Protein AF-A0A3A6PII3-F1 (afdb_monomer)

Structure (mmCIF, N/CA/C/O backbone):
data_AF-A0A3A6PII3-F1
#
_entry.id   AF-A0A3A6PII3-F1
#
loop_
_atom_site.group_PDB
_atom_site.id
_atom_site.type_symbol
_atom_site.label_atom_id
_atom_site.label_alt_id
_atom_site.label_comp_id
_atom_site.label_asym_id
_atom_site.label_entity_id
_atom_site.label_seq_id
_atom_site.pdbx_PDB_ins_code
_atom_site.Cartn_x
_atom_site.Cartn_y
_atom_site.Cartn_z
_atom_site.occupancy
_atom_site.B_iso_or_equiv
_atom_site.auth_seq_id
_atom_site.auth_comp_id
_atom_site.auth_asym_id
_atom_site.auth_atom_id
_atom_site.pdbx_PDB_model_num
ATOM 1 N N . MET A 1 1 ? 25.963 8.467 37.629 1.00 28.92 1 MET A N 1
ATOM 2 C CA . MET A 1 1 ? 27.446 8.413 37.568 1.00 28.92 1 MET A CA 1
ATOM 3 C C . MET A 1 1 ? 27.864 7.108 36.902 1.00 28.92 1 MET A C 1
ATOM 5 O O . MET A 1 1 ? 27.038 6.208 36.831 1.00 28.92 1 MET A O 1
ATOM 9 N N . ALA A 1 2 ? 29.076 7.025 36.352 1.00 30.97 2 ALA A N 1
ATOM 10 C CA . ALA A 1 2 ? 29.488 5.929 35.470 1.00 30.97 2 ALA A CA 1
ATOM 11 C C . ALA A 1 2 ? 30.410 4.906 36.150 1.00 30.97 2 ALA A C 1
ATOM 13 O O . ALA A 1 2 ? 31.174 5.273 37.038 1.00 30.97 2 ALA A O 1
ATOM 14 N N . GLN A 1 3 ? 30.424 3.675 35.624 1.00 28.16 3 GLN A N 1
ATOM 15 C CA . GLN A 1 3 ? 31.637 2.860 35.482 1.00 28.16 3 GLN A CA 1
ATOM 16 C C . GLN A 1 3 ? 31.441 1.765 34.413 1.00 28.16 3 GLN A C 1
ATOM 18 O O . GLN A 1 3 ? 30.366 1.186 34.290 1.00 28.16 3 GLN A O 1
ATOM 23 N N . ARG A 1 4 ? 32.491 1.510 33.621 1.00 35.47 4 ARG A N 1
ATOM 24 C CA . ARG A 1 4 ? 32.648 0.353 32.715 1.00 35.47 4 ARG A CA 1
ATOM 25 C C . ARG A 1 4 ? 33.674 -0.609 33.327 1.00 35.47 4 ARG A C 1
ATOM 27 O O . ARG A 1 4 ? 34.553 -0.146 34.050 1.00 35.47 4 ARG A O 1
ATOM 34 N N . PRO A 1 5 ? 33.669 -1.886 32.917 1.00 41.81 5 PRO A N 1
ATOM 35 C CA . PRO A 1 5 ? 34.941 -2.533 32.575 1.00 41.81 5 PRO A CA 1
ATOM 36 C C . PRO A 1 5 ? 34.903 -3.317 31.246 1.00 41.81 5 PRO A C 1
ATOM 38 O O . PRO A 1 5 ? 33.849 -3.733 30.773 1.00 41.81 5 PRO A O 1
ATOM 41 N N . VAL A 1 6 ? 36.084 -3.498 30.643 1.00 29.59 6 VAL A N 1
ATOM 42 C CA . VAL A 1 6 ? 36.374 -4.180 29.360 1.00 29.59 6 VAL A CA 1
ATOM 43 C C . VAL A 1 6 ? 37.864 -4.593 29.394 1.00 29.59 6 VAL A C 1
ATOM 45 O O . VAL A 1 6 ? 38.637 -3.802 29.936 1.00 29.59 6 VAL A O 1
ATOM 48 N N . PRO A 1 7 ? 38.351 -5.681 28.751 1.00 47.66 7 PRO A N 1
ATOM 49 C CA . PRO A 1 7 ? 37.787 -7.013 28.468 1.00 47.66 7 PRO A CA 1
ATOM 50 C C . PRO A 1 7 ? 38.622 -8.149 29.140 1.00 47.66 7 PRO A C 1
ATOM 52 O O . PRO A 1 7 ? 39.564 -7.874 29.876 1.00 47.66 7 PRO A O 1
ATOM 55 N N . GLY A 1 8 ? 38.356 -9.435 28.842 1.00 25.73 8 GLY A N 1
ATOM 56 C CA . GLY A 1 8 ? 39.216 -10.552 29.289 1.00 25.73 8 GLY A CA 1
ATOM 57 C C . GLY A 1 8 ? 39.158 -11.831 28.430 1.00 25.73 8 GLY A C 1
ATOM 58 O O . GLY A 1 8 ? 38.086 -12.393 28.221 1.00 25.73 8 GLY A O 1
ATOM 59 N N . ARG A 1 9 ? 40.323 -12.282 27.936 1.00 27.92 9 ARG A N 1
ATOM 60 C CA . ARG A 1 9 ? 40.661 -13.555 27.237 1.00 27.92 9 ARG A CA 1
ATOM 61 C C . ARG A 1 9 ? 42.212 -13.645 27.159 1.00 27.92 9 ARG A C 1
ATOM 63 O O . ARG A 1 9 ? 42.821 -12.588 27.324 1.00 27.92 9 ARG A O 1
ATOM 70 N N . PRO A 1 10 ? 42.877 -14.793 26.857 1.00 42.94 10 PRO A N 1
ATOM 71 C CA . PRO A 1 10 ? 42.370 -16.070 26.317 1.00 42.94 10 PRO A CA 1
ATOM 72 C C . PRO A 1 10 ? 42.895 -17.339 27.068 1.00 42.94 10 PRO A C 1
ATOM 74 O O . PRO A 1 10 ? 43.343 -17.239 28.202 1.00 42.94 10 PRO A O 1
ATOM 77 N N . GLN A 1 11 ? 42.916 -18.494 26.369 1.00 25.97 11 GLN A N 1
ATOM 78 C CA . GLN A 1 11 ? 43.452 -19.836 26.724 1.00 25.97 11 GLN A CA 1
ATOM 79 C C . GLN A 1 11 ? 42.540 -20.765 27.562 1.00 25.97 11 GLN A C 1
ATOM 81 O O . GLN A 1 11 ? 41.732 -20.284 28.343 1.00 25.97 11 GLN A O 1
ATOM 86 N N . ALA A 1 12 ? 42.638 -22.107 27.496 1.00 28.61 12 ALA A N 1
ATOM 87 C CA . ALA A 1 12 ? 42.938 -23.041 26.383 1.00 28.61 12 ALA A CA 1
ATOM 88 C C . ALA A 1 12 ? 42.605 -24.496 26.828 1.00 28.61 12 ALA A C 1
ATOM 90 O O . ALA A 1 12 ? 43.015 -24.897 27.912 1.00 28.61 12 ALA A O 1
ATOM 91 N N . GLY A 1 13 ? 41.925 -25.318 26.009 1.00 24.61 13 GLY A N 1
ATOM 92 C CA . GLY A 1 13 ? 41.562 -26.708 26.369 1.00 24.61 13 GLY A CA 1
ATOM 93 C C . GLY A 1 13 ? 41.289 -27.606 25.151 1.00 24.61 13 GLY A C 1
ATOM 94 O O . GLY A 1 13 ? 40.592 -27.193 24.231 1.00 24.61 13 GLY A O 1
ATOM 95 N N . ARG A 1 14 ? 41.902 -28.800 25.102 1.00 27.70 14 ARG A N 1
ATOM 96 C CA . ARG A 1 14 ? 42.094 -29.627 23.884 1.00 27.70 14 ARG A CA 1
ATOM 97 C C . ARG A 1 14 ? 40.925 -30.572 23.524 1.00 27.70 14 ARG A C 1
ATOM 99 O O . ARG A 1 14 ? 40.189 -31.019 24.394 1.00 27.70 14 ARG A O 1
ATOM 106 N N . HIS A 1 15 ? 40.857 -30.951 22.239 1.00 30.84 15 HIS A N 1
ATOM 107 C CA . HIS A 1 15 ? 40.084 -32.091 21.697 1.00 30.84 15 HIS A CA 1
ATOM 108 C C . HIS A 1 15 ? 40.633 -33.468 22.147 1.00 30.84 15 HIS A C 1
ATOM 110 O O . HIS A 1 15 ? 41.746 -33.546 22.675 1.00 30.84 15 HIS A O 1
ATOM 116 N N . PRO A 1 16 ? 39.918 -34.571 21.831 1.00 43.94 16 PRO A N 1
ATOM 117 C CA . PRO A 1 16 ? 40.412 -35.437 20.741 1.00 43.94 16 PRO A CA 1
ATOM 118 C C . PRO A 1 16 ? 39.356 -35.880 19.691 1.00 43.94 16 PRO A C 1
ATOM 120 O O . PRO A 1 16 ? 38.174 -35.564 19.779 1.00 43.94 16 PRO A O 1
ATOM 123 N N . HIS A 1 17 ? 39.830 -36.576 18.648 1.00 31.41 17 HIS A N 1
ATOM 124 C CA . HIS A 1 17 ? 39.125 -36.921 17.396 1.00 31.41 17 HIS A CA 1
ATOM 125 C C . HIS A 1 17 ? 38.231 -38.183 17.459 1.00 31.41 17 HIS A C 1
ATOM 127 O O . HIS A 1 17 ? 38.550 -39.106 18.205 1.00 31.41 17 HIS A O 1
ATOM 133 N N . ARG A 1 18 ? 37.327 -38.361 16.470 1.00 25.92 18 ARG A N 1
ATOM 134 C CA . ARG A 1 18 ? 37.586 -39.269 15.315 1.00 25.92 18 ARG A CA 1
ATOM 135 C C . ARG A 1 18 ? 36.606 -39.120 14.136 1.00 25.92 18 ARG A C 1
ATOM 137 O O . ARG A 1 18 ? 35.568 -38.482 14.243 1.00 25.92 18 ARG A O 1
ATOM 144 N N . ILE A 1 19 ? 37.016 -39.682 12.996 1.00 30.00 19 ILE A N 1
ATOM 145 C CA . ILE A 1 19 ? 36.362 -39.681 11.673 1.00 30.00 19 ILE A CA 1
ATOM 146 C C . ILE A 1 19 ? 36.126 -41.143 11.264 1.00 30.00 19 ILE A C 1
ATOM 148 O O . ILE A 1 19 ? 36.939 -41.995 11.624 1.00 30.00 19 ILE A O 1
ATOM 152 N N . HIS A 1 20 ? 35.097 -41.427 10.456 1.00 28.14 20 HIS A N 1
ATOM 153 C CA . HIS A 1 20 ? 34.978 -42.704 9.744 1.00 28.14 20 HIS A CA 1
ATOM 154 C C . HIS A 1 20 ? 34.761 -42.534 8.232 1.00 28.14 20 HIS A C 1
ATOM 156 O O . HIS A 1 20 ? 33.861 -41.828 7.789 1.00 28.14 20 HIS A O 1
ATOM 162 N N . GLN A 1 21 ? 35.570 -43.263 7.460 1.00 30.14 21 GLN A N 1
ATOM 163 C CA . GLN A 1 21 ? 35.267 -43.754 6.111 1.00 30.14 21 GLN A CA 1
ATOM 164 C C . GLN A 1 21 ? 35.426 -45.285 6.114 1.00 30.14 21 GLN A C 1
ATOM 166 O O . GLN A 1 21 ? 36.133 -45.834 6.965 1.00 30.14 21 GLN A O 1
ATOM 171 N N . PRO A 1 22 ? 34.788 -45.967 5.157 1.00 42.06 22 PRO A N 1
ATOM 172 C CA . PRO A 1 22 ? 35.480 -46.900 4.256 1.00 42.06 22 PRO A CA 1
ATOM 173 C C . PRO A 1 22 ? 35.145 -46.574 2.779 1.00 42.06 22 PRO A C 1
ATOM 175 O O . PRO A 1 22 ? 34.240 -45.792 2.515 1.00 42.06 22 PRO A O 1
ATOM 178 N N . GLY A 1 23 ? 35.791 -47.118 1.743 1.00 26.92 23 GLY A N 1
ATOM 179 C CA . GLY A 1 23 ? 36.940 -48.029 1.636 1.00 26.92 23 GLY A CA 1
ATOM 180 C C . GLY A 1 23 ? 37.181 -48.365 0.144 1.00 26.92 23 GLY A C 1
ATOM 181 O O . GLY A 1 23 ? 36.237 -48.348 -0.640 1.00 26.92 23 GLY A O 1
ATOM 182 N N . ARG A 1 24 ? 38.426 -48.615 -0.296 1.00 30.52 24 ARG A N 1
ATOM 183 C CA . ARG A 1 24 ? 38.768 -48.824 -1.730 1.00 30.52 24 ARG A CA 1
ATOM 184 C C . ARG A 1 24 ? 38.687 -50.295 -2.173 1.00 30.52 24 ARG A C 1
ATOM 186 O O . ARG A 1 24 ? 39.052 -51.173 -1.398 1.00 30.52 24 ARG A O 1
ATOM 193 N N . GLY A 1 25 ? 38.414 -50.551 -3.463 1.00 25.67 25 GLY A N 1
ATOM 194 C CA . GLY A 1 25 ? 38.648 -51.878 -4.059 1.00 25.67 25 GLY A CA 1
ATOM 195 C C . GLY A 1 25 ? 38.504 -52.019 -5.588 1.00 25.67 25 GLY A C 1
ATOM 196 O O . GLY A 1 25 ? 37.411 -52.306 -6.049 1.00 25.67 25 GLY A O 1
ATOM 197 N N . ARG A 1 26 ? 39.643 -52.003 -6.315 1.00 28.86 26 ARG A N 1
ATOM 198 C CA . ARG A 1 26 ? 39.875 -52.549 -7.691 1.00 28.86 26 ARG A CA 1
ATOM 199 C C . ARG A 1 26 ? 39.095 -51.879 -8.865 1.00 28.86 26 ARG A C 1
ATOM 201 O O . ARG A 1 26 ? 38.070 -51.259 -8.653 1.00 28.86 26 ARG A O 1
ATOM 208 N N . GLY A 1 27 ? 39.542 -51.940 -10.133 1.00 26.50 27 GLY A N 1
ATOM 209 C CA . GLY A 1 27 ? 40.887 -52.304 -10.619 1.00 26.50 27 GLY A CA 1
ATOM 210 C C . GLY A 1 27 ? 41.034 -52.777 -12.086 1.00 26.50 27 GLY A C 1
ATOM 211 O O . GLY A 1 27 ? 41.362 -53.940 -12.287 1.00 26.50 27 GLY A O 1
ATOM 212 N N . SER A 1 28 ? 40.911 -51.896 -13.090 1.00 28.31 28 SER A N 1
ATOM 213 C CA . SER A 1 28 ? 41.402 -52.070 -14.488 1.00 28.31 28 SER A CA 1
ATOM 214 C C . SER A 1 28 ? 41.407 -50.686 -15.176 1.00 28.31 28 SER A C 1
ATOM 216 O O . SER A 1 28 ? 40.521 -49.884 -14.912 1.00 28.31 28 SER A O 1
ATOM 218 N N . ARG A 1 29 ? 42.460 -50.200 -15.855 1.00 30.52 29 ARG A N 1
ATOM 219 C CA . ARG A 1 29 ? 43.141 -50.644 -17.097 1.00 30.52 29 ARG A CA 1
ATOM 220 C C . ARG A 1 29 ? 42.238 -50.654 -18.341 1.00 30.52 29 ARG A C 1
ATOM 222 O O . ARG A 1 29 ? 41.565 -51.638 -18.609 1.00 30.52 29 ARG A O 1
ATOM 229 N N . GLY A 1 30 ? 42.343 -49.584 -19.132 1.00 26.69 30 GLY A N 1
ATOM 230 C CA . GLY A 1 30 ? 41.819 -49.448 -20.494 1.00 26.69 30 GLY A CA 1
ATOM 231 C C . GLY A 1 30 ? 42.265 -48.100 -21.067 1.00 26.69 30 GLY A C 1
ATOM 232 O O . GLY A 1 30 ? 41.844 -47.063 -20.567 1.00 26.69 30 GLY A O 1
ATOM 233 N N . ALA A 1 31 ? 43.172 -48.103 -22.045 1.00 29.39 31 ALA A N 1
ATOM 234 C CA . ALA A 1 31 ? 43.715 -46.887 -22.651 1.00 29.39 31 ALA A CA 1
ATOM 235 C C . ALA A 1 31 ? 43.306 -46.805 -24.124 1.00 29.39 31 ALA A C 1
ATOM 237 O O . ALA A 1 31 ? 43.414 -47.792 -24.846 1.00 29.39 31 ALA A O 1
ATOM 238 N N . GLY A 1 32 ? 42.887 -45.622 -24.570 1.00 26.80 32 GLY A N 1
ATOM 239 C CA . GLY A 1 32 ? 42.561 -45.347 -25.966 1.00 26.80 32 GLY A CA 1
ATOM 240 C C . GLY A 1 32 ? 42.710 -43.859 -26.252 1.00 26.80 32 GLY A C 1
ATOM 241 O O . GLY A 1 32 ? 41.996 -43.045 -25.675 1.00 26.80 32 GLY A O 1
ATOM 242 N N . ARG A 1 33 ? 43.665 -43.499 -27.116 1.00 31.14 33 ARG A N 1
ATOM 243 C CA . ARG A 1 33 ? 43.746 -42.156 -27.700 1.00 31.14 33 ARG A CA 1
ATOM 244 C C . ARG A 1 33 ? 42.947 -42.157 -29.001 1.00 31.14 33 ARG A C 1
ATOM 246 O O . ARG A 1 33 ? 43.161 -43.027 -29.836 1.00 31.14 33 ARG A O 1
ATOM 253 N N . GLY A 1 34 ? 42.095 -41.158 -29.179 1.00 26.64 34 GLY A N 1
ATOM 254 C CA . GLY A 1 34 ? 41.414 -40.827 -30.428 1.00 26.64 34 GLY A CA 1
ATOM 255 C C . GLY A 1 34 ? 41.193 -39.318 -30.445 1.00 26.64 34 GLY A C 1
ATOM 256 O O . GLY A 1 34 ? 40.969 -38.733 -29.387 1.00 26.64 34 GLY A O 1
ATOM 257 N N . ALA A 1 35 ? 41.350 -38.684 -31.601 1.00 28.89 35 ALA A N 1
ATOM 258 C CA . ALA A 1 35 ? 41.343 -37.230 -31.736 1.00 28.89 35 ALA A CA 1
ATOM 259 C C . ALA A 1 35 ? 40.278 -36.761 -32.741 1.00 28.89 35 ALA A C 1
ATOM 261 O O . ALA A 1 35 ? 39.662 -37.577 -33.419 1.00 28.89 35 ALA A O 1
ATOM 262 N N . GLU A 1 36 ? 40.197 -35.434 -32.867 1.00 28.84 36 GLU A N 1
ATOM 263 C CA . GLU A 1 36 ? 39.603 -34.648 -33.959 1.00 28.84 36 GLU A CA 1
ATOM 264 C C . GLU A 1 36 ? 38.157 -34.113 -33.838 1.00 28.84 36 GLU A C 1
ATOM 266 O O . GLU A 1 36 ? 37.193 -34.843 -33.638 1.00 28.84 36 GLU A O 1
ATOM 271 N N . ARG A 1 37 ? 38.085 -32.803 -34.148 1.00 28.84 37 ARG A N 1
ATOM 272 C CA . ARG A 1 37 ? 37.005 -32.006 -34.771 1.00 28.84 37 ARG A CA 1
ATOM 273 C C . ARG A 1 37 ? 35.779 -31.591 -33.945 1.00 28.84 37 ARG A C 1
ATOM 275 O O . ARG A 1 37 ? 34.885 -32.364 -33.626 1.00 28.84 37 ARG A O 1
ATOM 282 N N . GLU A 1 38 ? 35.707 -30.274 -33.758 1.00 31.27 38 GLU A N 1
ATOM 283 C CA . GLU A 1 38 ? 34.494 -29.498 -33.493 1.00 31.27 38 GLU A CA 1
ATOM 284 C C . GLU A 1 38 ? 33.593 -29.425 -34.748 1.00 31.27 38 GLU A C 1
ATOM 286 O O . GLU A 1 38 ? 34.112 -29.414 -35.870 1.00 31.27 38 GLU A O 1
ATOM 291 N N . PRO A 1 39 ? 32.263 -29.280 -34.595 1.00 32.41 39 PRO A N 1
ATOM 292 C CA . PRO A 1 39 ? 31.371 -28.810 -35.651 1.00 32.41 39 PRO A CA 1
ATOM 293 C C . PRO A 1 39 ? 31.159 -27.283 -35.573 1.00 32.41 39 PRO A C 1
ATOM 295 O O . PRO A 1 39 ? 30.729 -26.756 -34.548 1.00 32.41 39 PRO A O 1
ATOM 298 N N . GLY A 1 40 ? 31.431 -26.571 -36.671 1.00 29.55 40 GLY A N 1
ATOM 299 C CA . GLY A 1 40 ? 31.166 -25.130 -36.800 1.00 29.55 40 GLY A CA 1
ATOM 300 C C . GLY A 1 40 ? 29.696 -24.783 -37.119 1.00 29.55 40 GLY A C 1
ATOM 301 O O . GLY A 1 40 ? 28.895 -25.679 -37.393 1.00 29.55 40 GLY A O 1
ATOM 302 N N . PRO A 1 41 ? 29.322 -23.488 -37.102 1.00 32.84 41 PRO A N 1
ATOM 303 C CA . PRO A 1 41 ? 27.947 -23.038 -37.335 1.00 32.84 41 PRO A CA 1
ATOM 304 C C . PRO A 1 41 ? 27.552 -23.024 -38.830 1.00 32.84 41 PRO A C 1
ATOM 306 O O . PRO A 1 41 ? 28.405 -22.776 -39.686 1.00 32.84 41 PRO A O 1
ATOM 309 N N . PRO A 1 42 ? 26.261 -23.224 -39.166 1.00 31.41 42 PRO A N 1
ATOM 310 C CA . PRO A 1 42 ? 25.755 -23.120 -40.536 1.00 31.41 42 PRO A CA 1
ATOM 311 C C . PRO A 1 42 ? 25.538 -21.661 -40.979 1.00 31.41 42 PRO A C 1
ATOM 313 O O . PRO A 1 42 ? 25.239 -20.785 -40.167 1.00 31.41 42 PRO A O 1
ATOM 316 N N . ALA A 1 43 ? 25.635 -21.413 -42.288 1.00 26.78 43 ALA A N 1
ATOM 317 C CA . ALA A 1 43 ? 25.382 -20.120 -42.931 1.00 26.78 43 ALA A CA 1
ATOM 318 C C . ALA A 1 43 ? 24.880 -20.311 -44.380 1.00 26.78 43 ALA A C 1
ATOM 320 O O . ALA A 1 43 ? 24.919 -21.430 -44.887 1.00 26.78 43 ALA A O 1
ATOM 321 N N . PHE A 1 44 ? 24.505 -19.201 -45.041 1.00 27.11 44 PHE A N 1
ATOM 322 C CA . PHE A 1 44 ? 23.914 -19.100 -46.396 1.00 27.11 44 PHE A CA 1
ATOM 323 C C . PHE A 1 44 ? 22.418 -19.501 -46.466 1.00 27.11 44 PHE A C 1
ATOM 325 O O . PHE A 1 44 ? 21.926 -20.212 -45.599 1.00 27.11 44 PHE A O 1
ATOM 332 N N . GLU A 1 45 ? 21.600 -18.962 -47.383 1.00 25.42 45 GLU A N 1
ATOM 333 C CA . GLU A 1 45 ? 21.907 -18.377 -48.708 1.00 25.42 45 GLU A CA 1
ATOM 334 C C . GLU A 1 45 ? 21.420 -16.928 -48.965 1.00 25.42 45 GLU A C 1
ATOM 336 O O . GLU A 1 45 ? 20.669 -16.331 -48.195 1.00 25.42 45 GLU A O 1
ATOM 341 N N . ARG A 1 46 ? 21.858 -16.370 -50.107 1.00 30.20 46 ARG A N 1
ATOM 342 C CA . ARG A 1 46 ? 21.339 -15.162 -50.782 1.00 30.20 46 ARG A CA 1
ATOM 343 C C . ARG A 1 46 ? 21.141 -15.466 -52.279 1.00 30.20 46 ARG A C 1
ATOM 345 O O . ARG A 1 46 ? 22.057 -16.042 -52.863 1.00 30.20 46 ARG A O 1
ATOM 352 N N . PRO A 1 47 ? 20.087 -14.955 -52.941 1.00 31.53 47 PRO A N 1
ATOM 353 C CA . PRO A 1 47 ? 20.042 -14.831 -54.403 1.00 31.53 47 PRO A CA 1
ATOM 354 C C . PRO A 1 47 ? 20.582 -13.476 -54.909 1.00 31.53 47 PRO A C 1
ATOM 356 O O . PRO A 1 47 ? 20.486 -12.459 -54.219 1.00 31.53 47 PRO A O 1
ATOM 359 N N . GLY A 1 48 ? 21.124 -13.465 -56.134 1.00 25.20 48 GLY A N 1
ATOM 360 C CA . GLY A 1 48 ? 21.572 -12.273 -56.877 1.00 25.20 48 GLY A CA 1
ATOM 361 C C . GLY A 1 48 ? 20.610 -11.834 -58.007 1.00 25.20 48 GLY A C 1
ATOM 362 O O . GLY A 1 48 ? 19.535 -12.416 -58.137 1.00 25.20 48 GLY A O 1
ATOM 363 N N . PRO A 1 49 ? 20.952 -10.800 -58.812 1.00 53.22 49 PRO A N 1
ATOM 364 C CA . PRO A 1 49 ? 19.956 -10.016 -59.559 1.00 53.22 49 PRO A CA 1
ATOM 365 C C . PRO A 1 49 ? 19.949 -10.157 -61.100 1.00 53.22 49 PRO A C 1
ATOM 367 O O . PRO A 1 49 ? 20.994 -10.202 -61.743 1.00 53.22 49 PRO A O 1
ATOM 370 N N . ALA A 1 50 ? 18.748 -10.054 -61.686 1.00 29.12 50 ALA A N 1
ATOM 371 C CA . ALA A 1 50 ? 18.427 -9.613 -63.058 1.00 29.12 50 ALA A CA 1
ATOM 372 C C . ALA A 1 50 ? 16.916 -9.253 -63.105 1.00 29.12 50 ALA A C 1
ATOM 374 O O . ALA A 1 50 ? 16.167 -9.752 -62.271 1.00 29.12 50 ALA A O 1
ATOM 375 N N . GLY A 1 51 ? 16.362 -8.409 -63.986 1.00 25.81 51 GLY A N 1
ATOM 376 C CA . GLY A 1 51 ? 16.894 -7.531 -65.043 1.00 25.81 51 GLY A CA 1
ATOM 377 C C . GLY A 1 51 ? 15.821 -6.479 -65.431 1.00 25.81 51 GLY A C 1
ATOM 378 O O . GLY A 1 51 ? 14.743 -6.472 -64.839 1.00 25.81 51 GLY A O 1
ATOM 379 N N . ARG A 1 52 ? 16.082 -5.564 -66.383 1.00 27.66 52 ARG A N 1
ATOM 380 C CA . ARG A 1 52 ? 15.128 -4.500 -66.805 1.00 27.66 52 ARG A CA 1
ATOM 381 C C . ARG A 1 52 ? 14.601 -4.702 -68.233 1.00 27.66 52 ARG A C 1
ATOM 383 O O . ARG A 1 52 ? 15.385 -5.122 -69.072 1.00 27.66 52 ARG A O 1
ATOM 390 N N . LEU A 1 53 ? 13.349 -4.282 -68.479 1.00 25.75 53 LEU A N 1
ATOM 391 C CA . LEU A 1 53 ? 12.737 -3.606 -69.660 1.00 25.75 53 LEU A CA 1
ATOM 392 C C . LEU A 1 53 ? 11.208 -3.515 -69.356 1.00 25.75 53 LEU A C 1
ATOM 394 O O . LEU A 1 53 ? 10.675 -4.432 -68.741 1.00 25.75 53 LEU A O 1
ATOM 398 N N . ALA A 1 54 ? 10.533 -2.356 -69.415 1.00 26.20 54 ALA A N 1
ATOM 399 C CA . ALA A 1 54 ? 9.956 -1.663 -70.590 1.00 26.20 54 ALA A CA 1
ATOM 400 C C . ALA A 1 54 ? 8.822 -2.473 -71.287 1.00 26.20 54 ALA A C 1
ATOM 402 O O . ALA A 1 54 ? 9.009 -3.657 -71.533 1.00 26.20 54 ALA A O 1
ATOM 403 N N . GLU A 1 55 ? 7.639 -1.931 -71.634 1.00 27.30 55 GLU A N 1
ATOM 404 C CA . GLU A 1 55 ? 7.141 -0.538 -71.574 1.00 27.30 55 GLU A CA 1
ATOM 405 C C . GLU A 1 55 ? 5.584 -0.441 -71.652 1.00 27.30 55 GLU A C 1
ATOM 407 O O . GLU A 1 55 ? 4.939 -1.382 -72.102 1.00 27.30 55 GLU A O 1
ATOM 412 N N . ASN A 1 56 ? 5.013 0.733 -71.312 1.00 26.28 56 ASN A N 1
ATOM 413 C CA . ASN A 1 56 ? 3.661 1.254 -71.660 1.00 26.28 56 ASN A CA 1
ATOM 414 C C . ASN A 1 56 ? 2.367 0.527 -71.188 1.00 26.28 56 ASN A C 1
ATOM 416 O O . ASN A 1 56 ? 2.362 -0.648 -70.848 1.00 26.28 56 ASN A O 1
ATOM 420 N N . GLY A 1 57 ? 1.224 1.252 -71.198 1.00 24.66 57 GLY A N 1
ATOM 421 C CA . GLY A 1 57 ? -0.122 0.624 -71.218 1.00 24.66 57 GLY A CA 1
ATOM 422 C C . GLY A 1 57 ? -1.184 1.010 -70.163 1.00 24.66 57 GLY A C 1
ATOM 423 O O . GLY A 1 57 ? -1.846 0.121 -69.641 1.00 24.66 57 GLY A O 1
ATOM 424 N N . GLN A 1 58 ? -1.365 2.300 -69.846 1.00 24.08 58 GLN A N 1
ATOM 425 C CA . GLN A 1 58 ? -2.539 2.923 -69.174 1.00 24.08 58 GLN A CA 1
ATOM 426 C C . GLN A 1 58 ? -3.654 2.013 -68.571 1.00 24.08 58 GLN A C 1
ATOM 428 O O . GLN A 1 58 ? -4.492 1.471 -69.292 1.00 24.08 58 GLN A O 1
ATOM 433 N N . ARG A 1 59 ? -3.812 2.024 -67.235 1.00 24.83 59 ARG A N 1
ATOM 434 C CA . ARG A 1 59 ? -5.106 1.784 -66.548 1.00 24.83 59 ARG A CA 1
ATOM 435 C C . ARG A 1 59 ? -5.287 2.741 -65.354 1.00 24.83 59 ARG A C 1
ATOM 437 O O . ARG A 1 59 ? -4.285 3.151 -64.765 1.00 24.83 59 ARG A O 1
ATOM 444 N N . PRO A 1 60 ? -6.529 3.139 -65.005 1.00 27.77 60 PRO A N 1
ATOM 445 C CA . PRO A 1 60 ? -6.781 4.172 -64.000 1.00 27.77 60 PRO A CA 1
ATOM 446 C C . PRO A 1 60 ? -6.477 3.693 -62.575 1.00 27.77 60 PRO A C 1
ATOM 448 O O . PRO A 1 60 ? -6.805 2.568 -62.199 1.00 27.77 60 PRO A O 1
ATOM 451 N N . ARG A 1 61 ? -5.890 4.574 -61.756 1.00 25.75 61 ARG A N 1
ATOM 452 C CA . ARG A 1 61 ? -5.664 4.319 -60.327 1.00 25.75 61 ARG A CA 1
ATOM 453 C C . ARG A 1 61 ? -6.911 4.660 -59.512 1.00 25.75 61 ARG A C 1
ATOM 455 O O . ARG A 1 61 ? -7.184 5.832 -59.269 1.00 25.75 61 ARG A O 1
ATOM 462 N N . LEU A 1 62 ? -7.595 3.636 -59.010 1.00 28.19 62 LEU A N 1
ATOM 463 C CA . LEU A 1 62 ? -8.311 3.755 -57.738 1.00 28.19 62 LEU A CA 1
ATOM 464 C C . LEU A 1 62 ? -7.257 3.869 -56.623 1.00 28.19 62 LEU A C 1
ATOM 466 O O . LEU A 1 62 ? -6.271 3.130 -56.626 1.00 28.19 62 LEU A O 1
ATOM 470 N N . GLY A 1 63 ? -7.416 4.836 -55.719 1.00 25.44 63 GLY A N 1
ATOM 471 C CA . GLY A 1 63 ? -6.420 5.122 -54.684 1.00 25.44 63 GLY A CA 1
ATOM 472 C C . GLY A 1 63 ? -6.472 4.126 -53.514 1.00 25.44 63 GLY A C 1
ATOM 473 O O . GLY A 1 63 ? -7.571 3.801 -53.062 1.00 25.44 63 GLY A O 1
ATOM 474 N N . PRO A 1 64 ? -5.325 3.662 -52.981 1.00 27.39 64 PRO A N 1
ATOM 475 C CA . PRO A 1 64 ? -5.291 2.993 -51.684 1.00 27.39 64 PRO A CA 1
ATOM 476 C C . PRO A 1 64 ? -5.592 4.002 -50.563 1.00 27.39 64 PRO A C 1
ATOM 478 O O . PRO A 1 64 ? -5.253 5.181 -50.671 1.00 27.39 64 PRO A O 1
ATOM 481 N N . GLY A 1 65 ? -6.231 3.541 -49.487 1.00 33.66 65 GLY A N 1
ATOM 482 C CA . GLY A 1 65 ? -6.673 4.408 -48.393 1.00 33.66 65 GLY A CA 1
ATOM 483 C C . GLY A 1 65 ? -5.517 5.086 -47.651 1.00 33.66 65 GLY A C 1
ATOM 484 O O . GLY A 1 65 ? -4.606 4.415 -47.169 1.00 33.66 65 GLY A O 1
ATOM 485 N N . ALA A 1 66 ? -5.595 6.410 -47.519 1.00 23.98 66 ALA A N 1
ATOM 486 C CA . ALA A 1 66 ? -4.765 7.201 -46.614 1.00 23.98 66 ALA A CA 1
ATOM 487 C C . ALA A 1 66 ? -5.533 7.510 -45.319 1.00 23.98 66 ALA A C 1
ATOM 489 O O . ALA A 1 66 ? -6.764 7.558 -45.309 1.00 23.98 66 ALA A O 1
ATOM 490 N N . ALA A 1 67 ? -4.803 7.712 -44.222 1.00 27.95 67 ALA A N 1
ATOM 491 C CA . ALA A 1 67 ? -5.396 7.960 -42.916 1.00 27.95 67 ALA A CA 1
ATOM 492 C C . ALA A 1 67 ? -6.079 9.335 -42.826 1.00 27.95 67 ALA A C 1
ATOM 494 O O . ALA A 1 67 ? -5.492 10.356 -43.174 1.00 27.95 67 ALA A O 1
ATOM 495 N N . PHE A 1 68 ? -7.270 9.346 -42.232 1.00 24.11 68 PHE A N 1
ATOM 496 C CA . PHE A 1 68 ? -7.847 10.495 -41.538 1.00 24.11 68 PHE A CA 1
ATOM 497 C C . PHE A 1 68 ? -8.212 10.014 -40.124 1.00 24.11 68 PHE A C 1
ATOM 499 O O . PHE A 1 68 ? -8.601 8.863 -39.944 1.00 24.11 68 PHE A O 1
ATOM 506 N N . GLY A 1 69 ? -8.059 10.797 -39.062 1.00 23.92 69 GLY A N 1
ATOM 507 C CA . GLY A 1 69 ? -7.898 12.250 -39.019 1.00 23.92 69 GLY A CA 1
ATOM 508 C C . GLY A 1 69 ? -9.045 12.801 -38.183 1.00 23.92 69 GLY A C 1
ATOM 509 O O . GLY A 1 69 ? -10.174 12.871 -38.661 1.00 23.92 69 GLY A O 1
ATOM 510 N N . LEU A 1 70 ? -8.775 13.103 -36.911 1.00 27.55 70 LEU A N 1
ATOM 511 C CA . LEU A 1 70 ? -9.798 13.513 -35.947 1.00 27.55 70 LEU A CA 1
ATOM 512 C C . LEU A 1 70 ? -10.350 14.896 -36.315 1.00 27.55 70 LEU A C 1
ATOM 514 O O . LEU A 1 70 ? -9.727 15.914 -36.022 1.00 27.55 70 LEU A O 1
ATOM 518 N N . HIS A 1 71 ? -11.524 14.928 -36.944 1.00 25.62 71 HIS A N 1
ATOM 519 C CA . HIS A 1 71 ? -12.239 16.171 -37.213 1.00 25.62 71 HIS A CA 1
ATOM 520 C C . HIS A 1 71 ? -13.060 16.610 -35.987 1.00 25.62 71 HIS A C 1
ATOM 522 O O . HIS A 1 71 ? -13.853 15.815 -35.477 1.00 25.62 71 HIS A O 1
ATOM 528 N N . PRO A 1 72 ? -12.925 17.866 -35.522 1.00 34.31 72 PRO A N 1
ATOM 529 C CA . PRO A 1 72 ? -13.838 18.453 -34.549 1.00 34.31 72 PRO A CA 1
ATOM 530 C C . PRO A 1 72 ? -15.118 18.956 -35.239 1.00 34.31 72 PRO A C 1
ATOM 532 O O . PRO A 1 72 ? -15.078 19.374 -36.396 1.00 34.31 72 PRO A O 1
ATOM 535 N N . GLY A 1 73 ? -16.239 18.984 -34.510 1.00 25.59 73 GLY A N 1
ATOM 536 C CA . GLY A 1 73 ? -17.472 19.637 -34.971 1.00 25.59 73 GLY A CA 1
ATOM 537 C C . GLY A 1 73 ? -18.759 18.964 -34.494 1.00 25.59 73 GLY A C 1
ATOM 538 O O . GLY A 1 73 ? -19.272 18.066 -35.150 1.00 25.59 73 GLY A O 1
ATOM 539 N N . GLY A 1 74 ? -19.313 19.441 -33.378 1.00 24.11 74 GLY A N 1
ATOM 540 C CA . GLY A 1 74 ? -20.620 19.025 -32.857 1.00 24.11 74 GLY A CA 1
ATOM 541 C C . GLY A 1 74 ? -21.226 20.151 -32.026 1.00 24.11 74 GLY A C 1
ATOM 542 O O . GLY A 1 74 ? -21.026 20.205 -30.817 1.00 24.11 74 GLY A O 1
ATOM 543 N N . GLY A 1 75 ? -21.872 21.111 -32.690 1.00 25.53 75 GLY A N 1
ATOM 544 C CA . GLY A 1 75 ? -22.346 22.339 -32.052 1.00 25.53 75 GLY A CA 1
ATOM 545 C C . GLY A 1 75 ? -23.670 22.167 -31.306 1.00 25.53 75 GLY A C 1
ATOM 546 O O . GLY A 1 75 ? -24.652 21.704 -31.882 1.00 25.53 75 GLY A O 1
ATOM 547 N N . HIS A 1 76 ? -23.718 22.639 -30.061 1.00 30.59 76 HIS A N 1
ATOM 548 C CA . HIS A 1 76 ? -24.956 22.922 -29.336 1.00 30.59 76 HIS A CA 1
ATOM 549 C C . HIS A 1 76 ? -24.979 24.397 -28.910 1.00 30.59 76 HIS A C 1
ATOM 551 O O . HIS A 1 76 ? -23.934 24.990 -28.649 1.00 30.59 76 HIS A O 1
ATOM 557 N N . GLY A 1 77 ? -26.172 24.999 -28.918 1.00 25.78 77 GLY A N 1
ATOM 558 C CA . GLY A 1 77 ? -26.363 26.436 -28.701 1.00 25.78 77 GLY A CA 1
ATOM 559 C C . GLY A 1 77 ? -26.144 26.898 -27.251 1.00 25.78 77 GLY A C 1
ATOM 560 O O . GLY A 1 77 ? -26.019 26.071 -26.346 1.00 25.78 77 GLY A O 1
ATOM 561 N N . PRO A 1 78 ? -26.112 28.223 -27.017 1.00 29.06 78 PRO A N 1
ATOM 562 C CA . PRO A 1 78 ? -25.804 28.793 -25.710 1.00 29.06 78 PRO A CA 1
ATOM 563 C C . PRO A 1 78 ? -26.894 28.499 -24.671 1.00 29.06 78 PRO A C 1
ATOM 565 O O . PRO A 1 78 ? -28.073 28.787 -24.879 1.00 29.06 78 PRO A O 1
ATOM 568 N N . VAL A 1 79 ? -26.472 27.986 -23.515 1.00 31.59 79 VAL A N 1
ATOM 569 C CA . VAL A 1 79 ? -27.282 27.900 -22.291 1.00 31.59 79 VAL A CA 1
ATOM 570 C C . VAL A 1 79 ? -27.063 29.196 -21.490 1.00 31.59 79 VAL A C 1
ATOM 572 O O . VAL A 1 79 ? -25.913 29.625 -21.369 1.00 31.59 79 VAL A O 1
ATOM 575 N N . PRO A 1 80 ? -28.113 29.859 -20.967 1.00 29.16 80 PRO A N 1
ATOM 576 C CA . PRO A 1 80 ? -27.969 31.146 -20.285 1.00 29.16 80 PRO A CA 1
ATOM 577 C C . PRO A 1 80 ? -27.244 31.030 -18.928 1.00 29.16 80 PRO A C 1
ATOM 579 O O . PRO A 1 80 ? -27.315 29.985 -18.277 1.00 29.16 80 PRO A O 1
ATOM 582 N N . PRO A 1 81 ? -26.575 32.105 -18.464 1.00 32.28 81 PRO A N 1
ATOM 583 C CA . PRO A 1 81 ? -25.853 32.104 -17.196 1.00 32.28 81 PRO A CA 1
ATOM 584 C C . PRO A 1 81 ? -26.802 32.051 -15.989 1.00 32.28 81 PRO A C 1
ATOM 586 O O . PRO A 1 81 ? -27.779 32.795 -15.904 1.00 32.28 81 PRO A O 1
ATOM 589 N N . VAL A 1 82 ? -26.466 31.206 -15.013 1.00 29.92 82 VAL A N 1
ATOM 590 C CA . VAL A 1 82 ? -27.116 31.173 -13.694 1.00 29.92 82 VAL A CA 1
ATOM 591 C C . VAL A 1 82 ? -26.525 32.295 -12.821 1.00 29.92 82 VAL A C 1
ATOM 593 O O . VAL A 1 82 ? -25.299 32.419 -12.771 1.00 29.92 82 VAL A O 1
ATOM 596 N N . PRO A 1 83 ? -27.340 33.120 -12.132 1.00 29.89 83 PRO A N 1
ATOM 597 C CA . PRO A 1 83 ? -26.837 34.239 -11.335 1.00 29.89 83 PRO A CA 1
ATOM 598 C C . PRO A 1 83 ? -26.025 33.782 -10.111 1.00 29.89 83 PRO A C 1
ATOM 600 O O . PRO A 1 83 ? -26.327 32.769 -9.476 1.00 29.89 83 PRO A O 1
ATOM 603 N N . GLY A 1 84 ? -24.986 34.552 -9.777 1.00 28.41 84 GLY A N 1
ATOM 604 C CA . GLY A 1 84 ? -24.033 34.227 -8.713 1.00 28.41 84 GLY A CA 1
ATOM 605 C C . GLY A 1 84 ? -24.587 34.358 -7.289 1.00 28.41 84 GLY A C 1
ATOM 606 O O . GLY A 1 84 ? -25.522 35.114 -7.023 1.00 28.41 84 GLY A O 1
ATOM 607 N N . ARG A 1 85 ? -23.962 33.642 -6.345 1.00 28.92 85 ARG A N 1
ATOM 608 C CA . ARG A 1 85 ? -24.216 33.797 -4.902 1.00 28.92 85 ARG A CA 1
ATOM 609 C C . ARG A 1 85 ? -23.499 35.043 -4.353 1.00 28.92 85 ARG A C 1
ATOM 611 O O . ARG A 1 85 ? -22.324 35.223 -4.670 1.00 28.92 85 ARG A O 1
ATOM 618 N N . PRO A 1 86 ? -24.138 35.856 -3.492 1.00 29.48 86 PRO A N 1
ATOM 619 C CA . PRO A 1 86 ? -23.464 36.936 -2.775 1.00 29.48 86 PRO A CA 1
ATOM 620 C C . PRO A 1 86 ? -22.584 36.402 -1.629 1.00 29.48 86 PRO A C 1
ATOM 622 O O . PRO A 1 86 ? -22.826 35.321 -1.089 1.00 29.48 86 PRO A O 1
ATOM 625 N N . ALA A 1 87 ? -21.581 37.190 -1.237 1.00 27.75 87 ALA A N 1
ATOM 626 C CA . ALA A 1 87 ? -20.739 36.937 -0.067 1.00 27.75 87 ALA A CA 1
ATOM 627 C C . ALA A 1 87 ? -21.445 37.348 1.251 1.00 27.75 87 ALA A C 1
ATOM 629 O O . ALA A 1 87 ? -22.301 38.237 1.228 1.00 27.75 87 ALA A O 1
ATOM 630 N N . PRO A 1 88 ? -21.107 36.735 2.404 1.00 31.11 88 PRO A N 1
ATOM 631 C CA . PRO A 1 88 ? -21.782 37.012 3.672 1.00 31.11 88 PRO A CA 1
ATOM 632 C C . PRO A 1 88 ? -21.340 38.344 4.304 1.00 31.11 88 PRO A C 1
ATOM 634 O O . PRO A 1 88 ? -20.200 38.493 4.741 1.00 31.11 88 PRO A O 1
ATOM 637 N N . GLY A 1 89 ? -22.275 39.293 4.404 1.00 25.66 89 GLY A N 1
ATOM 638 C CA . GLY A 1 89 ? -22.188 40.453 5.299 1.00 25.66 89 GLY A CA 1
ATOM 639 C C . GLY A 1 89 ? -22.674 40.114 6.715 1.00 25.66 89 GLY A C 1
ATOM 640 O O . GLY A 1 89 ? -23.426 39.160 6.906 1.00 25.66 89 GLY A O 1
ATOM 641 N N . ALA A 1 90 ? -22.230 40.873 7.718 1.00 26.27 90 ALA A N 1
ATOM 642 C CA . ALA A 1 90 ? -22.402 40.526 9.130 1.00 26.27 90 ALA A CA 1
ATOM 643 C C . ALA A 1 90 ? -23.572 41.243 9.844 1.00 26.27 90 ALA A C 1
ATOM 645 O O . ALA A 1 90 ? -24.065 42.267 9.383 1.00 26.27 90 ALA A O 1
ATOM 646 N N . ALA A 1 91 ? -23.848 40.745 11.061 1.00 25.44 91 ALA A N 1
ATOM 647 C CA . ALA A 1 91 ? -24.400 41.445 12.234 1.00 25.44 91 ALA A CA 1
ATOM 648 C C . ALA A 1 91 ? -25.935 41.511 12.475 1.00 25.44 91 ALA A C 1
ATOM 650 O O . ALA A 1 91 ? -26.674 42.148 11.741 1.00 25.44 91 ALA A O 1
ATOM 651 N N . GLN A 1 92 ? -26.308 40.990 13.663 1.00 26.38 92 GLN A N 1
ATOM 652 C CA . GLN A 1 92 ? -27.372 41.437 14.598 1.00 26.38 92 GLN A CA 1
ATOM 653 C C . GLN A 1 92 ? -28.861 41.299 14.200 1.00 26.38 92 GLN A C 1
ATOM 655 O O . GLN A 1 92 ? -29.256 41.682 13.108 1.00 26.38 92 GLN A O 1
ATOM 660 N N . GLY A 1 93 ? -29.733 40.874 15.144 1.00 24.88 93 GLY A N 1
ATOM 661 C CA . GLY A 1 93 ? -31.170 41.158 14.950 1.00 24.88 93 GLY A CA 1
ATOM 662 C C . GLY A 1 93 ? -32.323 40.591 15.805 1.00 24.88 93 GLY A C 1
ATOM 663 O O . GLY A 1 93 ? -33.441 40.857 15.401 1.00 24.88 93 GLY A O 1
ATOM 664 N N . VAL A 1 94 ? -32.143 39.946 16.973 1.00 25.42 94 VAL A N 1
ATOM 665 C CA . VAL A 1 94 ? -33.167 39.917 18.073 1.00 25.42 94 VAL A CA 1
ATOM 666 C C . VAL A 1 94 ? -34.513 39.127 17.888 1.00 25.42 94 VAL A C 1
ATOM 668 O O . VAL A 1 94 ? -35.182 39.189 16.870 1.00 25.42 94 VAL A O 1
ATOM 671 N N . ARG A 1 95 ? -34.972 38.495 18.995 1.00 26.69 95 ARG A N 1
ATOM 672 C CA . ARG A 1 95 ? -36.343 37.990 19.340 1.00 26.69 95 ARG A CA 1
ATOM 673 C C . ARG A 1 95 ? -36.926 36.699 18.711 1.00 26.69 95 ARG A C 1
ATOM 675 O O . ARG A 1 95 ? -37.541 36.692 17.654 1.00 26.69 95 ARG A O 1
ATOM 682 N N . ALA A 1 96 ? -36.925 35.656 19.548 1.00 27.17 96 ALA A N 1
ATOM 683 C CA . ALA A 1 96 ? -38.049 34.724 19.774 1.00 27.17 96 ALA A CA 1
ATOM 684 C C . ALA A 1 96 ? -39.183 35.435 20.595 1.00 27.17 96 ALA A C 1
ATOM 686 O O . ALA A 1 96 ? -38.956 36.598 20.956 1.00 27.17 96 ALA A O 1
ATOM 687 N N . PRO A 1 97 ? -40.338 34.819 20.985 1.00 40.19 97 PRO A N 1
ATOM 688 C CA . PRO A 1 97 ? -40.694 33.384 20.949 1.00 40.19 97 PRO A CA 1
ATOM 689 C C . PRO A 1 97 ? -42.146 33.030 20.523 1.00 40.19 97 PRO A C 1
ATOM 691 O O . PRO A 1 97 ? -42.981 33.912 20.362 1.00 40.19 97 PRO A O 1
ATOM 694 N N . LEU A 1 98 ? -42.462 31.724 20.425 1.00 28.34 98 LEU A N 1
ATOM 695 C CA . LEU A 1 98 ? -43.546 31.032 21.174 1.00 28.34 98 LEU A CA 1
ATOM 696 C C . LEU A 1 98 ? -43.720 29.555 20.740 1.00 28.34 98 LEU A C 1
ATOM 698 O O . LEU A 1 98 ? -43.329 29.162 19.645 1.00 28.34 98 LEU A O 1
ATOM 702 N N . ALA A 1 99 ? -44.308 28.746 21.628 1.00 27.06 99 ALA A N 1
ATOM 703 C CA . ALA A 1 99 ? -44.693 27.331 21.477 1.00 27.06 99 ALA A CA 1
ATOM 704 C C . ALA A 1 99 ? -45.723 26.995 22.593 1.0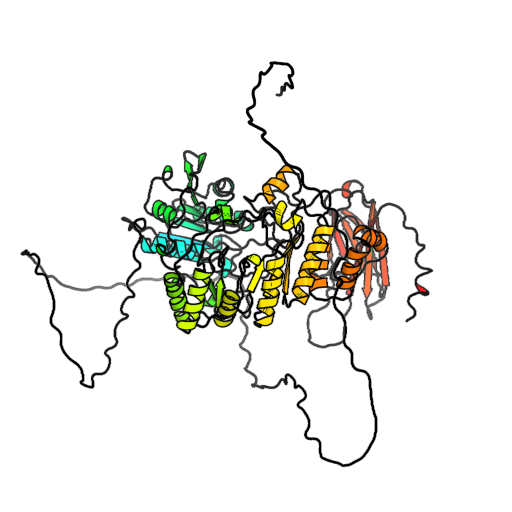0 27.06 99 ALA A C 1
ATOM 706 O O . ALA A 1 99 ? -45.996 27.884 23.404 1.00 27.06 99 ALA A O 1
ATOM 707 N N . PRO A 1 100 ? -46.191 25.743 22.790 1.00 45.72 100 PRO A N 1
ATOM 708 C CA . PRO A 1 100 ? -46.551 24.662 21.857 1.00 45.72 100 PRO A CA 1
ATOM 709 C C . PRO A 1 100 ? -48.064 24.302 21.963 1.00 45.72 100 PRO A C 1
ATOM 711 O O . PRO A 1 100 ? -48.755 24.805 22.844 1.00 45.72 100 PRO A O 1
ATOM 714 N N . VAL A 1 101 ? -48.584 23.361 21.155 1.00 30.80 101 VAL A N 1
ATOM 715 C CA . VAL A 1 101 ? -49.907 22.725 21.397 1.00 30.80 101 VAL A CA 1
ATOM 716 C C . VAL A 1 101 ? -49.856 21.212 21.133 1.00 30.80 101 VAL A C 1
ATOM 718 O O . VAL A 1 101 ? -49.219 20.769 20.180 1.00 30.80 101 VAL A O 1
ATOM 721 N N . GLY A 1 102 ? -50.523 20.432 21.996 1.00 26.44 102 GLY A N 1
ATOM 722 C CA . GLY A 1 102 ? -50.641 18.967 21.946 1.00 26.44 102 GLY A CA 1
ATOM 723 C C . GLY A 1 102 ? -52.099 18.452 21.871 1.00 26.44 102 GLY A C 1
ATOM 724 O O . GLY A 1 102 ? -53.008 19.244 21.634 1.00 26.44 102 GLY A O 1
ATOM 725 N N . PRO A 1 103 ? -52.326 17.129 22.032 1.00 53.66 103 PRO A N 1
ATOM 726 C CA . PRO A 1 103 ? -53.550 16.416 21.611 1.00 53.66 103 PRO A CA 1
ATOM 727 C C . PRO A 1 103 ? -54.594 16.261 22.750 1.00 53.66 103 PRO A C 1
ATOM 729 O O . PRO A 1 103 ? -54.367 16.811 23.830 1.00 53.66 103 PRO A O 1
ATOM 732 N N . PRO A 1 104 ? -55.725 15.521 22.572 1.00 47.09 104 PRO A N 1
ATOM 733 C CA . PRO A 1 104 ? -55.705 14.065 22.872 1.00 47.09 104 PRO A CA 1
ATOM 734 C C . PRO A 1 104 ? -56.760 13.144 22.175 1.00 47.09 104 PRO A C 1
ATOM 736 O O . PRO A 1 104 ? -57.800 13.594 21.705 1.00 47.09 104 PRO A O 1
ATOM 739 N N . GLY A 1 105 ? -56.560 11.816 22.293 1.00 27.52 105 GLY A N 1
ATOM 740 C CA . GLY A 1 105 ? -57.642 10.814 22.475 1.00 27.52 105 GLY A CA 1
ATOM 741 C C . GLY A 1 105 ? -57.965 9.833 21.322 1.00 27.52 105 GLY A C 1
ATOM 742 O O . GLY A 1 105 ? -57.665 10.118 20.171 1.00 27.52 105 GLY A O 1
ATOM 743 N N . ALA A 1 106 ? -58.598 8.663 21.552 1.00 30.67 106 ALA A N 1
ATOM 744 C CA . ALA A 1 106 ? -58.790 7.890 22.801 1.00 30.67 106 ALA A CA 1
ATOM 745 C C . ALA A 1 106 ? -59.337 6.446 22.557 1.00 30.67 106 ALA A C 1
ATOM 747 O O . ALA A 1 106 ? -60.201 6.253 21.709 1.00 30.67 106 ALA A O 1
ATOM 748 N N . GLY A 1 107 ? -58.946 5.472 23.404 1.00 26.22 107 GLY A N 1
ATOM 749 C CA . GLY A 1 107 ? -59.660 4.190 23.644 1.00 26.22 107 GLY A CA 1
ATOM 750 C C . GLY A 1 107 ? -59.352 2.987 22.715 1.00 26.22 107 GLY A C 1
ATOM 751 O O . GLY A 1 107 ? -58.813 3.161 21.634 1.00 26.22 107 GLY A O 1
ATOM 752 N N . ALA A 1 108 ? -59.669 1.728 23.077 1.00 29.36 108 ALA A N 1
ATOM 753 C CA . ALA A 1 108 ? -60.017 1.175 24.401 1.00 29.36 108 ALA A CA 1
ATOM 754 C C . ALA A 1 108 ? -59.962 -0.384 24.467 1.00 29.36 108 ALA A C 1
ATOM 756 O O . ALA A 1 108 ? -60.423 -1.060 23.561 1.00 29.36 108 ALA A O 1
ATOM 757 N N . ARG A 1 109 ? -59.475 -0.912 25.610 1.00 29.19 109 ARG A N 1
ATOM 758 C CA . ARG A 1 109 ? -59.768 -2.208 26.298 1.00 29.19 109 ARG A CA 1
ATOM 759 C C . ARG A 1 109 ? -59.946 -3.529 25.500 1.00 29.19 109 ARG A C 1
ATOM 761 O O . ARG A 1 109 ? -60.923 -3.713 24.789 1.00 29.19 109 ARG A O 1
ATOM 768 N N . GLY A 1 110 ? -59.162 -4.552 25.874 1.00 25.97 110 GLY A N 1
ATOM 769 C CA . GLY A 1 110 ? -59.445 -5.986 25.649 1.00 25.97 110 GLY A CA 1
ATOM 770 C C . GLY A 1 110 ? -58.654 -6.882 26.625 1.00 25.97 110 GLY A C 1
ATOM 771 O O . GLY A 1 110 ? -57.564 -6.497 27.041 1.00 25.97 110 GLY A O 1
ATOM 772 N N . ARG A 1 111 ? -59.193 -8.038 27.049 1.00 27.77 111 ARG A N 1
ATOM 773 C CA . ARG A 1 111 ? -58.583 -8.962 28.042 1.00 27.77 111 ARG A CA 1
ATOM 774 C C . ARG A 1 111 ? -58.575 -10.415 27.544 1.00 27.77 111 ARG A C 1
ATOM 776 O O . ARG A 1 111 ? -59.508 -10.808 26.855 1.00 27.77 111 ARG A O 1
ATOM 783 N N . SER A 1 112 ? -57.628 -11.209 28.073 1.00 27.70 112 SER A N 1
ATOM 784 C CA . SER A 1 112 ? -57.555 -12.695 28.060 1.00 27.70 112 SER A CA 1
ATOM 785 C C . SER A 1 112 ? -57.473 -13.397 26.685 1.00 27.70 112 SER A C 1
ATOM 787 O O . SER A 1 112 ? -57.921 -12.864 25.684 1.00 27.70 112 SER A O 1
ATOM 789 N N . GLY A 1 113 ? -56.907 -14.606 26.572 1.00 25.73 113 GLY A N 1
ATOM 790 C CA . GLY A 1 113 ? -56.142 -15.380 27.562 1.00 25.73 113 GLY A CA 1
ATOM 791 C C . GLY A 1 113 ? -56.018 -16.874 27.204 1.00 25.73 113 GLY A C 1
ATOM 792 O O . GLY A 1 113 ? -56.706 -17.348 26.313 1.00 25.73 113 GLY A O 1
ATOM 793 N N . ALA A 1 114 ? -55.191 -17.592 27.975 1.00 26.39 114 ALA A N 1
ATOM 794 C CA . ALA A 1 114 ? -55.126 -19.058 28.110 1.00 26.39 114 ALA A CA 1
ATOM 795 C C . ALA A 1 114 ? -54.602 -19.951 26.942 1.00 26.39 114 ALA A C 1
ATOM 797 O O . ALA A 1 114 ? -55.201 -20.077 25.886 1.00 26.39 114 ALA A O 1
ATOM 798 N N . GLN A 1 115 ? -53.563 -20.724 27.303 1.00 27.66 115 GLN A N 1
ATOM 799 C CA . GLN A 1 115 ? -53.358 -22.167 27.038 1.00 27.66 115 GLN A CA 1
ATOM 800 C C . GLN A 1 115 ? -52.803 -22.700 25.691 1.00 27.66 115 GLN A C 1
ATOM 802 O O . GLN A 1 115 ? -53.256 -22.403 24.593 1.00 27.66 115 GLN A O 1
ATOM 807 N N . ARG A 1 116 ? -51.812 -23.599 25.852 1.00 29.75 116 ARG A N 1
ATOM 808 C CA . ARG A 1 116 ? -51.347 -24.631 24.899 1.00 29.75 116 ARG A CA 1
ATOM 809 C C . ARG A 1 116 ? -52.252 -25.876 25.024 1.00 29.75 116 ARG A C 1
ATOM 811 O O . ARG A 1 116 ? -52.836 -26.057 26.092 1.00 29.75 116 ARG A O 1
ATOM 818 N N . PRO A 1 117 ? -52.307 -26.767 24.018 1.00 38.34 117 PRO A N 1
ATOM 819 C CA . PRO A 1 117 ? -51.410 -27.948 23.957 1.00 38.34 117 PRO A CA 1
ATOM 820 C C . PRO A 1 117 ? -50.646 -27.996 22.610 1.00 38.34 117 PRO A C 1
ATOM 822 O O . PRO A 1 117 ? -51.088 -27.375 21.652 1.00 38.34 117 PRO A O 1
ATOM 825 N N . SER A 1 118 ? -49.433 -28.534 22.419 1.00 26.89 118 SER A N 1
ATOM 826 C CA . SER A 1 118 ? -48.661 -29.692 22.931 1.00 26.89 118 SER A CA 1
ATOM 827 C C . SER A 1 118 ? -48.683 -30.926 22.000 1.00 26.89 118 SER A C 1
ATOM 829 O O . SER A 1 118 ? -49.739 -31.407 21.618 1.00 26.89 118 SER A O 1
ATOM 831 N N . HIS A 1 119 ? -47.475 -31.429 21.684 1.00 30.45 119 HIS A N 1
ATOM 832 C CA . HIS A 1 119 ? -47.141 -32.653 20.918 1.00 30.45 119 HIS A CA 1
ATOM 833 C C . HIS A 1 119 ? -47.644 -32.740 19.444 1.00 30.45 119 HIS A C 1
ATOM 835 O O . HIS A 1 119 ? -48.646 -32.154 19.070 1.00 30.45 119 HIS A O 1
ATOM 841 N N . GLY A 1 120 ? -46.958 -33.433 18.524 1.00 26.42 120 GLY A N 1
ATOM 842 C CA . GLY A 1 120 ? -45.617 -34.015 18.627 1.00 26.42 120 GLY A CA 1
ATOM 843 C C . GLY A 1 120 ? -45.094 -34.670 17.332 1.00 26.42 120 GLY A C 1
ATOM 844 O O . GLY A 1 120 ? -45.857 -35.177 16.526 1.00 26.42 120 GLY A O 1
ATOM 845 N N . ILE A 1 121 ? -43.762 -34.671 17.199 1.00 27.50 121 ILE A N 1
ATOM 846 C CA . ILE A 1 121 ? -42.906 -35.787 16.735 1.00 27.50 121 ILE A CA 1
ATOM 847 C C . ILE A 1 121 ? -43.192 -36.446 15.355 1.00 27.50 121 ILE A C 1
ATOM 849 O O . ILE A 1 121 ? -44.050 -37.300 15.207 1.00 27.50 121 ILE A O 1
ATOM 853 N N . CYS A 1 122 ? -42.274 -36.166 14.415 1.00 24.38 122 CYS A N 1
ATOM 854 C CA . CYS A 1 122 ? -41.653 -37.081 13.430 1.00 24.38 122 CYS A CA 1
ATOM 855 C C . CYS A 1 122 ? -42.526 -37.984 12.514 1.00 24.38 122 CYS A C 1
ATOM 857 O O . CYS A 1 122 ? -43.039 -39.015 12.933 1.00 24.38 122 CYS A O 1
ATOM 859 N N . GLY A 1 123 ? -42.491 -37.717 11.198 1.00 26.27 123 GLY A N 1
ATOM 860 C CA . GLY A 1 123 ? -42.978 -38.625 10.143 1.00 26.27 123 GLY A CA 1
ATOM 861 C C . GLY A 1 123 ? -42.176 -38.481 8.840 1.00 26.27 123 GLY A C 1
ATOM 862 O O . GLY A 1 123 ? -42.353 -37.525 8.091 1.00 26.27 123 GLY A O 1
ATOM 863 N N . ARG A 1 124 ? -41.229 -39.393 8.582 1.00 27.09 124 ARG A N 1
ATOM 864 C CA . ARG A 1 124 ? -40.268 -39.313 7.457 1.00 27.09 124 ARG A CA 1
ATOM 865 C C . ARG A 1 124 ? -40.846 -39.801 6.106 1.00 27.09 124 ARG A C 1
ATOM 867 O O . ARG A 1 124 ? -41.614 -40.749 6.081 1.00 27.09 124 ARG A O 1
ATOM 874 N N . ARG A 1 125 ? -40.241 -39.288 5.014 1.00 26.34 125 ARG A N 1
ATOM 875 C CA . ARG A 1 125 ? -40.082 -39.863 3.641 1.00 26.34 125 ARG A CA 1
ATOM 876 C C . ARG A 1 125 ? -41.169 -39.653 2.550 1.00 26.34 125 ARG A C 1
ATOM 878 O O . ARG A 1 125 ? -42.192 -40.316 2.494 1.00 26.34 125 ARG A O 1
ATOM 885 N N . ARG A 1 126 ? -40.769 -38.809 1.579 1.00 26.89 126 ARG A N 1
ATOM 886 C CA . ARG A 1 126 ? -40.882 -38.917 0.093 1.00 26.89 126 ARG A CA 1
ATOM 887 C C . ARG A 1 126 ? -40.680 -40.351 -0.481 1.00 26.89 126 ARG A C 1
ATOM 889 O O . ARG A 1 126 ? -40.117 -41.158 0.258 1.00 26.89 126 ARG A O 1
ATOM 896 N N . PRO A 1 127 ? -40.856 -40.620 -1.810 1.00 49.41 127 PRO A N 1
ATOM 897 C CA . PRO A 1 127 ? -41.428 -39.802 -2.913 1.00 49.41 127 PRO A CA 1
ATOM 898 C C . PRO A 1 127 ? -42.443 -40.542 -3.835 1.00 49.41 127 PRO A C 1
ATOM 900 O O . PRO A 1 127 ? -42.556 -41.760 -3.807 1.00 49.41 127 PRO A O 1
ATOM 903 N N . ALA A 1 128 ? -43.053 -39.814 -4.782 1.00 25.03 128 ALA A N 1
ATOM 904 C CA . ALA A 1 128 ? -43.475 -40.336 -6.096 1.00 25.03 128 ALA A CA 1
ATOM 905 C C . ALA A 1 128 ? -43.405 -39.212 -7.157 1.00 25.03 128 ALA A C 1
ATOM 907 O O . ALA A 1 128 ? -43.376 -38.037 -6.786 1.00 25.03 128 ALA A O 1
ATOM 908 N N . ALA A 1 129 ? -43.344 -39.543 -8.456 1.00 28.98 129 ALA A N 1
ATOM 909 C CA . ALA A 1 129 ? -43.097 -38.570 -9.530 1.00 28.98 129 ALA A CA 1
ATOM 910 C C . ALA A 1 129 ? -44.099 -38.645 -10.700 1.00 28.98 129 ALA A C 1
ATOM 912 O O . ALA A 1 129 ? -44.391 -39.714 -11.223 1.00 28.98 129 ALA A O 1
ATOM 913 N N . SER A 1 130 ? -44.555 -37.473 -11.147 1.00 29.09 130 SER A N 1
ATOM 914 C CA . SER A 1 130 ? -45.147 -37.144 -12.459 1.00 29.09 130 SER A CA 1
ATOM 915 C C . SER A 1 130 ? -45.162 -35.601 -12.567 1.00 29.09 130 SER A C 1
ATOM 917 O O . SER A 1 130 ? -44.889 -34.926 -11.576 1.00 29.09 130 SER A O 1
ATOM 919 N N . GLY A 1 131 ? -45.394 -34.923 -13.692 1.00 28.64 131 GLY A N 1
ATOM 920 C CA . GLY A 1 131 ? -45.612 -35.301 -15.092 1.00 28.64 131 GLY A CA 1
ATOM 921 C C . GLY A 1 131 ? -45.459 -34.027 -15.957 1.00 28.64 131 GLY A C 1
ATOM 922 O O . GLY A 1 131 ? -45.429 -32.916 -15.424 1.00 28.64 131 GLY A O 1
ATOM 923 N N . ARG A 1 132 ? -45.278 -34.133 -17.281 1.00 26.92 132 ARG A N 1
ATOM 924 C CA . ARG A 1 132 ? -44.888 -32.973 -18.118 1.00 26.92 132 ARG A CA 1
ATOM 925 C C . ARG A 1 132 ? -46.073 -32.161 -18.670 1.00 26.92 132 ARG A C 1
ATOM 927 O O . ARG A 1 132 ? -46.685 -32.619 -19.624 1.00 26.92 132 ARG A O 1
ATOM 934 N N . ARG A 1 133 ? -46.150 -30.877 -18.266 1.00 23.77 133 ARG A N 1
ATOM 935 C CA . ARG A 1 133 ? -46.660 -29.712 -19.048 1.00 23.77 133 ARG A CA 1
ATOM 936 C C . ARG A 1 133 ? -48.151 -29.752 -19.490 1.00 23.77 133 ARG A C 1
ATOM 938 O O . ARG A 1 133 ? -48.786 -30.792 -19.442 1.00 23.77 133 ARG A O 1
ATOM 945 N N . PRO A 1 134 ? -48.687 -28.646 -20.044 1.00 36.16 134 PRO A N 1
ATOM 946 C CA . PRO A 1 134 ? -48.574 -27.250 -19.602 1.00 36.16 134 PRO A CA 1
ATOM 947 C C . PRO A 1 134 ? -49.966 -26.619 -19.366 1.00 36.16 134 PRO A C 1
ATOM 949 O O . PRO A 1 134 ? -50.963 -27.100 -19.892 1.00 36.16 134 PRO A O 1
ATOM 952 N N . ASN A 1 135 ? -50.042 -25.463 -18.699 1.00 26.50 135 ASN A N 1
ATOM 953 C CA . ASN A 1 135 ? -51.189 -24.566 -18.889 1.00 26.50 135 ASN A CA 1
ATOM 954 C C . ASN A 1 135 ? -50.768 -23.085 -18.848 1.00 26.50 135 ASN A C 1
ATOM 956 O O . ASN A 1 135 ? -49.711 -22.753 -18.306 1.00 26.50 135 ASN A O 1
ATOM 960 N N . ARG A 1 136 ? -51.545 -22.210 -19.494 1.00 28.41 136 ARG A N 1
ATOM 961 C CA . ARG A 1 136 ? -51.227 -20.790 -19.723 1.00 28.41 136 ARG A CA 1
ATOM 962 C C . ARG A 1 136 ? -51.959 -19.872 -18.738 1.00 28.41 136 ARG A C 1
ATOM 964 O O . ARG A 1 136 ? -53.112 -20.110 -18.411 1.00 28.41 136 ARG A O 1
ATOM 971 N N . GLY A 1 137 ? -51.332 -18.735 -18.426 1.00 26.75 137 GLY A N 1
ATOM 972 C CA . GLY A 1 137 ? -52.063 -17.475 -18.240 1.00 26.75 137 GLY A CA 1
ATOM 973 C C . GLY A 1 137 ? -52.520 -17.102 -16.829 1.00 26.75 137 GLY A C 1
ATOM 974 O O . GLY A 1 137 ? -53.716 -17.023 -16.576 1.00 26.75 137 GLY A O 1
ATOM 975 N N . HIS A 1 138 ? -51.585 -16.694 -15.969 1.00 27.36 138 HIS A N 1
ATOM 976 C CA . HIS A 1 138 ? -51.835 -15.655 -14.958 1.00 27.36 138 HIS A CA 1
ATOM 977 C C . HIS A 1 138 ? -50.670 -14.649 -14.978 1.00 27.36 138 HIS A C 1
ATOM 979 O O . HIS A 1 138 ? -49.523 -15.070 -15.165 1.00 27.36 138 HIS A O 1
ATOM 985 N N . PRO A 1 139 ? -50.923 -13.335 -14.817 1.00 28.72 139 PRO A N 1
ATOM 986 C CA . PRO A 1 139 ? -49.860 -12.337 -14.764 1.00 28.72 139 PRO A CA 1
ATOM 987 C C . PRO A 1 139 ? -49.014 -12.523 -13.493 1.00 28.72 139 PRO A C 1
ATOM 989 O O . PRO A 1 139 ? -49.545 -12.936 -12.455 1.00 28.72 139 PRO A O 1
ATOM 992 N N . PRO A 1 140 ? -47.707 -12.212 -13.526 1.00 28.38 140 PRO A N 1
ATOM 993 C CA . PRO A 1 140 ? -46.872 -12.318 -12.342 1.00 28.38 140 PRO A CA 1
ATOM 994 C C . PRO A 1 140 ? -47.320 -11.288 -11.299 1.00 28.38 140 PRO A C 1
ATOM 996 O O . PRO A 1 140 ? -47.089 -10.088 -11.452 1.00 28.38 140 PRO A O 1
ATOM 999 N N . ARG A 1 141 ? -47.910 -11.762 -10.191 1.00 29.19 141 ARG A N 1
ATOM 1000 C CA . ARG A 1 141 ? -47.928 -10.986 -8.943 1.00 29.19 141 ARG A CA 1
ATOM 1001 C C . ARG A 1 141 ? -46.491 -10.552 -8.654 1.00 29.19 141 ARG A C 1
ATOM 1003 O O . ARG A 1 141 ? -45.580 -11.375 -8.779 1.00 29.19 141 ARG A O 1
ATOM 1010 N N . ARG A 1 142 ? -46.293 -9.286 -8.266 1.00 30.14 142 ARG A N 1
ATOM 1011 C CA . ARG A 1 142 ? -44.984 -8.792 -7.815 1.00 30.14 142 ARG A CA 1
ATOM 1012 C C . ARG A 1 142 ? -44.483 -9.733 -6.722 1.00 30.14 142 ARG A C 1
ATOM 1014 O O . ARG A 1 142 ? -45.095 -9.811 -5.662 1.00 30.14 142 ARG A O 1
ATOM 1021 N N . ARG A 1 143 ? -43.413 -10.478 -7.004 1.00 26.52 143 ARG A N 1
ATOM 1022 C CA . ARG A 1 143 ? -42.690 -11.193 -5.957 1.00 26.52 143 ARG A CA 1
ATOM 1023 C C . ARG A 1 143 ? -41.939 -10.144 -5.157 1.00 26.52 143 ARG A C 1
ATOM 1025 O O . ARG A 1 143 ? -41.203 -9.348 -5.738 1.00 26.52 143 ARG A O 1
ATOM 1032 N N . GLU A 1 144 ? -42.137 -10.159 -3.849 1.00 27.72 144 GLU A N 1
ATOM 1033 C CA . GLU A 1 144 ? -41.221 -9.509 -2.919 1.00 27.72 144 GLU A CA 1
ATOM 1034 C C . GLU A 1 144 ? -39.804 -10.072 -3.137 1.00 27.72 144 GLU A C 1
ATOM 1036 O O . GLU A 1 144 ? -39.669 -11.190 -3.662 1.00 27.72 144 GLU A O 1
ATOM 1041 N N . PRO A 1 145 ? -38.740 -9.326 -2.793 1.00 28.20 145 PRO A N 1
ATOM 1042 C CA . PRO A 1 145 ? -37.380 -9.817 -2.947 1.00 28.20 145 PRO A CA 1
ATOM 1043 C C . PRO A 1 145 ? -37.215 -11.138 -2.194 1.00 28.20 145 PRO A C 1
ATOM 1045 O O . PRO A 1 145 ? -37.270 -11.179 -0.967 1.00 28.20 145 PRO A O 1
ATOM 1048 N N . VAL A 1 146 ? -37.010 -12.232 -2.934 1.00 29.08 146 VAL A N 1
ATOM 1049 C CA . VAL A 1 146 ? -36.593 -13.498 -2.330 1.00 29.08 146 VAL A CA 1
ATOM 1050 C C . VAL A 1 146 ? -35.217 -13.237 -1.744 1.00 29.08 146 VAL A C 1
ATOM 1052 O O . VAL A 1 146 ? -34.258 -13.063 -2.499 1.00 29.08 146 VAL A O 1
ATOM 1055 N N . GLY A 1 147 ? -35.148 -13.155 -0.415 1.00 28.36 147 GLY A N 1
ATOM 1056 C CA . GLY A 1 147 ? -33.901 -12.934 0.300 1.00 28.36 147 GLY A CA 1
ATOM 1057 C C . GLY A 1 147 ? -32.857 -13.931 -0.182 1.00 28.36 147 GLY A C 1
ATOM 1058 O O . GLY A 1 147 ? -33.086 -15.143 -0.150 1.00 28.36 147 GLY A O 1
ATOM 1059 N N . LEU A 1 148 ? -31.727 -13.415 -0.667 1.00 36.59 148 LEU A N 1
ATOM 1060 C CA . LEU A 1 148 ? -30.548 -14.243 -0.877 1.00 36.59 148 LEU A CA 1
ATOM 1061 C C . LEU A 1 148 ? -30.219 -14.874 0.478 1.00 36.59 148 LEU A C 1
ATOM 1063 O O . LEU A 1 148 ? -30.222 -14.173 1.491 1.00 36.59 148 LEU A O 1
ATOM 1067 N N . GLY A 1 149 ? -30.023 -16.195 0.501 1.00 31.12 149 GLY A N 1
ATOM 1068 C CA . GLY A 1 149 ? -29.741 -16.909 1.743 1.00 31.12 149 GLY A CA 1
ATOM 1069 C C . GLY A 1 149 ? -28.562 -16.252 2.453 1.00 31.12 149 GLY A C 1
ATOM 1070 O O . GLY A 1 149 ? -27.544 -15.991 1.811 1.00 31.12 149 GLY A O 1
ATOM 1071 N N . GLY A 1 150 ? -28.734 -15.943 3.741 1.00 32.56 150 GLY A N 1
ATOM 1072 C CA . GLY A 1 150 ? -27.684 -15.310 4.536 1.00 32.56 150 GLY A CA 1
ATOM 1073 C C . GLY A 1 150 ? -26.390 -16.131 4.500 1.00 32.56 150 GLY A C 1
ATOM 1074 O O . GLY A 1 150 ? -26.454 -17.347 4.285 1.00 32.56 150 GLY A O 1
ATOM 1075 N N . PRO A 1 151 ? -25.223 -15.487 4.686 1.00 38.47 151 PRO A N 1
ATOM 1076 C CA . PRO A 1 151 ? -23.951 -16.196 4.718 1.00 38.47 151 PRO A CA 1
ATOM 1077 C C . PRO A 1 151 ? -23.983 -17.301 5.779 1.00 38.47 151 PRO A C 1
ATOM 1079 O O . PRO A 1 151 ? -24.686 -17.196 6.787 1.00 38.47 151 PRO A O 1
ATOM 1082 N N . VAL A 1 152 ? -23.203 -18.360 5.558 1.00 37.16 152 VAL A N 1
ATOM 1083 C CA . VAL A 1 152 ? -22.944 -19.353 6.604 1.00 37.16 152 VAL A CA 1
ATOM 1084 C C . VAL A 1 152 ? -22.119 -18.646 7.673 1.00 37.16 152 VAL A C 1
ATOM 1086 O O . VAL A 1 152 ? -20.927 -18.431 7.498 1.00 37.16 152 VAL A O 1
ATOM 1089 N N . VAL A 1 153 ? -22.785 -18.210 8.742 1.00 47.50 153 VAL A N 1
ATOM 1090 C CA . VAL A 1 153 ? -22.144 -17.480 9.838 1.00 47.50 153 VAL A CA 1
ATOM 1091 C C . VAL A 1 153 ? -21.148 -18.417 10.519 1.00 47.50 153 VAL A C 1
ATOM 1093 O O . VAL A 1 153 ? -21.523 -19.485 11.010 1.00 47.50 153 VAL A O 1
ATOM 1096 N N . SER A 1 154 ? -19.875 -18.029 10.495 1.00 54.56 154 SER A N 1
ATOM 1097 C CA . SER A 1 154 ? -18.766 -18.804 11.046 1.00 54.56 154 SER A CA 1
ATOM 1098 C C . SER A 1 154 ? -18.895 -18.981 12.563 1.00 54.56 154 SER A C 1
ATOM 1100 O O . SER A 1 154 ? -19.518 -18.181 13.262 1.00 54.56 154 SER A O 1
ATOM 1102 N N . GLY A 1 155 ? -18.251 -20.017 13.109 1.00 58.50 155 GLY A N 1
ATOM 1103 C CA . GLY A 1 155 ? -18.329 -20.344 14.541 1.00 58.50 155 GLY A CA 1
ATOM 1104 C C . GLY A 1 155 ? -17.735 -19.299 15.501 1.00 58.50 155 GLY A C 1
ATOM 1105 O O . GLY A 1 155 ? -17.850 -19.476 16.710 1.00 58.50 155 GLY A O 1
ATOM 1106 N N . TRP A 1 156 ? -17.102 -18.238 14.986 1.00 67.94 156 TRP A N 1
ATOM 1107 C CA . TRP A 1 156 ? -16.553 -17.123 15.769 1.00 67.94 156 TRP A CA 1
ATOM 1108 C C . TRP A 1 156 ? -17.436 -15.864 15.755 1.00 67.94 156 TRP A C 1
ATOM 1110 O O . TRP A 1 156 ? -17.282 -15.005 16.623 1.00 67.94 156 TRP A O 1
ATOM 1120 N N . LEU A 1 157 ? -18.390 -15.753 14.822 1.00 69.38 157 LEU A N 1
ATOM 1121 C CA . LEU A 1 157 ? -19.351 -14.647 14.749 1.00 69.38 157 LEU A CA 1
ATOM 1122 C C . LEU A 1 157 ? -20.504 -14.870 15.743 1.00 69.38 157 LEU A C 1
ATOM 1124 O O . LEU A 1 157 ? -21.639 -15.169 15.373 1.00 69.38 157 LEU A O 1
ATOM 1128 N N . VAL A 1 158 ? -20.190 -14.743 17.034 1.00 65.12 158 VAL A N 1
ATOM 1129 C CA . VAL A 1 158 ? -21.164 -14.841 18.131 1.00 65.12 158 VAL A CA 1
ATOM 1130 C C . VAL A 1 158 ? -22.097 -13.618 18.108 1.00 65.12 158 VAL A C 1
ATOM 1132 O O . VAL A 1 158 ? -21.602 -12.493 18.184 1.00 65.12 158 VAL A O 1
ATOM 1135 N N . PRO A 1 159 ? -23.433 -13.793 18.046 1.00 71.69 159 PRO A N 1
ATOM 1136 C CA . PRO A 1 159 ? -24.370 -12.677 18.149 1.00 71.69 159 PRO A CA 1
ATOM 1137 C C . PRO A 1 159 ? -24.280 -11.987 19.516 1.00 71.69 159 PRO A C 1
ATOM 1139 O O . PRO A 1 159 ? -24.355 -12.642 20.557 1.00 71.69 159 PRO A O 1
ATOM 1142 N N . ALA A 1 160 ? -24.151 -10.662 19.516 1.00 74.44 160 ALA A N 1
ATOM 1143 C CA . ALA A 1 160 ? -24.038 -9.861 20.724 1.00 74.44 160 ALA A CA 1
ATOM 1144 C C . ALA A 1 160 ? -25.310 -9.936 21.583 1.00 74.44 160 ALA A C 1
ATOM 1146 O O . ALA A 1 160 ? -26.412 -9.654 21.111 1.00 74.44 160 ALA A O 1
ATOM 1147 N N . ALA A 1 161 ? -25.143 -10.244 22.873 1.00 73.88 161 ALA A N 1
ATOM 1148 C CA . ALA A 1 161 ? -26.228 -10.168 23.854 1.00 73.88 161 ALA A CA 1
ATOM 1149 C C . ALA A 1 161 ? -26.720 -8.721 24.059 1.00 73.88 161 ALA A C 1
ATOM 1151 O O . ALA A 1 161 ? -27.911 -8.496 24.260 1.00 73.88 161 ALA A O 1
ATOM 1152 N N . GLU A 1 162 ? -25.811 -7.745 23.949 1.00 85.44 162 GLU A N 1
ATOM 1153 C CA . GLU A 1 162 ? -26.105 -6.312 24.002 1.00 85.44 162 GLU A CA 1
ATOM 1154 C C . GLU A 1 162 ? -25.509 -5.599 22.769 1.00 85.44 162 GLU A C 1
ATOM 1156 O O . GLU A 1 162 ? -24.290 -5.414 22.681 1.00 85.44 162 GLU A O 1
ATOM 1161 N N . PRO A 1 163 ? -26.341 -5.194 21.790 1.00 90.75 163 PRO A N 1
ATOM 1162 C CA . PRO A 1 163 ? -25.891 -4.439 20.624 1.00 90.75 163 PRO A CA 1
ATOM 1163 C C . PRO A 1 163 ? -25.228 -3.106 20.992 1.00 90.75 163 PRO A C 1
ATOM 1165 O O . PRO A 1 163 ? -25.853 -2.206 21.555 1.00 90.75 163 PRO A O 1
ATOM 1168 N N . ARG A 1 164 ? -23.960 -2.951 20.603 1.00 95.50 164 ARG A N 1
ATOM 1169 C CA . ARG A 1 164 ? -23.221 -1.676 20.709 1.00 95.50 164 ARG A CA 1
ATOM 1170 C C . ARG A 1 164 ? -23.415 -0.799 19.472 1.00 95.50 164 ARG A C 1
ATOM 1172 O O . ARG A 1 164 ? -23.558 -1.323 18.367 1.00 95.50 164 ARG A O 1
ATOM 1179 N N . ARG A 1 165 ? -23.335 0.525 19.647 1.00 98.06 165 ARG A N 1
ATOM 1180 C CA . ARG A 1 165 ? -23.203 1.502 18.550 1.00 98.06 165 ARG A CA 1
ATOM 1181 C C . ARG A 1 165 ? -21.732 1.784 18.253 1.00 98.06 165 ARG A C 1
ATOM 1183 O O . ARG A 1 165 ? -20.981 2.169 19.151 1.00 98.06 165 ARG A O 1
ATOM 1190 N N . VAL A 1 166 ? -21.343 1.607 16.995 1.00 98.62 166 VAL A N 1
ATOM 1191 C CA . VAL A 1 166 ? -19.963 1.664 16.505 1.00 98.62 166 VAL A CA 1
ATOM 1192 C C . VAL A 1 166 ? -19.862 2.672 15.363 1.00 98.62 166 VAL A C 1
ATOM 1194 O O . VAL A 1 166 ? -20.627 2.598 14.402 1.00 98.62 166 VAL A O 1
ATOM 1197 N N . LEU A 1 167 ? -18.890 3.580 15.437 1.00 98.81 167 LEU A N 1
ATOM 1198 C CA . LEU A 1 167 ? -18.533 4.476 14.337 1.00 98.81 167 LEU A CA 1
ATOM 1199 C C . LEU A 1 167 ? -17.134 4.119 13.829 1.00 98.81 167 LEU A C 1
ATOM 1201 O O . LEU A 1 167 ? -16.164 4.223 14.573 1.00 98.81 167 LEU A O 1
ATOM 1205 N N . LEU A 1 168 ? -17.015 3.705 12.569 1.00 98.75 168 LEU A N 1
ATOM 1206 C CA . LEU A 1 168 ? -15.715 3.504 11.926 1.00 98.75 168 LEU A CA 1
ATOM 1207 C C . LEU A 1 168 ? -15.299 4.777 11.183 1.00 98.75 168 LEU A C 1
ATOM 1209 O O . LEU A 1 168 ? -16.104 5.359 10.463 1.00 98.75 168 LEU A O 1
ATOM 1213 N N . VAL A 1 169 ? -14.053 5.214 11.357 1.00 98.44 169 VAL A N 1
ATOM 1214 C CA . VAL A 1 169 ? -13.556 6.504 10.862 1.00 98.44 169 VAL A CA 1
ATOM 1215 C C . VAL A 1 169 ? -12.378 6.295 9.919 1.00 98.44 169 VAL A C 1
ATOM 1217 O O . VAL A 1 169 ? -11.341 5.762 10.316 1.00 98.44 169 VAL A O 1
ATOM 1220 N N . GLN A 1 170 ? -12.523 6.768 8.682 1.00 96.38 170 GLN A N 1
ATOM 1221 C CA . GLN A 1 170 ? -11.416 6.977 7.751 1.00 96.38 170 GLN A CA 1
ATOM 1222 C C . GLN A 1 170 ? -10.914 8.425 7.936 1.00 96.38 170 GLN A C 1
ATOM 1224 O O . GLN A 1 170 ? -11.675 9.354 7.644 1.00 96.38 170 GLN A O 1
ATOM 1229 N N . PRO A 1 171 ? -9.687 8.654 8.450 1.00 95.12 171 PRO A N 1
ATOM 1230 C CA . PRO A 1 171 ? -9.168 10.002 8.701 1.00 95.12 171 PRO A CA 1
ATOM 1231 C C . PRO A 1 171 ? -8.928 10.814 7.431 1.00 95.12 171 PRO A C 1
ATOM 1233 O O . PRO A 1 171 ? -8.720 10.247 6.362 1.00 95.12 171 PRO A O 1
ATOM 1236 N N . TYR A 1 172 ? -8.872 12.140 7.572 1.00 91.19 172 TYR A N 1
ATOM 1237 C CA . TYR A 1 172 ? -8.374 13.034 6.527 1.00 91.19 172 TYR A CA 1
ATOM 1238 C C . TYR A 1 172 ? -6.848 12.926 6.360 1.00 91.19 172 TYR A C 1
ATOM 1240 O O . TYR A 1 172 ? -6.141 12.495 7.273 1.00 91.19 172 TYR A O 1
ATOM 1248 N N . LEU A 1 173 ? -6.331 13.338 5.196 1.00 85.06 173 LEU A N 1
ATOM 1249 C CA . LEU A 1 173 ? -4.892 13.554 5.014 1.00 85.06 173 LEU A CA 1
ATOM 1250 C C . LEU A 1 173 ? -4.472 14.849 5.734 1.00 85.06 173 LEU A C 1
ATOM 1252 O O . LEU A 1 173 ? -5.159 15.858 5.574 1.00 85.06 173 LEU A O 1
ATOM 1256 N N . PRO A 1 174 ? -3.352 14.866 6.478 1.00 79.44 174 PRO A N 1
ATOM 1257 C CA . PRO A 1 174 ? -2.812 16.102 7.033 1.00 79.44 174 PRO A CA 1
ATOM 1258 C C . PRO A 1 174 ? -2.284 17.015 5.919 1.00 79.44 174 PRO A C 1
ATOM 1260 O O . PRO A 1 174 ? -1.672 16.548 4.958 1.00 79.44 174 PRO A O 1
ATOM 1263 N N . ALA A 1 175 ? -2.433 18.328 6.087 1.00 71.19 175 ALA A N 1
ATOM 1264 C CA . ALA A 1 175 ? -1.752 19.301 5.241 1.00 71.19 175 ALA A CA 1
ATOM 1265 C C . ALA A 1 175 ? -0.243 19.298 5.557 1.00 71.19 175 ALA A C 1
ATOM 1267 O O . ALA A 1 175 ? 0.180 19.798 6.600 1.00 71.19 175 ALA A O 1
ATOM 1268 N N . HIS A 1 176 ? 0.577 18.723 4.672 1.00 61.22 176 HIS A N 1
ATOM 1269 C CA . HIS A 1 176 ? 2.029 18.641 4.853 1.00 61.22 176 HIS A CA 1
ATOM 1270 C C . HIS A 1 176 ? 2.781 18.838 3.520 1.00 61.22 176 HIS A C 1
ATOM 1272 O O . HIS A 1 176 ? 2.405 18.203 2.535 1.00 61.22 176 HIS A O 1
ATOM 1278 N N . PRO A 1 177 ? 3.863 19.648 3.454 1.00 55.84 177 PRO A N 1
ATOM 1279 C CA . PRO A 1 177 ? 4.521 19.994 2.187 1.00 55.84 177 PRO A CA 1
ATOM 1280 C C . PRO A 1 177 ? 4.983 18.801 1.340 1.00 55.84 177 PRO A C 1
ATOM 1282 O O . PRO A 1 177 ? 4.847 18.839 0.126 1.00 55.84 177 PRO A O 1
ATOM 1285 N N . LEU A 1 178 ? 5.459 17.710 1.958 1.00 53.78 178 LEU A N 1
ATOM 1286 C CA . LEU A 1 178 ? 5.924 16.512 1.230 1.00 53.78 178 LEU A CA 1
ATOM 1287 C C . LEU A 1 178 ? 4.807 15.696 0.539 1.00 53.78 178 LEU A C 1
ATOM 1289 O O . LEU A 1 178 ? 5.111 14.669 -0.064 1.00 53.78 178 LEU A O 1
ATOM 1293 N N . ILE A 1 179 ? 3.543 16.117 0.662 1.00 57.16 179 ILE A N 1
ATOM 1294 C CA . ILE A 1 179 ? 2.363 15.534 -0.005 1.00 57.16 179 ILE A CA 1
ATOM 1295 C C . ILE A 1 179 ? 1.390 16.615 -0.522 1.00 57.16 179 ILE A C 1
ATOM 1297 O O . ILE A 1 179 ? 0.243 16.308 -0.829 1.00 57.16 179 ILE A O 1
ATOM 1301 N N . ALA A 1 180 ? 1.807 17.887 -0.585 1.00 46.66 180 ALA A N 1
ATOM 1302 C CA . ALA A 1 180 ? 0.921 18.996 -0.958 1.00 46.66 180 ALA A CA 1
ATOM 1303 C C . ALA A 1 180 ? 0.607 19.044 -2.466 1.00 46.66 180 ALA A C 1
ATOM 1305 O O . ALA A 1 180 ? -0.477 19.480 -2.849 1.00 46.66 180 ALA A O 1
ATOM 1306 N N . ASP A 1 181 ? 1.538 18.569 -3.297 1.00 43.22 181 ASP A N 1
ATOM 1307 C CA . ASP A 1 181 ? 1.429 18.573 -4.762 1.00 43.22 181 ASP A CA 1
ATOM 1308 C C . ASP A 1 181 ? 0.767 17.300 -5.332 1.00 43.22 181 ASP A C 1
ATOM 1310 O O . ASP A 1 181 ? 0.418 17.259 -6.514 1.00 43.22 181 ASP A O 1
ATOM 1314 N N . ASP A 1 182 ? 0.579 16.260 -4.508 1.00 46.75 182 ASP A N 1
ATOM 1315 C CA . ASP A 1 182 ? -0.086 15.016 -4.907 1.00 46.75 182 ASP A CA 1
ATOM 1316 C C . ASP A 1 182 ? -1.620 15.212 -4.910 1.00 46.75 182 ASP A C 1
ATOM 1318 O O . ASP A 1 182 ? -2.219 15.434 -3.851 1.00 46.75 182 ASP A O 1
ATOM 1322 N N . PRO A 1 183 ? -2.314 15.100 -6.062 1.00 48.19 183 PRO A N 1
ATOM 1323 C CA . PRO A 1 183 ? -3.767 15.214 -6.097 1.00 48.19 183 PRO A CA 1
ATOM 1324 C C . PRO A 1 183 ? -4.404 14.021 -5.357 1.00 48.19 183 PRO A C 1
ATOM 1326 O O . PRO A 1 183 ? -4.077 12.872 -5.662 1.00 48.19 183 PRO A O 1
ATOM 1329 N N . PRO A 1 184 ? -5.344 14.240 -4.416 1.00 55.94 184 PRO A N 1
ATOM 1330 C CA . PRO A 1 184 ? -5.819 13.180 -3.531 1.00 55.94 184 PRO A CA 1
ATOM 1331 C C . PRO A 1 184 ? -6.557 12.055 -4.281 1.00 55.94 184 PRO A C 1
ATOM 1333 O O . PRO A 1 184 ? -7.702 12.190 -4.725 1.00 55.94 184 PRO A O 1
ATOM 1336 N N . GLU A 1 185 ? -5.916 10.887 -4.382 1.00 64.06 185 GLU A N 1
ATOM 1337 C CA . GLU A 1 185 ? -6.584 9.646 -4.770 1.00 64.06 185 GLU A CA 1
ATOM 1338 C C . GLU A 1 185 ? -7.469 9.148 -3.618 1.00 64.06 185 GLU A C 1
ATOM 1340 O O . GLU A 1 185 ? -7.003 8.479 -2.693 1.00 64.06 185 GLU A O 1
ATOM 1345 N N . PHE A 1 186 ? -8.765 9.468 -3.669 1.00 72.81 186 PHE A N 1
ATOM 1346 C CA . PHE A 1 186 ? -9.757 8.980 -2.704 1.00 72.81 186 PHE A CA 1
ATOM 1347 C C . PHE A 1 186 ? -9.949 7.460 -2.814 1.00 72.81 186 PHE A C 1
ATOM 1349 O O . PHE A 1 186 ? -10.742 6.973 -3.623 1.00 72.81 186 PHE A O 1
ATOM 1356 N N . SER A 1 187 ? -9.212 6.708 -1.997 1.00 76.62 187 SER A N 1
ATOM 1357 C CA . SER A 1 187 ? -9.342 5.261 -1.838 1.00 76.62 187 SER A CA 1
ATOM 1358 C C . SER A 1 187 ? -10.554 4.899 -0.975 1.00 76.62 187 SER A C 1
ATOM 1360 O O . SER A 1 187 ? -10.843 5.544 0.031 1.00 76.62 187 SER A O 1
ATOM 1362 N N . GLN A 1 188 ? -11.282 3.849 -1.364 1.00 88.19 188 GLN A N 1
ATOM 1363 C CA . GLN A 1 188 ? -12.396 3.324 -0.568 1.00 88.19 188 GLN A CA 1
ATOM 1364 C C . GLN A 1 188 ? -11.833 2.543 0.636 1.00 88.19 188 GLN A C 1
ATOM 1366 O O . GLN A 1 188 ? -10.970 1.684 0.432 1.00 88.19 188 GLN A O 1
ATOM 1371 N N . PRO A 1 189 ? -12.307 2.772 1.878 1.00 93.00 189 PRO A N 1
ATOM 1372 C CA . PRO A 1 189 ? -11.759 2.154 3.086 1.00 93.00 189 PRO A CA 1
ATOM 1373 C C . PRO A 1 189 ? -12.243 0.702 3.243 1.00 93.00 189 PRO A C 1
ATOM 1375 O O . PRO A 1 189 ? -13.001 0.354 4.150 1.00 93.00 189 PRO A O 1
ATOM 1378 N N . LEU A 1 190 ? -11.807 -0.176 2.336 1.00 93.75 190 LEU A N 1
ATOM 1379 C CA . LEU A 1 190 ? -12.293 -1.554 2.211 1.00 93.75 190 LEU A CA 1
ATOM 1380 C C . LEU A 1 190 ? -12.084 -2.384 3.492 1.00 93.75 190 LEU A C 1
ATOM 1382 O O . LEU A 1 190 ? -12.927 -3.212 3.827 1.00 93.75 190 LEU A O 1
ATOM 1386 N N . GLY A 1 191 ? -11.014 -2.118 4.251 1.00 95.06 191 GLY A N 1
ATOM 1387 C CA . GLY A 1 191 ? -10.788 -2.730 5.567 1.00 95.06 191 GLY A CA 1
ATOM 1388 C C . GLY A 1 191 ? -11.861 -2.359 6.599 1.00 95.06 191 GLY A C 1
ATOM 1389 O O . GLY A 1 191 ? -12.357 -3.235 7.305 1.00 95.06 191 GLY A O 1
ATOM 1390 N N . LEU A 1 192 ? -12.303 -1.094 6.631 1.00 97.56 192 LEU A N 1
ATOM 1391 C CA . LEU A 1 192 ? -13.438 -0.679 7.466 1.00 97.56 192 LEU A CA 1
ATOM 1392 C C . LEU A 1 192 ? -14.750 -1.311 6.979 1.00 97.56 192 LEU A C 1
ATOM 1394 O O . LEU A 1 192 ? -15.605 -1.638 7.794 1.00 97.56 192 LEU A O 1
ATOM 1398 N N . CYS A 1 193 ? -14.898 -1.546 5.673 1.00 97.50 193 CYS A N 1
ATOM 1399 C CA . CYS A 1 193 ? -16.078 -2.209 5.111 1.00 97.50 193 CYS A CA 1
ATOM 1400 C C . CYS A 1 193 ? -16.169 -3.695 5.515 1.00 97.50 193 CYS A C 1
ATOM 1402 O O . CYS A 1 193 ? -17.272 -4.179 5.771 1.00 97.50 193 CYS A O 1
ATOM 1404 N N . TYR A 1 194 ? -15.040 -4.410 5.618 1.00 97.25 194 TYR A N 1
ATOM 1405 C CA . TYR A 1 194 ? -14.993 -5.764 6.195 1.00 97.25 194 TYR A CA 1
ATOM 1406 C C . TYR A 1 194 ? -15.290 -5.749 7.706 1.00 97.25 194 TYR A C 1
ATOM 1408 O O . TYR A 1 194 ? -16.131 -6.520 8.166 1.00 97.25 194 TYR A O 1
ATOM 1416 N N . LEU A 1 195 ? -14.679 -4.835 8.474 1.00 97.69 195 LEU A N 1
ATOM 1417 C CA . LEU A 1 195 ? -14.946 -4.692 9.916 1.00 97.69 195 LEU A CA 1
ATOM 1418 C C . LEU A 1 195 ? -16.417 -4.355 10.206 1.00 97.69 195 LEU A C 1
ATOM 1420 O O . LEU A 1 195 ? -17.014 -4.933 11.112 1.00 97.69 195 LEU A O 1
ATOM 1424 N N . ALA A 1 196 ? -17.025 -3.469 9.413 1.00 98.25 196 ALA A N 1
ATOM 1425 C CA . ALA A 1 196 ? -18.442 -3.141 9.521 1.00 98.25 196 ALA A CA 1
ATOM 1426 C C . ALA A 1 196 ? -19.343 -4.332 9.178 1.00 98.25 196 ALA A C 1
ATOM 1428 O O . ALA A 1 196 ? -20.330 -4.558 9.874 1.00 98.25 196 ALA A O 1
ATOM 1429 N N . ALA A 1 197 ? -19.010 -5.112 8.145 1.00 97.12 197 ALA A N 1
ATOM 1430 C CA . ALA A 1 197 ? -19.757 -6.315 7.788 1.00 97.12 197 ALA A CA 1
ATOM 1431 C C . ALA A 1 197 ? -19.689 -7.384 8.895 1.00 97.12 197 ALA A C 1
ATOM 1433 O O . ALA A 1 197 ? -20.723 -7.942 9.268 1.00 97.12 197 ALA A O 1
ATOM 1434 N N . ALA A 1 198 ? -18.507 -7.621 9.475 1.00 96.56 198 ALA A N 1
ATOM 1435 C CA . ALA A 1 198 ? -18.326 -8.538 10.600 1.00 96.56 198 ALA A CA 1
ATOM 1436 C C . ALA A 1 198 ? -19.117 -8.081 11.841 1.00 96.56 198 ALA A C 1
ATOM 1438 O O . ALA A 1 198 ? -19.966 -8.822 12.335 1.00 96.56 198 ALA A O 1
ATOM 1439 N N . ALA A 1 199 ? -18.938 -6.830 12.279 1.00 96.38 199 ALA A N 1
ATOM 1440 C CA . ALA A 1 199 ? -19.623 -6.294 13.457 1.00 96.38 199 ALA A CA 1
ATOM 1441 C C . ALA A 1 199 ? -21.156 -6.217 13.284 1.00 96.38 199 ALA A C 1
ATOM 1443 O O . ALA A 1 199 ? -21.889 -6.519 14.226 1.00 96.38 199 ALA A O 1
ATOM 1444 N N . ARG A 1 200 ? -21.664 -5.902 12.082 1.00 95.88 200 ARG A N 1
ATOM 1445 C CA . ARG A 1 200 ? -23.102 -6.004 11.757 1.00 95.88 200 ARG A CA 1
ATOM 1446 C C . ARG A 1 200 ? -23.610 -7.445 11.809 1.00 95.88 200 ARG A C 1
ATOM 1448 O O . ARG A 1 200 ? -24.709 -7.675 12.301 1.00 95.88 200 ARG A O 1
ATOM 1455 N N . THR A 1 201 ? -22.823 -8.415 11.336 1.00 94.44 201 THR A N 1
ATOM 1456 C CA . THR A 1 201 ? -23.191 -9.844 11.379 1.00 94.44 201 THR A CA 1
ATOM 1457 C C . THR A 1 201 ? -23.225 -10.370 12.818 1.00 94.44 201 THR A C 1
ATOM 1459 O O . THR A 1 201 ? -24.113 -11.143 13.164 1.00 94.44 201 THR A O 1
ATOM 1462 N N . ALA A 1 202 ? -22.341 -9.867 13.686 1.00 93.50 202 ALA A N 1
ATOM 1463 C CA . ALA A 1 202 ? -22.392 -10.069 15.135 1.00 93.50 202 ALA A CA 1
ATOM 1464 C C . ALA A 1 202 ? -23.500 -9.249 15.849 1.00 93.50 202 ALA A C 1
ATOM 1466 O O . ALA A 1 202 ? -23.645 -9.342 17.064 1.00 93.50 202 ALA A O 1
ATOM 1467 N N . GLY A 1 203 ? -24.320 -8.472 15.129 1.00 94.44 203 GLY A N 1
ATOM 1468 C CA . GLY A 1 203 ? -25.493 -7.776 15.676 1.00 94.44 203 GLY A CA 1
ATOM 1469 C C . GLY A 1 203 ? -25.248 -6.367 16.230 1.00 94.44 203 GLY A C 1
ATOM 1470 O O . GLY A 1 203 ? -26.149 -5.798 16.845 1.00 94.44 203 GLY A O 1
ATOM 1471 N N . HIS A 1 204 ? -24.071 -5.772 16.016 1.00 96.31 204 HIS A N 1
ATOM 1472 C CA . HIS A 1 204 ? -23.790 -4.385 16.403 1.00 96.31 204 HIS A CA 1
ATOM 1473 C C . HIS A 1 204 ? -24.338 -3.382 15.373 1.00 96.31 204 HIS A C 1
ATOM 1475 O O . HIS A 1 204 ? -24.369 -3.642 14.168 1.00 96.31 204 HIS A O 1
ATOM 1481 N N . ALA A 1 205 ? -24.729 -2.194 15.837 1.00 96.94 205 ALA A N 1
ATOM 1482 C CA . ALA A 1 205 ? -25.123 -1.089 14.968 1.00 96.94 205 ALA A CA 1
ATOM 1483 C C . ALA A 1 205 ? -23.866 -0.331 14.513 1.00 96.94 205 ALA A C 1
ATOM 1485 O O . ALA A 1 205 ? -23.147 0.214 15.349 1.00 96.94 205 ALA A O 1
ATOM 1486 N N . VAL A 1 206 ? -23.593 -0.300 13.203 1.00 98.25 206 VAL A N 1
ATOM 1487 C CA . VAL A 1 206 ? -22.348 0.262 12.646 1.00 98.25 206 VAL A CA 1
ATOM 1488 C C . VAL A 1 206 ? -22.625 1.337 11.598 1.00 98.25 206 VAL A C 1
ATOM 1490 O O . VAL A 1 206 ? -23.346 1.081 10.630 1.00 98.25 206 VAL A O 1
ATOM 1493 N N . ALA A 1 207 ? -21.980 2.491 11.767 1.00 98.25 207 ALA A N 1
ATOM 1494 C CA . ALA A 1 207 ? -21.895 3.585 10.801 1.00 98.25 207 ALA A CA 1
ATOM 1495 C C . ALA A 1 207 ? -20.433 3.838 10.377 1.00 98.25 207 ALA A C 1
ATOM 1497 O O . ALA A 1 207 ? -19.496 3.401 11.051 1.00 98.25 207 ALA A O 1
ATOM 1498 N N . LEU A 1 208 ? -20.234 4.564 9.271 1.00 98.00 208 LEU A N 1
ATOM 1499 C CA . LEU A 1 208 ? -18.913 4.933 8.751 1.00 98.00 208 LEU A CA 1
ATOM 1500 C C . LEU A 1 208 ? -18.838 6.447 8.493 1.00 98.00 208 LEU A C 1
ATOM 1502 O O . LEU A 1 208 ? -19.699 7.012 7.820 1.00 98.00 208 LEU A O 1
ATOM 1506 N N . ALA A 1 209 ? -17.798 7.094 9.018 1.00 97.31 209 ALA A N 1
ATOM 1507 C CA . ALA A 1 209 ? -17.436 8.478 8.729 1.00 97.31 209 ALA A CA 1
ATOM 1508 C C . ALA A 1 209 ? -16.173 8.503 7.860 1.00 97.31 209 ALA A C 1
ATOM 1510 O O . ALA A 1 209 ? -15.093 8.121 8.314 1.00 97.31 209 ALA A O 1
ATOM 1511 N N . ASP A 1 210 ? -16.297 8.959 6.613 1.00 95.06 210 ASP A N 1
ATOM 1512 C CA . ASP A 1 210 ? -15.141 9.194 5.745 1.00 95.06 210 ASP A CA 1
ATOM 1513 C C . ASP A 1 210 ? -14.796 10.686 5.714 1.00 95.06 210 ASP A C 1
ATOM 1515 O O . ASP A 1 210 ? -15.434 11.481 5.019 1.00 95.06 210 ASP A O 1
ATOM 1519 N N . LEU A 1 211 ? -13.782 11.063 6.496 1.00 94.19 211 LEU A N 1
ATOM 1520 C CA . LEU A 1 211 ? -13.265 12.428 6.557 1.00 94.19 211 LEU A CA 1
ATOM 1521 C C . LEU A 1 211 ? -12.329 12.741 5.377 1.00 94.19 211 LEU A C 1
ATOM 1523 O O . LEU A 1 211 ? -12.192 13.909 5.008 1.00 94.19 211 LEU A O 1
ATOM 1527 N N . TYR A 1 212 ? -11.743 11.718 4.743 1.00 89.50 212 TYR A N 1
ATOM 1528 C CA . TYR A 1 212 ? -10.911 11.867 3.549 1.00 89.50 212 TYR A CA 1
ATOM 1529 C C . TYR A 1 212 ? -11.761 12.270 2.343 1.00 89.50 212 TYR A C 1
ATOM 1531 O O . TYR A 1 212 ? -11.526 13.320 1.751 1.00 89.50 212 TYR A O 1
ATOM 1539 N N . LEU A 1 213 ? -12.819 11.514 2.036 1.00 88.31 213 LEU A N 1
ATOM 1540 C CA . LEU A 1 213 ? -13.758 11.809 0.946 1.00 88.31 213 LEU A CA 1
ATOM 1541 C C . LEU A 1 213 ? -14.489 13.151 1.130 1.00 88.31 213 LEU A C 1
ATOM 1543 O O . LEU A 1 213 ? -14.955 13.754 0.156 1.00 88.31 213 LEU A O 1
ATOM 1547 N N . ARG A 1 214 ? -14.599 13.619 2.379 1.00 88.06 214 ARG A N 1
ATOM 1548 C CA . ARG A 1 214 ? -15.132 14.937 2.763 1.00 88.06 214 ARG A CA 1
ATOM 1549 C C . ARG A 1 214 ? -14.103 16.068 2.680 1.00 88.06 214 ARG A C 1
ATOM 1551 O O . ARG A 1 214 ? -14.508 17.219 2.793 1.00 88.06 214 ARG A O 1
ATOM 1558 N N . GLN A 1 215 ? -12.824 15.752 2.464 1.00 86.19 215 GLN A N 1
ATOM 1559 C CA . GLN A 1 215 ? -11.697 16.693 2.405 1.00 86.19 215 GLN A CA 1
ATOM 1560 C C . GLN A 1 215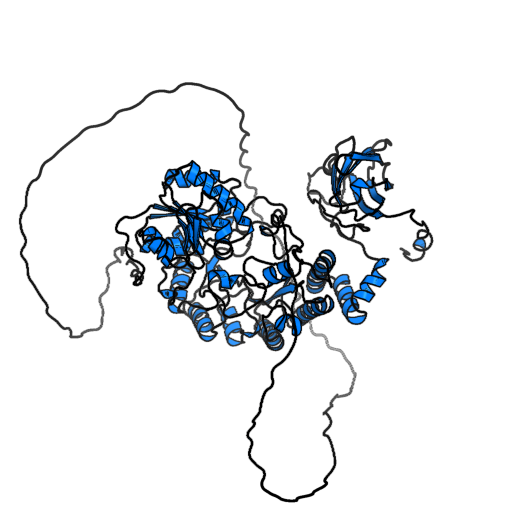 ? -11.553 17.549 3.679 1.00 86.19 215 GLN A C 1
ATOM 1562 O O . GLN A 1 215 ? -11.148 18.711 3.618 1.00 86.19 215 GLN A O 1
ATOM 1567 N N . ALA A 1 216 ? -11.888 16.973 4.840 1.00 90.38 216 ALA A N 1
ATOM 1568 C CA . ALA A 1 216 ? -11.743 17.644 6.130 1.00 90.38 216 ALA A CA 1
ATOM 1569 C C . ALA A 1 216 ? -10.280 18.044 6.400 1.00 90.38 216 ALA A C 1
ATOM 1571 O O . ALA A 1 216 ? -9.358 17.409 5.898 1.00 90.38 216 ALA A O 1
ATOM 1572 N N . GLN A 1 217 ? -10.085 19.098 7.194 1.00 87.94 217 GLN A N 1
ATOM 1573 C CA . GLN A 1 217 ? -8.764 19.648 7.544 1.00 87.94 217 GLN A CA 1
ATOM 1574 C C . GLN A 1 217 ? -8.543 19.726 9.069 1.00 87.94 217 GLN A C 1
ATOM 1576 O O . GLN A 1 217 ? -7.511 20.207 9.523 1.00 87.94 217 GLN A O 1
ATOM 1581 N N . GLU A 1 218 ? -9.526 19.295 9.865 1.00 92.94 218 GLU A N 1
ATOM 1582 C CA . GLU A 1 218 ? -9.535 19.386 11.329 1.00 92.94 218 GLU A CA 1
ATOM 1583 C C . GLU A 1 218 ? -10.357 18.232 11.941 1.00 92.94 218 GLU A C 1
ATOM 1585 O O . GLU A 1 218 ? -11.303 17.751 11.301 1.00 92.94 218 GLU A O 1
ATOM 1590 N N . PRO A 1 219 ? -10.075 17.794 13.186 1.00 94.62 219 PRO A N 1
ATOM 1591 C CA . PRO A 1 219 ? -10.757 16.642 13.783 1.00 94.62 219 PRO A CA 1
ATOM 1592 C C . PRO A 1 219 ? -12.226 16.936 14.117 1.00 94.62 219 PRO A C 1
ATOM 1594 O O . PRO A 1 219 ? -13.059 16.029 14.116 1.00 94.62 219 PRO A O 1
ATOM 1597 N N . ARG A 1 220 ? -12.572 18.216 14.304 1.00 95.75 220 ARG A N 1
ATOM 1598 C CA . ARG A 1 220 ? -13.935 18.716 14.554 1.00 95.75 220 ARG A CA 1
ATOM 1599 C C . ARG A 1 220 ? -14.929 18.381 13.451 1.00 95.75 220 ARG A C 1
ATOM 1601 O O . ARG A 1 220 ? -16.123 18.293 13.725 1.00 95.75 220 ARG A O 1
ATOM 1608 N N . ALA A 1 221 ? -14.451 18.098 12.239 1.00 96.62 221 ALA A N 1
ATOM 1609 C CA . ALA A 1 221 ? -15.287 17.578 11.165 1.00 96.62 221 ALA A CA 1
ATOM 1610 C C . ALA A 1 221 ? -15.996 16.258 11.534 1.00 96.62 221 ALA A C 1
ATOM 1612 O O . ALA A 1 221 ? -17.024 15.950 10.941 1.00 96.62 221 ALA A O 1
ATOM 1613 N N . LEU A 1 222 ? -15.500 15.495 12.519 1.00 97.62 222 LEU A N 1
ATOM 1614 C CA . LEU A 1 222 ? -16.135 14.265 13.002 1.00 97.62 222 LEU A CA 1
ATOM 1615 C C . LEU A 1 222 ? -17.401 14.512 13.851 1.00 97.62 222 LEU A C 1
ATOM 1617 O O . LEU A 1 222 ? -18.252 13.625 13.932 1.00 97.62 222 LEU A O 1
ATOM 1621 N N . LEU A 1 223 ? -17.555 15.697 14.461 1.00 97.44 223 LEU A N 1
ATOM 1622 C CA . LEU A 1 223 ? -18.610 15.985 15.449 1.00 97.44 223 LEU A CA 1
ATOM 1623 C C . LEU A 1 223 ? -20.043 15.640 14.986 1.00 97.44 223 LEU A C 1
ATOM 1625 O O . LEU A 1 223 ? -20.741 14.999 15.772 1.00 97.44 223 LEU A O 1
ATOM 1629 N N . PRO A 1 224 ? -20.491 15.939 13.746 1.00 97.44 224 PRO A N 1
ATOM 1630 C CA . PRO A 1 224 ? -21.848 15.597 13.306 1.00 97.44 224 PRO A CA 1
ATOM 1631 C C . PRO A 1 224 ? -22.146 14.092 13.365 1.00 97.44 224 PRO A C 1
ATOM 1633 O O . PRO A 1 224 ? -23.236 13.695 13.770 1.00 97.44 224 PRO A O 1
ATOM 1636 N N . TRP A 1 225 ? -21.166 13.241 13.034 1.00 97.81 225 TRP A N 1
ATOM 1637 C CA . TRP A 1 225 ? -21.311 11.785 13.144 1.00 97.81 225 TRP A CA 1
ATOM 1638 C C . TRP A 1 225 ? -21.361 11.318 14.602 1.00 97.81 225 TRP A C 1
ATOM 1640 O O . TRP A 1 225 ? -22.087 10.376 14.913 1.00 97.81 225 TRP A O 1
ATOM 1650 N N . LEU A 1 226 ? -20.625 11.966 15.510 1.00 98.38 226 LEU A N 1
ATOM 1651 C CA . LEU A 1 226 ? -20.685 11.651 16.940 1.00 98.38 226 LEU A CA 1
ATOM 1652 C C . LEU A 1 226 ? -22.047 12.044 17.534 1.00 98.38 226 LEU A C 1
ATOM 1654 O O . LEU A 1 226 ? -22.661 11.259 18.258 1.00 98.38 226 LEU A O 1
ATOM 1658 N N . GLU A 1 227 ? -22.558 13.227 17.189 1.00 97.88 227 GLU A N 1
ATOM 1659 C CA . GLU A 1 227 ? -23.852 13.731 17.656 1.00 97.88 227 GLU A CA 1
ATOM 1660 C C . GLU A 1 227 ? -25.052 12.937 17.125 1.00 97.88 227 GLU A C 1
ATOM 1662 O O . GLU A 1 227 ? -25.996 12.704 17.887 1.00 97.88 227 GLU A O 1
ATOM 1667 N N . GLU A 1 228 ? -25.010 12.505 15.861 1.00 97.62 228 GLU A N 1
ATOM 1668 C CA . GLU A 1 228 ? -26.053 11.697 15.219 1.00 97.62 228 GLU A CA 1
ATOM 1669 C C . GLU A 1 228 ? -26.015 10.233 15.688 1.00 97.62 228 GLU A C 1
ATOM 1671 O O . GLU A 1 228 ? -27.017 9.700 16.164 1.00 97.62 228 GLU A O 1
ATOM 1676 N N . GLN A 1 229 ? -24.855 9.574 15.586 1.00 97.62 229 GLN A N 1
ATOM 1677 C CA . GLN A 1 229 ? -24.737 8.123 15.788 1.00 97.62 229 GLN A CA 1
ATOM 1678 C C . GLN A 1 229 ? -24.571 7.735 17.268 1.00 97.62 229 GLN A C 1
ATOM 1680 O O . GLN A 1 229 ? -24.766 6.573 17.637 1.00 97.62 229 GLN A O 1
ATOM 1685 N N . ARG A 1 230 ? -24.198 8.696 18.131 1.00 97.75 230 ARG A N 1
ATOM 1686 C CA . ARG A 1 230 ? -23.936 8.517 19.573 1.00 97.75 230 ARG A CA 1
ATOM 1687 C C . ARG A 1 230 ? -23.122 7.245 19.880 1.00 97.75 230 ARG A C 1
ATOM 1689 O O . ARG A 1 230 ? -23.598 6.409 20.660 1.00 97.75 230 ARG A O 1
ATOM 1696 N N . PRO A 1 231 ? -21.957 7.034 19.237 1.00 98.38 231 PRO A N 1
ATOM 1697 C CA . PRO A 1 231 ? -21.225 5.774 19.320 1.00 98.38 231 PRO A CA 1
ATOM 1698 C C . PRO A 1 231 ? -20.691 5.506 20.730 1.00 98.38 231 PRO A C 1
ATOM 1700 O O . PRO A 1 231 ? -20.292 6.420 21.443 1.00 98.38 231 PRO A O 1
ATOM 1703 N N . GLN A 1 232 ? -20.651 4.229 21.108 1.00 98.38 232 GLN A N 1
ATOM 1704 C CA . GLN A 1 232 ? -19.959 3.747 22.310 1.00 98.38 232 GLN A CA 1
ATOM 1705 C C . GLN A 1 232 ? -18.512 3.347 21.994 1.00 98.38 232 GLN A C 1
ATOM 1707 O O . GLN A 1 232 ? -17.661 3.360 22.880 1.00 98.38 232 GLN A O 1
ATOM 1712 N N . VAL A 1 233 ? -18.239 2.983 20.735 1.00 98.69 233 VAL A N 1
ATOM 1713 C CA . VAL A 1 233 ? -16.907 2.631 20.231 1.00 98.69 233 VAL A CA 1
ATOM 1714 C C . VAL A 1 233 ? -16.651 3.378 18.922 1.00 98.69 233 VAL A C 1
ATOM 1716 O O . VAL A 1 233 ? -17.474 3.323 18.006 1.00 98.69 233 VAL A O 1
ATOM 1719 N N . VAL A 1 234 ? -15.511 4.057 18.823 1.00 98.88 234 VAL A N 1
ATOM 1720 C CA . VAL A 1 234 ? -15.037 4.749 17.621 1.00 98.88 234 VAL A CA 1
ATOM 1721 C C . VAL A 1 234 ? -13.751 4.078 17.140 1.00 98.88 234 VAL A C 1
ATOM 1723 O O . VAL A 1 234 ? -12.735 4.100 17.830 1.00 98.88 234 VAL A O 1
ATOM 1726 N N . GLY A 1 235 ? -13.806 3.445 15.967 1.00 98.62 235 GLY A N 1
ATOM 1727 C CA . GLY A 1 235 ? -12.685 2.725 15.361 1.00 98.62 235 GLY A CA 1
ATOM 1728 C C . GLY A 1 235 ? -12.000 3.554 14.278 1.00 98.62 235 GLY A C 1
ATOM 1729 O O . GLY A 1 235 ? -12.557 3.710 13.194 1.00 98.62 235 GLY A O 1
ATOM 1730 N N . VAL A 1 236 ? -10.802 4.071 14.545 1.00 98.50 236 VAL A N 1
ATOM 1731 C CA . VAL A 1 236 ? -10.061 4.960 13.634 1.00 98.50 236 VAL A CA 1
ATOM 1732 C C . VAL A 1 236 ? -9.059 4.166 12.787 1.00 98.50 236 VAL A C 1
ATOM 1734 O O . VAL A 1 236 ? -8.283 3.361 13.305 1.00 98.50 236 VAL A O 1
ATOM 1737 N N . SER A 1 237 ? -9.055 4.386 11.470 1.00 97.12 237 SER A N 1
ATOM 1738 C CA . SER A 1 237 ? -8.131 3.708 10.553 1.00 97.12 237 SER A CA 1
ATOM 1739 C C . SER A 1 237 ? -6.768 4.403 10.475 1.00 97.12 237 SER A C 1
ATOM 1741 O O . SER A 1 237 ? -6.683 5.582 10.152 1.00 97.12 237 SER A O 1
ATOM 1743 N N . ALA A 1 238 ? -5.687 3.654 10.686 1.00 94.62 238 ALA A N 1
ATOM 1744 C CA . ALA A 1 238 ? -4.298 4.082 10.529 1.00 94.62 238 ALA A CA 1
ATOM 1745 C C . ALA A 1 238 ? -3.572 3.239 9.450 1.00 94.62 238 ALA A C 1
ATOM 1747 O O . ALA A 1 238 ? -2.673 2.450 9.771 1.00 94.62 238 ALA A O 1
ATOM 1748 N N . PRO A 1 239 ? -3.952 3.345 8.158 1.00 89.50 239 PRO A N 1
ATOM 1749 C CA . PRO A 1 239 ? -3.316 2.589 7.077 1.00 89.50 239 PRO A CA 1
ATOM 1750 C C . PRO A 1 239 ? -1.900 3.074 6.727 1.00 89.50 239 PRO A C 1
ATOM 1752 O O . PRO A 1 239 ? -1.102 2.275 6.251 1.00 89.50 239 PRO A O 1
ATOM 1755 N N . PHE A 1 240 ? -1.560 4.342 6.984 1.00 88.38 240 PHE A N 1
ATOM 1756 C CA . PHE A 1 240 ? -0.281 4.949 6.589 1.00 88.38 240 PHE A CA 1
ATOM 1757 C C . PHE A 1 240 ? 0.344 5.746 7.739 1.00 88.38 240 PHE A C 1
ATOM 1759 O O . PHE A 1 240 ? -0.373 6.373 8.515 1.00 88.38 240 PHE A O 1
ATOM 1766 N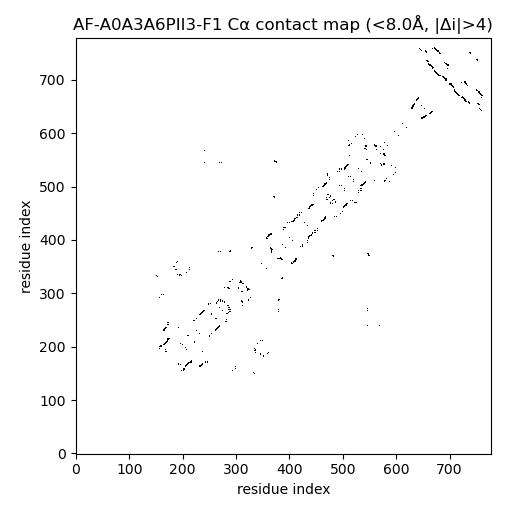 N . THR A 1 241 ? 1.678 5.756 7.833 1.00 88.25 241 THR A N 1
ATOM 1767 C CA . THR A 1 241 ? 2.427 6.400 8.932 1.00 88.25 241 THR A CA 1
ATOM 1768 C C . THR A 1 241 ? 2.156 7.904 9.036 1.00 88.25 241 THR A C 1
ATOM 1770 O O . THR A 1 241 ? 2.023 8.422 10.140 1.00 88.25 241 THR A O 1
ATOM 1773 N N . LEU A 1 242 ? 1.970 8.588 7.901 1.00 85.69 242 LEU A N 1
ATOM 1774 C CA . LEU A 1 242 ? 1.627 10.016 7.836 1.00 85.69 242 LEU A CA 1
ATOM 1775 C C . LEU A 1 242 ? 0.312 10.373 8.552 1.00 85.69 242 LEU A C 1
ATOM 1777 O O . LEU A 1 242 ? 0.115 11.525 8.920 1.00 85.69 242 LEU A O 1
ATOM 1781 N N . LEU A 1 243 ? -0.587 9.404 8.771 1.00 89.69 243 LEU A N 1
ATOM 1782 C CA . LEU A 1 243 ? -1.861 9.621 9.463 1.00 89.69 243 LEU A CA 1
ATOM 1783 C C . LEU A 1 243 ? -1.733 9.579 10.994 1.00 89.69 243 LEU A C 1
ATOM 1785 O O . LEU A 1 243 ? -2.691 9.925 11.679 1.00 89.69 243 LEU A O 1
ATOM 1789 N N . ALA A 1 244 ? -0.583 9.181 11.552 1.00 90.31 244 ALA A N 1
ATOM 1790 C CA . ALA A 1 244 ? -0.402 9.044 13.000 1.00 90.31 244 ALA A CA 1
ATOM 1791 C C . ALA A 1 244 ? -0.756 10.313 13.816 1.00 90.31 244 ALA A C 1
ATOM 1793 O O . ALA A 1 244 ? -1.434 10.168 14.837 1.00 90.31 244 ALA A O 1
ATOM 1794 N N . PRO A 1 245 ? -0.404 11.548 13.386 1.00 90.25 245 PRO A N 1
ATOM 1795 C CA . PRO A 1 245 ? -0.821 12.765 14.087 1.00 90.25 245 PRO A CA 1
ATOM 1796 C C . PRO A 1 245 ? -2.344 12.957 14.056 1.00 90.25 245 PRO A C 1
ATOM 1798 O O . PRO A 1 245 ? -2.957 13.193 15.094 1.00 90.25 245 PRO A O 1
ATOM 1801 N N . VAL A 1 246 ? -2.962 12.754 12.886 1.00 93.44 246 VAL A N 1
ATOM 1802 C CA . VAL A 1 246 ? -4.413 12.898 12.676 1.00 93.44 246 VAL A CA 1
ATOM 1803 C C . VAL A 1 246 ? -5.206 11.881 13.501 1.00 93.44 246 VAL A C 1
ATOM 1805 O O . VAL A 1 246 ? -6.247 12.203 14.068 1.00 93.44 246 VAL A O 1
ATOM 1808 N N . VAL A 1 247 ? -4.708 10.649 13.624 1.00 96.25 247 VAL A N 1
ATOM 1809 C CA . VAL A 1 247 ? -5.310 9.612 14.476 1.00 96.25 247 VAL A CA 1
ATOM 1810 C C . VAL A 1 247 ? -5.328 10.054 15.944 1.00 96.25 247 VAL A C 1
ATOM 1812 O O . VAL A 1 247 ? -6.345 9.878 16.616 1.00 96.25 247 VAL A O 1
ATOM 1815 N N . ALA A 1 248 ? -4.251 10.677 16.433 1.00 96.25 248 ALA A N 1
ATOM 1816 C CA . ALA A 1 248 ? -4.193 11.209 17.793 1.00 96.25 248 ALA A CA 1
ATOM 1817 C C . ALA A 1 248 ? -5.091 12.449 17.987 1.00 96.25 248 ALA A C 1
ATOM 1819 O O . ALA A 1 248 ? -5.737 12.585 19.024 1.00 96.25 248 ALA A O 1
ATOM 1820 N N . GLU A 1 249 ? -5.188 13.334 16.990 1.00 97.00 249 GLU A N 1
ATOM 1821 C CA . GLU A 1 249 ? -6.128 14.467 16.984 1.00 97.00 249 GLU A CA 1
ATOM 1822 C C . GLU A 1 249 ? -7.589 14.002 17.069 1.00 97.00 249 GLU A C 1
ATOM 1824 O O . GLU A 1 249 ? -8.338 14.464 17.932 1.00 97.00 249 GLU A O 1
ATOM 1829 N N . LEU A 1 250 ? -7.980 13.037 16.230 1.00 98.38 250 LEU A N 1
ATOM 1830 C CA . LEU A 1 250 ? -9.322 12.449 16.228 1.00 98.38 250 LEU A CA 1
ATOM 1831 C C . LEU A 1 250 ? -9.636 11.730 17.546 1.00 98.38 250 LEU A C 1
ATOM 1833 O O . LEU A 1 250 ? -10.737 11.887 18.072 1.00 98.38 250 LEU A O 1
ATOM 1837 N N . ALA A 1 251 ? -8.677 10.993 18.116 1.00 98.50 251 ALA A N 1
ATOM 1838 C CA . ALA A 1 251 ? -8.846 10.345 19.416 1.00 98.50 251 ALA A CA 1
ATOM 1839 C C . ALA A 1 251 ? -9.159 11.366 20.524 1.00 98.50 251 ALA A C 1
ATOM 1841 O O . ALA A 1 251 ? -10.102 11.182 21.297 1.00 98.50 251 ALA A O 1
ATOM 1842 N N . ARG A 1 252 ? -8.412 12.479 20.571 1.00 98.56 252 ARG A N 1
ATOM 1843 C CA . ARG A 1 252 ? -8.627 13.553 21.553 1.00 98.56 252 ARG A CA 1
ATOM 1844 C C . ARG A 1 252 ? -9.968 14.263 21.360 1.00 98.56 252 ARG A C 1
ATOM 1846 O O . ARG A 1 252 ? -10.627 14.535 22.358 1.00 98.56 252 ARG A O 1
ATOM 1853 N N . GLU A 1 253 ? -10.399 14.527 20.125 1.00 98.50 253 GLU A N 1
ATOM 1854 C CA . GLU A 1 253 ? -11.708 15.151 19.858 1.00 98.50 253 GLU A CA 1
ATOM 1855 C C . GLU A 1 253 ? -12.867 14.221 20.271 1.00 98.50 253 GLU A C 1
ATOM 1857 O O . GLU A 1 253 ? -13.808 14.676 20.921 1.00 98.50 253 GLU A O 1
ATOM 1862 N N . VAL A 1 254 ? -12.769 12.904 20.028 1.00 98.69 254 VAL A N 1
ATOM 1863 C CA . VAL A 1 254 ? -13.756 11.925 20.532 1.00 98.69 254 VAL A CA 1
ATOM 1864 C C . VAL A 1 254 ? -13.810 11.929 22.063 1.00 98.69 254 VAL A C 1
ATOM 1866 O O . VAL A 1 254 ? -14.899 12.023 22.623 1.00 98.69 254 VAL A O 1
ATOM 1869 N N . LYS A 1 255 ? -12.660 11.895 22.753 1.00 98.25 255 LYS A N 1
ATOM 1870 C CA . LYS A 1 255 ? -12.601 11.949 24.229 1.00 98.25 255 LYS A CA 1
ATOM 1871 C C . LYS A 1 255 ? -13.010 13.309 24.817 1.00 98.25 255 LYS A C 1
ATOM 1873 O O . LYS A 1 255 ? -13.357 13.378 25.997 1.00 98.25 255 LYS A O 1
ATOM 1878 N N . ALA A 1 256 ? -12.959 14.386 24.031 1.00 98.19 256 ALA A N 1
ATOM 1879 C CA . ALA A 1 256 ? -13.476 15.702 24.407 1.00 98.19 256 ALA A CA 1
ATOM 1880 C C . ALA A 1 256 ? -15.006 15.783 24.263 1.00 98.19 256 ALA A C 1
ATOM 1882 O O . ALA A 1 256 ? -15.654 16.440 25.078 1.00 98.19 256 ALA A O 1
ATOM 1883 N N . TRP A 1 257 ? -15.570 15.092 23.268 1.00 98.38 257 TRP A N 1
ATOM 1884 C CA . TRP A 1 257 ? -17.011 14.941 23.057 1.00 98.38 257 TRP A CA 1
ATOM 1885 C C . TRP A 1 257 ? -17.664 14.002 24.090 1.00 98.38 257 TRP A C 1
ATOM 1887 O O . TRP A 1 257 ? -18.651 14.381 24.719 1.00 98.38 257 TRP A O 1
ATOM 1897 N N . ASP A 1 258 ? -17.090 12.816 24.321 1.00 98.06 258 ASP A N 1
ATOM 1898 C CA . ASP A 1 258 ? -17.469 11.906 25.408 1.00 98.06 258 ASP A CA 1
ATOM 1899 C C . ASP A 1 258 ? -16.247 11.128 25.923 1.00 98.06 258 ASP A C 1
ATOM 1901 O O . ASP A 1 258 ? -15.626 10.338 25.211 1.00 98.06 258 ASP A O 1
ATOM 1905 N N . ARG A 1 259 ? -15.926 11.302 27.210 1.00 96.69 259 ARG A N 1
ATOM 1906 C CA . ARG A 1 259 ? -14.838 10.572 27.881 1.00 96.69 259 ARG A CA 1
ATOM 1907 C C . ARG A 1 259 ? -15.127 9.074 28.031 1.00 96.69 259 ARG A C 1
ATOM 1909 O O . ARG A 1 259 ? -14.181 8.302 28.179 1.00 96.69 259 ARG A O 1
ATOM 1916 N N . GLY A 1 260 ? -16.401 8.677 28.019 1.00 96.81 260 GLY A N 1
ATOM 1917 C CA . GLY A 1 260 ? -16.853 7.288 28.104 1.00 96.81 260 GLY A CA 1
ATOM 1918 C C . GLY A 1 260 ? -16.812 6.528 26.775 1.00 96.81 260 GLY A C 1
ATOM 1919 O O . GLY A 1 260 ? -16.844 5.297 26.789 1.00 96.81 260 GLY A O 1
ATOM 1920 N N . ALA A 1 261 ? -16.699 7.221 25.637 1.00 97.94 261 ALA A N 1
ATOM 1921 C CA . ALA A 1 261 ? -16.563 6.577 24.335 1.00 97.94 261 ALA A CA 1
ATOM 1922 C C . ALA A 1 261 ? -15.200 5.875 24.217 1.00 97.94 261 ALA A C 1
ATOM 1924 O O . ALA A 1 261 ? -14.153 6.459 24.513 1.00 97.94 261 ALA A O 1
ATOM 1925 N N . GLN A 1 262 ? -15.201 4.615 23.776 1.00 98.25 262 GLN A N 1
ATOM 1926 C CA . GLN A 1 262 ? -13.974 3.849 23.560 1.00 98.25 262 GLN A CA 1
ATOM 1927 C C . GLN A 1 262 ? -13.375 4.201 22.194 1.00 98.25 262 GLN A C 1
ATOM 1929 O O . GLN A 1 262 ? -14.033 4.016 21.173 1.00 98.25 262 GLN A O 1
ATOM 1934 N N . VAL A 1 263 ? -12.136 4.679 22.152 1.00 98.75 263 VAL A N 1
ATOM 1935 C CA . VAL A 1 263 ? -11.383 4.927 20.920 1.00 98.75 263 VAL A CA 1
ATOM 1936 C C . VAL A 1 263 ? -10.429 3.767 20.692 1.00 98.75 263 VAL A C 1
ATOM 1938 O O . VAL A 1 263 ? -9.561 3.482 21.520 1.00 98.75 263 VAL A O 1
ATOM 1941 N N . VAL A 1 264 ? -10.562 3.121 19.539 1.00 98.75 264 VAL A N 1
ATOM 1942 C CA . VAL A 1 264 ? -9.679 2.033 19.116 1.00 98.75 264 VAL A CA 1
ATOM 1943 C C . VAL A 1 264 ? -9.088 2.317 17.742 1.00 98.75 264 VAL A C 1
ATOM 1945 O O . VAL A 1 264 ? -9.728 2.951 16.906 1.00 98.75 264 VAL A O 1
ATOM 1948 N N . VAL A 1 265 ? -7.865 1.853 17.493 1.00 98.69 265 VAL A N 1
ATOM 1949 C CA . VAL A 1 265 ? -7.144 2.102 16.231 1.00 98.69 265 VAL A CA 1
ATOM 1950 C C . VAL A 1 265 ? -6.751 0.781 15.570 1.00 98.69 265 VAL A C 1
ATOM 1952 O O . VAL A 1 265 ? -6.429 -0.182 16.257 1.00 98.69 265 VAL A O 1
ATOM 1955 N N . GLY A 1 266 ? -6.745 0.714 14.238 1.00 97.69 266 GLY A N 1
ATOM 1956 C CA . GLY A 1 266 ? -6.241 -0.444 13.486 1.00 97.69 266 GLY A CA 1
ATOM 1957 C C . GLY A 1 266 ? -5.683 -0.058 12.115 1.00 97.69 266 GLY A C 1
ATOM 1958 O O . GLY A 1 266 ? -5.808 1.089 11.698 1.00 97.69 266 GLY A O 1
ATOM 1959 N N . GLY A 1 267 ? -5.067 -0.999 11.397 1.00 94.88 267 GLY A N 1
ATOM 1960 C CA . GLY A 1 267 ? -4.431 -0.755 10.090 1.00 94.88 267 GLY A CA 1
ATOM 1961 C C . GLY A 1 267 ? -2.909 -0.926 10.115 1.00 94.88 267 GLY A C 1
ATOM 1962 O O . GLY A 1 267 ? -2.337 -1.323 11.130 1.00 94.88 267 GLY A O 1
ATOM 1963 N N . ALA A 1 268 ? -2.231 -0.675 8.990 1.00 93.62 268 ALA A N 1
ATOM 1964 C CA . ALA A 1 268 ? -0.825 -1.058 8.830 1.00 93.62 268 ALA A CA 1
ATOM 1965 C C . ALA A 1 268 ? 0.150 -0.262 9.715 1.00 93.62 268 ALA A C 1
ATOM 1967 O O . ALA A 1 268 ? 1.047 -0.863 10.301 1.00 93.62 268 ALA A O 1
ATOM 1968 N N . HIS A 1 269 ? -0.047 1.049 9.900 1.00 93.81 269 HIS A N 1
ATOM 1969 C CA . HIS A 1 269 ? 0.786 1.824 10.828 1.00 93.81 269 HIS A CA 1
ATOM 1970 C C . HIS A 1 269 ? 0.582 1.355 12.278 1.00 93.81 269 HIS A C 1
ATOM 1972 O O . HIS A 1 269 ? 1.554 1.077 12.978 1.00 93.81 269 HIS A O 1
ATOM 1978 N N . ALA A 1 270 ? -0.676 1.175 12.687 1.00 94.94 270 ALA A N 1
ATOM 1979 C CA . ALA A 1 270 ? -1.045 0.625 13.991 1.00 94.94 270 ALA A CA 1
ATOM 1980 C C . ALA A 1 270 ? -0.490 -0.791 14.237 1.00 94.94 270 ALA A C 1
ATOM 1982 O O . ALA A 1 270 ? -0.094 -1.105 15.355 1.00 94.94 270 ALA A O 1
ATOM 1983 N N . SER A 1 271 ? -0.399 -1.621 13.194 1.00 95.69 271 SER A N 1
ATOM 1984 C CA . SER A 1 271 ? 0.189 -2.966 13.266 1.00 95.69 271 SER A CA 1
ATOM 1985 C C . SER A 1 271 ? 1.715 -2.933 13.394 1.00 95.69 271 SER A C 1
ATOM 1987 O O . SER A 1 271 ? 2.282 -3.730 14.136 1.00 95.69 271 SER A O 1
ATOM 1989 N N . SER A 1 272 ? 2.384 -2.013 12.687 1.00 94.00 272 SER A N 1
ATOM 1990 C CA . SER A 1 272 ? 3.846 -1.881 12.708 1.00 94.00 272 SER A CA 1
ATOM 1991 C C . SER A 1 272 ? 4.386 -1.147 13.942 1.00 94.00 272 SER A C 1
ATOM 1993 O O . SER A 1 272 ? 5.490 -1.458 14.382 1.00 94.00 272 SER A O 1
ATOM 1995 N N . LEU A 1 273 ? 3.656 -0.165 14.488 1.00 93.62 273 LEU A N 1
ATOM 1996 C CA . LEU A 1 273 ? 4.097 0.694 15.602 1.00 93.62 273 LEU A CA 1
ATOM 1997 C C . LEU A 1 273 ? 3.022 0.844 16.709 1.00 93.62 273 LEU A C 1
ATOM 1999 O O . LEU A 1 273 ? 2.715 1.964 17.127 1.00 93.62 273 LEU A O 1
ATOM 2003 N N . PRO A 1 274 ? 2.455 -0.256 17.247 1.00 94.94 274 PRO A N 1
ATOM 2004 C CA . PRO A 1 274 ? 1.334 -0.187 18.191 1.00 94.94 274 PRO A CA 1
ATOM 2005 C C . PRO A 1 274 ? 1.666 0.558 19.484 1.00 94.94 274 PRO A C 1
ATOM 2007 O O . PRO A 1 274 ? 0.818 1.270 20.010 1.00 94.94 274 PRO A O 1
ATOM 2010 N N . ALA A 1 275 ? 2.905 0.453 19.975 1.00 92.75 275 ALA A N 1
ATOM 2011 C CA . ALA A 1 275 ? 3.352 1.184 21.159 1.00 92.75 275 ALA A CA 1
ATOM 2012 C C . ALA A 1 275 ? 3.409 2.709 20.938 1.00 92.75 275 ALA A C 1
ATOM 2014 O O . ALA A 1 275 ? 3.218 3.457 21.892 1.00 92.75 275 ALA A O 1
ATOM 2015 N N . GLN A 1 276 ? 3.631 3.174 19.699 1.00 91.88 276 GLN A N 1
ATOM 2016 C CA . GLN A 1 276 ? 3.586 4.599 19.355 1.00 91.88 276 GLN A CA 1
ATOM 2017 C C . GLN A 1 276 ? 2.139 5.097 19.280 1.00 91.88 276 GLN A C 1
ATOM 2019 O O . GLN A 1 276 ? 1.827 6.143 19.836 1.00 91.88 276 GLN A O 1
ATOM 2024 N N . VAL A 1 277 ? 1.242 4.334 18.647 1.00 95.44 277 VAL A N 1
ATOM 2025 C CA . VAL A 1 277 ? -0.186 4.687 18.564 1.00 95.44 277 VAL A CA 1
ATOM 2026 C C . VAL A 1 277 ? -0.834 4.689 19.952 1.00 95.44 277 VAL A C 1
ATOM 2028 O O . VAL A 1 277 ? -1.522 5.640 20.311 1.00 95.44 277 VAL A O 1
ATOM 2031 N N . LEU A 1 278 ? -0.557 3.669 20.768 1.00 95.94 278 LEU A N 1
ATOM 2032 C CA . LEU A 1 278 ? -1.050 3.565 22.144 1.00 95.94 278 LEU A CA 1
ATOM 2033 C C . LEU A 1 278 ? -0.409 4.604 23.085 1.00 95.94 278 LEU A C 1
ATOM 2035 O O . LEU A 1 278 ? -0.916 4.813 24.188 1.00 95.94 278 LEU A O 1
ATOM 2039 N N . ALA A 1 279 ? 0.689 5.267 22.691 1.00 94.06 279 ALA A N 1
ATOM 2040 C CA . ALA A 1 279 ? 1.316 6.320 23.494 1.00 94.06 279 ALA A CA 1
ATOM 2041 C C . ALA A 1 279 ? 0.379 7.520 23.713 1.00 94.06 279 ALA A C 1
ATOM 2043 O O . ALA A 1 279 ? 0.457 8.143 24.770 1.00 94.06 279 ALA A O 1
ATOM 2044 N N . GLU A 1 280 ? -0.537 7.788 22.775 1.00 96.00 280 GLU A N 1
ATOM 2045 C CA . GLU A 1 280 ? -1.621 8.760 22.932 1.00 96.00 280 GLU A CA 1
ATOM 2046 C C . GLU A 1 280 ? -2.613 8.304 24.025 1.00 96.00 280 GLU A C 1
ATOM 2048 O O . GLU A 1 280 ? -3.280 7.283 23.845 1.00 96.00 280 GLU A O 1
ATOM 2053 N N . PRO A 1 281 ? -2.771 9.040 25.145 1.00 95.19 281 PRO A N 1
ATOM 2054 C CA . PRO A 1 281 ? -3.677 8.639 26.225 1.00 95.19 281 PRO A CA 1
ATOM 2055 C C . PRO A 1 281 ? -5.162 8.616 25.840 1.00 95.19 281 PRO A C 1
ATOM 2057 O O . PRO A 1 281 ? -5.954 8.003 26.550 1.00 95.19 281 PRO A O 1
ATOM 2060 N N . ALA A 1 282 ? -5.556 9.275 24.745 1.00 97.31 282 ALA A N 1
ATOM 2061 C CA . ALA A 1 282 ? -6.917 9.214 24.222 1.00 97.31 282 ALA A CA 1
ATOM 2062 C C . ALA A 1 282 ? -7.258 7.905 23.476 1.00 97.31 282 ALA A C 1
ATOM 2064 O O . ALA A 1 282 ? -8.431 7.696 23.169 1.00 97.31 282 ALA A O 1
ATOM 2065 N N . VAL A 1 283 ? -6.280 7.031 23.189 1.00 98.25 283 VAL A N 1
ATOM 2066 C CA . VAL A 1 283 ? -6.487 5.714 22.558 1.00 98.25 283 VAL A CA 1
ATOM 2067 C C . VAL A 1 283 ? -6.550 4.620 23.628 1.00 98.25 283 VAL A C 1
ATOM 2069 O O . VAL A 1 283 ? -5.582 4.397 24.354 1.00 98.25 283 VAL A O 1
ATOM 2072 N N . ASP A 1 284 ? -7.669 3.893 23.703 1.00 97.81 284 ASP A N 1
ATOM 2073 C CA . ASP A 1 284 ? -7.859 2.825 24.695 1.00 97.81 284 ASP A CA 1
ATOM 2074 C C . ASP A 1 284 ? -7.225 1.492 24.250 1.00 97.81 284 ASP A C 1
ATOM 2076 O O . ASP A 1 284 ? -6.707 0.741 25.082 1.00 97.81 284 ASP A O 1
ATOM 2080 N N . ALA A 1 285 ? -7.261 1.186 22.943 1.00 98.31 285 ALA A N 1
ATOM 2081 C CA . ALA A 1 285 ? -6.673 -0.032 22.379 1.00 98.31 285 ALA A CA 1
ATOM 2082 C C . ALA A 1 285 ? -6.269 0.084 20.894 1.00 98.31 285 ALA A C 1
ATOM 2084 O O . ALA A 1 285 ? -6.783 0.913 20.142 1.00 98.31 285 ALA A O 1
ATOM 2085 N N . VAL A 1 286 ? -5.364 -0.795 20.459 1.00 98.56 286 VAL A N 1
ATOM 2086 C CA . VAL A 1 286 ? -4.843 -0.887 19.088 1.00 98.56 286 VAL A CA 1
ATOM 2087 C C . VAL A 1 286 ? -4.899 -2.334 18.592 1.00 98.56 286 VAL A C 1
ATOM 2089 O O . VAL A 1 286 ? -4.369 -3.236 19.237 1.00 98.56 286 VAL A O 1
ATOM 2092 N N . PHE A 1 287 ? -5.515 -2.557 17.434 1.00 98.31 287 PHE A N 1
ATOM 2093 C CA . PHE A 1 287 ? -5.612 -3.860 16.776 1.00 98.31 287 PHE A CA 1
ATOM 2094 C C . PHE A 1 287 ? -4.450 -4.090 15.803 1.00 98.31 287 PHE A C 1
ATOM 2096 O O . PHE A 1 287 ? -4.136 -3.234 14.972 1.00 98.31 287 PHE A O 1
ATOM 2103 N N . LEU A 1 288 ? -3.842 -5.274 15.891 1.00 96.62 288 LEU A N 1
ATOM 2104 C CA . LEU A 1 288 ? -2.717 -5.711 15.069 1.00 96.62 288 LEU A CA 1
ATOM 2105 C C . LEU A 1 288 ? -3.189 -6.621 13.932 1.00 96.62 288 LEU A C 1
ATOM 2107 O O . LEU A 1 288 ? -3.863 -7.628 14.157 1.00 96.62 288 LEU A O 1
ATOM 2111 N N . GLY A 1 289 ? -2.740 -6.329 12.718 1.00 95.06 289 GLY A N 1
ATOM 2112 C CA . GLY A 1 289 ? -3.039 -7.127 11.540 1.00 95.06 289 GLY A CA 1
ATOM 2113 C C . GLY A 1 289 ? -4.497 -7.048 11.113 1.00 95.06 289 GLY A C 1
ATOM 2114 O O . GLY A 1 289 ? -5.122 -5.990 11.160 1.00 95.06 289 GLY A O 1
ATOM 2115 N N . GLU A 1 290 ? -5.031 -8.177 10.655 1.00 94.06 290 GLU A N 1
ATOM 2116 C CA . GLU A 1 290 ? -6.466 -8.306 10.407 1.00 94.06 290 GLU A CA 1
ATOM 2117 C C . GLU A 1 290 ? -7.222 -8.528 11.721 1.00 94.06 290 GLU A C 1
ATOM 2119 O O . GLU A 1 290 ? -6.758 -9.254 12.610 1.00 94.06 290 GLU A O 1
ATOM 2124 N N . ALA A 1 291 ? -8.373 -7.879 11.845 1.00 95.81 291 ALA A N 1
ATOM 2125 C CA . ALA A 1 291 ? -8.998 -7.607 13.132 1.00 95.81 291 ALA A CA 1
ATOM 2126 C C . ALA A 1 291 ? -10.478 -8.001 13.190 1.00 95.81 291 ALA A C 1
ATOM 2128 O O . ALA A 1 291 ? -11.131 -7.716 14.180 1.00 95.81 291 ALA A O 1
ATOM 2129 N N . GLU A 1 292 ? -11.037 -8.650 12.169 1.00 96.50 292 GLU A N 1
ATOM 2130 C CA . GLU A 1 292 ? -12.466 -8.978 12.126 1.00 96.50 292 GLU A CA 1
ATOM 2131 C C . GLU A 1 292 ? -12.891 -9.897 13.286 1.00 96.50 292 GLU A C 1
ATOM 2133 O O . GLU A 1 292 ? -13.882 -9.607 13.955 1.00 96.50 292 GLU A O 1
ATOM 2138 N N . GLU A 1 293 ? -12.097 -10.930 13.592 1.00 94.75 293 GLU A N 1
ATOM 2139 C CA . GLU A 1 293 ? -12.289 -11.800 14.765 1.00 94.75 293 GLU A CA 1
ATOM 2140 C C . GLU A 1 293 ? -12.106 -11.030 16.089 1.00 94.75 293 GLU A C 1
ATOM 2142 O O . GLU A 1 293 ? -12.991 -11.022 16.947 1.00 94.75 293 GLU A O 1
ATOM 2147 N N . SER A 1 294 ? -10.968 -10.346 16.262 1.00 95.81 294 SER A N 1
ATOM 2148 C CA . SER A 1 294 ? -10.600 -9.698 17.529 1.00 95.81 294 SER A CA 1
ATOM 2149 C C . SER A 1 294 ? -11.432 -8.452 17.846 1.00 95.81 294 SER A C 1
ATOM 2151 O O . SER A 1 294 ? -11.716 -8.189 19.015 1.00 95.81 294 SER A O 1
ATOM 2153 N N . PHE A 1 295 ? -11.888 -7.712 16.835 1.00 97.19 295 PHE A N 1
ATOM 2154 C CA . PHE A 1 295 ? -12.811 -6.587 16.986 1.00 97.19 295 PHE A CA 1
ATOM 2155 C C . PHE A 1 295 ? -14.205 -7.065 17.398 1.00 97.19 295 PHE A C 1
ATOM 2157 O O . PHE A 1 295 ? -14.795 -6.479 18.302 1.00 97.19 295 PHE A O 1
ATOM 2164 N N . CYS A 1 296 ? -14.709 -8.169 16.830 1.00 95.50 296 CYS A N 1
ATOM 2165 C CA . CYS A 1 296 ? -15.966 -8.763 17.294 1.00 95.50 296 CYS A CA 1
ATOM 2166 C C . CYS A 1 296 ? -15.849 -9.262 18.746 1.00 95.50 296 CYS A C 1
ATOM 2168 O O . CYS A 1 296 ? -16.731 -8.976 19.552 1.00 95.50 296 CYS A O 1
ATOM 2170 N N . ALA A 1 297 ? -14.734 -9.901 19.123 1.00 94.81 297 ALA A N 1
ATOM 2171 C CA . ALA A 1 297 ? -14.478 -10.299 20.513 1.00 94.81 297 ALA A CA 1
ATOM 2172 C C . ALA A 1 297 ? -14.431 -9.094 21.481 1.00 94.81 297 ALA A C 1
ATOM 2174 O O . ALA A 1 297 ? -15.022 -9.139 22.561 1.00 94.81 297 ALA A O 1
ATOM 2175 N N . TYR A 1 298 ? -13.792 -7.989 21.081 1.00 96.50 298 TYR A N 1
ATOM 2176 C CA . TYR A 1 298 ? -13.758 -6.739 21.849 1.00 96.50 298 TYR A CA 1
ATOM 2177 C C . TYR A 1 298 ? -15.155 -6.119 22.016 1.00 96.50 298 TYR A C 1
ATOM 2179 O O . TYR A 1 298 ? -15.545 -5.738 23.121 1.00 96.50 298 TYR A O 1
ATOM 2187 N N . LEU A 1 299 ? -15.945 -6.052 20.937 1.00 95.94 299 LEU A N 1
ATOM 2188 C CA . LEU A 1 299 ? -17.315 -5.533 20.971 1.00 95.94 299 LEU A CA 1
ATOM 2189 C C . LEU A 1 299 ? -18.266 -6.426 21.790 1.00 95.94 299 LEU A C 1
ATOM 2191 O O . LEU A 1 299 ? -19.165 -5.906 22.453 1.00 95.94 299 LEU A O 1
ATOM 2195 N N . ALA A 1 300 ? -18.033 -7.740 21.813 1.00 92.81 300 ALA A N 1
ATOM 2196 C CA . ALA A 1 300 ? -18.725 -8.690 22.684 1.00 92.81 300 ALA A CA 1
ATOM 2197 C C . ALA A 1 300 ? -18.297 -8.600 24.166 1.00 92.81 300 ALA A C 1
ATOM 2199 O O . ALA A 1 300 ? -18.960 -9.176 25.024 1.00 92.81 300 ALA A O 1
ATOM 2200 N N . GLY A 1 301 ? -17.231 -7.855 24.489 1.00 92.62 301 GLY A N 1
ATOM 2201 C CA . GLY A 1 301 ? -16.753 -7.664 25.862 1.00 92.62 301 GLY A CA 1
ATOM 2202 C C . GLY A 1 301 ? -15.841 -8.773 26.395 1.00 92.62 301 GLY A C 1
ATOM 2203 O O . GLY A 1 301 ? -15.783 -8.963 27.608 1.00 92.62 301 GLY A O 1
ATOM 2204 N N . ALA A 1 302 ? -15.132 -9.498 25.522 1.00 93.62 302 ALA A N 1
ATOM 2205 C CA . ALA A 1 302 ? -14.107 -10.458 25.939 1.00 93.62 302 ALA A CA 1
ATOM 2206 C C . ALA A 1 302 ? -12.989 -9.787 26.766 1.00 93.62 302 ALA A C 1
ATOM 2208 O O . ALA A 1 302 ? -12.702 -8.596 26.604 1.00 93.62 302 ALA A O 1
ATOM 2209 N N . ALA A 1 303 ? -12.333 -10.551 27.646 1.00 95.38 303 ALA A N 1
ATOM 2210 C CA . ALA A 1 303 ? -11.259 -10.027 28.484 1.00 95.38 303 ALA A CA 1
ATOM 2211 C C . ALA A 1 303 ? -10.070 -9.571 27.623 1.00 95.38 303 ALA A C 1
ATOM 2213 O O . ALA A 1 303 ? -9.570 -10.324 26.790 1.00 95.38 303 ALA A O 1
ATOM 2214 N N . LEU A 1 304 ? -9.585 -8.341 27.837 1.00 96.88 304 LEU A N 1
ATOM 2215 C CA . LEU A 1 304 ? -8.602 -7.712 26.940 1.00 96.88 304 LEU A CA 1
ATOM 2216 C C . LEU A 1 304 ? -7.310 -8.527 26.775 1.00 96.88 304 LEU A C 1
ATOM 2218 O O . LEU A 1 304 ? -6.744 -8.527 25.689 1.00 96.88 304 LEU A O 1
ATOM 2222 N N . ALA A 1 305 ? -6.880 -9.264 27.803 1.00 96.75 305 ALA A N 1
ATOM 2223 C CA . ALA A 1 305 ? -5.700 -10.135 27.773 1.00 96.75 305 ALA A CA 1
ATOM 2224 C C . ALA A 1 305 ? -5.862 -11.409 26.908 1.00 96.75 305 ALA A C 1
ATOM 2226 O O . ALA A 1 305 ? -4.872 -12.063 26.589 1.00 96.75 305 ALA A O 1
ATOM 2227 N N . GLU A 1 306 ? -7.091 -11.771 26.525 1.00 95.56 306 GLU A N 1
ATOM 2228 C CA . GLU A 1 306 ? -7.403 -12.970 25.728 1.00 95.56 306 GLU A CA 1
ATOM 2229 C C . GLU A 1 306 ? -7.551 -12.664 24.225 1.00 95.56 306 GLU A C 1
ATOM 2231 O O . GLU A 1 306 ? -7.579 -13.576 23.397 1.00 95.56 306 GLU A O 1
ATOM 2236 N N . ILE A 1 307 ? -7.631 -11.383 23.846 1.00 97.06 307 ILE A N 1
ATOM 2237 C CA . ILE A 1 307 ? -7.889 -10.949 22.467 1.00 97.06 307 ILE A CA 1
ATOM 2238 C C . ILE A 1 307 ? -6.587 -10.980 21.646 1.00 97.06 307 ILE A C 1
ATOM 2240 O O . ILE A 1 307 ? -5.670 -10.186 21.871 1.00 97.06 307 ILE A O 1
ATOM 2244 N N . ASP A 1 308 ? -6.503 -11.891 20.671 1.00 96.62 308 ASP A N 1
ATOM 2245 C CA . ASP A 1 308 ? -5.313 -12.085 19.827 1.00 96.62 308 ASP A CA 1
ATOM 2246 C C . ASP A 1 308 ? -4.991 -10.841 18.980 1.00 96.62 308 ASP A C 1
ATOM 2248 O O . ASP A 1 308 ? -5.826 -10.347 18.215 1.00 96.62 308 ASP A O 1
ATOM 2252 N N . GLY A 1 309 ? -3.758 -10.341 19.102 1.00 96.94 309 GLY A N 1
ATOM 2253 C CA . GLY A 1 309 ? -3.327 -9.132 18.404 1.00 96.94 309 GLY A CA 1
ATOM 2254 C C . GLY A 1 309 ? -3.990 -7.843 18.893 1.00 96.94 309 GLY A C 1
ATOM 2255 O O . GLY A 1 309 ? -4.344 -7.002 18.069 1.00 96.94 309 GLY A O 1
ATOM 2256 N N . LEU A 1 310 ? -4.163 -7.680 20.206 1.00 98.38 310 LEU A N 1
ATOM 2257 C CA . LEU A 1 310 ? -4.601 -6.431 20.833 1.00 98.38 310 LEU A CA 1
ATOM 2258 C C . LEU A 1 310 ? -3.474 -5.811 21.671 1.00 98.38 310 LEU A C 1
ATOM 2260 O O . LEU A 1 310 ? -2.941 -6.455 22.572 1.00 98.38 310 LEU A O 1
ATOM 2264 N N . ALA A 1 311 ? -3.155 -4.541 21.433 1.00 98.12 311 ALA A N 1
ATOM 2265 C CA . ALA A 1 311 ? -2.443 -3.708 22.399 1.00 98.12 311 ALA A CA 1
ATOM 2266 C C . ALA A 1 311 ? -3.453 -2.846 23.167 1.00 98.12 311 ALA A C 1
ATOM 2268 O O . ALA A 1 311 ? -4.392 -2.323 22.573 1.00 98.12 311 ALA A O 1
ATOM 2269 N N . TYR A 1 312 ? -3.288 -2.694 24.476 1.00 97.62 312 TYR A N 1
ATOM 2270 C CA . TYR A 1 312 ? -4.223 -1.961 25.339 1.00 97.62 312 TYR A CA 1
ATOM 2271 C C . TYR A 1 312 ? -3.501 -1.444 26.588 1.00 97.62 312 TYR A C 1
ATOM 2273 O O . TYR A 1 312 ? -2.353 -1.814 26.835 1.00 97.62 312 TYR A O 1
ATOM 2281 N N . ARG A 1 313 ? -4.136 -0.583 27.390 1.00 93.69 313 ARG A N 1
ATOM 2282 C CA . ARG A 1 313 ? -3.551 -0.120 28.662 1.00 93.69 313 ARG A CA 1
ATOM 2283 C C . ARG A 1 313 ? -4.116 -0.870 29.865 1.00 93.69 313 ARG A C 1
ATOM 2285 O O . ARG A 1 313 ? -5.326 -1.022 29.991 1.00 93.69 313 ARG A O 1
ATOM 2292 N N . GLN A 1 314 ? -3.232 -1.277 30.774 1.00 92.50 314 GLN A N 1
ATOM 2293 C CA . GLN A 1 314 ? -3.572 -1.859 32.072 1.00 92.50 314 GLN A CA 1
ATOM 2294 C C . GLN A 1 314 ? -2.739 -1.167 33.150 1.00 92.50 314 GLN A C 1
ATOM 2296 O O . GLN A 1 314 ? -1.522 -1.076 33.019 1.00 92.50 314 GLN A O 1
ATOM 2301 N N . ASP A 1 315 ? -3.394 -0.610 34.171 1.00 89.44 315 ASP A N 1
ATOM 2302 C CA . ASP A 1 315 ? -2.743 0.132 35.266 1.00 89.44 315 ASP A CA 1
ATOM 2303 C C . ASP A 1 315 ? -1.768 1.225 34.763 1.00 89.44 315 ASP A C 1
ATOM 2305 O O . ASP A 1 315 ? -0.682 1.460 35.293 1.00 89.44 315 ASP A O 1
ATOM 2309 N N . GLY A 1 316 ? -2.159 1.875 33.658 1.00 85.69 316 GLY A N 1
ATOM 2310 C CA . GLY A 1 316 ? -1.377 2.872 32.920 1.00 85.69 316 GLY A CA 1
ATOM 2311 C C . GLY A 1 316 ? -0.321 2.299 31.964 1.00 85.69 316 GLY A C 1
ATOM 2312 O O . GLY A 1 316 ? 0.055 2.985 31.011 1.00 85.69 316 GLY A O 1
ATOM 2313 N N . GLN A 1 317 ? 0.123 1.056 32.154 1.00 90.50 317 GLN A N 1
ATOM 2314 C CA . GLN A 1 317 ? 1.168 0.415 31.350 1.00 90.50 317 GLN A CA 1
ATOM 2315 C C . GLN A 1 317 ? 0.641 -0.101 29.999 1.00 90.50 317 GLN A C 1
ATOM 2317 O O . GLN A 1 317 ? -0.507 -0.546 29.920 1.00 90.50 317 GLN A O 1
ATOM 2322 N N . PRO A 1 318 ? 1.455 -0.063 28.926 1.00 93.38 318 PRO A N 1
ATOM 2323 C CA . PRO A 1 318 ? 1.098 -0.644 27.637 1.00 93.38 318 PRO A CA 1
ATOM 2324 C C . PRO A 1 318 ? 1.252 -2.172 27.664 1.00 93.38 318 PRO A C 1
ATOM 2326 O O . PRO A 1 318 ? 2.358 -2.702 27.772 1.00 93.38 318 PRO A O 1
ATOM 2329 N N . MET A 1 319 ? 0.136 -2.877 27.513 1.00 96.31 319 MET A N 1
ATOM 2330 C CA . MET A 1 319 ? 0.069 -4.322 27.312 1.00 96.31 319 MET A CA 1
ATOM 2331 C C . MET A 1 319 ? -0.003 -4.633 25.814 1.00 96.31 319 MET A C 1
ATOM 2333 O O . MET A 1 319 ? -0.619 -3.890 25.048 1.00 96.31 319 MET A O 1
ATOM 2337 N N . LEU A 1 320 ? 0.625 -5.731 25.387 1.00 96.31 320 LEU A N 1
ATOM 2338 C CA . LEU A 1 320 ? 0.710 -6.131 23.981 1.00 96.31 320 LEU A CA 1
ATOM 2339 C C . LEU A 1 320 ? 0.472 -7.637 23.836 1.00 96.31 320 LEU A C 1
ATOM 2341 O O . LEU A 1 320 ? 1.392 -8.440 24.010 1.00 96.31 320 LEU A O 1
ATOM 2345 N N . ASN A 1 321 ? -0.746 -8.021 23.460 1.00 97.06 321 ASN A N 1
ATOM 2346 C CA . ASN A 1 321 ? -1.038 -9.392 23.066 1.00 97.06 321 ASN A CA 1
ATOM 2347 C C . ASN A 1 321 ? -0.461 -9.612 21.658 1.00 97.06 321 ASN A C 1
ATOM 2349 O O . ASN A 1 321 ? -0.862 -8.920 20.717 1.00 97.06 321 ASN A O 1
ATOM 2353 N N . PRO A 1 322 ? 0.469 -10.561 21.461 1.00 93.56 322 PRO A N 1
ATOM 2354 C CA . PRO A 1 322 ? 1.030 -10.815 20.140 1.00 93.56 322 PRO A CA 1
ATOM 2355 C C . PRO A 1 322 ? -0.048 -11.348 19.189 1.00 93.56 322 PRO A C 1
ATOM 2357 O O . PRO A 1 322 ? -0.851 -12.196 19.572 1.00 93.56 322 PRO A O 1
ATOM 2360 N N . LYS A 1 323 ? -0.021 -10.902 17.928 1.00 95.06 323 LYS A N 1
ATOM 2361 C CA . LYS A 1 323 ? -0.820 -11.490 16.845 1.00 95.06 323 LYS A CA 1
ATOM 2362 C C . LYS A 1 323 ? -0.281 -12.893 16.546 1.00 95.06 323 LYS A C 1
ATOM 2364 O O . LYS A 1 323 ? 0.851 -13.029 16.077 1.00 95.06 323 LYS A O 1
ATOM 2369 N N . ARG A 1 324 ? -1.051 -13.939 16.853 1.00 92.94 324 ARG A N 1
ATOM 2370 C CA . ARG A 1 324 ? -0.697 -15.347 16.573 1.00 92.94 324 ARG A CA 1
ATOM 2371 C C . ARG A 1 324 ? -1.669 -15.996 15.593 1.00 92.94 324 ARG A C 1
ATOM 2373 O O . ARG A 1 324 ? -1.291 -16.959 14.920 1.00 92.94 324 ARG A O 1
ATOM 2380 N N . HIS A 1 325 ? -2.891 -15.477 15.506 1.00 92.31 325 HIS A N 1
ATOM 2381 C CA . HIS A 1 325 ? -3.980 -16.064 14.743 1.00 92.31 325 HIS A CA 1
ATOM 2382 C C . HIS A 1 325 ? -4.411 -15.147 13.593 1.00 92.31 325 HIS A C 1
ATOM 2384 O O . HIS A 1 325 ? -4.680 -13.955 13.759 1.00 92.31 325 HIS A O 1
ATOM 2390 N N . TRP A 1 326 ? -4.461 -15.749 12.407 1.00 93.94 326 TRP A N 1
ATOM 2391 C CA . TRP A 1 326 ? -4.980 -15.166 11.177 1.00 93.94 326 TRP A CA 1
ATOM 2392 C C . TRP A 1 326 ? -6.110 -16.062 10.670 1.00 93.94 326 TRP A C 1
ATOM 2394 O O . TRP A 1 326 ? -6.004 -17.293 10.739 1.00 93.94 326 TRP A O 1
ATOM 2404 N N . ILE A 1 327 ? -7.151 -15.422 10.150 1.00 92.94 327 ILE A N 1
ATOM 2405 C CA . ILE A 1 327 ? -8.404 -16.002 9.665 1.00 92.94 327 ILE A CA 1
ATOM 2406 C C . ILE A 1 327 ? -8.061 -17.059 8.610 1.00 92.94 327 ILE A C 1
ATOM 2408 O O . ILE A 1 327 ? -7.429 -16.744 7.597 1.00 92.94 327 ILE A O 1
ATOM 2412 N N . LYS A 1 328 ? -8.373 -18.333 8.871 1.00 88.31 328 LYS A N 1
ATOM 2413 C CA . LYS A 1 328 ? -7.835 -19.452 8.070 1.00 88.31 328 LYS A CA 1
ATOM 2414 C C . LYS A 1 328 ? -8.492 -19.555 6.701 1.00 88.31 328 LYS A C 1
ATOM 2416 O O . LYS A 1 328 ? -7.779 -19.663 5.706 1.00 88.31 328 LYS A O 1
ATOM 2421 N N . ASP A 1 329 ? -9.819 -19.527 6.685 1.00 93.56 329 ASP A N 1
ATOM 2422 C CA . ASP A 1 329 ? -10.626 -19.474 5.475 1.00 93.56 329 ASP A CA 1
ATOM 2423 C C . ASP A 1 329 ? -11.155 -18.048 5.311 1.00 93.56 329 ASP A C 1
ATOM 2425 O O . ASP A 1 329 ? -11.720 -17.483 6.244 1.00 93.56 329 ASP A O 1
ATOM 2429 N N . LEU A 1 330 ? -10.931 -17.440 4.149 1.00 95.69 330 LEU A N 1
ATOM 2430 C CA . LEU A 1 330 ? -11.408 -16.084 3.881 1.00 95.69 330 LEU A CA 1
ATOM 2431 C C . LEU A 1 330 ? -12.856 -16.060 3.372 1.00 95.69 330 LEU A C 1
ATOM 2433 O O . LEU A 1 330 ? -13.421 -14.975 3.252 1.00 95.69 330 LEU A O 1
ATOM 2437 N N . ASP A 1 331 ? -13.458 -17.219 3.095 1.00 95.38 331 ASP A N 1
ATOM 2438 C CA . ASP A 1 331 ? -14.867 -17.324 2.716 1.00 95.38 331 ASP A CA 1
ATOM 2439 C C . ASP A 1 331 ? -15.820 -17.246 3.924 1.00 95.38 331 ASP A C 1
ATOM 2441 O O . ASP A 1 331 ? -16.991 -16.918 3.738 1.00 95.38 331 ASP A O 1
ATOM 2445 N N . ASP A 1 332 ? -15.310 -17.463 5.147 1.00 92.06 332 ASP A N 1
ATOM 2446 C CA . ASP A 1 332 ? -16.011 -17.222 6.424 1.00 92.06 332 ASP A CA 1
ATOM 2447 C C . ASP A 1 332 ? -16.342 -15.730 6.649 1.00 92.06 332 ASP A C 1
ATOM 2449 O O . ASP A 1 332 ? -17.163 -15.391 7.505 1.00 92.06 332 ASP A O 1
ATOM 2453 N N . LEU A 1 333 ? -15.684 -14.818 5.921 1.00 93.69 333 LEU A N 1
ATOM 2454 C CA . LEU A 1 333 ? -15.913 -13.381 6.047 1.00 93.69 333 LEU A CA 1
ATOM 2455 C C . LEU A 1 333 ? -17.171 -12.941 5.276 1.00 93.69 333 LEU A C 1
ATOM 2457 O O . LEU A 1 333 ? -17.310 -13.255 4.089 1.00 93.69 333 LEU A O 1
ATOM 2461 N N . PRO A 1 334 ? -18.058 -12.133 5.890 1.00 93.62 334 PRO A N 1
ATOM 2462 C CA . PRO A 1 334 ? -19.149 -11.500 5.162 1.00 93.62 334 PRO A CA 1
ATOM 2463 C C . PRO A 1 334 ? -18.604 -10.518 4.114 1.00 93.62 334 PRO A C 1
ATOM 2465 O O . PRO A 1 334 ? -17.541 -9.913 4.291 1.00 93.62 334 PRO A O 1
ATOM 2468 N N . LEU A 1 335 ? -19.349 -10.339 3.018 1.00 94.06 335 LEU A N 1
ATOM 2469 C CA . LEU A 1 335 ? -18.964 -9.409 1.955 1.00 94.06 335 LEU A CA 1
ATOM 2470 C C . LEU A 1 335 ? -18.877 -7.961 2.487 1.00 94.06 335 LEU A C 1
ATOM 2472 O O . LEU A 1 335 ? -19.661 -7.594 3.367 1.00 94.06 335 LEU A O 1
ATOM 2476 N N . PRO A 1 336 ? -17.951 -7.124 1.975 1.00 95.56 336 PRO A N 1
ATOM 2477 C CA . PRO A 1 336 ? -17.708 -5.795 2.535 1.00 95.56 336 PRO A CA 1
ATOM 2478 C C . PRO A 1 336 ? -18.948 -4.900 2.470 1.00 95.56 336 PRO A C 1
ATOM 2480 O O . PRO A 1 336 ? -19.558 -4.773 1.407 1.00 95.56 336 PRO A O 1
ATOM 2483 N N . ALA A 1 337 ? -19.258 -4.214 3.574 1.00 95.94 337 ALA A N 1
ATOM 2484 C CA . ALA A 1 337 ? -20.422 -3.338 3.745 1.00 95.94 337 ALA A CA 1
ATOM 2485 C C . ALA A 1 337 ? -20.324 -2.027 2.930 1.00 95.94 337 ALA A C 1
ATOM 2487 O O . ALA A 1 337 ? -20.250 -0.928 3.480 1.00 95.94 337 ALA A O 1
ATOM 2488 N N . ARG A 1 338 ? -20.295 -2.136 1.595 1.00 94.06 338 ARG A N 1
ATOM 2489 C CA . ARG A 1 338 ? -20.214 -0.998 0.661 1.00 94.06 338 ARG A CA 1
ATOM 2490 C C . ARG A 1 338 ? -21.485 -0.146 0.628 1.00 94.06 338 ARG A C 1
ATOM 2492 O O . ARG A 1 338 ? -21.449 0.947 0.079 1.00 94.06 338 ARG A O 1
ATOM 2499 N N . ASP A 1 339 ? -22.578 -0.600 1.237 1.00 94.06 339 ASP A N 1
ATOM 2500 C CA . ASP A 1 339 ? -23.782 0.205 1.472 1.00 94.06 339 ASP A CA 1
ATOM 2501 C C . ASP A 1 339 ? -23.539 1.383 2.438 1.00 94.06 339 ASP A C 1
ATOM 2503 O O . ASP A 1 339 ? -24.288 2.355 2.413 1.00 94.06 339 ASP A O 1
ATOM 2507 N N . LEU A 1 340 ? -22.469 1.330 3.244 1.00 95.38 340 LEU A N 1
ATOM 2508 C CA . LEU A 1 340 ? -22.000 2.447 4.074 1.00 95.38 340 LEU A CA 1
ATOM 2509 C C . LEU A 1 340 ? -21.178 3.494 3.299 1.00 95.38 340 LEU A C 1
ATOM 2511 O O . LEU A 1 340 ? -20.750 4.483 3.893 1.00 95.38 340 LEU A O 1
ATOM 2515 N N . LEU A 1 341 ? -20.916 3.288 2.003 1.00 93.00 341 LEU A N 1
ATOM 2516 C CA . LEU A 1 341 ? -20.083 4.173 1.188 1.00 93.00 341 LEU A CA 1
ATOM 2517 C C . LEU A 1 341 ? -20.916 5.041 0.239 1.00 93.00 341 LEU A C 1
ATOM 2519 O O . LEU A 1 341 ? -21.732 4.542 -0.535 1.00 93.00 341 LEU A O 1
ATOM 2523 N N . ASP A 1 342 ? -20.603 6.338 0.192 1.00 90.94 342 ASP A N 1
ATOM 2524 C CA . ASP A 1 342 ? -21.042 7.244 -0.878 1.00 90.94 342 ASP A CA 1
ATOM 2525 C C . ASP A 1 342 ? -20.231 6.968 -2.162 1.00 90.94 342 ASP A C 1
ATOM 2527 O O . ASP A 1 342 ? -19.350 7.733 -2.563 1.00 90.94 342 ASP A O 1
ATOM 2531 N N . LEU A 1 343 ? -20.492 5.809 -2.783 1.00 89.06 343 LEU A N 1
ATOM 2532 C CA . LEU A 1 343 ? -19.856 5.380 -4.034 1.00 89.06 343 LEU A CA 1
ATOM 2533 C C . LEU A 1 343 ? -19.932 6.461 -5.139 1.00 89.06 343 LEU A C 1
ATOM 2535 O O . LEU A 1 343 ? -18.895 6.713 -5.761 1.00 89.06 343 LEU A O 1
ATOM 2539 N N . PRO A 1 344 ? -21.067 7.169 -5.349 1.00 88.31 344 PRO A N 1
ATOM 2540 C CA . PRO A 1 344 ? -21.134 8.303 -6.267 1.00 88.31 344 PRO A CA 1
ATOM 2541 C C . PRO A 1 344 ? -20.114 9.407 -5.974 1.00 88.31 344 PRO A C 1
ATOM 2543 O O . PRO A 1 344 ? -19.472 9.888 -6.909 1.00 88.31 344 PRO A O 1
ATOM 2546 N N . ALA A 1 345 ? -19.915 9.792 -4.710 1.00 87.56 345 ALA A N 1
ATOM 2547 C CA . ALA A 1 345 ? -18.932 10.815 -4.364 1.00 87.56 345 ALA A CA 1
ATOM 2548 C C . ALA A 1 345 ? -17.480 10.370 -4.618 1.00 87.56 345 ALA A C 1
ATOM 2550 O O . ALA A 1 345 ? -16.685 11.203 -5.061 1.00 87.56 345 ALA A O 1
ATOM 2551 N N . TYR A 1 346 ? -17.119 9.090 -4.427 1.00 85.38 346 TYR A N 1
ATOM 2552 C CA . TYR A 1 346 ? -15.788 8.603 -4.838 1.00 85.38 346 TYR A CA 1
ATOM 2553 C C . TYR A 1 346 ? -15.587 8.760 -6.349 1.00 85.38 346 TYR A C 1
ATOM 2555 O O . TYR A 1 346 ? -14.558 9.282 -6.770 1.00 85.38 346 TYR A O 1
ATOM 2563 N N . TRP A 1 347 ? -16.566 8.364 -7.170 1.00 83.56 347 TRP A N 1
ATOM 2564 C CA . TRP A 1 347 ? -16.459 8.470 -8.632 1.00 83.56 347 TRP A CA 1
ATOM 2565 C C . TRP A 1 347 ? -16.410 9.925 -9.126 1.00 83.56 347 TRP A C 1
ATOM 2567 O O . TRP A 1 347 ? -15.803 10.195 -10.159 1.00 83.56 347 TRP A O 1
ATOM 2577 N N . GLN A 1 348 ? -17.028 10.861 -8.397 1.00 78.25 348 GLN A N 1
ATOM 2578 C CA . GLN A 1 348 ? -16.972 12.299 -8.691 1.00 78.25 348 GLN A CA 1
ATOM 2579 C C . GLN A 1 348 ? -15.651 12.958 -8.271 1.00 78.25 348 GLN A C 1
ATOM 2581 O O . GLN A 1 348 ? -15.259 13.948 -8.885 1.00 78.25 348 GLN A O 1
ATOM 2586 N N . ARG A 1 349 ? -14.985 12.461 -7.216 1.00 69.88 349 ARG A N 1
ATOM 2587 C CA . ARG A 1 349 ? -13.802 13.112 -6.620 1.00 69.88 349 ARG A CA 1
ATOM 2588 C C . ARG A 1 349 ? -12.468 12.437 -6.928 1.00 69.88 349 ARG A C 1
ATOM 2590 O O . ARG A 1 349 ? -11.442 13.096 -6.809 1.00 69.88 349 ARG A O 1
ATOM 2597 N N . SER A 1 350 ? -12.436 11.147 -7.266 1.00 60.97 350 SER A N 1
ATOM 2598 C CA . SER A 1 350 ? -11.176 10.401 -7.376 1.00 60.97 350 SER A CA 1
ATOM 2599 C C . SER A 1 350 ? -10.270 10.930 -8.493 1.00 60.97 350 SER A C 1
ATOM 2601 O O . SER A 1 350 ? -10.668 10.895 -9.658 1.00 60.97 350 SER A O 1
ATOM 2603 N N . GLY A 1 351 ? -9.015 11.266 -8.158 1.00 52.03 351 GLY A N 1
ATOM 2604 C CA . GLY A 1 351 ? -7.944 11.578 -9.124 1.00 52.03 351 GLY A CA 1
ATOM 2605 C C . GLY A 1 351 ? -7.684 10.481 -10.172 1.00 52.03 351 GLY A C 1
ATOM 2606 O O . GLY A 1 351 ? -7.100 10.748 -11.218 1.00 52.03 351 GLY A O 1
ATOM 2607 N N . A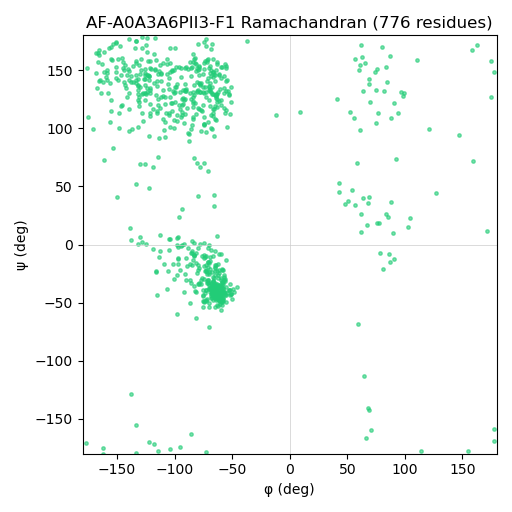RG A 1 352 ? -8.234 9.277 -9.956 1.00 54.59 352 ARG A N 1
ATOM 2608 C CA . ARG A 1 352 ? -8.404 8.170 -10.917 1.00 54.59 352 ARG A CA 1
ATOM 2609 C C . ARG A 1 352 ? -9.388 8.494 -12.062 1.00 54.59 352 ARG A C 1
ATOM 2611 O O . ARG A 1 352 ? -10.229 7.671 -12.439 1.00 54.59 352 ARG A O 1
ATOM 2618 N N . ALA A 1 353 ? -9.301 9.702 -12.612 1.00 39.88 353 ALA A N 1
ATOM 2619 C CA . ALA A 1 353 ? -10.115 10.169 -13.724 1.00 39.88 353 ALA A CA 1
ATOM 2620 C C . ALA A 1 353 ? -9.981 9.216 -14.926 1.00 39.88 353 ALA A C 1
ATOM 2622 O O . ALA A 1 353 ? -8.887 8.798 -15.297 1.00 39.88 353 ALA A O 1
ATOM 2623 N N . GLY A 1 354 ? -11.114 8.834 -15.517 1.00 52.31 354 GLY A N 1
ATOM 2624 C CA . GLY A 1 354 ? -11.171 7.835 -16.591 1.00 52.31 354 GLY A CA 1
ATOM 2625 C C . GLY A 1 354 ? -11.366 6.380 -16.137 1.00 52.31 354 GLY A C 1
ATOM 2626 O O . GLY A 1 354 ? -11.740 5.555 -16.969 1.00 52.31 354 GLY A O 1
ATOM 2627 N N . LEU A 1 355 ? -11.233 6.043 -14.842 1.00 59.69 355 LEU A N 1
ATOM 2628 C CA . LEU A 1 355 ? -11.578 4.693 -14.358 1.00 59.69 355 LEU A CA 1
ATOM 2629 C C . LEU A 1 355 ? -13.090 4.422 -14.268 1.00 59.69 355 LEU A C 1
ATOM 2631 O O . LEU A 1 355 ? -13.471 3.271 -14.073 1.00 59.69 355 LEU A O 1
ATOM 2635 N N . GLY A 1 356 ? -13.967 5.412 -14.434 1.00 72.56 356 GLY A N 1
ATOM 2636 C CA . GLY A 1 356 ? -15.420 5.200 -14.401 1.00 72.56 356 GLY A CA 1
ATOM 2637 C C . GLY A 1 356 ? -15.941 4.805 -13.013 1.00 72.56 356 GLY A C 1
ATOM 2638 O O . GLY A 1 356 ? -15.489 5.342 -12.003 1.00 72.56 356 GLY A O 1
ATOM 2639 N N . ARG A 1 357 ? -16.906 3.879 -12.947 1.00 88.44 357 ARG A N 1
ATOM 2640 C CA . ARG A 1 357 ? -17.537 3.461 -11.684 1.00 88.44 357 ARG A CA 1
ATOM 2641 C C . ARG A 1 357 ? -16.720 2.339 -11.064 1.00 88.44 357 ARG A C 1
ATOM 2643 O O . ARG A 1 357 ? -16.931 1.162 -11.358 1.00 88.44 357 ARG A O 1
ATOM 2650 N N . TRP A 1 358 ? -15.746 2.719 -10.245 1.00 88.12 358 TRP A N 1
ATOM 2651 C CA . TRP A 1 358 ? -14.728 1.812 -9.727 1.00 88.12 358 TRP A CA 1
ATOM 2652 C C . TRP A 1 358 ? -14.916 1.451 -8.243 1.00 88.12 358 TRP A C 1
ATOM 2654 O O . TRP A 1 358 ? -15.533 2.189 -7.466 1.00 88.12 358 TRP A O 1
ATOM 2664 N N . THR A 1 359 ? -14.379 0.293 -7.851 1.00 91.31 359 THR A N 1
ATOM 2665 C CA . THR A 1 359 ? -14.214 -0.130 -6.450 1.00 91.31 359 THR A CA 1
ATOM 2666 C C . THR A 1 359 ? -12.933 -0.945 -6.282 1.00 91.31 359 THR A C 1
ATOM 2668 O O . THR A 1 359 ? -12.405 -1.485 -7.258 1.00 91.31 359 THR A O 1
ATOM 2671 N N . SER A 1 360 ? -12.450 -1.058 -5.047 1.00 91.81 360 SER A N 1
ATOM 2672 C CA . SER A 1 360 ? -11.370 -1.977 -4.678 1.00 91.81 360 SER A CA 1
ATOM 2673 C C . SER A 1 360 ? -11.904 -3.378 -4.354 1.00 91.81 360 SER A C 1
ATOM 2675 O O . SER A 1 360 ? -12.986 -3.528 -3.776 1.00 91.81 360 SER A O 1
ATOM 2677 N N . LEU A 1 361 ? -11.134 -4.409 -4.705 1.00 95.50 361 LEU A N 1
ATOM 2678 C CA . LEU A 1 361 ? -11.417 -5.823 -4.455 1.00 95.50 361 LEU A CA 1
ATOM 2679 C C . LEU A 1 361 ? -10.186 -6.511 -3.854 1.00 95.50 361 LEU A C 1
ATOM 2681 O O . LEU A 1 361 ? -9.076 -6.340 -4.351 1.00 95.50 361 LEU A O 1
ATOM 2685 N N . VAL A 1 362 ? -10.414 -7.334 -2.827 1.00 96.25 362 VAL A N 1
ATOM 2686 C CA . VAL A 1 362 ? -9.408 -8.218 -2.215 1.00 96.25 362 VAL A CA 1
ATOM 2687 C C . VAL A 1 362 ? -9.909 -9.655 -2.307 1.00 96.25 362 VAL A C 1
ATOM 2689 O O . VAL A 1 362 ? -10.901 -10.016 -1.672 1.00 96.25 362 VAL A O 1
ATOM 2692 N N . THR A 1 363 ? -9.223 -10.475 -3.097 1.00 97.69 363 THR A N 1
ATOM 2693 C CA . THR A 1 363 ? -9.466 -11.914 -3.261 1.00 97.69 363 THR A CA 1
ATOM 2694 C C . THR A 1 363 ? -8.518 -12.760 -2.406 1.00 97.69 363 THR A C 1
ATOM 2696 O O . THR A 1 363 ? -8.867 -13.882 -2.043 1.00 97.69 363 THR A O 1
ATOM 2699 N N . SER A 1 364 ? -7.335 -12.239 -2.072 1.00 97.19 364 SER A N 1
ATOM 2700 C CA . SER A 1 364 ? -6.325 -12.900 -1.240 1.00 97.19 364 SER A CA 1
ATOM 2701 C C . SER A 1 364 ? -5.565 -11.902 -0.360 1.00 97.19 364 SER A C 1
ATOM 2703 O O . SER A 1 364 ? -5.463 -10.725 -0.697 1.00 97.19 364 SER A O 1
ATOM 2705 N N . ARG A 1 365 ? -5.069 -12.369 0.792 1.00 96.38 365 ARG A N 1
ATOM 2706 C CA . ARG A 1 365 ? -4.379 -11.569 1.817 1.00 96.38 365 ARG A CA 1
ATOM 2707 C C . ARG A 1 365 ? -2.972 -12.103 2.068 1.00 96.38 365 ARG A C 1
ATOM 2709 O O . ARG A 1 365 ? -2.807 -13.307 2.288 1.00 96.38 365 ARG A O 1
ATOM 2716 N N . GLY A 1 366 ? -1.992 -11.205 2.142 1.00 94.44 366 GLY A N 1
ATOM 2717 C CA . GLY A 1 366 ? -0.622 -11.510 2.544 1.00 94.44 366 GLY A CA 1
ATOM 2718 C C . GLY A 1 366 ? 0.238 -12.119 1.444 1.00 94.44 366 GLY A C 1
ATOM 2719 O O . GLY A 1 366 ? -0.228 -12.501 0.375 1.00 94.44 366 GLY A O 1
ATOM 2720 N N . CYS A 1 367 ? 1.540 -12.219 1.710 1.00 94.88 367 CYS A N 1
ATOM 2721 C CA . CYS A 1 367 ? 2.528 -12.644 0.723 1.00 94.88 367 CYS A CA 1
ATOM 2722 C C . CYS A 1 367 ? 3.618 -13.514 1.380 1.00 94.88 367 CYS A C 1
ATOM 2724 O O . CYS A 1 367 ? 4.084 -13.175 2.469 1.00 94.88 367 CYS A O 1
ATOM 2726 N N . PRO A 1 368 ? 4.057 -14.629 0.756 1.00 94.38 368 PRO A N 1
ATOM 2727 C CA . PRO A 1 368 ? 5.079 -15.509 1.329 1.00 94.38 368 PRO A CA 1
ATOM 2728 C C . PRO A 1 368 ? 6.515 -15.040 1.033 1.00 94.38 368 PRO A C 1
ATOM 2730 O O . PRO A 1 368 ? 7.474 -15.652 1.502 1.00 94.38 368 PRO A O 1
ATOM 2733 N N . PHE A 1 369 ? 6.689 -13.993 0.218 1.00 93.81 369 PHE A N 1
ATOM 2734 C CA . PHE A 1 369 ? 8.002 -13.462 -0.150 1.00 93.81 369 PHE A CA 1
ATOM 2735 C C . PHE A 1 369 ? 8.559 -12.506 0.919 1.00 93.81 369 PHE A C 1
ATOM 2737 O O . PHE A 1 369 ? 7.835 -11.987 1.766 1.00 93.81 369 PHE A O 1
ATOM 2744 N N . HIS A 1 370 ? 9.876 -12.286 0.884 1.00 93.94 370 HIS A N 1
ATOM 2745 C CA . HIS A 1 370 ? 10.625 -11.566 1.921 1.00 93.94 370 HIS A CA 1
ATOM 2746 C C . HIS A 1 370 ? 11.373 -10.354 1.341 1.00 93.94 370 HIS A C 1
ATOM 2748 O O . HIS A 1 370 ? 12.575 -10.194 1.548 1.00 93.94 370 HIS A O 1
ATOM 2754 N N . CYS A 1 371 ? 10.674 -9.533 0.552 1.00 96.19 371 CYS A N 1
ATOM 2755 C CA . CYS A 1 371 ? 11.252 -8.327 -0.043 1.00 96.19 371 CYS A CA 1
ATOM 2756 C C . CYS A 1 371 ? 11.625 -7.317 1.057 1.00 96.19 371 CYS A C 1
ATOM 2758 O O . CYS A 1 371 ? 10.780 -6.990 1.890 1.00 96.19 371 CYS A O 1
ATOM 2760 N N . VAL A 1 372 ? 12.860 -6.808 1.039 1.00 96.50 372 VAL A N 1
ATOM 2761 C CA . VAL A 1 372 ? 13.487 -6.050 2.148 1.00 96.50 372 VAL A CA 1
ATOM 2762 C C . VAL A 1 372 ? 12.697 -4.800 2.585 1.00 96.50 372 VAL A C 1
ATOM 2764 O O . VAL A 1 372 ? 12.695 -4.432 3.755 1.00 96.50 372 VAL A O 1
ATOM 2767 N N . PHE A 1 373 ? 11.976 -4.177 1.650 1.00 95.00 373 PHE A N 1
ATOM 2768 C CA . PHE A 1 373 ? 11.210 -2.937 1.831 1.00 95.00 373 PHE A CA 1
ATOM 2769 C C . PHE A 1 373 ? 9.709 -3.155 2.104 1.00 95.00 373 PHE A C 1
ATOM 2771 O O . PHE A 1 373 ? 8.957 -2.192 2.231 1.00 95.00 373 PHE A O 1
ATOM 2778 N N . CYS A 1 374 ? 9.227 -4.403 2.117 1.00 94.19 374 CYS A N 1
ATOM 2779 C CA . CYS A 1 374 ? 7.795 -4.682 1.999 1.00 94.19 374 CYS A CA 1
ATOM 2780 C C . CYS A 1 374 ? 7.121 -4.921 3.361 1.00 94.19 374 CYS A C 1
ATOM 2782 O O . CYS A 1 374 ? 7.251 -5.985 3.976 1.00 94.19 374 CYS A O 1
ATOM 2784 N N . SER A 1 375 ? 6.347 -3.932 3.813 1.00 92.56 375 SER A N 1
ATOM 2785 C CA . SER A 1 375 ? 5.649 -3.928 5.105 1.00 92.56 375 SER A CA 1
ATOM 2786 C C . SER A 1 375 ? 4.415 -4.838 5.180 1.00 92.56 375 SER A C 1
ATOM 2788 O O . SER A 1 375 ? 3.964 -5.110 6.282 1.00 92.56 375 SER A O 1
ATOM 2790 N N . THR A 1 376 ? 3.897 -5.381 4.066 1.00 92.69 376 THR A N 1
ATOM 2791 C CA . THR A 1 376 ? 2.669 -6.225 4.027 1.00 92.69 376 THR A CA 1
ATOM 2792 C C . THR A 1 376 ? 2.603 -7.308 5.119 1.00 92.69 376 THR A C 1
ATOM 2794 O O . THR A 1 376 ? 1.561 -7.584 5.721 1.00 92.69 376 THR A O 1
ATOM 2797 N N . HIS A 1 377 ? 3.761 -7.886 5.440 1.00 91.62 377 HIS A N 1
ATOM 2798 C CA . HIS A 1 377 ? 3.895 -8.964 6.406 1.00 91.62 377 HIS A CA 1
ATOM 2799 C C . HIS A 1 377 ? 3.659 -8.548 7.869 1.00 91.62 377 HIS A C 1
ATOM 2801 O O . HIS A 1 377 ? 3.446 -9.432 8.699 1.00 91.62 377 HIS A O 1
ATOM 2807 N N . THR A 1 378 ? 3.674 -7.249 8.196 1.00 90.31 378 THR A N 1
ATOM 2808 C CA . THR A 1 378 ? 3.315 -6.742 9.533 1.00 90.31 378 THR A CA 1
ATOM 2809 C C . THR A 1 378 ? 1.811 -6.825 9.788 1.00 90.31 378 THR A C 1
ATOM 2811 O O . THR A 1 378 ? 1.393 -6.905 10.940 1.00 90.31 378 THR A O 1
ATOM 2814 N N . VAL A 1 379 ? 0.999 -6.874 8.722 1.00 92.38 379 VAL A N 1
ATOM 2815 C CA . VAL A 1 379 ? -0.464 -6.976 8.805 1.00 92.38 379 VAL A CA 1
ATOM 2816 C C . VAL A 1 379 ? -0.926 -8.426 8.638 1.00 92.38 379 VAL A C 1
ATOM 2818 O O . VAL A 1 379 ? -1.546 -9.016 9.526 1.00 92.38 379 VAL A O 1
ATOM 2821 N N . TRP A 1 380 ? -0.603 -9.039 7.498 1.00 93.25 380 TRP A N 1
ATOM 2822 C CA . TRP A 1 380 ? -1.145 -10.350 7.117 1.00 93.25 380 TRP A CA 1
ATOM 2823 C C . TRP A 1 380 ? -0.261 -11.539 7.530 1.00 93.25 380 TRP A C 1
ATOM 2825 O O . TRP A 1 380 ? -0.592 -12.689 7.228 1.00 93.25 380 TRP A O 1
ATOM 2835 N N . GLY A 1 381 ? 0.883 -11.279 8.172 1.00 91.81 381 GLY A N 1
ATOM 2836 C CA . GLY A 1 381 ? 1.932 -12.275 8.381 1.00 91.81 381 GLY A CA 1
ATOM 2837 C C . GLY A 1 381 ? 2.595 -12.712 7.065 1.00 91.81 381 GLY A C 1
ATOM 2838 O O . GLY A 1 381 ? 2.420 -12.102 6.012 1.00 91.81 381 GLY A O 1
ATOM 2839 N N . ARG A 1 382 ? 3.363 -13.810 7.104 1.00 90.50 382 ARG A N 1
ATOM 2840 C CA . ARG A 1 382 ? 4.028 -14.398 5.916 1.00 90.50 382 ARG A CA 1
ATOM 2841 C C . ARG A 1 382 ? 3.243 -15.557 5.274 1.00 90.50 382 ARG A C 1
ATOM 2843 O O . ARG A 1 382 ? 3.833 -16.422 4.630 1.00 90.50 382 ARG A O 1
ATOM 2850 N N . ARG A 1 383 ? 1.921 -15.624 5.481 1.00 92.81 383 ARG A N 1
ATOM 2851 C CA . ARG A 1 383 ? 1.038 -16.661 4.912 1.00 92.81 383 ARG A CA 1
ATOM 2852 C C . ARG A 1 383 ? 0.042 -16.030 3.945 1.00 92.81 383 ARG A C 1
ATOM 2854 O O . ARG A 1 383 ? -0.827 -15.279 4.375 1.00 92.81 383 ARG A O 1
ATOM 2861 N N . TRP A 1 384 ? 0.148 -16.384 2.665 1.00 96.06 384 TRP A N 1
ATOM 2862 C CA . TRP A 1 384 ? -0.896 -16.094 1.680 1.00 96.06 384 TRP A CA 1
ATOM 2863 C C . TRP A 1 384 ? -2.122 -16.961 1.961 1.00 96.06 384 TRP A C 1
ATOM 2865 O O . TRP A 1 384 ? -1.993 -18.164 2.204 1.00 96.06 384 TRP A O 1
ATOM 2875 N N . ARG A 1 385 ? -3.295 -16.333 1.955 1.00 96.62 385 ARG A N 1
ATOM 2876 C CA . ARG A 1 385 ? -4.608 -16.947 2.193 1.00 96.62 385 ARG A CA 1
ATOM 2877 C C . ARG A 1 385 ? -5.583 -16.353 1.192 1.00 96.62 385 ARG A C 1
ATOM 2879 O O . ARG A 1 385 ? -5.451 -15.178 0.851 1.00 96.62 385 ARG A O 1
ATOM 2886 N N . ALA A 1 386 ? -6.540 -17.131 0.704 1.00 97.38 386 ALA A N 1
ATOM 2887 C CA . ALA A 1 386 ? -7.335 -16.722 -0.445 1.00 97.38 386 ALA A CA 1
ATOM 2888 C C . ALA A 1 386 ? -8.775 -17.226 -0.382 1.00 97.38 386 ALA A C 1
ATOM 2890 O O . ALA A 1 386 ? -9.029 -18.327 0.093 1.00 97.38 386 ALA A O 1
ATOM 2891 N N . ARG A 1 387 ? -9.690 -16.407 -0.904 1.00 98.00 387 ARG A N 1
ATOM 2892 C CA . ARG A 1 387 ? -11.113 -16.721 -1.081 1.00 98.00 387 ARG A CA 1
ATOM 2893 C C . ARG A 1 387 ? -11.318 -17.680 -2.250 1.00 98.00 387 ARG A C 1
ATOM 2895 O O . ARG A 1 387 ? -10.543 -17.612 -3.216 1.00 98.00 387 ARG A O 1
ATOM 2902 N N . SER A 1 388 ? -12.353 -18.515 -2.219 1.00 98.31 388 SER A N 1
ATOM 2903 C CA . SER A 1 388 ? -12.685 -19.393 -3.351 1.00 98.31 388 SER A CA 1
ATOM 2904 C C . SER A 1 388 ? -13.059 -18.589 -4.608 1.00 98.31 388 SER A C 1
ATOM 2906 O O . SER A 1 388 ? -13.520 -17.443 -4.505 1.00 98.31 388 SER A O 1
ATOM 2908 N N . PRO A 1 389 ? -12.898 -19.160 -5.819 1.00 98.56 389 PRO A N 1
ATOM 2909 C CA . PRO A 1 389 ? -13.447 -18.564 -7.032 1.00 98.56 389 PRO A CA 1
ATOM 2910 C C . PRO A 1 389 ? -14.944 -18.258 -6.907 1.00 98.56 389 PRO A C 1
ATOM 2912 O O . PRO A 1 389 ? -15.391 -17.194 -7.325 1.00 98.56 389 PRO A O 1
ATOM 2915 N N . GLU A 1 390 ? -15.712 -19.142 -6.272 1.00 97.88 390 GLU A N 1
ATOM 2916 C CA . GLU A 1 390 ? -17.156 -19.036 -6.073 1.00 97.88 390 GLU A CA 1
ATOM 2917 C C . GLU A 1 390 ? -17.542 -17.831 -5.200 1.00 97.88 390 GLU A C 1
ATOM 2919 O O . GLU A 1 390 ? -18.473 -17.096 -5.547 1.00 97.88 390 GLU A O 1
ATOM 2924 N N . ASN A 1 391 ? -16.813 -17.594 -4.104 1.00 98.00 391 ASN A N 1
ATOM 2925 C CA . ASN A 1 391 ? -17.018 -16.462 -3.198 1.00 98.00 391 ASN A CA 1
ATOM 2926 C C . ASN A 1 391 ? -16.640 -15.128 -3.871 1.00 98.00 391 ASN A C 1
ATOM 2928 O O . ASN A 1 391 ? -17.409 -14.164 -3.832 1.00 98.00 391 ASN A O 1
ATOM 2932 N N . VAL A 1 392 ? -15.521 -15.091 -4.601 1.00 98.56 392 VAL A N 1
ATOM 2933 C CA . VAL A 1 392 ? -15.107 -13.920 -5.398 1.00 98.56 392 VAL A CA 1
ATOM 2934 C C . VAL A 1 392 ? -16.126 -13.615 -6.509 1.00 98.56 392 VAL A C 1
ATOM 2936 O O . VAL A 1 392 ? -16.500 -12.461 -6.721 1.00 98.56 392 VAL A O 1
ATOM 2939 N N . LEU A 1 393 ? -16.650 -14.643 -7.183 1.00 98.50 393 LEU A N 1
ATOM 2940 C CA . LEU A 1 393 ? -17.698 -14.515 -8.202 1.00 98.50 393 LEU A CA 1
ATOM 2941 C C . LEU A 1 393 ? -19.083 -14.190 -7.611 1.00 98.50 393 LEU A C 1
ATOM 2943 O O . LEU A 1 393 ? -19.966 -13.736 -8.340 1.00 98.50 393 LEU A O 1
ATOM 2947 N N . ALA A 1 394 ? -19.320 -14.402 -6.313 1.00 96.75 394 ALA A N 1
ATOM 2948 C CA . ALA A 1 394 ? -20.506 -13.891 -5.625 1.00 96.75 394 ALA A CA 1
ATOM 2949 C C . ALA A 1 394 ? -20.439 -12.369 -5.472 1.00 96.75 394 ALA A C 1
ATOM 2951 O O . ALA A 1 394 ? -21.360 -11.683 -5.918 1.00 96.75 394 ALA A O 1
ATOM 2952 N N . GLU A 1 395 ? -19.322 -11.847 -4.965 1.00 97.69 395 GLU A N 1
ATOM 2953 C CA . GLU A 1 395 ? -19.103 -10.404 -4.839 1.00 97.69 395 GLU A CA 1
ATOM 2954 C C . GLU A 1 395 ? -19.121 -9.708 -6.205 1.00 97.69 395 GLU A C 1
ATOM 2956 O O . GLU A 1 395 ? -19.857 -8.747 -6.391 1.00 97.69 395 GLU A O 1
ATOM 2961 N N . LEU A 1 396 ? -18.411 -10.225 -7.214 1.00 98.12 396 LEU A N 1
ATOM 2962 C CA . LEU A 1 396 ? -18.393 -9.622 -8.556 1.00 98.12 396 LEU A CA 1
ATOM 2963 C C . LEU A 1 396 ? -19.794 -9.523 -9.195 1.00 98.12 396 LEU A C 1
ATOM 2965 O O . LEU A 1 396 ? -20.078 -8.560 -9.906 1.00 98.12 396 LEU A O 1
ATOM 2969 N N . ARG A 1 397 ? -20.711 -10.458 -8.906 1.00 97.00 397 ARG A N 1
ATOM 2970 C CA . ARG A 1 397 ? -22.123 -10.347 -9.327 1.00 97.00 397 ARG A CA 1
ATOM 2971 C C . ARG A 1 397 ? -22.892 -9.266 -8.568 1.00 97.00 397 ARG A C 1
ATOM 2973 O O . ARG A 1 397 ? -23.834 -8.705 -9.123 1.00 97.00 397 ARG A O 1
ATOM 2980 N N . GLU A 1 398 ? -22.538 -8.983 -7.321 1.00 95.00 398 GLU A N 1
ATOM 2981 C CA . GLU A 1 398 ? -23.102 -7.873 -6.550 1.00 95.00 398 GLU A CA 1
ATOM 2982 C C . GLU A 1 398 ? -22.581 -6.526 -7.058 1.00 95.00 398 GLU A C 1
ATOM 2984 O O . GLU A 1 398 ? -23.381 -5.649 -7.378 1.00 95.00 398 GLU A O 1
ATOM 2989 N N . LEU A 1 399 ? -21.268 -6.394 -7.260 1.00 94.94 399 LEU A N 1
ATOM 2990 C CA . LEU A 1 399 ? -20.653 -5.175 -7.794 1.00 94.94 399 LEU A CA 1
ATOM 2991 C C . LEU A 1 399 ? -21.232 -4.811 -9.175 1.00 94.94 399 LEU A C 1
ATOM 2993 O O . LEU A 1 399 ? -21.576 -3.654 -9.416 1.00 94.94 399 LEU A O 1
ATOM 2997 N N . ALA A 1 400 ? -21.458 -5.805 -10.042 1.00 95.00 400 ALA A N 1
ATOM 2998 C CA . ALA A 1 400 ? -22.139 -5.608 -11.324 1.00 95.00 400 ALA A CA 1
ATOM 2999 C C . ALA A 1 400 ? -23.601 -5.125 -11.176 1.00 95.00 400 ALA A C 1
ATOM 3001 O O . ALA A 1 400 ? -24.064 -4.324 -11.987 1.00 95.00 400 ALA A O 1
ATOM 3002 N N . ARG A 1 401 ? -24.337 -5.562 -10.139 1.00 93.00 401 ARG A N 1
ATOM 3003 C CA . ARG A 1 401 ? -25.706 -5.078 -9.843 1.00 93.00 401 ARG A CA 1
ATOM 3004 C C . ARG A 1 401 ? -25.721 -3.652 -9.299 1.00 93.00 401 ARG A C 1
ATOM 3006 O O . ARG A 1 401 ? -26.646 -2.910 -9.610 1.00 93.00 401 ARG A O 1
ATOM 3013 N N . LEU A 1 402 ? -24.695 -3.264 -8.540 1.00 90.00 402 LEU A N 1
ATOM 3014 C CA . LEU A 1 402 ? -24.459 -1.877 -8.116 1.00 90.00 402 LEU A CA 1
ATOM 3015 C C . LEU A 1 402 ? -24.013 -0.971 -9.283 1.00 90.00 402 LEU A C 1
ATOM 3017 O O . LEU A 1 402 ? -23.848 0.234 -9.106 1.00 90.00 402 LEU A O 1
ATOM 3021 N N . GLY A 1 403 ? -23.828 -1.532 -10.483 1.00 90.62 403 GLY A N 1
ATOM 3022 C CA . GLY A 1 403 ? -23.425 -0.796 -11.677 1.00 90.62 403 GLY A CA 1
ATOM 3023 C C . GLY A 1 403 ? -21.946 -0.415 -11.699 1.00 90.62 403 GLY A C 1
ATOM 3024 O O . GLY A 1 403 ? -21.578 0.479 -12.454 1.00 90.62 403 GLY A O 1
ATOM 3025 N N . LEU A 1 404 ? -21.097 -1.057 -10.895 1.00 91.25 404 LEU A N 1
ATOM 3026 C CA . LEU A 1 404 ? -19.649 -0.878 -10.984 1.00 91.25 404 LEU A CA 1
ATOM 3027 C C . LEU A 1 404 ? -19.126 -1.500 -12.287 1.00 91.25 404 LEU A C 1
ATOM 3029 O O . LEU A 1 404 ? -19.554 -2.582 -12.682 1.00 91.25 404 LEU A O 1
ATOM 3033 N N . ASP A 1 405 ? -18.200 -0.807 -12.948 1.00 90.31 405 ASP A N 1
ATOM 3034 C CA . ASP A 1 405 ? -17.619 -1.190 -14.242 1.00 90.31 405 ASP A CA 1
ATOM 3035 C C . ASP A 1 405 ? -16.076 -1.207 -14.258 1.00 90.31 405 ASP A C 1
ATOM 3037 O O . ASP A 1 405 ? -15.475 -1.566 -15.274 1.00 90.31 405 ASP A O 1
ATOM 3041 N N . THR A 1 406 ? -15.425 -0.925 -13.122 1.00 91.94 406 THR A N 1
ATOM 3042 C CA . THR A 1 406 ? -13.975 -1.108 -12.929 1.00 91.94 406 THR A CA 1
ATOM 3043 C C . THR A 1 406 ? -13.647 -1.739 -11.574 1.00 91.94 406 THR A C 1
ATOM 3045 O O . THR A 1 406 ? -14.210 -1.358 -10.548 1.00 91.94 406 THR A O 1
ATOM 3048 N N . ILE A 1 407 ? -12.676 -2.653 -11.563 1.00 93.44 407 ILE A N 1
ATOM 3049 C CA . ILE A 1 407 ? -12.107 -3.278 -10.367 1.00 93.44 407 ILE A CA 1
ATOM 3050 C C . ILE A 1 407 ? -10.640 -2.863 -10.202 1.00 93.44 407 ILE A C 1
ATOM 3052 O O . ILE A 1 407 ? -9.816 -3.063 -11.097 1.00 93.44 407 ILE A O 1
ATOM 3056 N N . SER A 1 408 ? -10.318 -2.320 -9.031 1.00 92.06 408 SER A N 1
ATOM 3057 C CA . SER A 1 408 ? -8.955 -2.130 -8.532 1.00 92.06 408 SER A CA 1
ATOM 3058 C C . SER A 1 408 ? -8.597 -3.350 -7.676 1.00 92.06 408 SER A C 1
ATOM 3060 O O . SER A 1 408 ? -9.236 -3.599 -6.656 1.00 92.06 408 SER A O 1
ATOM 3062 N N . LEU A 1 409 ? -7.665 -4.182 -8.143 1.00 94.44 409 LEU A N 1
ATOM 3063 C CA . LEU A 1 409 ? -7.325 -5.460 -7.511 1.00 94.44 409 LEU A CA 1
ATOM 3064 C C . LEU A 1 409 ? -6.172 -5.270 -6.517 1.00 94.44 409 LEU A C 1
ATOM 3066 O O . LEU A 1 409 ? -5.020 -5.130 -6.926 1.00 94.44 409 LEU A O 1
ATOM 3070 N N . GLU A 1 410 ? -6.494 -5.268 -5.224 1.00 93.69 410 GLU A N 1
ATOM 3071 C CA . GLU A 1 410 ? -5.571 -4.866 -4.152 1.00 93.69 410 GLU A CA 1
ATOM 3072 C C . GLU A 1 410 ? -4.756 -6.033 -3.555 1.00 93.69 410 GLU A C 1
ATOM 3074 O O . GLU A 1 410 ? -3.969 -5.822 -2.635 1.00 93.69 410 GLU A O 1
ATOM 3079 N N . ASP A 1 411 ? -4.930 -7.263 -4.048 1.00 95.50 411 ASP A N 1
ATOM 3080 C CA . ASP A 1 411 ? -4.195 -8.452 -3.593 1.00 95.50 411 ASP A CA 1
ATOM 3081 C C . ASP A 1 411 ? -2.669 -8.241 -3.611 1.00 95.50 411 ASP A C 1
ATOM 3083 O O . ASP A 1 411 ? -2.095 -7.949 -4.662 1.00 95.50 411 ASP A O 1
ATOM 3087 N N . ASP A 1 412 ? -1.987 -8.534 -2.496 1.00 92.81 412 ASP A N 1
ATOM 3088 C CA . ASP A 1 412 ? -0.513 -8.533 -2.419 1.00 92.81 412 ASP A CA 1
ATOM 3089 C C . ASP A 1 412 ? 0.139 -9.487 -3.439 1.00 92.81 412 ASP A C 1
ATOM 3091 O O . ASP A 1 412 ? 1.298 -9.315 -3.826 1.00 92.81 412 ASP A O 1
ATOM 3095 N N . ASN A 1 413 ? -0.578 -10.554 -3.820 1.00 93.38 413 ASN A N 1
ATOM 3096 C CA . ASN A 1 413 ? -0.132 -11.536 -4.802 1.00 93.38 413 ASN A CA 1
ATOM 3097 C C . ASN A 1 413 ? -1.300 -12.371 -5.368 1.00 93.38 413 ASN A C 1
ATOM 3099 O O . ASN A 1 413 ? -1.433 -13.559 -5.066 1.00 93.38 413 ASN A O 1
ATOM 3103 N N . PHE A 1 414 ? -2.142 -11.764 -6.212 1.00 95.94 414 PHE A N 1
ATOM 3104 C CA . PHE A 1 414 ? -3.247 -12.462 -6.898 1.00 95.94 414 PHE A CA 1
ATOM 3105 C C . PHE A 1 414 ? -2.782 -13.720 -7.656 1.00 95.94 414 PHE A C 1
ATOM 3107 O O . PHE A 1 414 ? -3.452 -14.751 -7.641 1.00 95.94 414 PHE A O 1
ATOM 3114 N N . SER A 1 415 ? -1.613 -13.640 -8.299 1.00 94.12 415 SER A N 1
ATOM 3115 C CA . SER A 1 415 ? -1.040 -14.676 -9.163 1.00 94.12 415 SER A CA 1
ATOM 3116 C C . SER A 1 415 ? -0.077 -15.631 -8.438 1.00 94.12 415 SER A C 1
ATOM 3118 O O . SER A 1 415 ? 0.879 -16.107 -9.051 1.00 94.12 415 SER A O 1
ATOM 3120 N N . LEU A 1 416 ? -0.275 -15.902 -7.140 1.00 94.69 416 LEU A N 1
ATOM 3121 C CA . LEU A 1 416 ? 0.467 -16.976 -6.461 1.00 94.69 416 LEU A CA 1
ATOM 3122 C C . LEU A 1 416 ? -0.041 -18.364 -6.884 1.00 94.69 416 LEU A C 1
ATOM 3124 O O . LEU A 1 416 ? 0.763 -19.263 -7.123 1.00 94.69 416 LEU A O 1
ATOM 3128 N N . ASP A 1 417 ? -1.363 -18.506 -6.993 1.00 96.69 417 ASP A N 1
ATOM 3129 C CA . ASP A 1 417 ? -2.057 -19.688 -7.504 1.00 96.69 417 ASP A CA 1
ATOM 3130 C C . ASP A 1 417 ? -2.675 -19.351 -8.867 1.00 96.69 417 ASP A C 1
ATOM 3132 O O . ASP A 1 417 ? -3.640 -18.586 -8.969 1.00 96.69 417 ASP A O 1
ATOM 3136 N N . LEU A 1 418 ? -2.082 -19.907 -9.924 1.00 96.50 418 LEU A N 1
ATOM 3137 C CA . LEU A 1 418 ? -2.464 -19.624 -11.306 1.00 96.50 418 LEU A CA 1
ATOM 3138 C C . LEU A 1 418 ? -3.758 -20.329 -11.717 1.00 96.50 418 LEU A C 1
ATOM 3140 O O . LEU A 1 418 ? -4.488 -19.786 -12.542 1.00 96.50 418 LEU A O 1
ATOM 3144 N N . GLU A 1 419 ? -4.080 -21.488 -11.135 1.00 98.06 419 GLU A N 1
ATOM 3145 C CA . GLU A 1 419 ? -5.320 -22.208 -11.444 1.00 98.06 419 GLU A CA 1
ATOM 3146 C C . GLU A 1 419 ? -6.515 -21.523 -10.787 1.00 98.06 419 GLU A C 1
ATOM 3148 O O . GLU A 1 419 ? -7.524 -21.279 -11.449 1.00 98.06 419 GLU A O 1
ATOM 3153 N N . ARG A 1 420 ? -6.379 -21.099 -9.525 1.00 98.25 420 ARG A N 1
ATOM 3154 C CA . ARG A 1 420 ? -7.384 -20.271 -8.848 1.00 98.25 420 ARG A CA 1
ATOM 3155 C C . ARG A 1 420 ? -7.589 -18.935 -9.566 1.00 98.25 420 ARG A C 1
ATOM 3157 O O . ARG A 1 420 ? -8.731 -18.540 -9.809 1.00 98.25 420 ARG A O 1
ATOM 3164 N N . ALA A 1 421 ? -6.506 -18.240 -9.922 1.00 98.12 421 ALA A N 1
ATOM 3165 C CA . ALA A 1 421 ? -6.587 -16.988 -10.673 1.00 98.12 421 ALA A CA 1
ATOM 3166 C C . ALA A 1 421 ? -7.267 -17.200 -12.039 1.00 98.12 421 ALA A C 1
ATOM 3168 O O . ALA A 1 421 ? -8.159 -16.437 -12.415 1.00 98.12 421 ALA A O 1
ATOM 3169 N N . ALA A 1 422 ? -6.918 -18.276 -12.752 1.00 98.56 422 ALA A N 1
ATOM 3170 C CA . ALA A 1 422 ? -7.555 -18.641 -14.010 1.00 98.56 422 ALA A CA 1
ATOM 3171 C C . ALA A 1 422 ? -9.046 -18.981 -13.844 1.00 98.56 422 ALA A C 1
ATOM 3173 O O . ALA A 1 422 ? -9.844 -18.554 -14.676 1.00 98.56 422 ALA A O 1
ATOM 3174 N N . ALA A 1 423 ? -9.438 -19.688 -12.780 1.00 98.75 423 ALA A N 1
ATOM 3175 C CA . ALA A 1 423 ? -10.830 -20.031 -12.487 1.00 98.75 423 ALA A CA 1
ATOM 3176 C C . ALA A 1 423 ? -11.693 -18.785 -12.224 1.00 98.75 423 ALA A C 1
ATOM 3178 O O . ALA A 1 423 ? -12.785 -18.671 -12.782 1.00 98.75 423 ALA A O 1
ATOM 3179 N N . ILE A 1 424 ? -11.182 -17.809 -11.460 1.00 98.75 424 ILE A N 1
ATOM 3180 C CA . ILE A 1 424 ? -11.851 -16.514 -11.244 1.00 98.75 424 ILE A CA 1
ATOM 3181 C C . ILE A 1 424 ? -12.070 -15.794 -12.582 1.00 98.75 424 ILE A C 1
ATOM 3183 O O . ILE A 1 424 ? -13.193 -15.403 -12.900 1.00 98.75 424 ILE A O 1
ATOM 3187 N N . LEU A 1 425 ? -11.018 -15.642 -13.393 1.00 98.62 425 LEU A N 1
ATOM 3188 C CA . LEU A 1 425 ? -11.103 -14.895 -14.653 1.00 98.62 425 LEU A CA 1
ATOM 3189 C C . LEU A 1 425 ? -11.954 -15.609 -15.712 1.00 98.62 425 LEU A C 1
ATOM 3191 O O . LEU A 1 425 ? -12.712 -14.959 -16.429 1.00 98.62 425 LEU A O 1
ATOM 3195 N N . GLN A 1 426 ? -11.883 -16.937 -15.792 1.00 98.69 426 GLN A N 1
ATOM 3196 C CA . GLN A 1 426 ? -12.724 -17.730 -16.687 1.00 98.69 426 GLN A CA 1
ATOM 3197 C C . GLN A 1 426 ? -14.198 -17.667 -16.245 1.00 98.69 426 GLN A C 1
ATOM 3199 O O . GLN A 1 426 ? -15.062 -17.404 -17.076 1.00 98.69 426 GLN A O 1
ATOM 3204 N N . GLY A 1 427 ? -14.486 -17.735 -14.939 1.00 98.69 427 GLY A N 1
ATOM 3205 C CA . GLY A 1 427 ? -15.834 -17.534 -14.395 1.00 98.69 427 GLY A CA 1
ATOM 3206 C C . GLY A 1 427 ? -16.412 -16.131 -14.636 1.00 98.69 427 GLY A C 1
ATOM 3207 O O . GLY A 1 427 ? -17.612 -16.006 -14.882 1.00 98.69 427 GLY A O 1
ATOM 3208 N N . VAL A 1 428 ? -15.577 -15.082 -14.637 1.00 98.62 428 VAL A N 1
ATOM 3209 C CA . VAL A 1 428 ? -15.959 -13.714 -15.049 1.00 98.62 428 VAL A CA 1
ATOM 3210 C C . VAL A 1 428 ? -16.386 -13.684 -16.519 1.00 98.62 428 VAL A C 1
ATOM 3212 O O . VAL A 1 428 ? -17.414 -13.091 -16.853 1.00 98.62 428 VAL A O 1
ATOM 3215 N N . ILE A 1 429 ? -15.625 -14.351 -17.390 1.00 98.62 429 ILE A N 1
ATOM 3216 C CA . ILE A 1 429 ? -15.899 -14.422 -18.831 1.00 98.62 429 ILE A CA 1
ATOM 3217 C C . ILE A 1 429 ? -17.188 -15.210 -19.108 1.00 98.62 429 ILE A C 1
ATOM 3219 O O . ILE A 1 429 ? -18.043 -14.717 -19.848 1.00 98.62 429 ILE A O 1
ATOM 3223 N N . ASP A 1 430 ? -17.353 -16.383 -18.490 1.00 98.56 430 ASP A N 1
ATOM 3224 C CA . ASP A 1 430 ? -18.482 -17.298 -18.723 1.00 98.56 430 ASP A CA 1
ATOM 3225 C C . ASP A 1 430 ? -19.810 -16.770 -18.170 1.00 98.56 430 ASP A C 1
ATOM 3227 O O . ASP A 1 430 ? -20.863 -16.975 -18.773 1.00 98.56 430 ASP A O 1
ATOM 3231 N N . GLN A 1 431 ? -19.776 -16.023 -17.063 1.00 98.06 431 GLN A N 1
ATOM 3232 C CA . GLN A 1 431 ? -20.951 -15.312 -16.543 1.00 98.06 431 GLN A CA 1
ATOM 3233 C C . GLN A 1 431 ? -21.256 -14.016 -17.314 1.00 98.06 431 GLN A C 1
ATOM 3235 O O . GLN A 1 431 ? -22.204 -13.307 -16.976 1.00 98.06 431 GLN A O 1
ATOM 3240 N N . GLY A 1 432 ? -20.465 -13.683 -18.341 1.00 97.31 432 GLY A N 1
ATOM 3241 C CA . GLY A 1 432 ? -20.654 -12.486 -19.156 1.00 97.31 432 GLY A CA 1
ATOM 3242 C C . GLY A 1 432 ? -20.401 -11.175 -18.409 1.00 97.31 432 GLY A C 1
ATOM 3243 O O . GLY A 1 432 ? -20.817 -10.125 -18.896 1.00 97.31 432 GLY A O 1
ATOM 3244 N N . LEU A 1 433 ? -19.728 -11.214 -17.254 1.00 97.50 433 LEU A N 1
ATOM 3245 C CA . LEU A 1 433 ? -19.423 -10.026 -16.458 1.00 97.50 433 LEU A CA 1
ATOM 3246 C C . LEU A 1 433 ? -18.470 -9.104 -17.241 1.00 97.50 433 LEU A C 1
ATOM 3248 O O . LEU A 1 433 ? -17.647 -9.557 -18.046 1.00 97.50 433 LEU A O 1
ATOM 3252 N N . ARG A 1 434 ? -18.626 -7.789 -17.055 1.00 94.81 434 ARG A N 1
ATOM 3253 C CA . ARG A 1 434 ? -17.910 -6.754 -17.814 1.00 94.81 434 ARG A CA 1
ATOM 3254 C C . ARG A 1 434 ? -17.325 -5.723 -16.858 1.00 94.81 434 ARG A C 1
ATOM 3256 O O . ARG A 1 434 ? -18.028 -4.833 -16.397 1.00 94.81 434 ARG A O 1
ATOM 3263 N N . PHE A 1 435 ? -16.031 -5.858 -16.602 1.00 94.75 435 PHE A N 1
ATOM 3264 C CA . PHE A 1 435 ? -15.242 -4.939 -15.790 1.00 94.75 435 PHE A CA 1
ATOM 3265 C C . PHE A 1 435 ? -13.973 -4.555 -16.546 1.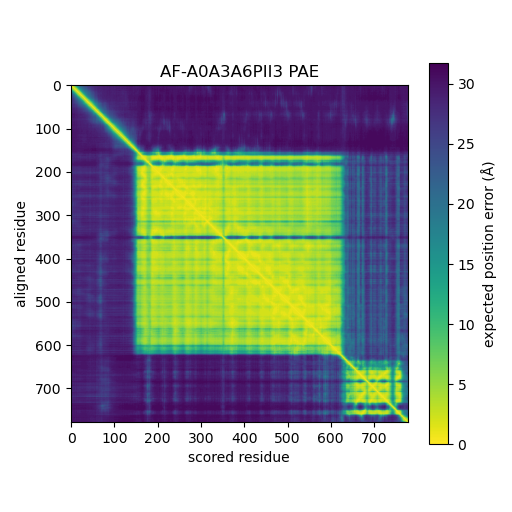00 94.75 435 PHE A C 1
ATOM 3267 O O . PHE A 1 435 ? -13.396 -5.391 -17.241 1.00 94.75 435 PHE A O 1
ATOM 3274 N N . ARG A 1 436 ? -13.498 -3.323 -16.366 1.00 94.00 436 ARG A N 1
ATOM 3275 C CA . ARG A 1 436 ? -12.076 -3.012 -16.550 1.00 94.00 436 ARG A CA 1
ATOM 3276 C C . ARG A 1 436 ? -11.323 -3.426 -15.289 1.00 94.00 436 ARG A C 1
ATOM 3278 O O . ARG A 1 436 ? -11.820 -3.190 -14.193 1.00 94.00 436 ARG A O 1
ATOM 3285 N N . TRP A 1 437 ? -10.132 -3.994 -15.420 1.00 94.00 437 TRP A N 1
ATOM 3286 C CA . TRP A 1 437 ? -9.308 -4.365 -14.263 1.00 94.00 437 TRP A CA 1
ATOM 3287 C C . TRP A 1 437 ? -7.984 -3.609 -14.253 1.00 94.00 437 TRP A C 1
ATOM 3289 O O . TRP A 1 437 ? -7.334 -3.483 -15.292 1.00 94.00 437 TRP A O 1
ATOM 3299 N N . ALA A 1 438 ? -7.585 -3.165 -13.061 1.00 90.12 438 ALA A N 1
ATOM 3300 C CA . ALA A 1 438 ? -6.288 -2.567 -12.772 1.00 90.12 438 ALA A CA 1
ATOM 3301 C C . ALA A 1 438 ? -5.601 -3.302 -11.610 1.00 90.12 438 ALA A C 1
ATOM 3303 O O . ALA A 1 438 ? -6.260 -3.739 -10.666 1.00 90.12 438 ALA A O 1
ATOM 3304 N N . THR A 1 439 ? -4.272 -3.405 -11.663 1.00 91.50 439 THR A N 1
ATOM 3305 C CA . THR A 1 439 ? -3.431 -4.034 -10.629 1.00 91.50 439 THR A CA 1
ATOM 3306 C C . THR A 1 439 ? -2.535 -2.974 -9.967 1.00 91.50 439 THR A C 1
ATOM 3308 O O . THR A 1 439 ? -1.350 -2.900 -10.310 1.00 91.50 439 THR A O 1
ATOM 3311 N N . PRO A 1 440 ? -3.063 -2.103 -9.084 1.00 87.19 440 PRO A N 1
ATOM 3312 C CA . PRO A 1 440 ? -2.308 -0.980 -8.512 1.00 87.19 440 PRO A CA 1
ATOM 3313 C C . PRO A 1 440 ? -1.042 -1.419 -7.771 1.00 87.19 440 PRO A C 1
ATOM 3315 O O . PRO A 1 440 ? -0.014 -0.773 -7.920 1.00 87.19 440 PRO A O 1
ATOM 3318 N N . ASN A 1 441 ? -1.082 -2.549 -7.061 1.00 87.38 441 ASN A N 1
ATOM 3319 C CA . ASN A 1 441 ? 0.054 -3.057 -6.281 1.00 87.38 441 ASN A CA 1
ATOM 3320 C C . ASN A 1 441 ? 1.093 -3.816 -7.135 1.00 87.38 441 ASN A C 1
ATOM 3322 O O . ASN A 1 441 ? 2.181 -4.137 -6.661 1.00 87.38 441 ASN A O 1
ATOM 3326 N N . GLY A 1 442 ? 0.781 -4.061 -8.414 1.00 92.38 442 GLY A N 1
ATOM 3327 C CA . GLY A 1 442 ? 1.610 -4.824 -9.344 1.00 92.38 442 GLY A CA 1
ATOM 3328 C C . GLY A 1 442 ? 1.596 -6.336 -9.086 1.00 92.38 442 GLY A C 1
ATOM 3329 O O . GLY A 1 442 ? 1.472 -6.815 -7.964 1.00 92.38 442 GLY A O 1
ATOM 3330 N N . LEU A 1 443 ? 1.736 -7.119 -10.153 1.00 95.06 443 LEU A N 1
ATOM 3331 C CA . LEU A 1 443 ? 1.865 -8.573 -10.087 1.00 95.06 443 LEU A CA 1
ATOM 3332 C C . LEU A 1 443 ? 3.336 -8.990 -10.118 1.00 95.06 443 LEU A C 1
ATOM 3334 O O . LEU A 1 443 ? 4.192 -8.318 -10.701 1.00 95.06 443 LEU A O 1
ATOM 3338 N N . ARG A 1 444 ? 3.648 -10.141 -9.520 1.00 93.88 444 ARG A N 1
ATOM 3339 C CA . ARG A 1 444 ? 4.997 -10.708 -9.574 1.00 93.88 444 ARG A CA 1
ATOM 3340 C C . ARG A 1 444 ? 5.250 -11.297 -10.968 1.00 93.88 444 ARG A C 1
ATOM 3342 O O . ARG A 1 444 ? 4.769 -12.385 -11.272 1.00 93.88 444 ARG A O 1
ATOM 3349 N N . GLY A 1 445 ? 6.014 -10.575 -11.793 1.00 89.81 445 GLY A N 1
ATOM 3350 C CA . GLY A 1 445 ? 6.187 -10.865 -13.224 1.00 89.81 445 GLY A CA 1
ATOM 3351 C C . GLY A 1 445 ? 6.575 -12.310 -13.550 1.00 89.81 445 GLY A C 1
ATOM 3352 O O . GLY A 1 445 ? 5.968 -12.908 -14.431 1.00 89.81 445 GLY A O 1
ATOM 3353 N N . ASP A 1 446 ? 7.497 -12.912 -12.793 1.00 91.62 446 ASP A N 1
ATOM 3354 C CA . ASP A 1 446 ? 7.960 -14.292 -13.020 1.00 91.62 446 ASP A CA 1
ATOM 3355 C C . ASP A 1 446 ? 6.928 -15.404 -12.746 1.00 91.62 446 ASP A C 1
ATOM 3357 O O . ASP A 1 446 ? 7.209 -16.573 -13.009 1.00 91.62 446 ASP A O 1
ATOM 3361 N N . ARG A 1 447 ? 5.738 -15.064 -12.232 1.00 91.12 447 ARG A N 1
ATOM 3362 C CA . ARG A 1 447 ? 4.632 -16.011 -12.026 1.00 91.12 447 ARG A CA 1
ATOM 3363 C C . ARG A 1 447 ? 3.602 -16.011 -13.143 1.00 91.12 447 ARG A C 1
ATOM 3365 O O . ARG A 1 447 ? 2.776 -16.913 -13.171 1.00 91.12 447 ARG A O 1
ATOM 3372 N N . LEU A 1 448 ? 3.622 -15.039 -14.049 1.00 95.25 448 LEU A N 1
ATOM 3373 C CA . LEU A 1 448 ? 2.625 -14.968 -15.114 1.00 95.25 448 LEU A CA 1
ATOM 3374 C C . LEU A 1 448 ? 2.962 -15.937 -16.260 1.00 95.25 448 LEU A C 1
ATOM 3376 O O . LEU A 1 448 ? 4.127 -16.222 -16.549 1.00 95.25 448 LEU A O 1
ATOM 3380 N N . ASP A 1 449 ? 1.925 -16.426 -16.938 1.00 94.94 449 ASP A N 1
ATOM 3381 C CA . ASP A 1 449 ? 2.043 -17.258 -18.134 1.00 94.94 449 ASP A CA 1
ATOM 3382 C C . ASP A 1 449 ? 1.078 -16.803 -19.243 1.00 94.94 449 ASP A C 1
ATOM 3384 O O . ASP A 1 449 ? 0.174 -15.987 -19.032 1.00 94.94 449 ASP A O 1
ATOM 3388 N N . ARG A 1 450 ? 1.256 -17.352 -20.450 1.00 97.12 450 ARG A N 1
ATOM 3389 C CA . ARG A 1 450 ? 0.450 -17.011 -21.631 1.00 97.12 450 ARG A CA 1
ATOM 3390 C C . ARG A 1 450 ? -1.050 -17.297 -21.458 1.00 97.12 450 ARG A C 1
ATOM 3392 O O . ARG A 1 450 ? -1.866 -16.609 -22.074 1.00 97.12 450 ARG A O 1
ATOM 3399 N N . ARG A 1 451 ? -1.437 -18.281 -20.635 1.00 97.81 451 ARG A N 1
ATOM 3400 C CA . ARG A 1 451 ? -2.842 -18.631 -20.364 1.00 97.81 451 ARG A CA 1
ATOM 3401 C C . ARG A 1 451 ? -3.478 -17.589 -19.451 1.00 97.81 451 ARG A C 1
ATOM 3403 O O . ARG A 1 451 ? -4.550 -17.084 -19.782 1.00 97.81 451 ARG A O 1
ATOM 3410 N N . LEU A 1 452 ? -2.820 -17.227 -18.352 1.00 97.88 452 LEU A N 1
ATOM 3411 C CA . LEU A 1 452 ? -3.317 -16.218 -17.422 1.00 97.88 452 LEU A CA 1
ATOM 3412 C C . LEU A 1 452 ? -3.338 -14.825 -18.066 1.00 97.88 452 LEU A C 1
ATOM 3414 O O . LEU A 1 452 ? -4.334 -14.123 -17.927 1.00 97.88 452 LEU A O 1
ATOM 3418 N N . LEU A 1 453 ? -2.323 -14.459 -18.859 1.00 98.25 453 LEU A N 1
ATOM 3419 C CA . LEU A 1 453 ? -2.321 -13.217 -19.649 1.00 98.25 453 LEU A CA 1
ATOM 3420 C C . LEU A 1 453 ? -3.481 -13.181 -20.665 1.00 98.25 453 LEU A C 1
ATOM 3422 O O . LEU A 1 453 ? -4.173 -12.169 -20.792 1.00 98.25 453 LEU A O 1
ATOM 3426 N N . SER A 1 454 ? -3.757 -14.295 -21.355 1.00 98.38 454 SER A N 1
ATOM 3427 C CA . SER A 1 454 ? -4.904 -14.398 -22.271 1.00 98.38 454 SER A CA 1
ATOM 3428 C C . SER A 1 454 ? -6.244 -14.251 -21.535 1.00 98.38 454 SER A C 1
ATOM 3430 O O . SER A 1 454 ? -7.139 -13.541 -22.002 1.00 98.38 454 SER A O 1
ATOM 3432 N N . LEU A 1 455 ? -6.375 -14.860 -20.351 1.00 98.50 455 LEU A N 1
ATOM 3433 C CA . LEU A 1 455 ? -7.549 -14.722 -19.487 1.00 98.50 455 LEU A CA 1
ATOM 3434 C C . LEU A 1 455 ? -7.719 -13.294 -18.958 1.00 98.50 455 LEU A C 1
ATOM 3436 O O . LEU A 1 455 ? -8.828 -12.775 -19.014 1.00 98.50 455 LEU A O 1
ATOM 3440 N N . MET A 1 456 ? -6.643 -12.628 -18.532 1.00 98.00 456 MET A N 1
ATOM 3441 C CA . MET A 1 456 ? -6.657 -11.223 -18.110 1.00 98.00 456 MET A CA 1
ATOM 3442 C C . MET A 1 456 ? -7.172 -10.313 -19.229 1.00 98.00 456 MET A C 1
ATOM 3444 O O . MET A 1 456 ? -8.114 -9.549 -19.013 1.00 98.00 456 MET A O 1
ATOM 3448 N N . LYS A 1 457 ? -6.653 -10.452 -20.456 1.00 97.69 457 LYS A N 1
ATOM 3449 C CA . LYS A 1 457 ? -7.168 -9.686 -21.601 1.00 97.69 457 LYS A CA 1
ATOM 3450 C C . LYS A 1 457 ? -8.649 -9.974 -21.878 1.00 97.69 457 LYS A C 1
ATOM 3452 O O . LYS A 1 457 ? -9.419 -9.039 -22.080 1.00 97.69 457 LYS A O 1
ATOM 3457 N N . ARG A 1 458 ? -9.071 -11.246 -21.860 1.00 98.19 458 ARG A N 1
ATOM 3458 C CA . ARG A 1 458 ? -10.476 -11.646 -22.092 1.00 98.19 458 ARG A CA 1
ATOM 3459 C C . ARG A 1 458 ? -11.431 -11.180 -20.980 1.00 98.19 458 ARG A C 1
ATOM 3461 O O . ARG A 1 458 ? -12.590 -10.904 -21.273 1.00 98.19 458 ARG A O 1
ATOM 3468 N N . ALA A 1 459 ? -10.956 -11.079 -19.738 1.00 97.62 459 ALA A N 1
ATOM 3469 C CA . ALA A 1 459 ? -11.720 -10.618 -18.577 1.00 97.62 459 ALA A CA 1
ATOM 3470 C C . ALA A 1 459 ? -11.778 -9.082 -18.436 1.00 97.62 459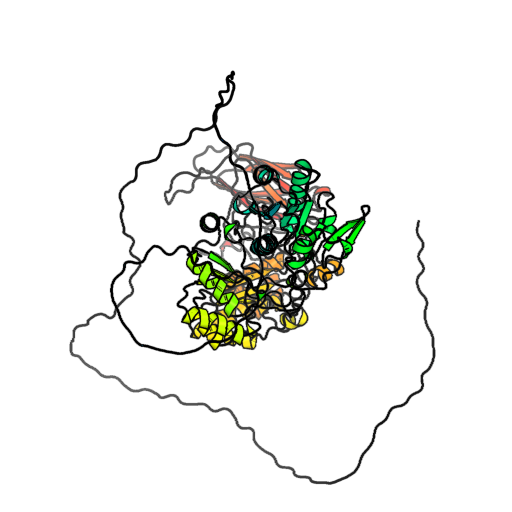 ALA A C 1
ATOM 3472 O O . ALA A 1 459 ? -12.558 -8.587 -17.623 1.00 97.62 459 ALA A O 1
ATOM 3473 N N . GLY A 1 460 ? -10.990 -8.340 -19.229 1.00 96.06 460 GLY A N 1
ATOM 3474 C CA . GLY A 1 460 ? -11.035 -6.876 -19.317 1.00 96.06 460 GLY A CA 1
ATOM 3475 C C . GLY A 1 460 ? -9.904 -6.123 -18.606 1.00 96.06 460 GLY A C 1
ATOM 3476 O O . GLY A 1 460 ? -10.071 -4.952 -18.274 1.00 96.06 460 GLY A O 1
ATOM 3477 N N . PHE A 1 461 ? -8.749 -6.744 -18.354 1.00 95.69 461 PHE A N 1
ATOM 3478 C CA . PHE A 1 461 ? -7.575 -6.017 -17.850 1.00 95.69 461 PHE A CA 1
ATOM 3479 C C . PHE A 1 461 ? -7.121 -4.984 -18.889 1.00 95.69 461 PHE A C 1
ATOM 3481 O O . PHE A 1 461 ? -6.768 -5.343 -20.012 1.00 95.69 461 PHE A O 1
ATOM 3488 N N . SER A 1 462 ? -7.151 -3.699 -18.519 1.00 88.62 462 SER A N 1
ATOM 3489 C CA . SER A 1 462 ? -6.741 -2.596 -19.401 1.00 88.62 462 SER A CA 1
ATOM 3490 C C . SER A 1 462 ? -5.222 -2.440 -19.441 1.00 88.62 462 SER A C 1
ATOM 3492 O O . SER A 1 462 ? -4.664 -2.113 -20.485 1.00 88.62 462 SER A O 1
ATOM 3494 N N . GLN A 1 463 ? -4.558 -2.720 -18.318 1.00 91.75 463 GLN A N 1
ATOM 3495 C CA . GLN A 1 463 ? -3.112 -2.853 -18.203 1.00 91.75 463 GLN A CA 1
ATOM 3496 C C . GLN A 1 463 ? -2.781 -3.830 -17.065 1.00 91.75 463 GLN A C 1
ATOM 3498 O O . GLN A 1 463 ? -3.447 -3.825 -16.029 1.00 91.75 463 GLN A O 1
ATOM 3503 N N . VAL A 1 464 ? -1.734 -4.639 -17.231 1.00 94.00 464 VAL A N 1
ATOM 3504 C CA . VAL A 1 464 ? -1.120 -5.407 -16.133 1.00 94.00 464 VAL A CA 1
ATOM 3505 C C . VAL A 1 464 ? 0.173 -4.717 -15.710 1.00 94.00 464 VAL A C 1
ATOM 3507 O O . VAL A 1 464 ? 1.086 -4.560 -16.521 1.00 94.00 464 VAL A O 1
ATOM 3510 N N . LYS A 1 465 ? 0.281 -4.319 -14.439 1.00 94.62 465 LYS A N 1
ATOM 3511 C CA . LYS A 1 465 ? 1.551 -3.832 -13.884 1.00 94.62 465 LYS A CA 1
ATOM 3512 C C . LYS A 1 465 ? 2.382 -5.013 -13.377 1.00 94.62 465 LYS A C 1
ATOM 3514 O O . LYS A 1 465 ? 1.862 -5.836 -12.628 1.00 94.62 465 LYS A O 1
ATOM 3519 N N . VAL A 1 466 ? 3.656 -5.107 -13.761 1.00 96.62 466 VAL A N 1
ATOM 3520 C CA . VAL A 1 466 ? 4.614 -6.113 -13.272 1.00 96.62 466 VAL A CA 1
ATOM 3521 C C . VAL A 1 466 ? 5.643 -5.467 -12.346 1.00 96.62 466 VAL A C 1
ATOM 3523 O O . VAL A 1 466 ? 6.367 -4.551 -12.724 1.00 96.62 466 VAL A O 1
ATOM 3526 N N . ALA A 1 467 ? 5.719 -5.936 -11.106 1.00 95.75 467 ALA A N 1
ATOM 3527 C CA . ALA A 1 467 ? 6.619 -5.371 -10.110 1.00 95.75 467 ALA A CA 1
ATOM 3528 C C . ALA A 1 467 ? 8.024 -5.988 -10.244 1.00 95.75 467 ALA A C 1
ATOM 3530 O O . ALA A 1 467 ? 8.244 -7.130 -9.822 1.00 95.75 467 ALA A O 1
ATOM 3531 N N . VAL A 1 468 ? 8.964 -5.249 -10.842 1.00 97.50 468 VAL A N 1
ATOM 3532 C CA . VAL A 1 468 ? 10.344 -5.693 -11.122 1.00 97.50 468 VAL A CA 1
ATOM 3533 C C . VAL A 1 468 ? 11.296 -5.325 -9.982 1.00 97.50 468 VAL A C 1
ATOM 3535 O O . VAL A 1 468 ? 12.141 -6.132 -9.588 1.00 97.50 468 VAL A O 1
ATOM 3538 N N . GLU A 1 469 ? 11.119 -4.125 -9.436 1.00 96.88 469 GLU A N 1
ATOM 3539 C CA . GLU A 1 469 ? 11.999 -3.375 -8.531 1.00 96.88 469 GLU A CA 1
ATOM 3540 C C . GLU A 1 469 ? 13.380 -3.087 -9.132 1.00 96.88 469 GLU A C 1
ATOM 3542 O O . GLU A 1 469 ? 13.677 -1.946 -9.467 1.00 96.88 469 GLU A O 1
ATOM 3547 N N . SER A 1 470 ? 14.212 -4.111 -9.328 1.00 97.62 470 SER A N 1
ATOM 3548 C CA . SER A 1 470 ? 15.579 -3.964 -9.835 1.00 97.62 470 SER A CA 1
ATOM 3549 C C . SER A 1 470 ? 15.847 -4.946 -10.969 1.00 97.62 470 SER A C 1
ATOM 3551 O O . SER A 1 470 ? 15.540 -6.137 -10.866 1.00 97.62 470 SER A O 1
ATOM 3553 N N . GLY A 1 471 ? 16.436 -4.442 -12.053 1.00 97.19 471 GLY A N 1
ATOM 3554 C CA . GLY A 1 471 ? 16.867 -5.239 -13.201 1.00 97.19 471 GLY A CA 1
ATOM 3555 C C . GLY A 1 471 ? 18.263 -5.839 -13.039 1.00 97.19 471 GLY A C 1
ATOM 3556 O O . GLY A 1 471 ? 18.670 -6.644 -13.875 1.00 97.19 471 GLY A O 1
ATOM 3557 N N . HIS A 1 472 ? 19.002 -5.482 -11.981 1.00 98.06 472 HIS A N 1
ATOM 3558 C CA . HIS A 1 472 ? 20.303 -6.083 -11.711 1.00 98.06 472 HIS A CA 1
ATOM 3559 C C . HIS A 1 472 ? 20.159 -7.399 -10.911 1.00 98.06 472 HIS A C 1
ATOM 3561 O O . HIS A 1 472 ? 19.576 -7.381 -9.821 1.00 98.06 472 HIS A O 1
ATOM 3567 N N . PRO A 1 473 ? 20.704 -8.546 -11.381 1.00 97.50 473 PRO A N 1
ATOM 3568 C CA . PRO A 1 473 ? 20.485 -9.845 -10.738 1.00 97.50 473 PRO A CA 1
ATOM 3569 C C . PRO A 1 473 ? 20.907 -9.913 -9.265 1.00 97.50 473 PRO A C 1
ATOM 3571 O O . PRO A 1 473 ? 20.168 -10.471 -8.453 1.00 97.50 473 PRO A O 1
ATOM 3574 N N . ARG A 1 474 ? 22.054 -9.317 -8.898 1.00 97.75 474 ARG A N 1
ATOM 3575 C CA . ARG A 1 474 ? 22.529 -9.278 -7.502 1.00 97.75 474 ARG A CA 1
ATOM 3576 C C . ARG A 1 474 ? 21.555 -8.501 -6.619 1.00 97.75 474 ARG A C 1
ATOM 3578 O O . ARG A 1 474 ? 21.082 -9.017 -5.610 1.00 97.75 474 ARG A O 1
ATOM 3585 N N . VAL A 1 475 ? 21.201 -7.284 -7.033 1.00 98.06 475 VAL A N 1
ATOM 3586 C CA . VAL A 1 475 ? 20.316 -6.395 -6.268 1.00 98.06 475 VAL A CA 1
ATOM 3587 C C . VAL A 1 475 ? 18.943 -7.038 -6.087 1.00 98.06 475 VAL A C 1
ATOM 3589 O O . VAL A 1 475 ? 18.467 -7.133 -4.960 1.00 98.06 475 VAL A O 1
ATOM 3592 N N . ASN A 1 476 ? 18.346 -7.602 -7.140 1.00 97.00 476 ASN A N 1
ATOM 3593 C CA . ASN A 1 476 ? 17.049 -8.278 -7.041 1.00 97.00 476 ASN A CA 1
ATOM 3594 C C . ASN A 1 476 ? 17.070 -9.497 -6.084 1.00 97.00 476 ASN A C 1
ATOM 3596 O O . ASN A 1 476 ? 16.124 -9.729 -5.322 1.00 97.00 476 ASN A O 1
ATOM 3600 N N . ARG A 1 477 ? 18.158 -10.279 -6.101 1.00 97.06 477 ARG A N 1
ATOM 3601 C CA . ARG A 1 477 ? 18.295 -11.539 -5.352 1.00 97.06 477 ARG A CA 1
ATOM 3602 C C . ARG A 1 477 ? 18.699 -11.358 -3.887 1.00 97.06 477 ARG A C 1
ATOM 3604 O O . ARG A 1 477 ? 18.201 -12.101 -3.038 1.00 97.06 477 ARG A O 1
ATOM 3611 N N . GLU A 1 478 ? 19.601 -10.421 -3.608 1.00 97.25 478 GLU A N 1
ATOM 3612 C CA . GLU A 1 478 ? 20.355 -10.333 -2.346 1.00 97.25 478 GLU A CA 1
ATOM 3613 C C . GLU A 1 478 ? 20.022 -9.061 -1.554 1.00 97.25 478 GLU A C 1
ATOM 3615 O O . GLU A 1 478 ? 19.746 -9.158 -0.358 1.00 97.25 478 GLU A O 1
ATOM 3620 N N . VAL A 1 479 ? 19.934 -7.906 -2.226 1.00 97.19 479 VAL A N 1
ATOM 3621 C CA . VAL A 1 479 ? 19.604 -6.610 -1.601 1.00 97.19 479 VAL A CA 1
ATOM 3622 C C . VAL A 1 479 ? 18.093 -6.471 -1.405 1.00 97.19 479 VAL A C 1
ATOM 3624 O O . VAL A 1 479 ? 17.596 -6.465 -0.285 1.00 97.19 479 VAL A O 1
ATOM 3627 N N . VAL A 1 480 ? 17.332 -6.459 -2.503 1.00 97.31 480 VAL A N 1
ATOM 3628 C CA . VAL A 1 480 ? 15.861 -6.372 -2.509 1.00 97.31 480 VAL A CA 1
ATOM 3629 C C . VAL A 1 480 ? 15.227 -7.662 -1.986 1.00 97.31 480 VAL A C 1
ATOM 3631 O O . VAL A 1 480 ? 14.105 -7.643 -1.482 1.00 97.31 480 VAL A O 1
ATOM 3634 N N . ARG A 1 481 ? 15.939 -8.794 -2.101 1.00 96.88 481 ARG A N 1
ATOM 3635 C CA . ARG A 1 481 ? 15.527 -10.148 -1.669 1.00 96.88 481 ARG A CA 1
ATOM 3636 C C . ARG A 1 481 ? 14.270 -10.692 -2.368 1.00 96.88 481 ARG A C 1
ATOM 3638 O O . ARG A 1 481 ? 13.768 -11.753 -1.985 1.00 96.88 481 ARG A O 1
ATOM 3645 N N . LYS A 1 482 ? 13.797 -10.032 -3.435 1.00 95.50 482 LYS A N 1
ATOM 3646 C CA . LYS A 1 482 ? 12.629 -10.450 -4.230 1.00 95.50 482 LYS A CA 1
ATOM 3647 C C . LYS A 1 482 ? 12.893 -11.730 -5.021 1.00 95.50 482 LYS A C 1
ATOM 3649 O O . LYS A 1 482 ? 11.977 -12.546 -5.154 1.00 95.50 482 LYS A O 1
ATOM 3654 N N . LYS A 1 483 ? 14.135 -11.939 -5.481 1.00 95.12 483 LYS A N 1
ATOM 3655 C CA . LYS A 1 483 ? 14.575 -13.149 -6.204 1.00 95.12 483 LYS A CA 1
ATOM 3656 C C . LYS A 1 483 ? 13.671 -13.427 -7.411 1.00 95.12 483 LYS A C 1
ATOM 3658 O O . LYS A 1 483 ? 13.134 -14.524 -7.541 1.00 95.12 483 LYS A O 1
ATOM 3663 N N . LEU A 1 484 ? 13.404 -12.389 -8.199 1.00 95.88 484 LEU A N 1
ATOM 3664 C CA . LEU A 1 484 ? 12.585 -12.429 -9.406 1.00 95.88 484 LEU A CA 1
ATOM 3665 C C . LEU A 1 484 ? 13.368 -13.092 -10.543 1.00 95.88 484 LEU A C 1
ATOM 3667 O O . LEU A 1 484 ? 14.530 -12.750 -10.765 1.00 95.88 484 LEU A O 1
ATOM 3671 N N . ASP A 1 485 ? 12.737 -13.990 -11.295 1.00 96.94 485 ASP A N 1
ATOM 3672 C CA . ASP A 1 485 ? 13.312 -14.450 -12.558 1.00 96.94 485 ASP A CA 1
ATOM 3673 C C . ASP A 1 485 ? 13.176 -13.354 -13.634 1.00 96.94 485 ASP A C 1
ATOM 3675 O O . ASP A 1 485 ? 12.106 -13.086 -14.194 1.00 96.94 485 ASP A O 1
ATOM 3679 N N . LEU A 1 486 ? 14.300 -12.689 -13.905 1.00 97.62 486 LEU A N 1
ATOM 3680 C CA . LEU A 1 486 ? 14.423 -11.624 -14.898 1.00 97.62 486 LEU A CA 1
ATOM 3681 C C . LEU A 1 486 ? 14.387 -12.150 -16.343 1.00 97.62 486 LEU A C 1
ATOM 3683 O O . LEU A 1 486 ? 14.077 -11.376 -17.248 1.00 97.62 486 LEU A O 1
ATOM 3687 N N . ALA A 1 487 ? 14.691 -13.427 -16.593 1.00 97.81 487 ALA A N 1
ATOM 3688 C CA . ALA A 1 487 ? 14.508 -14.036 -17.910 1.00 97.81 487 ALA A CA 1
ATOM 3689 C C . ALA A 1 487 ? 13.017 -14.309 -18.146 1.00 97.81 487 ALA A C 1
ATOM 3691 O O . ALA A 1 487 ? 12.453 -13.833 -19.132 1.00 97.81 487 ALA A O 1
ATOM 3692 N N . LYS A 1 488 ? 12.335 -14.928 -17.175 1.00 97.44 488 LYS A N 1
ATOM 3693 C CA . LYS A 1 488 ? 10.888 -15.16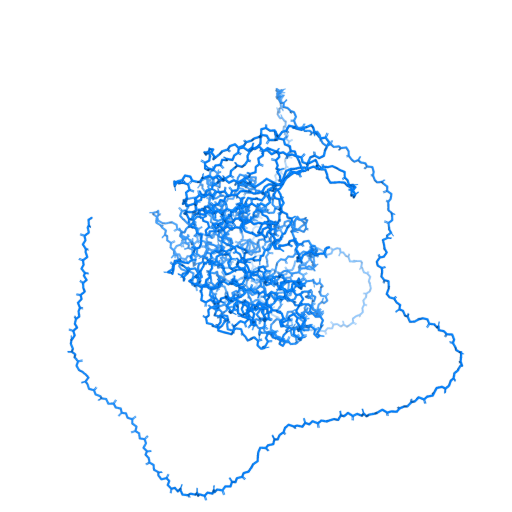4 -17.251 1.00 97.44 488 LYS A CA 1
ATOM 3694 C C . LYS A 1 488 ? 10.084 -13.865 -17.350 1.00 97.44 488 LYS A C 1
ATOM 3696 O O . LYS A 1 488 ? 9.094 -13.799 -18.073 1.00 97.44 488 LYS A O 1
ATOM 3701 N N . THR A 1 489 ? 10.540 -12.804 -16.686 1.00 97.56 489 THR A N 1
ATOM 3702 C CA . THR A 1 489 ? 9.916 -11.474 -16.776 1.00 97.56 489 THR A CA 1
ATOM 3703 C C . THR A 1 489 ? 9.975 -10.895 -18.202 1.00 97.56 489 THR A C 1
ATOM 3705 O O . THR A 1 489 ? 9.003 -10.278 -18.637 1.00 97.56 489 THR A O 1
ATOM 3708 N N . ARG A 1 490 ? 11.052 -11.144 -18.971 1.00 97.81 490 ARG A N 1
ATOM 3709 C CA . ARG A 1 490 ? 11.141 -10.767 -20.401 1.00 97.81 490 ARG A CA 1
ATOM 3710 C C . ARG A 1 490 ? 10.111 -11.519 -21.240 1.00 97.81 490 ARG A C 1
ATOM 3712 O O . ARG A 1 490 ? 9.385 -10.893 -22.008 1.00 97.81 490 ARG A O 1
ATOM 3719 N N . GLU A 1 491 ? 10.017 -12.840 -21.059 1.00 97.94 491 GLU A N 1
ATOM 3720 C CA . GLU A 1 491 ? 9.017 -13.669 -21.749 1.00 97.94 491 GLU A CA 1
ATOM 3721 C C . GLU A 1 491 ? 7.594 -13.166 -21.496 1.00 97.94 491 GLU A C 1
ATOM 3723 O O . GLU A 1 491 ? 6.792 -13.101 -22.419 1.00 97.94 491 GLU A O 1
ATOM 3728 N N . VAL A 1 492 ? 7.278 -12.806 -20.251 1.00 97.62 492 VAL A N 1
ATOM 3729 C CA . VAL A 1 492 ? 5.945 -12.349 -19.837 1.00 97.62 492 VAL A CA 1
ATOM 3730 C C . VAL A 1 492 ? 5.570 -11.015 -20.480 1.00 97.62 492 VAL A C 1
ATOM 3732 O O . VAL A 1 492 ? 4.442 -10.872 -20.951 1.00 97.62 492 VAL A O 1
ATOM 3735 N N . VAL A 1 493 ? 6.504 -10.061 -20.564 1.00 98.12 493 VAL A N 1
ATOM 3736 C CA . VAL A 1 493 ? 6.280 -8.786 -21.269 1.00 98.12 493 VAL A CA 1
ATOM 3737 C C . VAL A 1 493 ? 6.083 -9.021 -22.770 1.00 98.12 493 VAL A C 1
ATOM 3739 O O . VAL A 1 493 ? 5.103 -8.532 -23.334 1.00 98.12 493 VAL A O 1
ATOM 3742 N N . ALA A 1 494 ? 6.935 -9.837 -23.400 1.00 98.19 494 ALA A N 1
ATOM 3743 C CA . ALA A 1 494 ? 6.809 -10.180 -24.817 1.00 98.19 494 ALA A CA 1
ATOM 3744 C C . ALA A 1 494 ? 5.486 -10.912 -25.125 1.00 98.19 494 ALA A C 1
ATOM 3746 O O . ALA A 1 494 ? 4.762 -10.524 -26.039 1.00 98.19 494 ALA A O 1
ATOM 3747 N N . GLN A 1 495 ? 5.102 -11.906 -24.318 1.00 98.19 495 GLN A N 1
ATOM 3748 C CA . GLN A 1 495 ? 3.847 -12.651 -24.480 1.00 98.19 495 GLN A CA 1
ATOM 3749 C C . GLN A 1 495 ? 2.612 -11.770 -24.254 1.00 98.19 495 GLN A C 1
ATOM 3751 O O . GLN A 1 495 ? 1.603 -11.952 -24.936 1.00 98.19 495 GLN A O 1
ATOM 3756 N N . ALA A 1 496 ? 2.668 -10.802 -23.335 1.00 97.88 496 ALA A N 1
ATOM 3757 C CA . ALA A 1 496 ? 1.597 -9.825 -23.165 1.00 97.88 496 ALA A CA 1
ATOM 3758 C C . ALA A 1 496 ? 1.488 -8.891 -24.385 1.00 97.88 496 ALA A C 1
ATOM 3760 O O . ALA A 1 496 ? 0.381 -8.658 -24.870 1.00 97.88 496 ALA A O 1
ATOM 3761 N N . SER A 1 497 ? 2.623 -8.437 -24.927 1.00 97.81 497 SER A N 1
ATOM 3762 C CA . SER A 1 497 ? 2.700 -7.647 -26.163 1.00 97.81 497 SER A CA 1
ATOM 3763 C C . SER A 1 497 ? 2.130 -8.407 -27.372 1.00 97.81 497 SER A C 1
ATOM 3765 O O . SER A 1 497 ? 1.230 -7.900 -28.040 1.00 97.81 497 SER A O 1
ATOM 3767 N N . GLU A 1 498 ? 2.529 -9.670 -27.586 1.00 97.94 498 GLU A N 1
ATOM 3768 C CA . GLU A 1 498 ? 1.963 -10.565 -28.614 1.00 97.94 498 GLU A CA 1
ATOM 3769 C C . GLU A 1 498 ? 0.442 -10.741 -28.481 1.00 97.94 498 GLU A C 1
ATOM 3771 O O . GLU A 1 498 ? -0.287 -10.763 -29.473 1.00 97.94 498 GLU A O 1
ATOM 3776 N N . LEU A 1 499 ? -0.058 -10.876 -27.248 1.00 98.00 499 LEU A N 1
ATOM 3777 C CA . LEU A 1 499 ? -1.492 -10.963 -26.965 1.00 98.00 499 LEU A CA 1
ATOM 3778 C C . LEU A 1 499 ? -2.207 -9.610 -27.125 1.00 98.00 499 LEU A C 1
ATOM 3780 O O . LEU A 1 499 ? -3.440 -9.566 -27.102 1.00 98.00 499 LEU A O 1
ATOM 3784 N N . GLY A 1 500 ? -1.476 -8.502 -27.278 1.00 97.25 500 GLY A N 1
ATOM 3785 C CA . GLY A 1 500 ? -1.995 -7.137 -27.287 1.00 97.25 500 GLY A CA 1
ATOM 3786 C C . GLY A 1 500 ? -2.630 -6.740 -25.951 1.00 97.25 500 GLY A C 1
ATOM 3787 O O . GLY A 1 500 ? -3.718 -6.161 -25.947 1.00 97.25 500 GLY A O 1
ATOM 3788 N N . LEU A 1 501 ? -2.020 -7.142 -24.836 1.00 97.00 501 LEU A N 1
ATOM 3789 C CA . LEU A 1 501 ? -2.370 -6.760 -23.469 1.00 97.00 501 LEU A CA 1
ATOM 3790 C C . LEU A 1 501 ? -1.323 -5.748 -22.972 1.00 97.00 501 LEU A C 1
ATOM 3792 O O . LEU A 1 501 ? -0.169 -6.138 -22.780 1.00 97.00 501 LEU A O 1
ATOM 3796 N N . PRO A 1 502 ? -1.681 -4.467 -22.759 1.00 96.06 502 PRO A N 1
ATOM 3797 C CA . PRO A 1 502 ? -0.733 -3.475 -22.267 1.00 96.06 502 PRO A CA 1
ATOM 3798 C C . PRO A 1 502 ? -0.110 -3.895 -20.934 1.00 96.06 502 PRO A C 1
ATOM 3800 O O . PRO A 1 502 ? -0.806 -4.314 -20.006 1.00 96.06 502 PRO A O 1
ATOM 3803 N N . THR A 1 503 ? 1.207 -3.751 -20.822 1.00 96.19 503 THR A N 1
ATOM 3804 C CA . THR A 1 503 ? 1.947 -3.980 -19.575 1.00 96.19 503 THR A CA 1
ATOM 3805 C C . THR A 1 503 ? 2.718 -2.737 -19.168 1.00 96.19 503 THR A C 1
ATOM 3807 O O . THR A 1 503 ? 3.210 -2.006 -20.024 1.00 96.19 503 THR A O 1
ATOM 3810 N N . ALA A 1 504 ? 2.835 -2.487 -17.869 1.00 96.50 504 ALA A N 1
ATOM 3811 C CA . ALA A 1 504 ? 3.764 -1.498 -17.322 1.00 96.50 504 ALA A CA 1
ATOM 3812 C C . ALA A 1 504 ? 4.594 -2.125 -16.200 1.00 96.50 504 ALA A C 1
ATOM 3814 O O . ALA A 1 504 ? 4.201 -3.157 -15.665 1.00 96.50 504 ALA A O 1
ATOM 3815 N N . ALA A 1 505 ? 5.741 -1.544 -15.854 1.00 97.19 505 ALA A N 1
ATOM 3816 C CA . ALA A 1 505 ? 6.615 -2.075 -14.810 1.00 97.19 505 ALA A CA 1
ATOM 3817 C C . ALA A 1 505 ? 6.773 -1.119 -13.624 1.00 97.19 505 ALA A C 1
ATOM 3819 O O . ALA A 1 505 ? 6.762 0.096 -13.801 1.00 97.19 505 ALA A O 1
ATOM 3820 N N . PHE A 1 506 ? 6.989 -1.677 -12.433 1.00 97.50 506 PHE A N 1
ATOM 3821 C CA . PHE A 1 506 ? 7.504 -0.929 -11.285 1.00 97.50 506 PHE A CA 1
ATOM 3822 C C . PHE A 1 506 ? 8.991 -1.197 -11.093 1.00 97.50 506 PHE A C 1
ATOM 3824 O O . PHE A 1 506 ? 9.417 -2.356 -11.070 1.00 97.50 506 PHE A O 1
ATOM 3831 N N . PHE A 1 507 ? 9.749 -0.119 -10.917 1.00 98.12 507 PHE A N 1
ATOM 3832 C CA . PHE A 1 507 ? 11.157 -0.121 -10.545 1.00 98.12 507 PHE A CA 1
ATOM 3833 C C . PHE A 1 507 ? 11.358 0.702 -9.271 1.00 98.12 507 PHE A C 1
ATOM 3835 O O . PHE A 1 507 ? 10.688 1.711 -9.068 1.00 98.12 507 PHE A O 1
ATOM 3842 N N . VAL A 1 508 ? 12.305 0.290 -8.435 1.00 98.06 508 VAL A N 1
ATOM 3843 C CA . VAL A 1 508 ? 12.676 0.950 -7.181 1.00 98.06 508 VAL A CA 1
ATOM 3844 C C . VAL A 1 508 ? 14.194 1.084 -7.181 1.00 98.06 508 VAL A C 1
ATOM 3846 O O . VAL A 1 508 ? 14.895 0.077 -7.255 1.00 98.06 508 VAL A O 1
ATOM 3849 N N . LEU A 1 509 ? 14.690 2.319 -7.131 1.00 97.19 509 LEU A N 1
ATOM 3850 C CA . LEU A 1 509 ? 16.119 2.641 -7.120 1.00 97.19 509 LEU A CA 1
ATOM 3851 C C . LEU A 1 509 ? 16.537 3.181 -5.746 1.00 97.19 509 LEU A C 1
ATOM 3853 O O . LEU A 1 509 ? 15.716 3.744 -5.018 1.00 97.19 509 LEU A O 1
ATOM 3857 N N . GLY A 1 510 ? 17.820 3.063 -5.405 1.00 95.31 510 GLY A N 1
ATOM 3858 C CA . GLY A 1 510 ? 18.361 3.670 -4.183 1.00 95.31 510 GLY A CA 1
ATOM 3859 C C . GLY A 1 510 ? 18.255 2.776 -2.952 1.00 95.31 510 GLY A C 1
ATOM 3860 O O . GLY A 1 510 ? 18.015 3.259 -1.849 1.00 95.31 510 GLY A O 1
ATOM 3861 N N . PHE A 1 511 ? 18.430 1.463 -3.111 1.00 97.69 511 PHE A N 1
ATOM 3862 C CA . PHE A 1 511 ? 18.669 0.603 -1.949 1.00 97.69 511 PHE A CA 1
ATOM 3863 C C . PHE A 1 511 ? 20.081 0.855 -1.381 1.00 97.69 511 PHE A C 1
ATOM 3865 O O . PHE A 1 511 ? 21.011 1.035 -2.169 1.00 97.69 511 PHE A O 1
ATOM 3872 N N . PRO A 1 512 ? 20.296 0.821 -0.049 1.00 94.50 512 PRO A N 1
ATOM 3873 C CA . PRO A 1 512 ? 21.597 1.090 0.582 1.00 94.50 512 PRO A CA 1
ATOM 3874 C C . PRO A 1 512 ? 22.794 0.337 -0.017 1.00 94.50 512 PRO A C 1
ATOM 3876 O O . PRO A 1 512 ? 23.886 0.885 -0.151 1.00 94.50 512 PRO A O 1
ATOM 3879 N N . GLU A 1 513 ? 22.580 -0.920 -0.408 1.00 95.44 513 GLU A N 1
ATOM 3880 C CA . GLU A 1 513 ? 23.602 -1.786 -1.006 1.00 95.44 513 GLU A CA 1
ATOM 3881 C C . GLU A 1 513 ? 23.600 -1.778 -2.546 1.00 95.44 513 GLU A C 1
ATOM 3883 O O . GLU A 1 513 ? 24.410 -2.481 -3.145 1.00 95.44 513 GLU A O 1
ATOM 3888 N N . GLU A 1 514 ? 22.705 -1.042 -3.212 1.00 97.06 514 GLU A N 1
ATOM 3889 C CA . GLU A 1 514 ? 22.691 -0.881 -4.673 1.00 97.06 514 GLU A CA 1
ATOM 3890 C C . GLU A 1 514 ? 23.665 0.230 -5.086 1.00 97.06 514 GLU A C 1
ATOM 3892 O O . GLU A 1 514 ? 23.565 1.368 -4.627 1.00 97.06 514 GLU A O 1
ATOM 3897 N N . SER A 1 515 ? 24.620 -0.092 -5.960 1.00 94.00 515 SER A N 1
ATOM 3898 C CA . SER A 1 515 ? 25.550 0.897 -6.511 1.00 94.00 515 SER A CA 1
ATOM 3899 C C . SER A 1 515 ? 24.932 1.674 -7.689 1.00 94.00 515 SER A C 1
ATOM 3901 O O . SER A 1 515 ? 24.069 1.147 -8.400 1.00 94.00 515 SER A O 1
ATOM 3903 N N . PRO A 1 516 ? 25.407 2.897 -7.995 1.00 87.00 516 PRO A N 1
ATOM 3904 C CA . PRO A 1 516 ? 24.917 3.677 -9.138 1.00 87.00 516 PRO A CA 1
ATOM 3905 C C . PRO A 1 516 ? 25.023 2.962 -10.502 1.00 87.00 516 PRO A C 1
ATOM 3907 O O . PRO A 1 516 ? 24.192 3.180 -11.382 1.00 87.00 516 PRO A O 1
ATOM 3910 N N . ALA A 1 517 ? 26.006 2.072 -10.687 1.00 88.25 517 ALA A N 1
ATOM 3911 C CA . ALA A 1 517 ? 26.137 1.254 -11.899 1.00 88.25 517 ALA A CA 1
ATOM 3912 C C . ALA A 1 517 ? 25.045 0.170 -12.009 1.00 88.25 517 ALA A C 1
ATOM 3914 O O . ALA A 1 517 ? 24.600 -0.179 -13.106 1.00 88.25 517 ALA A O 1
ATOM 3915 N N . GLU A 1 518 ? 24.562 -0.339 -10.876 1.00 95.69 518 GLU A N 1
ATOM 3916 C CA . GLU A 1 518 ? 23.461 -1.302 -10.828 1.00 95.69 518 GLU A CA 1
ATOM 3917 C C . GLU A 1 518 ? 22.111 -0.605 -11.038 1.00 95.69 518 GLU A C 1
ATOM 3919 O O . GLU A 1 518 ? 21.268 -1.147 -11.752 1.00 95.69 518 GLU A O 1
ATOM 3924 N N . MET A 1 519 ? 21.952 0.640 -10.567 1.00 94.69 519 MET A N 1
ATOM 3925 C CA . MET A 1 519 ? 20.807 1.493 -10.929 1.00 94.69 519 MET A CA 1
ATOM 3926 C C . MET A 1 519 ? 20.736 1.703 -12.448 1.00 94.69 519 MET A C 1
ATOM 3928 O O . MET A 1 519 ? 19.700 1.446 -13.059 1.00 94.69 519 MET A O 1
ATOM 3932 N N . LEU A 1 520 ? 21.853 2.069 -13.094 1.00 90.06 520 LEU A N 1
ATOM 3933 C CA . LEU A 1 520 ? 21.939 2.173 -14.562 1.00 90.06 520 LEU A CA 1
ATOM 3934 C C . LEU A 1 520 ? 21.630 0.843 -15.270 1.00 90.06 520 LEU A C 1
ATOM 3936 O O . LEU A 1 520 ? 21.077 0.848 -16.371 1.00 90.06 520 LEU A O 1
ATOM 3940 N N . THR A 1 521 ? 21.933 -0.295 -14.641 1.00 94.75 521 THR A N 1
ATOM 3941 C CA . THR A 1 521 ? 21.580 -1.623 -15.165 1.00 94.75 521 THR A CA 1
ATOM 3942 C C . THR A 1 521 ? 20.078 -1.900 -15.044 1.00 94.75 521 THR A C 1
ATOM 3944 O O . THR A 1 521 ? 19.474 -2.398 -15.993 1.00 94.75 521 THR A O 1
ATOM 3947 N N . SER A 1 522 ? 19.439 -1.497 -13.942 1.00 97.62 522 SER A N 1
ATOM 3948 C CA . SER A 1 522 ? 17.978 -1.528 -13.783 1.00 97.62 522 SER A CA 1
ATOM 3949 C C . SER A 1 522 ? 17.263 -0.644 -14.810 1.00 97.62 522 SER A C 1
ATOM 3951 O O . SER A 1 522 ? 16.289 -1.083 -15.420 1.00 97.62 522 SER A O 1
ATOM 3953 N N . ILE A 1 523 ? 17.782 0.559 -15.077 1.00 94.94 523 ILE A N 1
ATOM 3954 C CA . ILE A 1 523 ? 17.264 1.459 -16.123 1.00 94.94 523 ILE A CA 1
ATOM 3955 C C . ILE A 1 523 ? 17.461 0.838 -17.516 1.00 94.94 523 ILE A C 1
ATOM 3957 O O . ILE A 1 523 ? 16.545 0.845 -18.339 1.00 94.94 523 ILE A O 1
ATOM 3961 N N . GLY A 1 524 ? 18.627 0.237 -17.776 1.00 94.25 524 GLY A N 1
ATOM 3962 C CA . GLY A 1 524 ? 18.894 -0.509 -19.006 1.00 94.25 524 GLY A CA 1
ATOM 3963 C C . GLY A 1 524 ? 17.909 -1.662 -19.230 1.00 94.25 524 GLY A C 1
ATOM 3964 O O . GLY A 1 524 ? 17.416 -1.828 -20.343 1.00 94.25 524 GLY A O 1
ATOM 3965 N N . PHE A 1 525 ? 17.559 -2.402 -18.173 1.00 97.31 525 PHE A N 1
ATOM 3966 C CA . PHE A 1 525 ? 16.549 -3.461 -18.232 1.00 97.31 525 PHE A CA 1
ATOM 3967 C C . PHE A 1 525 ? 15.135 -2.915 -18.485 1.00 97.31 525 PHE A C 1
ATOM 3969 O O . PHE A 1 525 ? 14.381 -3.512 -19.248 1.00 97.31 525 PHE A O 1
ATOM 3976 N N . ALA A 1 526 ? 14.775 -1.754 -17.928 1.00 97.62 526 ALA A N 1
ATOM 3977 C CA . ALA A 1 526 ? 13.499 -1.106 -18.239 1.00 97.62 526 ALA A CA 1
ATOM 3978 C C . ALA A 1 526 ? 13.370 -0.766 -19.737 1.00 97.62 526 ALA A C 1
ATOM 3980 O O . ALA A 1 526 ? 12.316 -0.989 -20.333 1.00 97.62 526 ALA A O 1
ATOM 3981 N N . LEU A 1 527 ? 14.449 -0.289 -20.369 1.00 95.69 527 LEU A N 1
ATOM 3982 C CA . LEU A 1 527 ? 14.481 -0.042 -21.817 1.00 95.69 527 LEU A CA 1
ATOM 3983 C C . LEU A 1 527 ? 14.488 -1.332 -22.649 1.00 95.69 527 LEU A C 1
ATOM 3985 O O . LEU A 1 527 ? 13.884 -1.363 -23.719 1.00 95.69 527 LEU A O 1
ATOM 3989 N N . GLU A 1 528 ? 15.107 -2.406 -22.157 1.00 96.81 528 GLU A N 1
ATOM 3990 C CA . GLU A 1 528 ? 15.011 -3.732 -22.776 1.00 96.81 528 GLU A CA 1
ATOM 3991 C C . GLU A 1 528 ? 13.558 -4.236 -22.773 1.00 96.81 528 GLU A C 1
ATOM 3993 O O . GLU A 1 528 ? 13.037 -4.633 -23.814 1.00 96.81 528 GLU A O 1
ATOM 3998 N N . LEU A 1 529 ? 12.852 -4.128 -21.641 1.00 98.12 529 LEU A N 1
ATOM 3999 C CA . LEU A 1 529 ? 11.425 -4.450 -21.569 1.00 98.12 529 LEU A CA 1
ATOM 4000 C C . LEU A 1 529 ? 10.582 -3.533 -22.475 1.00 98.12 529 LEU A C 1
ATOM 4002 O O . LEU A 1 529 ? 9.645 -4.016 -23.109 1.00 98.12 529 LEU A O 1
ATOM 4006 N N . LYS A 1 530 ? 10.927 -2.242 -22.611 1.00 97.12 530 LYS A N 1
ATOM 4007 C CA . LYS A 1 530 ? 10.278 -1.331 -23.577 1.00 97.12 530 LYS A CA 1
ATOM 4008 C C . LYS A 1 530 ? 10.418 -1.835 -25.016 1.00 97.12 530 LYS A C 1
ATOM 4010 O O . LYS A 1 530 ? 9.434 -1.838 -25.751 1.00 97.12 530 LYS A O 1
ATOM 4015 N N . ALA A 1 531 ? 11.598 -2.322 -25.405 1.00 97.06 531 ALA A N 1
ATOM 4016 C CA . ALA A 1 531 ? 11.820 -2.926 -26.722 1.00 97.06 531 ALA A CA 1
ATOM 4017 C C . ALA A 1 531 ? 11.024 -4.234 -26.932 1.00 97.06 531 ALA A C 1
ATOM 4019 O O . ALA A 1 531 ? 10.659 -4.548 -28.061 1.00 97.06 531 ALA A O 1
ATOM 4020 N N . LEU A 1 532 ? 10.692 -4.954 -25.853 1.00 97.75 532 LEU A N 1
ATOM 4021 C CA . LEU A 1 532 ? 9.799 -6.124 -25.862 1.00 97.75 532 LEU A CA 1
ATOM 4022 C C . LEU A 1 532 ? 8.294 -5.768 -25.808 1.00 97.75 532 LEU A C 1
ATOM 4024 O O . LEU A 1 532 ? 7.454 -6.668 -25.802 1.00 97.75 532 LEU A O 1
ATOM 4028 N N . GLY A 1 533 ? 7.934 -4.479 -25.794 1.00 96.69 533 GLY A N 1
ATOM 4029 C CA . GLY A 1 533 ? 6.544 -4.003 -25.826 1.00 96.69 533 GLY A CA 1
ATOM 4030 C C . GLY A 1 533 ? 5.964 -3.529 -24.489 1.00 96.69 533 GLY A C 1
ATOM 4031 O O . GLY A 1 533 ? 4.749 -3.355 -24.387 1.00 96.69 533 GLY A O 1
ATOM 4032 N N . LEU A 1 534 ? 6.794 -3.290 -23.467 1.00 97.31 534 LEU A N 1
ATOM 4033 C CA . LEU A 1 534 ? 6.351 -2.645 -22.227 1.00 97.31 534 LEU A CA 1
ATOM 4034 C C . LEU A 1 534 ? 5.859 -1.211 -22.508 1.00 97.31 534 LEU A C 1
ATOM 4036 O O . LEU A 1 534 ? 6.604 -0.372 -23.013 1.00 97.31 534 LEU A O 1
ATOM 4040 N N . SER A 1 535 ? 4.609 -0.922 -22.144 1.00 94.62 535 SER A N 1
ATOM 4041 C CA . SER A 1 535 ? 3.916 0.345 -22.440 1.00 94.62 535 SER A CA 1
ATOM 4042 C C . SER A 1 535 ? 4.186 1.487 -21.450 1.00 94.62 535 SER A C 1
ATOM 4044 O O . SER A 1 535 ? 3.869 2.633 -21.753 1.00 94.62 535 SER A O 1
ATOM 4046 N N . GLY A 1 536 ? 4.770 1.202 -20.282 1.00 95.06 536 GLY A N 1
ATOM 4047 C CA . GLY A 1 536 ? 5.047 2.193 -19.234 1.00 95.06 536 GLY A CA 1
ATOM 4048 C C . GLY A 1 536 ? 6.005 1.663 -18.165 1.00 95.06 536 GLY A C 1
ATOM 4049 O O . GLY A 1 536 ? 6.103 0.452 -17.971 1.00 95.06 536 GLY A O 1
ATOM 4050 N N . ALA A 1 537 ? 6.695 2.550 -17.452 1.00 95.94 537 ALA A N 1
ATOM 4051 C CA . ALA A 1 537 ? 7.510 2.184 -16.296 1.00 95.94 537 ALA A CA 1
ATOM 4052 C C . ALA A 1 537 ? 7.484 3.295 -15.241 1.00 95.94 537 ALA A C 1
ATOM 4054 O O . ALA A 1 537 ? 7.909 4.419 -15.509 1.00 95.94 537 ALA A O 1
ATOM 4055 N N . ASP A 1 538 ? 7.016 2.964 -14.039 1.00 93.62 538 ASP A N 1
ATOM 4056 C CA . ASP A 1 538 ? 7.046 3.867 -12.893 1.00 93.62 538 ASP A CA 1
ATOM 4057 C C . ASP A 1 538 ? 8.334 3.609 -12.098 1.00 93.62 538 ASP A C 1
ATOM 4059 O O . ASP A 1 538 ? 8.594 2.487 -11.652 1.00 93.62 538 ASP A O 1
ATOM 4063 N N . PHE A 1 539 ? 9.157 4.649 -11.947 1.00 93.31 539 PHE A N 1
ATOM 4064 C CA . PHE A 1 539 ? 10.414 4.598 -11.195 1.00 93.31 539 PHE A CA 1
ATOM 4065 C C . PHE A 1 539 ? 10.248 5.293 -9.846 1.00 93.31 539 PHE A C 1
ATOM 4067 O O . PHE A 1 539 ? 10.072 6.517 -9.792 1.00 93.31 539 PHE A O 1
ATOM 4074 N N . PHE A 1 540 ? 10.333 4.505 -8.782 1.00 94.06 540 PHE A N 1
ATOM 4075 C CA . PHE A 1 540 ? 10.244 4.908 -7.385 1.00 94.06 540 PHE A CA 1
ATOM 4076 C C . PHE A 1 540 ? 11.621 4.922 -6.711 1.00 94.06 540 PHE A C 1
ATOM 4078 O O . PHE A 1 540 ? 12.607 4.399 -7.237 1.00 94.06 540 PHE A O 1
ATOM 4085 N N . MET A 1 541 ? 11.666 5.494 -5.513 1.00 91.69 541 MET A N 1
ATOM 4086 C CA . MET A 1 541 ? 12.809 5.451 -4.601 1.00 91.69 541 MET A CA 1
ATOM 4087 C C . MET A 1 541 ? 12.564 4.429 -3.485 1.00 91.69 541 MET A C 1
ATOM 4089 O O . MET A 1 541 ? 11.417 4.193 -3.105 1.00 91.69 541 MET A O 1
ATOM 4093 N N . ALA A 1 542 ? 13.619 3.812 -2.953 1.00 96.50 542 ALA A N 1
ATOM 4094 C CA . ALA A 1 542 ? 13.492 2.882 -1.833 1.00 96.50 542 ALA A CA 1
ATOM 4095 C C . ALA A 1 542 ? 13.099 3.625 -0.539 1.00 96.50 542 ALA A C 1
ATOM 4097 O O . ALA A 1 542 ? 13.838 4.484 -0.059 1.00 96.50 542 ALA A O 1
ATOM 4098 N N . THR A 1 543 ? 11.944 3.276 0.038 1.00 92.75 543 THR A N 1
ATOM 4099 C CA . THR A 1 543 ? 11.387 3.941 1.230 1.00 92.75 543 THR A CA 1
ATOM 4100 C C . THR A 1 543 ? 11.478 3.036 2.472 1.00 92.75 543 THR A C 1
ATOM 4102 O O . THR A 1 543 ? 10.989 1.902 2.436 1.00 92.75 543 THR A O 1
ATOM 4105 N N . PRO A 1 544 ? 12.056 3.500 3.597 1.00 93.12 544 PRO A N 1
ATOM 4106 C CA . PRO A 1 544 ? 12.243 2.702 4.809 1.00 93.12 544 PRO A CA 1
ATOM 4107 C C . PRO A 1 544 ? 10.971 2.689 5.679 1.00 93.12 544 PRO A C 1
ATOM 4109 O O . PRO A 1 544 ? 10.891 3.344 6.717 1.00 93.12 544 PRO A O 1
ATOM 4112 N N . TYR A 1 545 ? 9.944 1.948 5.256 1.00 92.25 545 TYR A N 1
ATOM 4113 C CA . TYR A 1 545 ? 8.671 1.889 5.986 1.00 92.25 545 TYR A CA 1
ATOM 4114 C C . TYR A 1 545 ? 8.776 1.172 7.352 1.00 92.25 545 TYR A C 1
ATOM 4116 O O . TYR A 1 545 ? 9.557 0.224 7.497 1.00 92.25 545 TYR A O 1
ATOM 4124 N N . PRO A 1 546 ? 7.948 1.544 8.352 1.00 91.50 546 PRO A N 1
ATOM 4125 C CA . PRO A 1 546 ? 7.895 0.869 9.648 1.00 91.50 546 PRO A CA 1
ATOM 4126 C C . PRO A 1 546 ? 7.678 -0.648 9.582 1.00 91.50 546 PRO A C 1
ATOM 4128 O O . PRO A 1 546 ? 6.757 -1.134 8.920 1.00 91.50 546 PRO A O 1
ATOM 4131 N N . GLY A 1 547 ? 8.502 -1.386 10.331 1.00 89.88 547 GLY A N 1
ATOM 4132 C CA . GLY A 1 547 ? 8.472 -2.852 10.390 1.00 89.88 547 GLY A CA 1
ATOM 4133 C C . GLY A 1 547 ? 9.121 -3.559 9.192 1.00 89.88 547 GLY A C 1
ATOM 4134 O O . GLY A 1 547 ? 8.847 -4.733 8.963 1.00 89.88 547 GLY A O 1
ATOM 4135 N N . THR A 1 548 ? 9.961 -2.868 8.413 1.00 95.19 548 THR A N 1
ATOM 4136 C CA . THR A 1 548 ? 10.724 -3.461 7.299 1.00 95.19 548 THR A CA 1
ATOM 4137 C C . THR A 1 548 ? 12.187 -3.714 7.666 1.00 95.19 548 THR A C 1
ATOM 4139 O O . THR A 1 548 ? 12.778 -2.948 8.432 1.00 95.19 548 THR A O 1
ATOM 4142 N N . ASP A 1 549 ? 12.795 -4.747 7.064 1.00 96.19 549 ASP A N 1
ATOM 4143 C CA . ASP A 1 549 ? 14.249 -4.981 7.113 1.00 96.19 549 ASP A CA 1
ATOM 4144 C C . ASP A 1 549 ? 15.019 -3.712 6.685 1.00 96.19 549 ASP A C 1
ATOM 4146 O O . ASP A 1 549 ? 16.042 -3.378 7.276 1.00 96.19 549 ASP A O 1
ATOM 4150 N N . LEU A 1 550 ? 14.510 -2.994 5.671 1.00 96.94 550 LEU A N 1
ATOM 4151 C CA . LEU A 1 550 ? 15.125 -1.788 5.112 1.00 96.94 550 LEU A CA 1
ATOM 4152 C C . LEU A 1 550 ? 15.200 -0.631 6.121 1.00 96.94 550 LEU A C 1
ATOM 4154 O O . LEU A 1 550 ? 16.223 0.048 6.180 1.00 96.94 550 LEU A O 1
ATOM 4158 N N . LEU A 1 551 ? 14.157 -0.412 6.931 1.00 95.31 551 LEU A N 1
ATOM 4159 C CA . LEU A 1 551 ? 14.209 0.592 7.998 1.00 95.31 551 LEU A CA 1
ATOM 4160 C C . LEU A 1 551 ? 15.213 0.196 9.086 1.00 95.31 551 LEU A C 1
ATOM 4162 O O . LEU A 1 551 ? 16.013 1.033 9.494 1.00 95.31 551 LEU A O 1
ATOM 4166 N N . ALA A 1 552 ? 15.212 -1.070 9.513 1.00 95.38 552 ALA A N 1
ATOM 4167 C CA . ALA A 1 552 ? 16.157 -1.554 10.519 1.00 95.38 552 ALA A CA 1
ATOM 4168 C C . ALA A 1 552 ? 17.616 -1.395 10.048 1.00 95.38 552 ALA A C 1
ATOM 4170 O O . ALA A 1 552 ? 18.445 -0.864 10.784 1.00 95.38 552 ALA A O 1
ATOM 4171 N N . GLN A 1 553 ? 17.902 -1.754 8.791 1.00 96.00 553 GLN A N 1
ATOM 4172 C CA . GLN A 1 553 ? 19.198 -1.535 8.143 1.00 96.00 553 GLN A CA 1
ATOM 4173 C C . GLN A 1 553 ? 19.579 -0.049 8.102 1.00 96.00 553 GLN A C 1
ATOM 4175 O O . GLN A 1 553 ? 20.702 0.311 8.454 1.00 96.00 553 GLN A O 1
ATOM 4180 N N . ALA A 1 554 ? 18.657 0.825 7.691 1.00 94.88 554 ALA A N 1
ATOM 4181 C CA . ALA A 1 554 ? 18.917 2.258 7.591 1.00 94.88 554 ALA A CA 1
ATOM 4182 C C . ALA A 1 554 ? 19.167 2.918 8.957 1.00 94.88 554 ALA A C 1
ATOM 4184 O O . ALA A 1 554 ? 19.984 3.833 9.052 1.00 94.88 554 ALA A O 1
ATOM 4185 N N . GLN A 1 555 ? 18.504 2.440 10.014 1.00 93.56 555 GLN A N 1
ATOM 4186 C CA . GLN A 1 555 ? 18.728 2.885 11.390 1.00 93.56 555 GLN A CA 1
ATOM 4187 C C . GLN A 1 555 ? 20.067 2.380 11.946 1.00 93.56 555 GLN A C 1
ATOM 4189 O O . GLN A 1 555 ? 20.832 3.177 12.484 1.00 93.56 555 GLN A O 1
ATOM 4194 N N . GLU A 1 556 ? 20.386 1.092 11.777 1.00 95.44 556 GLU A N 1
ATOM 4195 C CA . GLU A 1 556 ? 21.656 0.496 12.227 1.00 95.44 556 GLU A CA 1
ATOM 4196 C C . GLU A 1 556 ? 22.877 1.152 11.558 1.00 95.44 556 GLU A C 1
ATOM 4198 O O . GLU A 1 556 ? 23.906 1.359 12.200 1.00 95.44 556 GLU A O 1
ATOM 4203 N N . GLN A 1 557 ? 22.757 1.499 10.274 1.00 91.88 557 GLN A N 1
ATOM 4204 C CA . GLN A 1 557 ? 23.861 2.008 9.454 1.00 91.88 557 GLN A CA 1
ATOM 4205 C C . GLN A 1 557 ? 23.895 3.546 9.344 1.00 91.88 557 GLN A C 1
ATOM 4207 O O . GLN A 1 557 ? 24.796 4.085 8.705 1.00 91.88 557 GLN A O 1
ATOM 4212 N N . GLY A 1 558 ? 22.949 4.261 9.970 1.00 91.62 558 GLY A N 1
ATOM 4213 C CA . GLY A 1 558 ? 22.906 5.731 9.977 1.00 91.62 558 GLY A CA 1
ATOM 4214 C C . GLY A 1 558 ? 22.590 6.365 8.616 1.00 91.62 558 GLY A C 1
ATOM 4215 O O . GLY A 1 558 ? 23.143 7.409 8.285 1.00 91.62 558 GLY A O 1
ATOM 4216 N N . LEU A 1 559 ? 21.731 5.722 7.819 1.00 87.81 559 LEU A N 1
ATOM 4217 C CA . LEU A 1 559 ? 21.472 6.049 6.407 1.00 87.81 559 LEU A CA 1
ATOM 4218 C C . LEU A 1 559 ? 20.148 6.788 6.150 1.00 87.81 559 LEU A C 1
ATOM 4220 O O . LEU A 1 559 ? 19.779 7.001 4.996 1.00 87.81 559 LEU A O 1
ATOM 4224 N N . LEU A 1 560 ? 19.404 7.148 7.200 1.00 83.19 560 LEU A N 1
ATOM 4225 C CA . LEU A 1 560 ? 18.175 7.937 7.080 1.00 83.19 560 LEU A CA 1
ATOM 4226 C C . LEU A 1 560 ? 18.502 9.406 6.774 1.00 83.19 560 LEU A C 1
ATOM 4228 O O . LEU A 1 560 ? 19.287 10.030 7.483 1.00 83.19 560 LEU A O 1
ATOM 4232 N N . LEU A 1 561 ? 17.848 9.971 5.755 1.00 73.94 561 LEU A N 1
ATOM 4233 C CA . LEU A 1 561 ? 17.917 11.410 5.447 1.00 73.94 561 LEU A CA 1
ATOM 4234 C C . LEU A 1 561 ? 16.896 12.252 6.226 1.00 73.94 561 LEU A C 1
ATOM 4236 O O . LEU A 1 561 ? 17.020 13.473 6.271 1.00 73.94 561 LEU A O 1
ATOM 4240 N N . LEU A 1 562 ? 15.877 11.607 6.797 1.00 74.56 562 LEU A N 1
ATOM 4241 C CA . LEU A 1 562 ? 14.749 12.240 7.478 1.00 74.56 562 LEU A CA 1
ATOM 4242 C C . LEU A 1 562 ? 14.882 12.075 8.994 1.00 74.56 562 LEU A C 1
ATOM 4244 O O . LEU A 1 562 ? 15.197 10.982 9.471 1.00 74.56 562 LEU A O 1
ATOM 4248 N N . GLY A 1 563 ? 14.593 13.133 9.755 1.00 72.06 563 GLY A N 1
ATOM 4249 C CA . GLY A 1 563 ? 14.487 13.054 11.211 1.00 72.06 563 GLY A CA 1
ATOM 4250 C C . GLY A 1 563 ? 13.269 12.243 11.671 1.00 72.06 563 GLY A C 1
ATOM 4251 O O . GLY A 1 563 ? 12.353 11.967 10.897 1.00 72.06 563 GLY A O 1
ATOM 4252 N N . GLU A 1 564 ? 13.208 11.898 12.961 1.00 75.12 564 GLU A N 1
ATOM 4253 C CA . GLU A 1 564 ? 12.113 11.085 13.533 1.00 75.12 564 GLU A CA 1
ATOM 4254 C C . GLU A 1 564 ? 10.712 11.684 13.301 1.00 75.12 564 GLU A C 1
ATOM 4256 O O . GLU A 1 564 ? 9.745 10.946 13.130 1.00 75.12 564 GLU A O 1
ATOM 4261 N N . ALA A 1 565 ? 10.606 13.017 13.250 1.00 71.00 565 ALA A N 1
ATOM 4262 C CA . ALA A 1 565 ? 9.363 13.737 12.963 1.00 71.00 565 ALA A CA 1
ATOM 4263 C C . ALA A 1 565 ? 8.993 13.775 11.465 1.00 71.00 565 ALA A C 1
ATOM 4265 O O . ALA A 1 565 ? 7.836 14.008 11.125 1.00 71.00 565 ALA A O 1
ATOM 4266 N N . GLU A 1 566 ? 9.958 13.548 10.572 1.00 69.06 566 GLU A N 1
ATOM 4267 C CA . GLU A 1 566 ? 9.806 13.639 9.112 1.00 69.06 566 GLU A CA 1
ATOM 4268 C C . GLU A 1 566 ? 9.628 12.252 8.472 1.00 69.06 566 GLU A C 1
ATOM 4270 O O . GLU A 1 566 ? 8.910 12.105 7.483 1.00 69.06 566 GLU A O 1
ATOM 4275 N N . LEU A 1 567 ? 10.213 11.212 9.079 1.00 74.50 567 LEU A N 1
ATOM 4276 C CA . LEU A 1 567 ? 10.097 9.807 8.674 1.00 74.50 567 LEU A CA 1
ATOM 4277 C C . LEU A 1 567 ? 8.642 9.304 8.482 1.00 74.50 567 LEU A C 1
ATOM 4279 O O . LEU A 1 567 ? 8.429 8.508 7.566 1.00 74.50 567 LEU A O 1
ATOM 4283 N N . PRO A 1 568 ? 7.614 9.759 9.237 1.00 78.06 568 PRO A N 1
ATOM 4284 C CA . PRO A 1 568 ? 6.212 9.432 8.954 1.00 78.06 568 PRO A CA 1
ATOM 4285 C C . PRO A 1 568 ? 5.724 9.827 7.555 1.00 78.06 568 PRO A C 1
ATOM 4287 O O . PRO A 1 568 ? 4.814 9.186 7.031 1.00 78.06 568 PRO A O 1
ATOM 4290 N N . PHE A 1 569 ? 6.338 10.846 6.951 1.00 74.69 569 PHE A N 1
ATOM 4291 C CA . PHE A 1 569 ? 6.012 11.374 5.624 1.00 74.69 569 PHE A CA 1
ATOM 4292 C C . PHE A 1 569 ? 6.927 10.819 4.517 1.00 74.69 569 PHE A C 1
ATOM 4294 O O . PHE A 1 569 ? 6.838 11.260 3.371 1.00 74.69 569 PHE A O 1
ATOM 4301 N N . ALA A 1 570 ? 7.793 9.848 4.832 1.00 76.75 570 ALA A N 1
ATOM 4302 C CA . ALA A 1 570 ? 8.619 9.161 3.846 1.00 76.75 570 ALA A CA 1
ATOM 4303 C C . ALA A 1 570 ? 7.739 8.452 2.799 1.00 76.75 570 ALA A C 1
ATOM 4305 O O . ALA A 1 570 ? 6.892 7.619 3.131 1.00 76.75 570 ALA A O 1
ATOM 4306 N N . ASN A 1 571 ? 7.956 8.775 1.524 1.00 79.69 571 ASN A N 1
ATOM 4307 C CA . ASN A 1 571 ? 7.172 8.271 0.399 1.00 79.69 571 ASN A CA 1
ATOM 4308 C C . ASN A 1 571 ? 8.084 7.683 -0.700 1.00 79.69 571 ASN A C 1
ATOM 4310 O O . ASN A 1 571 ? 9.309 7.663 -0.570 1.00 79.69 571 ASN A O 1
ATOM 4314 N N . ALA A 1 572 ? 7.477 7.171 -1.771 1.00 84.50 572 ALA A N 1
ATOM 4315 C CA . ALA A 1 572 ? 8.170 6.501 -2.876 1.00 84.50 572 ALA A CA 1
ATOM 4316 C C . ALA A 1 572 ? 8.719 7.466 -3.955 1.00 84.50 572 ALA A C 1
ATOM 4318 O O . ALA A 1 572 ? 9.255 7.021 -4.974 1.00 84.50 572 ALA A O 1
ATOM 4319 N N . PHE A 1 573 ? 8.570 8.780 -3.754 1.00 77.44 573 PHE A N 1
ATOM 4320 C CA . PHE A 1 573 ? 8.899 9.833 -4.720 1.00 77.44 573 PHE A CA 1
ATOM 4321 C C . PHE A 1 573 ? 10.027 10.765 -4.254 1.00 77.44 573 PHE A C 1
ATOM 4323 O O . PHE A 1 573 ? 10.691 11.363 -5.099 1.00 77.44 573 PHE A O 1
ATOM 4330 N N . CYS A 1 574 ? 10.263 10.857 -2.942 1.00 71.44 574 CYS A N 1
ATOM 4331 C CA . CYS A 1 574 ? 11.283 11.695 -2.315 1.00 71.44 574 CYS A CA 1
ATOM 4332 C C . CYS A 1 574 ? 12.408 10.846 -1.683 1.00 71.44 574 CYS A C 1
ATOM 4334 O O . CYS A 1 574 ? 12.112 9.834 -1.038 1.00 71.44 574 CYS A O 1
ATOM 4336 N N . PRO A 1 575 ? 13.692 11.257 -1.778 1.00 73.31 575 PRO A N 1
ATOM 4337 C CA . PRO A 1 575 ? 14.784 10.557 -1.111 1.00 73.31 575 PRO A CA 1
ATOM 4338 C C . PRO A 1 575 ? 14.599 10.554 0.409 1.00 73.31 575 PRO A C 1
ATOM 4340 O O . PRO A 1 575 ? 14.506 11.604 1.039 1.00 73.31 575 PRO A O 1
ATOM 4343 N N . SER A 1 576 ? 14.577 9.361 0.998 1.00 80.88 576 SER A N 1
ATOM 4344 C CA . SER A 1 576 ? 14.528 9.144 2.454 1.00 80.88 576 SER A CA 1
ATOM 4345 C C . SER A 1 576 ? 15.751 8.379 2.983 1.00 80.88 576 SER A C 1
ATOM 4347 O O . SER A 1 576 ? 15.913 8.232 4.195 1.00 80.88 576 SER A O 1
ATOM 4349 N N . LEU A 1 577 ? 16.634 7.949 2.075 1.00 84.81 577 LEU A N 1
ATOM 4350 C CA . LEU A 1 577 ? 17.841 7.162 2.323 1.00 84.81 577 LEU A CA 1
ATOM 4351 C C . LEU A 1 577 ? 19.051 7.740 1.580 1.00 84.81 577 LEU A C 1
ATOM 4353 O O . LEU A 1 577 ? 18.890 8.406 0.558 1.00 84.81 577 LEU A O 1
ATOM 4357 N N . CYS A 1 578 ? 20.249 7.415 2.059 1.00 83.81 578 CYS A N 1
ATOM 4358 C CA . CYS A 1 578 ? 21.524 7.577 1.357 1.00 83.81 578 CYS A CA 1
ATOM 4359 C C . CYS A 1 578 ? 22.385 6.303 1.468 1.00 83.81 578 CYS A C 1
ATOM 4361 O O . CYS A 1 578 ? 21.990 5.316 2.092 1.00 83.81 578 CYS A O 1
ATOM 4363 N N . SER A 1 579 ? 23.581 6.309 0.877 1.00 86.62 579 SER A N 1
ATOM 4364 C CA . SER A 1 579 ? 24.613 5.301 1.134 1.00 86.62 579 SER A CA 1
ATOM 4365 C C . SER A 1 579 ? 26.025 5.899 1.017 1.00 86.62 579 SER A C 1
ATOM 4367 O O . SER A 1 579 ? 26.190 6.997 0.485 1.00 86.62 579 SER A O 1
ATOM 4369 N N . PRO A 1 580 ? 27.088 5.166 1.401 1.00 83.56 580 PRO A N 1
ATOM 4370 C CA . PRO A 1 580 ? 28.469 5.557 1.098 1.00 83.56 580 PRO A CA 1
ATOM 4371 C C . PRO A 1 580 ? 28.807 5.648 -0.405 1.00 83.56 580 PRO A C 1
ATOM 4373 O O . PRO A 1 580 ? 29.908 6.070 -0.749 1.00 83.56 580 PRO A O 1
ATOM 4376 N N . GLN A 1 581 ? 27.904 5.219 -1.299 1.00 80.81 581 GLN A N 1
ATOM 4377 C CA . GLN A 1 581 ? 28.086 5.212 -2.757 1.00 80.81 581 GLN A CA 1
ATOM 4378 C C . GLN A 1 581 ? 27.226 6.254 -3.493 1.00 80.81 581 GLN A C 1
ATOM 4380 O O . GLN A 1 581 ? 27.468 6.501 -4.675 1.00 80.81 581 GLN A O 1
ATOM 4385 N N . TRP A 1 582 ? 26.193 6.810 -2.850 1.00 79.25 582 TRP A N 1
ATOM 4386 C CA . TRP A 1 582 ? 25.241 7.733 -3.476 1.00 79.25 582 TRP A CA 1
ATOM 4387 C C . TRP A 1 582 ? 24.454 8.547 -2.441 1.00 79.25 582 TRP A C 1
ATOM 4389 O O . TRP A 1 582 ? 24.149 8.077 -1.346 1.00 79.25 582 TRP A O 1
ATOM 4399 N N . ASP A 1 583 ? 24.090 9.768 -2.821 1.00 74.00 583 ASP A N 1
ATOM 4400 C CA . ASP A 1 583 ? 23.325 10.721 -2.019 1.00 74.00 583 ASP A CA 1
ATOM 4401 C C . ASP A 1 583 ? 21.933 10.999 -2.628 1.00 74.00 583 ASP A C 1
ATOM 4403 O O . ASP A 1 583 ? 21.534 10.410 -3.639 1.00 74.00 583 ASP A O 1
ATOM 4407 N N . ALA A 1 584 ? 21.177 11.894 -1.987 1.00 70.69 584 ALA A N 1
ATOM 4408 C CA . ALA A 1 584 ? 19.842 12.301 -2.424 1.00 70.69 584 ALA A CA 1
ATOM 4409 C C . ALA A 1 584 ? 19.825 12.881 -3.849 1.00 70.69 584 ALA A C 1
ATOM 4411 O O . ALA A 1 584 ? 18.891 12.620 -4.610 1.00 70.69 584 ALA A O 1
ATOM 4412 N N . ASP A 1 585 ? 20.856 13.648 -4.213 1.00 63.81 585 ASP A N 1
ATOM 4413 C CA . ASP A 1 585 ? 20.940 14.366 -5.484 1.00 63.81 585 ASP A CA 1
ATOM 4414 C C . ASP A 1 585 ? 21.254 13.382 -6.625 1.00 63.81 585 ASP A C 1
ATOM 4416 O O . ASP A 1 585 ? 20.643 13.447 -7.696 1.00 63.81 585 ASP A O 1
ATOM 4420 N N . LEU A 1 586 ? 22.130 12.398 -6.381 1.00 69.81 586 LEU A N 1
ATOM 4421 C CA . LEU A 1 586 ? 22.408 11.318 -7.326 1.00 69.81 586 LEU A CA 1
ATOM 4422 C C . LEU A 1 586 ? 21.211 10.367 -7.494 1.00 69.81 586 LEU A C 1
ATOM 4424 O O . LEU A 1 586 ? 20.934 9.940 -8.617 1.00 69.81 586 LEU A O 1
ATOM 4428 N N . LEU A 1 587 ? 20.460 10.069 -6.427 1.00 76.88 587 LEU A N 1
ATOM 4429 C CA . LEU A 1 587 ? 19.222 9.286 -6.532 1.00 76.88 587 LEU A CA 1
ATOM 4430 C C . LEU A 1 587 ? 18.140 10.042 -7.326 1.00 76.88 587 LEU A C 1
ATOM 4432 O O . LEU A 1 587 ? 17.503 9.462 -8.211 1.00 76.88 587 LEU A O 1
ATOM 4436 N N . TRP A 1 588 ? 17.987 11.351 -7.095 1.00 75.50 588 TRP A N 1
ATOM 4437 C CA . TRP A 1 588 ? 17.135 12.220 -7.913 1.00 75.50 588 TRP A CA 1
ATOM 4438 C C . TRP A 1 588 ? 17.542 12.211 -9.386 1.00 75.50 588 TRP A C 1
ATOM 4440 O O . TRP A 1 588 ? 16.683 12.051 -10.259 1.00 75.50 588 TRP A O 1
ATOM 4450 N N . PHE A 1 589 ? 18.840 12.351 -9.673 1.00 71.44 589 PHE A N 1
ATOM 4451 C CA . PHE A 1 589 ? 19.376 12.266 -11.029 1.00 71.44 589 PHE A CA 1
ATOM 4452 C C . PHE A 1 589 ? 19.049 10.916 -11.677 1.00 71.44 589 PHE A C 1
ATOM 4454 O O . PHE A 1 589 ? 18.553 10.898 -12.801 1.00 71.44 589 PHE A O 1
ATOM 4461 N N . MET A 1 590 ? 19.244 9.798 -10.971 1.00 77.56 590 MET A N 1
ATOM 4462 C CA . MET A 1 590 ? 18.946 8.460 -11.492 1.00 77.56 590 MET A CA 1
ATOM 4463 C C . MET A 1 590 ? 17.464 8.271 -11.816 1.00 77.56 590 MET A C 1
ATOM 4465 O O . MET A 1 590 ? 17.142 7.786 -12.898 1.00 77.56 590 MET A O 1
ATOM 4469 N N . VAL A 1 591 ? 16.549 8.704 -10.945 1.00 78.81 591 VAL A N 1
ATOM 4470 C CA . VAL A 1 591 ? 15.098 8.603 -11.194 1.00 78.81 591 VAL A CA 1
ATOM 4471 C C . VAL A 1 591 ? 14.656 9.527 -12.340 1.00 78.81 591 VAL A C 1
ATOM 4473 O O . VAL A 1 591 ? 13.839 9.123 -13.172 1.00 78.81 591 VAL A O 1
ATOM 4476 N N . ARG A 1 592 ? 15.224 10.739 -12.454 1.00 75.31 592 ARG A N 1
ATOM 4477 C CA . ARG A 1 592 ? 14.972 11.654 -13.587 1.00 75.31 592 ARG A CA 1
ATOM 4478 C C . ARG A 1 592 ? 15.519 11.099 -14.909 1.00 75.31 592 ARG A C 1
ATOM 4480 O O . ARG A 1 592 ? 14.810 11.139 -15.915 1.00 75.31 592 ARG A O 1
ATOM 4487 N N . LEU A 1 593 ? 16.731 10.540 -14.904 1.00 76.25 593 LEU A N 1
ATOM 4488 C CA . LEU A 1 593 ? 17.353 9.866 -16.048 1.00 76.25 593 LEU A CA 1
ATOM 4489 C C . LEU A 1 593 ? 16.523 8.654 -16.485 1.00 76.25 593 LEU A C 1
ATOM 4491 O O . LEU A 1 593 ? 16.254 8.499 -17.672 1.00 76.25 593 LEU A O 1
ATOM 4495 N N . ALA A 1 594 ? 16.067 7.840 -15.530 1.00 83.81 594 ALA A N 1
ATOM 4496 C CA . ALA A 1 594 ? 15.249 6.658 -15.770 1.00 83.81 594 ALA A CA 1
ATOM 4497 C C . ALA A 1 594 ? 13.930 6.995 -16.475 1.00 83.81 594 ALA A C 1
ATOM 4499 O O . ALA A 1 594 ? 13.667 6.494 -17.569 1.00 83.81 594 ALA A O 1
ATOM 4500 N N . ARG A 1 595 ? 13.140 7.900 -15.879 1.00 83.50 595 ARG A N 1
ATOM 4501 C CA . ARG A 1 595 ? 11.869 8.375 -16.445 1.00 83.50 595 ARG A CA 1
ATOM 4502 C C . ARG A 1 595 ? 12.096 9.018 -17.815 1.00 83.50 595 ARG A C 1
ATOM 4504 O O . ARG A 1 595 ? 11.470 8.623 -18.787 1.00 83.50 595 ARG A O 1
ATOM 4511 N N . GLY A 1 596 ? 13.054 9.940 -17.930 1.00 74.12 596 GLY A N 1
ATOM 4512 C CA . GLY A 1 596 ? 13.317 10.656 -19.179 1.00 74.12 596 GLY A CA 1
ATOM 4513 C C . GLY A 1 596 ? 13.837 9.781 -20.325 1.00 74.12 596 GLY A C 1
ATOM 4514 O O . GLY A 1 596 ? 13.434 9.979 -21.471 1.00 74.12 596 GLY A O 1
ATOM 4515 N N . ALA A 1 597 ? 14.686 8.790 -20.042 1.00 77.25 597 ALA A N 1
ATOM 4516 C CA . ALA A 1 597 ? 15.121 7.817 -21.042 1.00 77.25 597 ALA A CA 1
ATOM 4517 C C . ALA A 1 597 ? 13.979 6.860 -21.431 1.00 77.25 597 ALA A C 1
ATOM 4519 O O . ALA A 1 597 ? 13.819 6.557 -22.615 1.00 77.25 597 ALA A O 1
ATOM 4520 N N . PHE A 1 598 ? 13.140 6.436 -20.475 1.00 86.75 598 PHE A N 1
ATOM 4521 C CA . PHE A 1 598 ? 11.963 5.611 -20.764 1.00 86.75 598 PHE A CA 1
ATOM 4522 C C . PHE A 1 598 ? 10.912 6.366 -21.589 1.00 86.75 598 PHE A C 1
ATOM 4524 O O . PHE A 1 598 ? 10.386 5.806 -22.549 1.00 86.75 598 PHE A O 1
ATOM 4531 N N . ASP A 1 599 ? 10.678 7.650 -21.316 1.00 84.00 599 ASP A N 1
ATOM 4532 C CA . ASP A 1 599 ? 9.849 8.545 -22.139 1.00 84.00 599 ASP A CA 1
ATOM 4533 C C . ASP A 1 599 ? 10.403 8.717 -23.569 1.00 84.00 599 ASP A C 1
ATOM 4535 O O . ASP A 1 599 ? 9.665 9.065 -24.487 1.00 84.00 599 ASP A O 1
ATOM 4539 N N . GLY A 1 600 ? 11.700 8.465 -23.781 1.00 76.31 600 GLY A N 1
ATOM 4540 C CA . GLY A 1 600 ? 12.384 8.672 -25.060 1.00 76.31 600 GLY A CA 1
ATOM 4541 C C . GLY A 1 600 ? 12.895 10.101 -25.280 1.00 76.31 600 GLY A C 1
ATOM 4542 O O . GLY A 1 600 ? 13.081 10.507 -26.425 1.00 76.31 600 GLY A O 1
ATOM 4543 N N . ARG A 1 601 ? 13.135 10.876 -24.211 1.00 70.12 601 ARG A N 1
ATOM 4544 C CA . ARG A 1 601 ? 13.701 12.236 -24.291 1.00 70.12 601 ARG A CA 1
ATOM 4545 C C . ARG A 1 601 ? 15.156 12.143 -24.799 1.00 70.12 601 ARG A C 1
ATOM 4547 O O . ARG A 1 601 ? 15.994 11.619 -24.060 1.00 70.12 601 ARG A O 1
ATOM 4554 N N . PRO A 1 602 ? 15.500 12.636 -26.011 1.00 58.12 602 PRO A N 1
ATOM 4555 C CA . PRO A 1 602 ? 16.729 12.227 -26.705 1.00 58.12 602 PRO A CA 1
ATOM 4556 C C . PRO A 1 602 ? 18.023 12.416 -25.906 1.00 58.12 602 PRO A C 1
ATOM 4558 O O . PRO A 1 602 ? 18.776 11.462 -25.739 1.00 58.12 602 PRO A O 1
ATOM 4561 N N . GLY A 1 603 ? 18.240 13.601 -25.324 1.00 57.44 603 GLY A N 1
ATOM 4562 C CA . GLY A 1 603 ? 19.457 13.890 -24.555 1.00 57.44 603 GLY A CA 1
ATOM 4563 C C . GLY A 1 603 ? 19.618 13.060 -23.273 1.00 57.44 603 GLY A C 1
ATOM 4564 O O . GLY A 1 603 ? 20.739 12.870 -22.817 1.00 57.44 603 GLY A O 1
ATOM 4565 N N . LEU A 1 604 ? 18.532 12.520 -22.703 1.00 60.41 604 LEU A N 1
ATOM 4566 C CA . LEU A 1 604 ? 18.603 11.624 -21.540 1.00 60.41 604 LEU A CA 1
ATOM 4567 C C . LEU A 1 604 ? 18.824 10.162 -21.952 1.00 60.41 604 LEU A C 1
ATOM 4569 O O . LEU A 1 604 ? 19.504 9.430 -21.237 1.00 60.41 604 LEU A O 1
ATOM 4573 N N . ALA A 1 605 ? 18.335 9.749 -23.124 1.00 63.19 605 ALA A N 1
ATOM 4574 C CA . ALA A 1 605 ? 18.699 8.463 -23.716 1.00 63.19 605 ALA A CA 1
ATOM 4575 C C . ALA A 1 605 ? 20.184 8.432 -24.137 1.00 63.19 605 ALA A C 1
ATOM 4577 O O . ALA A 1 605 ? 20.881 7.460 -23.851 1.00 63.19 605 ALA A O 1
ATOM 4578 N N . GLU A 1 606 ? 20.690 9.518 -24.734 1.00 65.75 606 GLU A N 1
ATOM 4579 C CA . GLU A 1 606 ? 22.114 9.698 -25.052 1.00 65.75 606 GLU A CA 1
ATOM 4580 C C . GLU A 1 606 ? 22.974 9.709 -23.778 1.00 65.75 606 GLU A C 1
ATOM 4582 O O . GLU A 1 606 ? 23.947 8.963 -23.680 1.00 65.75 606 GLU A O 1
ATOM 4587 N N . LEU A 1 607 ? 22.583 10.484 -22.758 1.00 62.22 607 LEU A N 1
ATOM 4588 C CA . LEU A 1 607 ? 23.289 10.527 -21.475 1.00 62.22 607 LEU A CA 1
ATOM 4589 C C . LEU A 1 607 ? 23.340 9.151 -20.793 1.00 62.22 607 LEU A C 1
ATOM 4591 O O . LEU A 1 607 ? 24.372 8.787 -20.235 1.00 62.22 607 LEU A O 1
ATOM 4595 N N . LEU A 1 608 ? 22.266 8.359 -20.873 1.00 71.06 608 LEU A N 1
ATOM 4596 C CA . LEU A 1 608 ? 22.242 6.986 -20.367 1.00 71.06 608 LEU A CA 1
ATOM 4597 C C . LEU A 1 608 ? 23.191 6.058 -21.142 1.00 71.06 608 LEU A C 1
ATOM 4599 O O . LEU A 1 608 ? 23.872 5.248 -20.513 1.00 71.06 608 LEU A O 1
ATOM 4603 N N . ALA A 1 609 ? 23.255 6.164 -22.474 1.00 73.12 609 ALA A N 1
ATOM 4604 C CA . ALA A 1 609 ? 24.201 5.395 -23.286 1.00 73.12 609 ALA A CA 1
ATOM 4605 C C . ALA A 1 609 ? 25.648 5.724 -22.884 1.00 73.12 609 ALA A C 1
ATOM 4607 O O . ALA A 1 609 ? 26.394 4.834 -22.476 1.00 73.12 609 ALA A O 1
ATOM 4608 N N . ARG A 1 610 ? 25.991 7.016 -22.827 1.00 69.44 610 ARG A N 1
ATOM 4609 C CA . ARG A 1 610 ? 27.304 7.495 -22.366 1.00 69.44 610 ARG A CA 1
ATOM 4610 C C . ARG A 1 610 ? 27.644 7.030 -20.946 1.00 69.44 610 ARG A C 1
ATOM 4612 O O . ARG A 1 610 ? 28.749 6.556 -20.705 1.00 69.44 610 ARG A O 1
ATOM 4619 N N . CYS A 1 611 ? 26.695 7.077 -20.008 1.00 69.75 611 CYS A N 1
ATOM 4620 C CA . CYS A 1 611 ? 26.887 6.572 -18.640 1.00 69.75 611 CYS A CA 1
ATOM 4621 C C . CYS A 1 611 ? 27.155 5.057 -18.568 1.00 69.75 611 CYS A C 1
ATOM 4623 O O . CYS A 1 611 ? 27.736 4.599 -17.582 1.00 69.75 611 CYS A O 1
ATOM 4625 N N . ARG A 1 612 ? 26.744 4.283 -19.582 1.00 73.44 612 ARG A N 1
ATOM 4626 C CA . ARG A 1 612 ? 27.013 2.839 -19.703 1.00 73.44 612 ARG A CA 1
ATOM 4627 C C . ARG A 1 612 ? 28.309 2.527 -20.459 1.00 73.44 612 ARG A C 1
ATOM 4629 O O . ARG A 1 612 ? 28.923 1.510 -20.163 1.00 73.44 612 ARG A O 1
ATOM 4636 N N . GLU A 1 613 ? 28.708 3.374 -21.405 1.00 79.12 613 GLU A N 1
ATOM 4637 C CA . GLU A 1 613 ? 29.910 3.199 -22.237 1.00 79.12 613 GLU A CA 1
ATOM 4638 C C . GLU A 1 613 ? 31.173 3.775 -21.579 1.00 79.12 613 GLU A C 1
ATOM 4640 O O . GLU A 1 613 ? 32.186 3.092 -21.461 1.00 79.12 613 GLU A O 1
ATOM 4645 N N . GLU A 1 614 ? 31.109 5.024 -21.113 1.00 76.38 614 GLU A N 1
ATOM 4646 C CA . GLU A 1 614 ? 32.227 5.737 -20.475 1.00 76.38 614 GLU A CA 1
ATOM 4647 C C . GLU A 1 614 ? 32.278 5.503 -18.956 1.00 76.38 614 GLU A C 1
ATOM 4649 O O . GLU A 1 614 ? 33.300 5.741 -18.310 1.00 76.38 614 GLU A O 1
ATOM 4654 N N . GLY A 1 615 ? 31.161 5.051 -18.379 1.00 67.88 615 GLY A N 1
ATOM 4655 C CA . GLY A 1 615 ? 30.954 4.920 -16.942 1.00 67.88 615 GLY A CA 1
ATOM 4656 C C . GLY A 1 615 ? 30.492 6.226 -16.285 1.00 67.88 615 GLY A C 1
ATOM 4657 O O . GLY A 1 615 ? 30.980 7.319 -16.580 1.00 67.88 615 GLY A O 1
ATOM 4658 N N . LEU A 1 616 ? 29.556 6.105 -15.339 1.00 67.06 616 LEU A N 1
ATOM 4659 C CA . LEU A 1 616 ? 28.921 7.234 -14.648 1.00 67.06 616 LEU A CA 1
ATOM 4660 C C . LEU A 1 616 ? 29.921 8.257 -14.091 1.00 67.06 616 LEU A C 1
ATOM 4662 O O . LEU A 1 616 ? 29.742 9.454 -14.292 1.00 67.06 616 LEU A O 1
ATOM 4666 N N . GLU A 1 617 ? 30.984 7.812 -13.411 1.00 60.84 617 GLU A N 1
ATOM 4667 C CA . GLU A 1 617 ? 31.979 8.735 -12.853 1.00 60.84 617 GLU A CA 1
ATOM 4668 C C . GLU A 1 617 ? 32.699 9.552 -13.929 1.00 60.84 617 GLU A C 1
ATOM 4670 O O . GLU A 1 617 ? 33.009 10.717 -13.690 1.00 60.84 617 GLU A O 1
ATOM 4675 N N . ALA A 1 618 ? 32.979 8.973 -15.101 1.00 60.50 618 ALA A N 1
ATOM 4676 C CA . ALA A 1 618 ? 33.623 9.693 -16.194 1.00 60.50 618 ALA A CA 1
ATOM 4677 C C . ALA A 1 618 ? 32.675 10.753 -16.763 1.00 60.50 618 ALA A C 1
ATOM 4679 O O . ALA A 1 618 ? 33.068 11.914 -16.885 1.00 60.50 618 ALA A O 1
ATOM 4680 N N . VAL A 1 619 ? 31.413 10.389 -17.010 1.00 55.34 619 VAL A N 1
ATOM 4681 C CA . VAL A 1 619 ? 30.384 11.317 -17.500 1.00 55.34 619 VAL A CA 1
ATOM 4682 C C . VAL A 1 619 ? 30.128 12.444 -16.496 1.00 55.34 619 VAL A C 1
ATOM 4684 O O . VAL A 1 619 ? 30.145 13.612 -16.880 1.00 55.34 619 VAL A O 1
ATOM 4687 N N . LEU A 1 620 ? 29.989 12.139 -15.200 1.00 52.44 620 LEU A N 1
ATOM 4688 C CA . LEU A 1 620 ? 29.828 13.153 -14.152 1.00 52.44 620 LEU A CA 1
ATOM 4689 C C . LEU A 1 620 ? 31.080 14.030 -13.991 1.00 52.44 620 LEU A C 1
ATOM 4691 O O . LEU A 1 620 ? 30.945 15.231 -13.769 1.00 52.44 620 LEU A O 1
ATOM 4695 N N . ARG A 1 621 ? 32.300 13.486 -14.137 1.00 46.53 621 ARG A N 1
ATOM 4696 C CA . ARG A 1 621 ? 33.554 14.270 -14.104 1.00 46.53 621 ARG A CA 1
ATOM 4697 C C . ARG A 1 621 ? 33.686 15.199 -15.311 1.00 46.53 621 ARG A C 1
ATOM 4699 O O . ARG A 1 621 ? 34.048 16.357 -15.120 1.00 46.53 621 ARG A O 1
ATOM 4706 N N . GLN A 1 622 ? 33.350 14.743 -16.517 1.00 39.25 622 GLN A N 1
ATOM 4707 C CA . GLN A 1 622 ? 33.283 15.592 -17.715 1.00 39.25 622 GLN A CA 1
ATOM 4708 C C . GLN A 1 622 ? 32.166 16.644 -17.613 1.00 39.25 622 GLN A C 1
ATOM 4710 O O . GLN A 1 622 ? 32.337 17.785 -18.044 1.00 39.25 622 GLN A O 1
ATOM 4715 N N . GLY A 1 623 ? 31.041 16.283 -16.988 1.00 35.06 623 GLY A N 1
ATOM 4716 C CA . GLY A 1 623 ? 29.901 17.159 -16.722 1.00 35.06 623 GLY A CA 1
ATOM 4717 C C . GLY A 1 623 ? 30.215 18.352 -15.813 1.00 35.06 623 GLY A C 1
ATOM 4718 O O . GLY A 1 623 ? 29.491 19.343 -15.860 1.00 35.06 623 GLY A O 1
ATOM 4719 N N . ARG A 1 624 ? 31.342 18.345 -15.076 1.00 33.22 624 ARG A N 1
ATOM 4720 C CA . ARG A 1 624 ? 31.792 19.448 -14.191 1.00 33.22 624 ARG A CA 1
ATOM 4721 C C . ARG A 1 624 ? 32.108 20.777 -14.906 1.00 33.22 624 ARG A C 1
ATOM 4723 O O . ARG A 1 624 ? 32.588 21.709 -14.266 1.00 33.22 624 ARG A O 1
ATOM 4730 N N . GLY A 1 625 ? 31.827 20.888 -16.206 1.00 30.25 625 GLY A N 1
ATOM 4731 C CA . GLY A 1 625 ? 31.793 22.152 -16.948 1.00 30.25 625 GLY A CA 1
ATOM 4732 C C . GLY A 1 625 ? 30.558 22.379 -17.838 1.00 30.25 625 GLY A C 1
ATOM 4733 O O . GLY A 1 625 ? 30.524 23.407 -18.515 1.00 30.25 625 GLY A O 1
ATOM 4734 N N . ARG A 1 626 ? 29.578 21.456 -17.900 1.00 27.05 626 ARG A N 1
ATOM 4735 C CA . ARG A 1 626 ? 28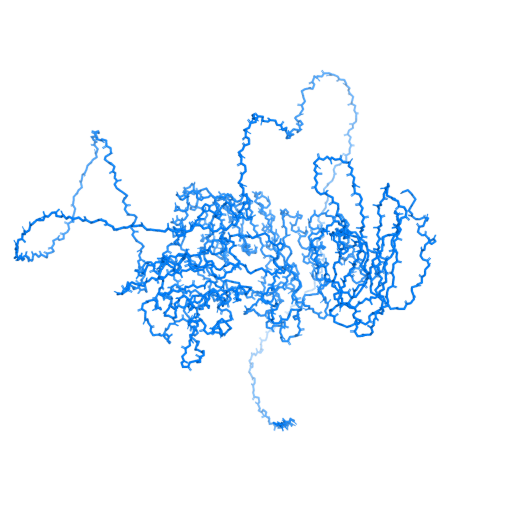.405 21.531 -18.804 1.00 27.05 626 ARG A CA 1
ATOM 4736 C C . ARG A 1 626 ? 27.180 20.729 -18.311 1.00 27.05 626 ARG A C 1
ATOM 4738 O O . ARG A 1 626 ? 27.136 19.520 -18.520 1.00 27.05 626 ARG A O 1
ATOM 4745 N N . ALA A 1 627 ? 26.156 21.420 -17.799 1.00 24.34 627 ALA A N 1
ATOM 4746 C CA . ALA A 1 627 ? 24.747 20.982 -17.738 1.00 24.34 627 ALA A CA 1
ATOM 4747 C C . ALA A 1 627 ? 23.823 22.207 -17.502 1.00 24.34 627 ALA A C 1
ATOM 4749 O O . ALA A 1 627 ? 24.205 23.072 -16.719 1.00 24.34 627 ALA A O 1
ATOM 4750 N N . SER A 1 628 ? 22.653 22.290 -18.166 1.00 23.12 628 SER A N 1
ATOM 4751 C CA . SER A 1 628 ? 21.624 23.353 -17.998 1.00 23.12 628 SER A CA 1
ATOM 4752 C C . SER A 1 628 ? 20.181 22.885 -18.348 1.00 23.12 628 SER A C 1
ATOM 4754 O O . SER A 1 628 ? 20.055 21.799 -18.907 1.00 23.12 628 SER A O 1
ATOM 4756 N N . TYR A 1 629 ? 19.148 23.727 -18.075 1.00 24.03 629 TYR A N 1
ATOM 4757 C CA . TYR A 1 629 ? 17.722 23.757 -18.567 1.00 24.03 629 TYR A CA 1
ATOM 4758 C C . TYR A 1 629 ? 16.530 23.182 -17.724 1.00 24.03 629 TYR A C 1
ATOM 4760 O O . TYR A 1 629 ? 16.560 21.993 -17.422 1.00 24.03 629 TYR A O 1
ATOM 4768 N N . ALA A 1 630 ? 15.423 23.967 -17.555 1.00 27.25 630 ALA A N 1
ATOM 4769 C CA . ALA A 1 630 ? 13.965 23.596 -17.468 1.00 27.25 630 ALA A CA 1
ATOM 4770 C C . ALA A 1 630 ? 12.979 24.843 -17.351 1.00 27.25 630 ALA A C 1
ATOM 4772 O O . ALA A 1 630 ? 13.453 25.953 -17.631 1.00 27.25 630 ALA A O 1
ATOM 4773 N N . VAL A 1 631 ? 11.626 24.728 -17.078 1.00 24.59 631 VAL A N 1
ATOM 4774 C CA . VAL A 1 631 ? 10.596 25.853 -17.135 1.00 24.59 631 VAL A CA 1
ATOM 4775 C C . VAL A 1 631 ? 9.252 25.944 -16.228 1.00 24.59 631 VAL A C 1
ATOM 4777 O O . VAL A 1 631 ? 8.246 26.461 -16.729 1.00 24.59 631 VAL A O 1
ATOM 4780 N N . GLY A 1 632 ? 9.123 25.632 -14.910 1.00 24.02 632 GLY A N 1
ATOM 4781 C CA . GLY A 1 632 ? 7.950 25.847 -13.948 1.00 24.02 632 GLY A CA 1
ATOM 4782 C C . GLY A 1 632 ? 8.255 26.045 -12.403 1.00 24.02 632 GLY A C 1
ATOM 4783 O O . GLY A 1 632 ? 9.269 25.539 -11.949 1.00 24.02 632 GLY A O 1
ATOM 4784 N N . GLY A 1 633 ? 7.548 26.788 -11.513 1.00 24.22 633 GLY A N 1
ATOM 4785 C CA . GLY A 1 633 ? 6.393 27.724 -11.510 1.00 24.22 633 GLY A CA 1
ATOM 4786 C C . GLY A 1 633 ? 6.608 28.982 -10.583 1.00 24.22 633 GLY A C 1
ATOM 4787 O O . GLY A 1 633 ? 7.570 29.715 -10.854 1.00 24.22 633 GLY A O 1
ATOM 4788 N N . PRO A 1 634 ? 5.680 29.356 -9.643 1.00 27.58 634 PRO A N 1
ATOM 4789 C CA . PRO A 1 634 ? 5.869 30.421 -8.620 1.00 27.58 634 PRO A CA 1
ATOM 4790 C C . PRO A 1 634 ? 5.373 30.144 -7.162 1.00 27.58 634 PRO A C 1
ATOM 4792 O O . PRO A 1 634 ? 5.410 31.064 -6.341 1.00 27.58 634 PRO A O 1
ATOM 4795 N N . GLU A 1 635 ? 4.868 28.948 -6.830 1.00 32.25 635 GLU A N 1
ATOM 4796 C CA . GLU A 1 635 ? 4.482 28.553 -5.445 1.00 32.25 635 GLU A CA 1
ATOM 4797 C C . GLU A 1 635 ? 5.514 27.586 -4.817 1.00 32.25 635 GLU A C 1
ATOM 4799 O O . GLU A 1 635 ? 5.367 27.112 -3.694 1.00 32.25 635 GLU A O 1
ATOM 4804 N N . ASP A 1 636 ? 6.605 27.346 -5.546 1.00 37.75 636 ASP A N 1
ATOM 4805 C CA . ASP A 1 636 ? 7.587 26.294 -5.315 1.00 37.75 636 ASP A CA 1
ATOM 4806 C C . ASP A 1 636 ? 8.656 26.707 -4.275 1.00 37.75 636 ASP A C 1
ATOM 4808 O O . ASP A 1 636 ? 9.527 27.540 -4.546 1.00 37.75 636 ASP A O 1
ATOM 4812 N N . SER A 1 637 ? 8.646 26.113 -3.076 1.00 34.97 637 SER A N 1
ATOM 4813 C CA . SER A 1 637 ? 9.671 26.384 -2.053 1.00 34.97 637 SER A CA 1
ATOM 4814 C C . SER A 1 637 ? 10.899 25.475 -2.211 1.00 34.97 637 SER A C 1
ATOM 4816 O O . SER A 1 637 ? 10.934 24.356 -1.696 1.00 34.97 637 SER A O 1
ATOM 4818 N N . PHE A 1 638 ? 11.935 25.953 -2.902 1.00 42.06 638 PHE A N 1
ATOM 4819 C CA . PHE A 1 638 ? 13.137 25.157 -3.183 1.00 42.06 638 PHE A CA 1
ATOM 4820 C C . PHE A 1 638 ? 14.101 25.042 -1.988 1.00 42.06 638 PHE A C 1
ATOM 4822 O O . PHE A 1 638 ? 14.510 26.053 -1.411 1.00 42.06 638 PHE A O 1
ATOM 4829 N N . ILE A 1 639 ? 14.534 23.811 -1.687 1.00 36.38 639 ILE A N 1
ATOM 4830 C CA . ILE A 1 639 ? 15.666 23.503 -0.796 1.00 36.38 639 ILE A CA 1
ATOM 4831 C C . ILE A 1 639 ? 16.876 23.134 -1.668 1.00 36.38 639 ILE A C 1
ATOM 4833 O O . ILE A 1 639 ? 16.794 22.206 -2.467 1.00 36.38 639 ILE A O 1
ATOM 4837 N N . LEU A 1 640 ? 17.988 23.862 -1.535 1.00 39.25 640 LEU A N 1
ATOM 4838 C CA . LEU A 1 640 ? 19.176 23.746 -2.391 1.00 39.25 640 LEU A CA 1
ATOM 4839 C C . LEU A 1 640 ? 20.441 23.464 -1.569 1.00 39.25 640 LEU A C 1
ATOM 4841 O O . LEU A 1 640 ? 20.741 24.183 -0.615 1.00 39.25 640 LEU A O 1
ATOM 4845 N N . GLN A 1 641 ? 21.224 22.461 -1.970 1.00 35.97 641 GLN A N 1
ATOM 4846 C CA . GLN A 1 641 ? 22.535 22.169 -1.372 1.00 35.97 641 GLN A CA 1
ATOM 4847 C C . GLN A 1 641 ? 23.615 23.186 -1.802 1.00 35.97 641 GLN A C 1
ATOM 4849 O O . GLN A 1 641 ? 23.378 24.050 -2.655 1.00 35.97 641 GLN A O 1
ATOM 4854 N N . ALA A 1 642 ? 24.823 23.097 -1.237 1.00 32.31 642 ALA A N 1
ATOM 4855 C CA . ALA A 1 642 ? 25.951 23.928 -1.657 1.00 32.31 642 ALA A CA 1
ATOM 4856 C C . ALA A 1 642 ? 26.394 23.573 -3.085 1.00 32.31 642 ALA A C 1
ATOM 4858 O O . ALA A 1 642 ? 26.848 22.464 -3.351 1.00 32.31 642 ALA A O 1
ATOM 4859 N N . GLY A 1 643 ? 26.276 24.521 -4.016 1.00 34.69 643 GLY A N 1
ATOM 4860 C CA . GLY A 1 643 ? 26.578 24.267 -5.421 1.00 34.69 643 GLY A CA 1
ATOM 4861 C C . GLY A 1 643 ? 26.315 25.458 -6.335 1.00 34.69 643 GLY A C 1
ATOM 4862 O O . GLY A 1 643 ? 26.097 26.583 -5.879 1.00 34.69 643 GLY A O 1
ATOM 4863 N N . TRP A 1 644 ? 26.358 25.194 -7.641 1.00 31.02 644 TRP A N 1
ATOM 4864 C CA . TRP A 1 644 ? 26.047 26.149 -8.705 1.00 31.02 644 TRP A CA 1
ATOM 4865 C C . TRP A 1 644 ? 24.712 25.758 -9.340 1.00 31.02 644 TRP A C 1
ATOM 4867 O O . TRP A 1 644 ? 24.649 24.795 -10.098 1.00 31.02 644 TRP A O 1
ATOM 4877 N N . HIS A 1 645 ? 23.656 26.513 -9.039 1.00 41.09 645 HIS A N 1
ATOM 4878 C CA . HIS A 1 645 ? 22.294 26.253 -9.506 1.00 41.09 645 HIS A CA 1
ATOM 4879 C C . HIS A 1 645 ? 21.901 27.300 -10.548 1.00 41.09 645 HIS A C 1
ATOM 4881 O O . HIS A 1 645 ? 21.464 28.400 -10.208 1.00 41.09 645 HIS A O 1
ATOM 4887 N N . GLY A 1 646 ? 22.118 27.005 -11.829 1.00 34.84 646 GLY A N 1
ATOM 4888 C CA . GLY A 1 646 ? 21.461 27.714 -12.927 1.00 34.84 646 GLY A CA 1
ATOM 4889 C C . GLY A 1 646 ? 20.080 27.120 -13.254 1.00 34.84 646 GLY A C 1
ATOM 4890 O O . GLY A 1 646 ? 19.529 26.358 -12.453 1.00 34.84 646 GLY A O 1
ATOM 4891 N N . PRO A 1 647 ? 19.524 27.433 -14.441 1.00 33.22 647 PRO A N 1
ATOM 4892 C CA . PRO A 1 647 ? 18.208 26.963 -14.887 1.00 33.22 647 PRO A CA 1
ATOM 4893 C C . PRO A 1 647 ? 18.035 25.437 -14.988 1.00 33.22 647 PRO A C 1
ATOM 4895 O O . PRO A 1 647 ? 16.941 24.985 -15.266 1.00 33.22 647 PRO A O 1
ATOM 4898 N N . GLU A 1 648 ? 19.101 24.653 -14.831 1.00 33.69 648 GLU A N 1
ATOM 4899 C CA . GLU A 1 648 ? 19.139 23.182 -14.768 1.00 33.69 648 GLU A CA 1
ATOM 4900 C C . GLU A 1 648 ? 18.291 22.523 -13.665 1.00 33.69 648 GLU A C 1
ATOM 4902 O O . GLU A 1 648 ? 17.833 21.396 -13.856 1.00 33.69 648 GLU A O 1
ATOM 4907 N N . HIS A 1 649 ? 18.154 23.151 -12.492 1.00 36.94 649 HIS A N 1
ATOM 4908 C CA . HIS A 1 649 ? 17.656 22.455 -11.292 1.00 36.94 649 HIS A CA 1
ATOM 4909 C C . HIS A 1 649 ? 16.232 22.825 -10.893 1.00 36.94 649 HIS A C 1
ATOM 4911 O O . HIS A 1 649 ? 15.462 21.954 -10.476 1.00 36.94 649 HIS A O 1
ATOM 4917 N N . TRP A 1 650 ? 15.874 24.098 -11.033 1.00 40.25 650 TRP A N 1
ATOM 4918 C CA . TRP A 1 650 ? 14.470 24.484 -11.040 1.00 40.25 650 TRP A CA 1
ATOM 4919 C C . TRP A 1 650 ? 13.872 24.071 -12.350 1.00 40.25 650 TRP A C 1
ATOM 4921 O O . TRP A 1 650 ? 14.577 23.993 -13.351 1.00 40.25 650 TRP A O 1
ATOM 4931 N N . ASP A 1 651 ? 12.557 23.934 -12.359 1.00 31.94 651 ASP A N 1
ATOM 4932 C CA . ASP A 1 651 ? 11.893 24.077 -13.626 1.00 31.94 651 ASP A CA 1
ATOM 4933 C C . ASP A 1 651 ? 12.000 25.594 -14.014 1.00 31.94 651 ASP A C 1
ATOM 4935 O O . ASP A 1 651 ? 12.828 25.944 -14.840 1.00 31.94 651 ASP A O 1
ATOM 4939 N N . ARG A 1 652 ? 11.332 26.587 -13.402 1.00 37.94 652 ARG A N 1
ATOM 4940 C CA . ARG A 1 652 ? 11.324 27.966 -13.971 1.00 37.94 652 ARG A CA 1
ATOM 4941 C C . ARG A 1 652 ? 12.529 28.807 -13.545 1.00 37.94 652 ARG A C 1
ATOM 4943 O O . ARG A 1 652 ? 12.952 28.735 -12.394 1.00 37.94 652 ARG A O 1
ATOM 4950 N N . PRO A 1 653 ? 12.943 29.781 -14.384 1.00 40.72 653 PRO A N 1
ATOM 4951 C CA . PRO A 1 653 ? 13.430 31.057 -13.875 1.00 40.72 653 PRO A CA 1
ATOM 4952 C C . PRO A 1 653 ? 12.357 31.643 -12.947 1.00 40.72 653 PRO A C 1
ATOM 4954 O O . PRO A 1 653 ? 11.323 32.117 -13.428 1.00 40.72 653 PRO A O 1
ATOM 4957 N N . MET A 1 654 ? 12.555 31.518 -11.633 1.00 49.72 654 MET A N 1
ATOM 4958 C CA . MET A 1 654 ? 11.507 31.716 -10.632 1.00 49.72 654 MET A CA 1
ATOM 4959 C C . MET A 1 654 ? 10.913 33.120 -10.773 1.00 49.72 654 MET A C 1
ATOM 4961 O O . MET A 1 654 ? 11.616 34.132 -10.658 1.00 49.72 654 MET A O 1
ATOM 4965 N N . ARG A 1 655 ? 9.615 33.167 -11.094 1.00 47.97 655 ARG A N 1
ATOM 4966 C CA . ARG A 1 655 ? 8.882 34.411 -11.343 1.00 47.97 655 ARG A CA 1
ATOM 4967 C C . ARG A 1 655 ? 8.291 34.908 -10.037 1.00 47.97 655 ARG A C 1
ATOM 4969 O O . ARG A 1 655 ? 7.674 34.147 -9.302 1.00 47.97 655 ARG A O 1
ATOM 4976 N N . TRP A 1 656 ? 8.490 36.190 -9.771 1.00 54.44 656 TRP A N 1
ATOM 4977 C CA . TRP A 1 656 ? 8.134 36.801 -8.500 1.00 54.44 656 TRP A CA 1
ATOM 4978 C C . TRP A 1 656 ? 6.619 36.846 -8.301 1.00 54.44 656 TRP A C 1
ATOM 4980 O O . TRP A 1 656 ? 5.883 37.268 -9.196 1.00 54.44 656 TRP A O 1
ATOM 4990 N N . SER A 1 657 ? 6.165 36.485 -7.100 1.00 43.31 657 SER A N 1
ATOM 4991 C CA . SER A 1 657 ? 4.826 36.817 -6.632 1.00 43.31 657 SER A CA 1
ATOM 4992 C C . SER A 1 657 ? 4.901 38.108 -5.805 1.00 43.31 657 SER A C 1
ATOM 4994 O O . SER A 1 657 ? 5.433 38.157 -4.696 1.00 43.31 657 SER A O 1
ATOM 4996 N N . LYS A 1 658 ? 4.361 39.202 -6.355 1.00 55.28 658 LYS A N 1
ATOM 4997 C CA . LYS A 1 658 ? 4.314 40.524 -5.704 1.00 55.28 658 LYS A CA 1
ATOM 4998 C C . LYS A 1 658 ? 5.727 41.102 -5.481 1.00 55.28 658 LYS A C 1
ATOM 5000 O O . LYS A 1 658 ? 6.384 41.492 -6.438 1.00 55.28 658 LYS A O 1
ATOM 5005 N N . SER A 1 659 ? 6.180 41.245 -4.238 1.00 62.22 659 SER A N 1
ATOM 5006 C CA . SER A 1 659 ? 7.435 41.926 -3.865 1.00 62.22 659 SER A CA 1
ATOM 5007 C C . SER A 1 659 ? 8.505 40.990 -3.297 1.00 62.22 659 SER A C 1
ATOM 5009 O O . SER A 1 659 ? 9.506 41.478 -2.771 1.00 62.22 659 SER A O 1
ATOM 5011 N N . ARG A 1 660 ? 8.311 39.664 -3.333 1.00 64.44 660 ARG A N 1
ATOM 5012 C CA . ARG A 1 660 ? 9.152 38.725 -2.577 1.00 64.44 660 ARG A CA 1
ATOM 5013 C C . ARG A 1 660 ? 9.400 37.409 -3.317 1.00 64.44 660 ARG A C 1
ATOM 5015 O O . ARG A 1 660 ? 8.556 36.956 -4.085 1.00 64.44 660 ARG A O 1
ATOM 5022 N N . ALA A 1 661 ? 10.552 36.800 -3.051 1.00 66.25 661 ALA A N 1
ATOM 5023 C CA . ALA A 1 661 ? 10.902 35.448 -3.470 1.00 66.25 661 ALA A CA 1
ATOM 5024 C C . ALA A 1 661 ? 11.689 34.736 -2.355 1.00 66.25 661 ALA A C 1
ATOM 5026 O O . ALA A 1 661 ? 12.698 35.266 -1.883 1.00 66.25 661 ALA A O 1
ATOM 5027 N N . GLU A 1 662 ? 11.238 33.544 -1.958 1.00 62.03 662 GLU A N 1
ATOM 5028 C CA . GLU A 1 662 ? 11.841 32.744 -0.885 1.00 62.03 662 GLU A CA 1
ATOM 5029 C C . GLU A 1 662 ? 12.650 31.565 -1.431 1.00 62.03 662 GLU A C 1
ATOM 5031 O O . GLU A 1 662 ? 12.320 30.978 -2.459 1.00 62.03 662 GLU A O 1
ATOM 5036 N N . LEU A 1 663 ? 13.702 31.200 -0.706 1.00 63.91 663 LEU A N 1
ATOM 5037 C CA . LEU A 1 663 ? 14.596 30.081 -0.982 1.00 63.91 663 LEU A CA 1
ATOM 5038 C C . LEU A 1 663 ? 15.040 29.456 0.344 1.00 63.91 663 LEU A C 1
ATOM 5040 O O . LEU A 1 663 ? 15.096 30.130 1.374 1.00 63.91 663 LEU A O 1
ATOM 5044 N N . VAL A 1 664 ? 15.455 28.194 0.324 1.00 51.06 664 VAL A N 1
ATOM 5045 C CA . VAL A 1 664 ? 16.160 27.557 1.440 1.00 51.06 664 VAL A CA 1
ATOM 5046 C C . VAL A 1 664 ? 17.459 26.971 0.909 1.00 51.06 664 VAL A C 1
ATOM 5048 O O . VAL A 1 664 ? 17.453 26.184 -0.029 1.00 51.06 664 VAL A O 1
ATOM 5051 N N . LEU A 1 665 ? 18.586 27.354 1.498 1.00 57.44 665 LEU A N 1
ATOM 5052 C CA . LEU A 1 665 ? 19.919 26.933 1.076 1.00 57.44 665 LEU A CA 1
ATOM 5053 C C . LEU A 1 665 ? 20.607 26.111 2.175 1.00 57.44 665 LEU A C 1
ATOM 5055 O O . LEU A 1 665 ? 20.281 26.254 3.352 1.00 57.44 665 LEU A O 1
ATOM 5059 N N . TRP A 1 666 ? 21.607 25.309 1.814 1.00 58.81 666 TRP A N 1
ATOM 5060 C CA . TRP A 1 666 ? 22.502 24.625 2.753 1.00 58.81 666 TRP A CA 1
ATOM 5061 C C . TRP A 1 666 ? 23.956 25.022 2.463 1.00 58.81 666 TRP A C 1
ATOM 5063 O O . TRP A 1 666 ? 24.583 24.429 1.587 1.00 58.81 666 TRP A O 1
ATOM 5073 N N . PRO A 1 667 ? 24.518 26.047 3.134 1.00 57.84 667 PRO A N 1
ATOM 5074 C CA . PRO A 1 667 ? 25.774 26.650 2.679 1.00 57.84 667 PRO A CA 1
ATOM 5075 C C . PRO A 1 667 ? 27.043 25.808 2.849 1.00 57.84 667 PRO A C 1
ATOM 5077 O O . PRO A 1 667 ? 28.019 26.106 2.174 1.00 57.84 667 PRO A O 1
ATOM 5080 N N . GLN A 1 668 ? 27.059 24.782 3.710 1.00 61.41 668 GLN A N 1
ATOM 5081 C CA . GLN A 1 668 ? 28.172 23.819 3.872 1.00 61.41 668 GLN A CA 1
ATOM 5082 C C . GLN A 1 668 ? 29.589 24.458 3.876 1.00 61.41 668 GLN A C 1
ATOM 5084 O O . GLN A 1 668 ? 30.513 23.991 3.214 1.00 61.41 668 GLN A O 1
ATOM 5089 N N . GLY A 1 669 ? 29.765 25.563 4.607 1.00 61.22 669 GLY A N 1
ATOM 5090 C CA . GLY A 1 669 ? 31.033 26.294 4.732 1.00 61.22 669 GLY A CA 1
ATOM 5091 C C . GLY A 1 669 ? 31.316 27.344 3.647 1.00 61.22 669 GLY A C 1
ATOM 5092 O O . GLY A 1 669 ? 32.264 28.114 3.806 1.00 61.22 669 GLY A O 1
ATOM 5093 N N . GLN A 1 670 ? 30.507 27.427 2.584 1.00 67.44 670 GLN A N 1
ATOM 5094 C CA . GLN A 1 670 ? 30.672 28.409 1.506 1.00 67.44 670 GLN A CA 1
ATOM 5095 C C . GLN A 1 670 ? 30.545 29.853 2.014 1.00 67.44 670 GLN A C 1
ATOM 5097 O O . GLN A 1 670 ? 29.793 30.158 2.939 1.00 67.44 670 GLN A O 1
ATOM 5102 N N . GLU A 1 671 ? 31.301 30.763 1.400 1.00 80.44 671 GLU A N 1
ATOM 5103 C CA . GLU A 1 671 ? 31.520 32.114 1.926 1.00 80.44 671 GLU A CA 1
ATOM 5104 C C . GLU A 1 671 ? 30.616 33.186 1.323 1.00 80.44 671 GLU A C 1
ATOM 5106 O O . GLU A 1 671 ? 30.549 34.302 1.846 1.00 80.44 671 GLU A O 1
ATOM 5111 N N . ARG A 1 672 ? 29.987 32.897 0.182 1.00 76.31 672 ARG A N 1
ATOM 5112 C CA . ARG A 1 672 ? 29.241 33.873 -0.611 1.00 76.31 672 ARG A CA 1
ATOM 5113 C C . ARG A 1 672 ? 27.977 33.267 -1.195 1.00 76.31 672 ARG A C 1
ATOM 5115 O O . ARG A 1 672 ? 27.970 32.107 -1.597 1.00 76.31 672 ARG A O 1
ATOM 5122 N N . LEU A 1 673 ? 26.947 34.101 -1.288 1.00 82.38 673 LEU A N 1
ATOM 5123 C CA . LEU A 1 673 ? 25.731 33.857 -2.052 1.00 82.38 673 LEU A CA 1
ATOM 5124 C C . LEU A 1 673 ? 25.812 34.660 -3.351 1.00 82.38 673 LEU A C 1
ATOM 5126 O O . LEU A 1 673 ? 25.811 35.890 -3.326 1.00 82.38 673 LEU A O 1
ATOM 5130 N N . GLU A 1 674 ? 25.877 33.978 -4.485 1.00 77.25 674 GLU A N 1
ATOM 5131 C CA . GLU A 1 674 ? 25.786 34.582 -5.811 1.00 77.25 674 GLU A CA 1
ATOM 5132 C C . GLU A 1 674 ? 24.374 34.400 -6.369 1.00 77.25 674 GLU A C 1
ATOM 5134 O O . GLU A 1 674 ? 23.836 33.296 -6.374 1.00 77.25 674 GLU A O 1
ATOM 5139 N N . LEU A 1 675 ? 23.776 35.482 -6.863 1.00 75.31 675 LEU A N 1
ATOM 5140 C CA . LEU A 1 675 ? 22.477 35.465 -7.532 1.00 75.31 675 LEU A CA 1
ATOM 5141 C C . LEU A 1 675 ? 22.653 35.908 -8.984 1.00 75.31 675 LEU A C 1
ATOM 5143 O O . LEU A 1 675 ? 23.528 36.717 -9.304 1.00 75.31 675 LEU A O 1
ATOM 5147 N N . THR A 1 676 ? 21.803 35.422 -9.883 1.00 65.19 676 THR A N 1
ATOM 5148 C CA . THR A 1 676 ? 21.627 36.072 -11.186 1.00 65.19 676 THR A CA 1
ATOM 5149 C C . THR A 1 676 ? 20.153 36.269 -11.475 1.00 65.19 676 THR A C 1
ATOM 5151 O O . THR A 1 676 ? 19.386 35.309 -11.479 1.00 65.19 676 THR A O 1
ATOM 5154 N N . LEU A 1 677 ? 19.769 37.521 -11.704 1.00 68.12 677 LEU A N 1
ATOM 5155 C CA . LEU A 1 677 ? 18.410 37.948 -12.023 1.00 68.12 677 LEU A CA 1
ATOM 5156 C C . LEU A 1 677 ? 18.357 38.468 -13.466 1.00 68.12 677 LEU A C 1
ATOM 5158 O O . LEU A 1 677 ? 19.356 38.957 -13.993 1.00 68.12 677 LEU A O 1
ATOM 5162 N N . LEU A 1 678 ? 17.181 38.403 -14.081 1.00 61.97 678 LEU A N 1
ATOM 5163 C CA . LEU A 1 678 ? 16.864 39.059 -15.349 1.00 61.97 678 LEU A CA 1
ATOM 5164 C C . LEU A 1 678 ? 15.678 40.002 -15.135 1.00 61.97 678 LEU A C 1
ATOM 5166 O O . LEU A 1 678 ? 14.670 39.597 -14.549 1.00 61.97 678 LEU A O 1
ATOM 5170 N N . THR A 1 679 ? 15.775 41.232 -15.636 1.00 64.94 679 THR A N 1
ATOM 5171 C CA . THR A 1 679 ? 14.636 42.153 -15.752 1.00 64.94 679 THR A CA 1
ATOM 5172 C C . THR A 1 679 ? 14.174 42.254 -17.201 1.00 64.94 679 THR A C 1
ATOM 5174 O O . THR A 1 679 ? 14.986 42.272 -18.121 1.00 64.94 679 THR A O 1
ATOM 5177 N N . GLN A 1 680 ? 12.865 42.360 -17.427 1.00 59.75 680 GLN A N 1
ATOM 5178 C CA . GLN A 1 680 ? 12.288 42.738 -18.719 1.00 59.75 680 GLN A CA 1
ATOM 5179 C C . GLN A 1 680 ? 11.106 43.690 -18.483 1.00 59.75 680 GLN A C 1
ATOM 5181 O O . GLN A 1 680 ? 9.994 43.258 -18.176 1.00 59.75 680 GLN A O 1
ATOM 5186 N N . ARG A 1 681 ? 11.360 45.004 -18.602 1.00 59.66 681 ARG A N 1
ATOM 5187 C CA . ARG A 1 681 ? 10.355 46.076 -18.453 1.00 59.66 681 ARG A CA 1
ATOM 5188 C C . ARG A 1 681 ? 10.373 47.084 -19.625 1.00 59.66 681 ARG A C 1
ATOM 5190 O O . ARG A 1 681 ? 10.801 48.220 -19.441 1.00 59.66 681 ARG A O 1
ATOM 5197 N N . PRO A 1 682 ? 9.962 46.718 -20.854 1.00 51.56 682 PRO A N 1
ATOM 5198 C CA . PRO A 1 682 ? 9.658 47.717 -21.884 1.00 51.56 682 PRO A CA 1
ATOM 5199 C C . PRO A 1 682 ? 8.606 48.740 -21.407 1.00 51.56 682 PRO A C 1
ATOM 5201 O O . PRO A 1 682 ? 7.641 48.382 -20.738 1.00 51.56 682 PRO A O 1
ATOM 5204 N N . GLY A 1 683 ? 8.793 50.011 -21.778 1.00 51.50 683 GLY A N 1
ATOM 5205 C CA . GLY A 1 683 ? 7.784 51.077 -21.664 1.00 51.50 683 GLY A CA 1
ATOM 5206 C C . GLY A 1 683 ? 7.707 51.853 -20.340 1.00 51.50 683 GLY A C 1
ATOM 5207 O O . GLY A 1 683 ? 7.109 52.925 -20.323 1.00 51.50 683 GLY A O 1
ATOM 5208 N N . LEU A 1 684 ? 8.317 51.380 -19.248 1.00 48.69 684 LEU A N 1
ATOM 5209 C CA . LEU A 1 684 ? 8.342 52.100 -17.964 1.00 48.69 684 LEU A CA 1
ATOM 5210 C C . LEU A 1 684 ? 9.606 52.962 -17.803 1.00 48.69 684 LEU A C 1
ATOM 5212 O O . LEU A 1 684 ? 10.652 52.684 -18.385 1.00 48.69 684 LEU A O 1
ATOM 5216 N N . ALA A 1 685 ? 9.494 54.047 -17.028 1.00 48.12 685 ALA A N 1
ATOM 5217 C CA . ALA A 1 685 ? 10.561 55.037 -16.872 1.00 48.12 685 ALA A CA 1
ATOM 5218 C C . ALA A 1 685 ? 11.801 54.473 -16.147 1.00 48.12 685 ALA A C 1
ATOM 5220 O O . ALA A 1 685 ? 11.671 53.650 -15.244 1.00 48.12 685 ALA A O 1
ATOM 5221 N N . GLN A 1 686 ? 12.980 55.001 -16.506 1.00 53.44 686 GLN A N 1
ATOM 5222 C CA . GLN A 1 686 ? 14.345 54.505 -16.221 1.00 53.44 686 GLN A CA 1
ATOM 5223 C C . GLN A 1 686 ? 14.793 54.495 -14.734 1.00 53.44 686 GLN A C 1
ATOM 5225 O O . GLN A 1 686 ? 15.960 54.744 -14.431 1.00 53.44 686 GLN A O 1
ATOM 5230 N N . ARG A 1 687 ? 13.897 54.259 -13.770 1.00 59.59 687 ARG A N 1
ATOM 5231 C CA . ARG A 1 687 ? 14.249 54.143 -12.348 1.00 59.59 687 ARG A CA 1
ATOM 5232 C C . ARG A 1 687 ? 14.527 52.677 -11.982 1.00 59.59 687 ARG A C 1
ATOM 5234 O O . ARG A 1 687 ? 13.636 51.840 -12.183 1.00 59.59 687 ARG A O 1
ATOM 5241 N N . PRO A 1 688 ? 15.713 52.362 -11.417 1.00 66.25 688 PRO A N 1
ATOM 5242 C CA . PRO A 1 688 ? 16.027 51.016 -10.954 1.00 66.25 688 PRO A CA 1
ATOM 5243 C C . PRO A 1 688 ? 15.016 50.497 -9.928 1.00 66.25 688 PRO A C 1
ATOM 5245 O O . PRO A 1 688 ? 14.519 51.248 -9.089 1.00 66.25 688 PRO A O 1
ATOM 5248 N N . LEU A 1 689 ? 14.748 49.195 -9.974 1.00 73.00 689 LEU A N 1
ATOM 5249 C CA . LEU A 1 689 ? 14.003 48.484 -8.940 1.00 73.00 689 LEU A CA 1
ATOM 5250 C C . LEU A 1 689 ? 14.892 48.289 -7.709 1.00 73.00 689 LEU A C 1
ATOM 5252 O O . LEU A 1 689 ? 15.851 47.517 -7.756 1.00 73.00 689 LEU A O 1
ATOM 5256 N N . ALA A 1 690 ? 14.565 49.004 -6.632 1.00 80.94 690 ALA A N 1
ATOM 5257 C CA . ALA A 1 690 ? 15.226 48.915 -5.335 1.00 80.94 690 ALA A CA 1
ATOM 5258 C C . ALA A 1 690 ? 14.655 47.779 -4.466 1.00 80.94 690 ALA A C 1
ATOM 5260 O O . ALA A 1 690 ? 13.489 47.388 -4.596 1.00 80.94 690 ALA A O 1
ATOM 5261 N N . GLY A 1 691 ? 15.487 47.247 -3.573 1.00 85.94 691 GLY A N 1
ATOM 5262 C CA . GLY A 1 691 ? 15.157 46.130 -2.696 1.00 85.94 691 GLY A CA 1
ATOM 5263 C C . GLY A 1 691 ? 16.333 45.686 -1.827 1.00 85.94 691 GLY A C 1
ATOM 5264 O O . GLY A 1 691 ? 17.303 46.421 -1.645 1.00 85.94 691 GLY A O 1
ATOM 5265 N N . ARG A 1 692 ? 16.281 44.444 -1.336 1.00 89.12 692 ARG A N 1
ATOM 5266 C CA . ARG A 1 692 ? 17.306 43.832 -0.473 1.00 89.12 692 ARG A CA 1
ATOM 5267 C C . ARG A 1 692 ? 17.323 42.307 -0.559 1.00 89.12 692 ARG A C 1
ATOM 5269 O O . ARG A 1 692 ? 16.319 41.681 -0.904 1.00 89.12 692 ARG A O 1
ATOM 5276 N N . VAL A 1 693 ? 18.446 41.709 -0.169 1.00 89.19 693 VAL A N 1
ATOM 5277 C CA . VAL A 1 693 ? 18.573 40.264 0.071 1.00 89.19 693 VAL A CA 1
ATOM 5278 C C . VAL A 1 693 ? 18.735 40.012 1.566 1.00 89.19 693 VAL A C 1
ATOM 5280 O O . VAL A 1 693 ? 19.610 40.588 2.207 1.00 89.19 693 VAL A O 1
ATOM 5283 N N . LEU A 1 694 ? 17.903 39.131 2.116 1.00 86.88 694 LEU A N 1
ATOM 5284 C CA . LEU A 1 694 ? 17.918 38.705 3.514 1.00 86.88 694 LEU A CA 1
ATOM 5285 C C . LEU A 1 694 ? 18.285 37.219 3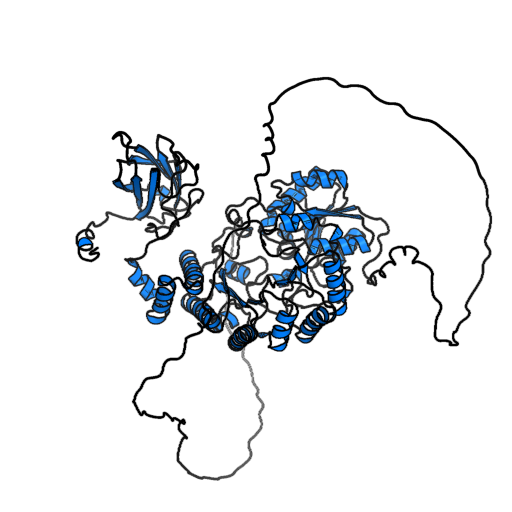.603 1.00 86.88 694 LEU A C 1
ATOM 5287 O O . LEU A 1 694 ? 17.870 36.434 2.753 1.00 86.88 694 LEU A O 1
ATOM 5291 N N . ALA A 1 695 ? 18.990 36.815 4.655 1.00 85.81 695 ALA A N 1
ATOM 5292 C CA . ALA A 1 695 ? 19.253 35.419 4.988 1.00 85.81 695 ALA A CA 1
ATOM 5293 C C . ALA A 1 695 ? 19.133 35.208 6.505 1.00 85.81 695 ALA A C 1
ATOM 5295 O O . ALA A 1 695 ? 19.664 35.998 7.283 1.00 85.81 695 ALA A O 1
ATOM 5296 N N . ALA A 1 696 ? 18.372 34.195 6.932 1.00 81.69 696 ALA A N 1
ATOM 5297 C CA . ALA A 1 696 ? 17.941 34.013 8.327 1.00 81.69 696 ALA A CA 1
ATOM 5298 C C . ALA A 1 696 ? 17.348 35.296 8.968 1.00 81.69 696 ALA A C 1
ATOM 5300 O O . ALA A 1 696 ? 17.551 35.575 10.145 1.00 81.69 696 ALA A O 1
ATOM 5301 N N . GLY A 1 697 ? 16.646 36.115 8.172 1.00 80.62 697 GLY A N 1
ATOM 5302 C CA . GLY A 1 697 ? 16.076 37.402 8.598 1.00 80.62 697 GLY A CA 1
ATOM 5303 C C . GLY A 1 697 ? 17.066 38.575 8.685 1.00 80.62 697 GLY A C 1
ATOM 5304 O O . GLY A 1 697 ? 16.632 39.712 8.844 1.00 80.62 697 GLY A O 1
ATOM 5305 N N . ARG A 1 698 ? 18.375 38.339 8.531 1.00 87.06 698 ARG A N 1
ATOM 5306 C CA . ARG A 1 698 ? 19.421 39.373 8.509 1.00 87.06 698 ARG A CA 1
ATOM 5307 C C . ARG A 1 698 ? 19.684 39.854 7.088 1.00 87.06 698 ARG A C 1
ATOM 5309 O O . ARG A 1 698 ? 19.778 39.042 6.173 1.00 87.06 698 ARG A O 1
ATOM 5316 N N . GLU A 1 699 ? 19.846 41.158 6.891 1.00 92.56 699 GLU A N 1
ATOM 5317 C CA . GLU A 1 699 ? 20.156 41.703 5.566 1.00 92.56 699 GLU A CA 1
ATOM 5318 C C . GLU A 1 699 ? 21.609 41.397 5.163 1.00 92.56 699 GLU A C 1
ATOM 5320 O O . GLU A 1 699 ? 22.541 41.606 5.942 1.00 92.56 699 GLU A O 1
ATOM 5325 N N . LEU A 1 700 ? 21.791 40.877 3.947 1.00 88.69 700 LEU A N 1
ATOM 5326 C CA . LEU A 1 700 ? 23.092 40.623 3.321 1.00 88.69 700 LEU A CA 1
ATOM 5327 C C . LEU A 1 700 ? 23.544 41.776 2.412 1.00 88.69 700 LEU A C 1
ATOM 5329 O O . LEU A 1 700 ? 24.734 41.897 2.118 1.00 88.69 700 LEU A O 1
ATOM 5333 N N . GLY A 1 701 ? 22.603 42.600 1.946 1.00 86.44 701 GLY A N 1
ATOM 5334 C CA . GLY A 1 701 ? 22.868 43.824 1.197 1.00 86.44 701 GLY A CA 1
ATOM 5335 C C . GLY A 1 701 ? 21.685 44.292 0.337 1.00 86.44 701 GLY A C 1
ATOM 5336 O O . GLY A 1 701 ? 20.742 43.523 0.105 1.00 86.44 701 GLY A O 1
ATOM 5337 N N . PRO A 1 702 ? 21.750 45.537 -0.167 1.00 85.06 702 PRO A N 1
ATOM 5338 C CA . PRO A 1 702 ? 20.729 46.115 -1.030 1.00 85.06 702 PRO A CA 1
ATOM 5339 C C . PRO A 1 702 ? 20.720 45.483 -2.429 1.00 85.06 702 PRO A C 1
ATOM 5341 O O . PRO A 1 702 ? 21.701 44.901 -2.898 1.00 85.06 702 PRO A O 1
ATOM 5344 N N . LEU A 1 703 ? 19.589 45.644 -3.108 1.00 83.56 703 LEU A N 1
ATOM 5345 C CA . LEU A 1 703 ? 19.304 45.189 -4.463 1.00 83.56 703 LEU A CA 1
ATOM 5346 C C . LEU A 1 703 ? 18.936 46.407 -5.318 1.00 83.56 703 LEU A C 1
ATOM 5348 O O . LEU A 1 703 ? 18.085 47.196 -4.918 1.00 83.56 703 LEU A O 1
ATOM 5352 N N . ALA A 1 704 ? 19.551 46.555 -6.490 1.00 81.25 704 ALA A N 1
ATOM 5353 C CA . ALA A 1 704 ? 19.214 47.598 -7.456 1.00 81.25 704 ALA A CA 1
ATOM 5354 C C . ALA A 1 704 ? 19.254 47.006 -8.869 1.00 81.25 704 ALA A C 1
ATOM 5356 O O . ALA A 1 704 ? 20.308 46.558 -9.315 1.00 81.25 704 ALA A O 1
ATOM 5357 N N . LEU A 1 705 ? 18.109 46.977 -9.555 1.00 75.19 705 LEU A N 1
ATOM 5358 C CA . LEU A 1 705 ? 17.962 46.338 -10.866 1.00 75.19 705 LEU A CA 1
ATOM 5359 C C . LEU A 1 705 ? 17.556 47.362 -11.937 1.00 75.19 705 LEU A C 1
ATOM 5361 O O . LEU A 1 705 ? 16.474 47.945 -11.862 1.00 75.19 705 LEU A O 1
ATOM 5365 N N . SER A 1 706 ? 18.417 47.568 -12.933 1.00 72.31 706 SER A N 1
ATOM 5366 C CA . SER A 1 706 ? 18.134 48.301 -14.181 1.00 72.31 706 SER A CA 1
ATOM 5367 C C . SER A 1 706 ? 17.229 47.499 -15.130 1.00 72.31 706 SER A C 1
ATOM 5369 O O . SER A 1 706 ? 16.875 46.351 -14.849 1.00 72.31 706 SER A O 1
ATOM 5371 N N . ASP A 1 707 ? 16.858 48.094 -16.266 1.00 65.56 707 ASP A N 1
ATOM 5372 C CA . ASP A 1 707 ? 15.853 47.566 -17.193 1.00 65.56 707 ASP A CA 1
ATOM 5373 C C . ASP A 1 707 ? 16.412 46.824 -18.404 1.00 65.56 707 ASP A C 1
ATOM 5375 O O . ASP A 1 707 ? 17.308 47.307 -19.086 1.00 65.56 707 ASP A O 1
ATOM 5379 N N . GLN A 1 708 ? 15.795 45.675 -18.706 1.00 57.75 708 GLN A N 1
ATOM 5380 C CA . GLN A 1 708 ? 16.170 44.765 -19.798 1.00 57.75 708 GLN A CA 1
ATOM 5381 C C . GLN A 1 708 ? 17.585 44.169 -19.666 1.00 57.75 708 GLN A C 1
ATOM 5383 O O . GLN A 1 708 ? 18.193 43.768 -20.659 1.00 57.75 708 GLN A O 1
ATOM 5388 N N . GLU A 1 709 ? 18.098 44.062 -18.436 1.00 67.31 709 GLU A N 1
ATOM 5389 C CA . GLU A 1 709 ? 19.477 43.649 -18.161 1.00 67.31 709 GLU A CA 1
ATOM 5390 C C . GLU A 1 709 ? 19.592 42.397 -17.277 1.00 67.31 709 GLU A C 1
ATOM 5392 O O . GLU A 1 709 ? 18.691 42.014 -16.523 1.00 67.31 709 GLU A O 1
ATOM 5397 N N . TRP A 1 710 ? 20.758 41.757 -17.390 1.00 65.25 710 TRP A N 1
ATOM 5398 C CA . TRP A 1 710 ? 21.175 40.600 -16.602 1.00 65.25 710 TRP A CA 1
ATOM 5399 C C . TRP A 1 710 ? 22.009 41.041 -15.398 1.00 65.25 710 TRP A C 1
ATOM 5401 O O . TRP A 1 710 ? 23.125 41.542 -15.543 1.00 65.25 710 TRP A O 1
ATOM 5411 N N . HIS A 1 711 ? 21.492 40.780 -14.202 1.00 69.12 711 HIS A N 1
ATOM 5412 C CA . HIS A 1 711 ? 22.038 41.241 -12.929 1.00 69.12 711 HIS A CA 1
ATOM 5413 C C . HIS A 1 711 ? 22.753 40.118 -12.195 1.00 69.12 711 HIS A C 1
ATOM 5415 O O . HIS A 1 711 ? 22.108 39.280 -11.569 1.00 69.12 711 HIS A O 1
ATOM 5421 N N . ALA A 1 712 ? 24.084 40.097 -12.264 1.00 74.06 712 ALA A N 1
ATOM 5422 C CA . ALA A 1 712 ? 24.921 39.172 -11.503 1.00 74.06 712 ALA A CA 1
ATOM 5423 C C . ALA A 1 712 ? 25.359 39.825 -10.182 1.00 74.06 712 ALA A C 1
ATOM 5425 O O . ALA A 1 712 ? 26.106 40.802 -10.183 1.00 74.06 712 ALA A O 1
ATOM 5426 N N . LEU A 1 713 ? 24.892 39.278 -9.061 1.00 80.44 713 LEU A N 1
ATOM 5427 C CA . LEU A 1 713 ? 25.058 39.839 -7.719 1.00 80.44 713 LEU A CA 1
ATOM 5428 C C . LEU A 1 713 ? 25.806 38.852 -6.824 1.00 80.44 713 LEU A C 1
ATOM 5430 O O . LEU A 1 713 ? 25.714 37.642 -7.018 1.00 80.44 713 LEU A O 1
ATOM 5434 N N . SER A 1 714 ? 26.544 39.351 -5.832 1.00 83.38 714 SER A N 1
ATOM 5435 C CA . SER A 1 714 ? 27.351 38.502 -4.953 1.00 83.38 714 SER A CA 1
ATOM 5436 C C . SER A 1 714 ? 27.451 39.089 -3.548 1.00 83.38 714 SER A C 1
ATOM 5438 O O . SER A 1 714 ? 28.099 40.115 -3.339 1.00 83.38 714 SER A O 1
ATOM 5440 N N . PHE A 1 715 ? 26.854 38.400 -2.583 1.00 88.56 715 PHE A N 1
ATOM 5441 C CA . PHE A 1 715 ? 26.759 38.789 -1.180 1.00 88.56 715 PHE A CA 1
ATOM 5442 C C . PHE A 1 715 ? 27.695 37.925 -0.327 1.00 88.56 715 PHE A C 1
ATOM 5444 O O . PHE A 1 715 ? 27.918 36.757 -0.639 1.00 88.56 715 PHE A O 1
ATOM 5451 N N . GLY A 1 716 ? 28.264 38.482 0.743 1.00 88.00 716 GLY A N 1
ATOM 5452 C CA . GLY A 1 716 ? 29.057 37.705 1.702 1.00 88.00 716 GLY A CA 1
ATOM 5453 C C . GLY A 1 716 ? 28.161 37.006 2.723 1.00 88.00 716 GLY A C 1
ATOM 5454 O O . GLY A 1 716 ? 27.236 37.625 3.239 1.00 88.00 716 GLY A O 1
ATOM 5455 N N . LEU A 1 717 ? 28.447 35.742 3.039 1.00 83.38 717 LEU A N 1
ATOM 5456 C CA . LEU A 1 717 ? 27.792 35.006 4.119 1.00 83.38 717 LEU A CA 1
ATOM 5457 C C . LEU A 1 717 ? 28.616 35.136 5.416 1.00 83.38 717 LEU A C 1
ATOM 5459 O O . LEU A 1 717 ? 29.783 34.710 5.437 1.00 83.38 717 LEU A O 1
ATOM 5463 N N . PRO A 1 718 ? 28.043 35.700 6.500 1.00 87.69 718 PRO A N 1
ATOM 5464 C CA . PRO A 1 718 ? 28.631 35.659 7.840 1.00 87.69 718 PRO A CA 1
ATOM 5465 C C . PRO A 1 718 ? 28.926 34.210 8.275 1.00 87.69 718 PRO A C 1
ATOM 5467 O O . PRO A 1 718 ? 28.116 33.341 7.947 1.00 87.69 718 PRO A O 1
ATOM 5470 N N . PRO A 1 719 ? 30.042 33.915 8.975 1.00 86.00 719 PRO A N 1
ATOM 5471 C CA . PRO A 1 719 ? 30.427 32.555 9.383 1.00 86.00 719 PRO A CA 1
ATOM 5472 C C . PRO A 1 719 ? 29.312 31.732 10.043 1.00 86.00 719 PRO A C 1
ATOM 5474 O O . PRO A 1 719 ? 29.135 30.558 9.724 1.00 86.00 719 PRO A O 1
ATOM 5477 N N . GLU A 1 720 ? 28.521 32.368 10.902 1.00 83.25 720 GLU A N 1
ATOM 5478 C CA . GLU A 1 720 ? 27.373 31.810 11.617 1.00 83.25 720 GLU A CA 1
ATOM 5479 C C . GLU A 1 720 ? 26.213 31.380 10.699 1.00 83.25 720 GLU A C 1
ATOM 5481 O O . GLU A 1 720 ? 25.411 30.536 11.083 1.00 83.25 720 GLU A O 1
ATOM 5486 N N . LEU A 1 721 ? 26.149 31.904 9.470 1.00 81.94 721 LEU A N 1
ATOM 5487 C CA . LEU A 1 721 ? 25.178 31.516 8.441 1.00 81.94 721 LEU A CA 1
ATOM 5488 C C . LEU A 1 721 ? 25.749 30.501 7.434 1.00 81.94 721 LEU A C 1
ATOM 5490 O O . LEU A 1 721 ? 25.078 30.176 6.459 1.00 81.94 721 LEU A O 1
ATOM 5494 N N . ARG A 1 722 ? 26.977 29.991 7.630 1.00 77.44 722 ARG A N 1
ATOM 5495 C CA . ARG A 1 722 ? 27.622 29.045 6.694 1.00 77.44 722 ARG A CA 1
ATOM 5496 C C . ARG A 1 722 ? 27.317 27.570 6.975 1.00 77.44 722 ARG A C 1
ATOM 5498 O O . ARG A 1 722 ? 27.776 26.710 6.226 1.00 77.44 722 ARG A O 1
ATOM 5505 N N . GLN A 1 723 ? 26.579 27.250 8.034 1.00 61.66 723 GLN A N 1
ATOM 5506 C CA . GLN A 1 723 ? 26.262 25.873 8.430 1.00 61.66 723 GLN A CA 1
ATOM 5507 C C . GLN A 1 723 ? 24.756 25.692 8.651 1.00 61.66 723 GLN A C 1
ATOM 5509 O O . GLN A 1 723 ? 24.064 26.625 9.049 1.00 61.66 723 GLN A O 1
ATOM 5514 N N . GLY A 1 724 ? 24.256 24.479 8.400 1.00 51.94 724 GLY A N 1
ATOM 5515 C CA . GLY A 1 724 ? 22.834 24.156 8.527 1.00 51.94 724 GLY A CA 1
ATOM 5516 C C . GLY A 1 724 ? 21.941 24.801 7.458 1.00 51.94 724 GLY A C 1
ATOM 5517 O O . GLY A 1 724 ? 22.399 25.186 6.381 1.00 51.94 724 GLY A O 1
ATOM 5518 N N . ARG A 1 725 ? 20.644 24.880 7.776 1.00 55.72 725 ARG A N 1
ATOM 5519 C CA . ARG A 1 725 ? 19.576 25.393 6.909 1.00 55.72 725 ARG A CA 1
ATOM 5520 C C . ARG A 1 725 ? 19.546 26.923 6.917 1.00 55.72 725 ARG A C 1
ATOM 5522 O O . ARG A 1 725 ? 19.225 27.526 7.937 1.00 55.72 725 ARG A O 1
ATOM 5529 N N . LEU A 1 726 ? 19.786 27.544 5.765 1.00 63.19 726 LEU A N 1
ATOM 5530 C CA . LEU A 1 726 ? 19.754 28.993 5.574 1.00 63.19 726 LEU A CA 1
ATOM 5531 C C . LEU A 1 726 ? 18.536 29.418 4.730 1.00 63.19 726 LEU A C 1
ATOM 5533 O O . LEU A 1 726 ? 18.602 29.350 3.501 1.00 63.19 726 LEU A O 1
ATOM 5537 N N . PRO A 1 727 ? 17.422 29.877 5.331 1.00 67.94 727 PRO A N 1
ATOM 5538 C CA . PRO A 1 727 ? 16.342 30.500 4.570 1.00 67.94 727 PRO A CA 1
ATOM 5539 C C . PRO A 1 727 ? 16.802 31.861 4.025 1.00 67.94 727 PRO A C 1
ATOM 5541 O O . PRO A 1 727 ? 17.387 32.661 4.759 1.00 67.94 727 PRO A O 1
ATOM 5544 N N . VAL A 1 728 ? 16.535 32.125 2.747 1.00 77.62 728 VAL A N 1
ATOM 5545 C CA . VAL A 1 728 ? 16.909 33.346 2.021 1.00 77.62 728 VAL A CA 1
ATOM 5546 C C . VAL A 1 728 ? 15.657 33.984 1.421 1.00 77.62 728 VAL A C 1
ATOM 5548 O O . VAL A 1 728 ? 14.826 33.302 0.832 1.00 77.62 728 VAL A O 1
ATOM 5551 N N . SER A 1 729 ? 15.538 35.301 1.568 1.00 77.44 729 SER A N 1
ATOM 5552 C CA . SER A 1 729 ? 14.386 36.109 1.161 1.00 77.44 729 SER A CA 1
ATOM 5553 C C . SER A 1 729 ? 14.879 37.271 0.303 1.00 77.44 729 SER A C 1
ATOM 5555 O O . SER A 1 729 ? 15.538 38.181 0.812 1.00 77.44 729 SER A O 1
ATOM 5557 N N . ILE A 1 730 ? 14.536 37.283 -0.982 1.00 80.75 730 ILE A N 1
ATOM 5558 C CA . ILE A 1 730 ? 14.794 38.410 -1.885 1.00 80.75 730 ILE A CA 1
ATOM 5559 C C . ILE A 1 730 ? 13.551 39.307 -1.870 1.00 80.75 730 ILE A C 1
ATOM 5561 O O . ILE A 1 730 ? 12.443 38.818 -2.082 1.00 80.75 730 ILE A O 1
ATOM 5565 N N . GLN A 1 731 ? 13.710 40.601 -1.589 1.00 79.44 731 GLN A N 1
ATOM 5566 C CA . GLN A 1 731 ? 12.600 41.556 -1.470 1.00 79.44 731 GLN A CA 1
ATOM 5567 C C . GLN A 1 731 ? 12.817 42.772 -2.371 1.00 79.44 731 GLN A C 1
ATOM 5569 O O . GLN A 1 731 ? 13.937 43.265 -2.480 1.00 79.44 731 GLN A O 1
ATOM 5574 N N . LEU A 1 732 ? 11.739 43.279 -2.970 1.00 74.69 732 LEU A N 1
ATOM 5575 C CA . LEU A 1 732 ? 11.675 44.554 -3.688 1.00 74.69 732 LEU A CA 1
ATOM 5576 C C . LEU A 1 732 ? 10.764 45.530 -2.937 1.00 74.69 732 LEU A C 1
ATOM 5578 O O . LEU A 1 732 ? 9.796 45.123 -2.297 1.00 74.69 732 LEU A O 1
ATOM 5582 N N . GLU A 1 733 ? 11.058 46.824 -3.034 1.00 70.38 733 GLU A N 1
ATOM 5583 C CA . GLU A 1 733 ? 10.287 47.879 -2.354 1.00 70.38 733 GLU A CA 1
ATOM 5584 C C . GLU A 1 733 ? 8.899 48.098 -2.979 1.00 70.38 733 GLU A C 1
ATOM 5586 O O . GLU A 1 733 ? 7.970 48.537 -2.303 1.00 70.38 733 GLU A O 1
ATOM 5591 N N . ALA A 1 734 ? 8.733 47.735 -4.255 1.00 61.97 734 ALA A N 1
ATOM 5592 C CA . ALA A 1 734 ? 7.457 47.733 -4.961 1.00 61.97 734 ALA A CA 1
ATOM 5593 C C . ALA A 1 734 ? 6.990 46.295 -5.239 1.00 61.97 734 ALA A C 1
ATOM 5595 O O . ALA A 1 734 ? 7.752 45.466 -5.738 1.00 61.97 734 ALA A O 1
ATOM 5596 N N . GLY A 1 735 ? 5.720 46.005 -4.946 1.00 51.81 735 GLY A N 1
ATOM 5597 C CA . GLY A 1 735 ? 5.087 44.736 -5.307 1.00 51.81 735 GLY A CA 1
ATOM 5598 C C . GLY A 1 735 ? 4.556 44.751 -6.734 1.00 51.81 735 GLY A C 1
ATOM 5599 O O . GLY A 1 735 ? 3.843 45.675 -7.116 1.00 51.81 735 GLY A O 1
ATOM 5600 N N . TRP A 1 736 ? 4.868 43.714 -7.511 1.00 49.59 736 TRP A N 1
ATOM 5601 C CA . TRP A 1 736 ? 4.401 43.569 -8.884 1.00 49.59 736 TRP A CA 1
ATOM 5602 C C . TRP A 1 736 ? 4.014 42.120 -9.204 1.00 49.59 736 TRP A C 1
ATOM 5604 O O . TRP A 1 736 ? 4.660 41.176 -8.763 1.00 49.59 736 TRP A O 1
ATOM 5614 N N . SER A 1 737 ? 2.948 41.930 -9.978 1.00 42.81 737 SER A N 1
ATOM 5615 C CA . SER A 1 737 ? 2.531 40.614 -10.466 1.00 42.81 737 SER A CA 1
ATOM 5616 C C . SER A 1 737 ? 2.256 40.709 -11.960 1.00 42.81 737 SER A C 1
ATOM 5618 O O . SER A 1 737 ? 1.569 41.650 -12.361 1.00 42.81 737 SER A O 1
ATOM 5620 N N . PRO A 1 738 ? 2.684 39.732 -12.778 1.00 41.44 738 PRO A N 1
ATOM 5621 C CA . PRO A 1 738 ? 2.066 39.548 -14.081 1.00 41.44 738 PRO A CA 1
ATOM 5622 C C . PRO A 1 738 ? 0.593 39.187 -13.843 1.00 41.44 738 PRO A C 1
ATOM 5624 O O . PRO A 1 738 ? 0.281 38.347 -12.991 1.00 41.44 738 PRO A O 1
ATOM 5627 N N . THR A 1 739 ? -0.322 39.856 -14.537 1.00 36.50 739 THR A N 1
ATOM 5628 C CA . THR A 1 739 ? -1.763 39.616 -14.412 1.00 36.50 739 THR A CA 1
ATOM 5629 C C . THR A 1 739 ? -2.169 38.359 -15.178 1.00 36.50 739 THR A C 1
ATOM 5631 O O . THR A 1 739 ? -1.825 38.194 -16.346 1.00 36.50 739 THR A O 1
ATOM 5634 N N . ARG A 1 740 ? -2.924 37.470 -14.522 1.00 40.88 740 ARG A N 1
ATOM 5635 C CA . ARG A 1 740 ? -3.675 36.387 -15.176 1.00 40.88 740 ARG A CA 1
ATOM 5636 C C . ARG A 1 740 ? -5.030 36.943 -15.614 1.00 40.88 740 ARG A C 1
ATOM 5638 O O . ARG A 1 740 ? -5.921 37.013 -14.778 1.00 40.88 740 ARG A O 1
ATOM 5645 N N . GLU A 1 741 ? -5.188 37.296 -16.885 1.00 31.03 741 GLU A N 1
ATOM 5646 C CA . GLU A 1 741 ? -6.505 37.452 -17.521 1.00 31.03 741 GLU A CA 1
ATOM 5647 C C . GLU A 1 741 ? -6.361 37.506 -19.052 1.00 31.03 741 GLU A C 1
ATOM 5649 O O . GLU A 1 741 ? -5.424 38.123 -19.553 1.00 31.03 741 GLU A O 1
ATOM 5654 N N . GLY A 1 742 ? -7.290 36.866 -19.774 1.00 30.41 742 GLY A N 1
ATOM 5655 C CA . GLY A 1 742 ? -7.363 36.868 -21.243 1.00 30.41 742 GLY A CA 1
ATOM 5656 C C . GLY A 1 742 ? -6.667 35.690 -21.942 1.00 30.41 742 GLY A C 1
ATOM 5657 O O . GLY A 1 742 ? -5.443 35.595 -21.957 1.00 30.41 742 GLY A O 1
ATOM 5658 N N . ASP A 1 743 ? -7.456 34.826 -22.591 1.00 35.88 743 ASP A N 1
ATOM 5659 C CA . ASP A 1 743 ? -6.954 33.867 -23.583 1.00 35.88 743 ASP A CA 1
ATOM 5660 C C . ASP A 1 743 ? -6.670 34.583 -24.914 1.00 35.88 743 ASP A C 1
ATOM 5662 O O . ASP A 1 743 ? -7.561 34.776 -25.745 1.00 35.88 743 ASP A O 1
ATOM 5666 N N . SER A 1 744 ? -5.409 34.939 -25.149 1.00 29.03 744 SER A N 1
ATOM 5667 C CA . SER A 1 744 ? -4.882 35.185 -26.493 1.00 29.03 744 SER A CA 1
ATOM 5668 C C . SER A 1 744 ? -3.433 34.708 -26.597 1.00 29.03 744 SER A C 1
ATOM 5670 O O . SER A 1 744 ? -2.631 34.855 -25.674 1.00 29.03 744 SER A O 1
ATOM 5672 N N . ALA A 1 745 ? -3.092 34.097 -27.733 1.00 41.34 745 ALA A N 1
ATOM 5673 C CA . ALA A 1 745 ? -1.706 33.772 -28.047 1.00 41.34 745 ALA A CA 1
ATOM 5674 C C . ALA A 1 745 ? -0.950 35.043 -28.475 1.00 41.34 745 ALA A C 1
ATOM 5676 O O . ALA A 1 745 ? -1.530 35.926 -29.101 1.00 41.34 745 ALA A O 1
ATOM 5677 N N . ASP A 1 746 ? 0.342 35.090 -28.144 1.00 39.88 746 ASP A N 1
ATOM 5678 C CA . ASP A 1 746 ? 1.287 36.171 -28.455 1.00 39.88 746 ASP A CA 1
ATOM 5679 C C . ASP A 1 746 ? 0.944 37.583 -27.935 1.00 39.88 746 ASP A C 1
ATOM 5681 O O . ASP A 1 746 ? 0.790 38.525 -28.700 1.00 39.88 746 ASP A O 1
ATOM 5685 N N . GLU A 1 747 ? 1.035 37.769 -26.611 1.00 32.19 747 GLU A N 1
ATOM 5686 C CA . GLU A 1 747 ? 1.966 38.769 -26.050 1.00 32.19 747 GLU A CA 1
ATOM 5687 C C . GLU A 1 747 ? 2.360 38.438 -24.592 1.00 32.19 747 GLU A C 1
ATOM 5689 O O . GLU A 1 747 ? 1.554 37.963 -23.796 1.00 32.19 747 GLU A O 1
ATOM 5694 N N . ARG A 1 748 ? 3.641 38.619 -24.223 1.00 37.97 748 ARG A N 1
ATOM 5695 C CA . ARG A 1 748 ? 4.196 38.184 -22.918 1.00 37.97 748 ARG A CA 1
ATOM 5696 C C . ARG A 1 748 ? 4.601 39.374 -22.043 1.00 37.97 748 ARG A C 1
ATOM 5698 O O . ARG A 1 748 ? 5.732 39.850 -22.096 1.00 37.97 748 ARG A O 1
ATOM 5705 N N . VAL A 1 749 ? 3.664 39.820 -21.210 1.00 38.47 749 VAL A N 1
ATOM 5706 C CA . VAL A 1 749 ? 3.749 41.039 -20.387 1.00 38.47 749 VAL A CA 1
ATOM 5707 C C . VAL A 1 749 ? 4.694 40.878 -19.177 1.00 38.47 749 VAL A C 1
ATOM 5709 O O . VAL A 1 749 ? 4.305 40.300 -18.167 1.00 38.47 749 VAL A O 1
ATOM 5712 N N . LEU A 1 750 ? 5.893 41.473 -19.295 1.00 50.56 750 LEU A N 1
ATOM 5713 C CA . LEU A 1 750 ? 6.788 42.022 -18.245 1.00 50.56 750 LEU A CA 1
ATOM 5714 C C . LEU A 1 750 ? 7.267 41.101 -17.084 1.00 50.56 750 LEU A C 1
ATOM 5716 O O . LEU A 1 750 ? 6.666 40.085 -16.743 1.00 50.56 750 LEU A O 1
ATOM 5720 N N . GLY A 1 751 ? 8.367 41.485 -16.415 1.00 56.81 751 GLY A N 1
ATOM 5721 C CA . GLY A 1 751 ? 8.697 40.969 -15.074 1.00 56.81 751 GLY A CA 1
ATOM 5722 C C . GLY A 1 751 ? 10.172 40.979 -14.649 1.00 56.81 751 GLY A C 1
ATOM 5723 O O . GLY A 1 751 ? 11.064 41.412 -15.380 1.00 56.81 751 GLY A O 1
ATOM 5724 N N . VAL A 1 752 ? 10.407 40.456 -13.440 1.00 59.75 752 VAL A N 1
ATOM 5725 C CA . VAL A 1 752 ? 11.723 40.073 -12.895 1.00 59.75 752 VAL A CA 1
ATOM 5726 C C . VAL A 1 752 ? 11.730 38.555 -12.689 1.00 59.75 752 VAL A C 1
ATOM 5728 O O . VAL A 1 752 ? 10.725 37.985 -12.259 1.00 59.75 752 VAL A O 1
ATOM 5731 N N . ALA A 1 753 ? 12.849 37.894 -12.985 1.00 60.84 753 ALA A N 1
ATOM 5732 C CA . ALA A 1 753 ? 13.026 36.457 -12.780 1.00 60.84 753 ALA A CA 1
ATOM 5733 C C . ALA A 1 753 ? 14.368 36.150 -12.105 1.00 60.84 753 ALA A C 1
ATOM 5735 O O . ALA A 1 753 ? 15.388 36.740 -12.464 1.00 60.84 753 ALA A O 1
ATOM 5736 N N . LEU A 1 754 ? 14.380 35.208 -11.155 1.00 64.06 754 LEU A N 1
ATOM 5737 C CA . LEU A 1 754 ? 15.622 34.628 -10.641 1.00 64.06 754 LEU A CA 1
ATOM 5738 C C . LEU A 1 754 ? 16.066 33.492 -11.566 1.00 64.06 754 LEU A C 1
ATOM 5740 O O . LEU A 1 754 ? 15.328 32.541 -11.799 1.00 64.06 754 LEU A O 1
ATOM 5744 N N . CYS A 1 755 ? 17.274 33.604 -12.105 1.00 52.59 755 CYS A N 1
ATOM 5745 C CA . CYS A 1 755 ? 17.822 32.706 -13.121 1.00 52.59 755 CYS A CA 1
ATOM 5746 C C . CYS A 1 755 ? 19.014 31.878 -12.617 1.00 52.59 755 CYS A C 1
ATOM 5748 O O . CYS A 1 755 ? 19.456 30.969 -13.317 1.00 52.59 755 CYS A O 1
ATOM 5750 N N . ARG A 1 756 ? 19.558 32.206 -11.436 1.00 56.44 756 ARG A N 1
ATOM 5751 C CA . ARG A 1 756 ? 20.653 31.472 -10.791 1.00 56.44 756 ARG A CA 1
ATOM 5752 C C . ARG A 1 756 ? 20.722 31.747 -9.291 1.00 56.44 756 ARG A C 1
ATOM 5754 O O . ARG A 1 756 ? 20.582 32.898 -8.878 1.00 56.44 756 ARG A O 1
ATOM 5761 N N . VAL A 1 757 ? 21.078 30.721 -8.525 1.00 62.94 757 VAL A N 1
ATOM 5762 C CA . VAL A 1 757 ? 21.648 30.804 -7.172 1.00 62.94 757 VAL A CA 1
ATOM 5763 C C . VAL A 1 757 ? 22.958 30.012 -7.161 1.00 62.94 757 VAL A C 1
ATOM 5765 O O . VAL A 1 757 ? 23.020 28.913 -7.700 1.00 62.94 757 VAL A O 1
ATOM 5768 N N . ALA A 1 758 ? 24.020 30.519 -6.547 1.00 56.59 758 ALA A N 1
ATOM 5769 C CA . ALA A 1 758 ? 25.218 29.729 -6.282 1.00 56.59 758 ALA A CA 1
ATOM 5770 C C . ALA A 1 758 ? 25.809 30.053 -4.908 1.00 56.59 758 ALA A C 1
ATOM 5772 O O . ALA A 1 758 ? 25.682 31.168 -4.404 1.00 56.59 758 ALA A O 1
ATOM 5773 N N . LEU A 1 759 ? 26.467 29.062 -4.314 1.00 64.44 759 LEU A N 1
ATOM 5774 C CA . LEU A 1 759 ? 27.185 29.175 -3.049 1.00 64.44 759 LEU A CA 1
ATOM 5775 C C . LEU A 1 759 ? 28.675 28.959 -3.326 1.00 64.44 759 LEU A C 1
ATOM 5777 O O . LEU A 1 759 ? 29.047 27.923 -3.878 1.00 64.44 759 LEU A O 1
ATOM 5781 N N . THR A 1 760 ? 29.512 29.958 -3.025 1.00 61.56 760 THR A N 1
ATOM 5782 C CA . THR A 1 760 ? 30.904 30.003 -3.516 1.00 61.56 760 THR A CA 1
ATOM 5783 C C . THR A 1 760 ? 31.932 30.405 -2.452 1.00 61.56 760 THR A C 1
ATOM 5785 O O . THR A 1 760 ? 31.636 31.122 -1.492 1.00 61.56 760 THR A O 1
ATOM 5788 N N . SER A 1 761 ? 33.174 29.948 -2.638 1.00 59.81 761 SER A N 1
ATOM 5789 C CA . SER A 1 761 ? 34.331 30.226 -1.781 1.00 59.81 761 SER A CA 1
ATOM 5790 C C . SER A 1 761 ? 35.449 30.904 -2.584 1.00 59.81 761 SER A C 1
ATOM 5792 O O . SER A 1 761 ? 36.091 30.261 -3.413 1.00 59.81 761 SER A O 1
ATOM 5794 N N . GLY A 1 762 ? 35.717 32.186 -2.313 1.00 52.78 762 GLY A N 1
ATOM 5795 C CA . GLY A 1 762 ? 36.852 32.924 -2.886 1.00 52.78 762 GLY A CA 1
ATOM 5796 C C . GLY A 1 762 ? 36.734 33.350 -4.367 1.00 52.78 762 GLY A C 1
ATOM 5797 O O . GLY A 1 762 ? 36.397 32.573 -5.249 1.00 52.78 762 GLY A O 1
ATOM 5798 N N . ARG A 1 763 ? 37.067 34.625 -4.630 1.00 38.66 763 ARG A N 1
ATOM 5799 C CA . ARG A 1 763 ? 37.152 35.332 -5.937 1.00 38.66 763 ARG A CA 1
ATOM 5800 C C . ARG A 1 763 ? 37.107 34.468 -7.222 1.00 38.66 763 ARG A C 1
ATOM 5802 O O . ARG A 1 763 ? 38.097 33.842 -7.600 1.00 38.66 763 ARG A O 1
ATOM 5809 N N . ALA A 1 764 ? 36.013 34.590 -7.980 1.00 35.72 764 ALA A N 1
ATOM 5810 C CA . ALA A 1 764 ? 35.856 34.003 -9.314 1.00 35.72 764 ALA A CA 1
ATOM 5811 C C . ALA A 1 764 ? 36.909 34.491 -10.341 1.00 35.72 764 ALA A C 1
ATOM 5813 O O . ALA A 1 764 ? 37.262 35.672 -10.376 1.00 35.72 764 ALA A O 1
ATOM 5814 N N . LYS A 1 765 ? 37.359 33.598 -11.239 1.00 32.59 765 LYS A N 1
ATOM 5815 C CA . LYS A 1 765 ? 38.250 33.926 -12.373 1.00 32.59 765 LYS A CA 1
ATOM 5816 C C . LYS A 1 765 ? 37.460 34.120 -13.673 1.00 32.59 765 LYS A C 1
ATOM 5818 O O . LYS A 1 765 ? 36.947 33.171 -14.260 1.00 32.59 765 LYS A O 1
ATOM 5823 N N . THR A 1 766 ? 37.413 35.353 -14.167 1.00 37.28 766 THR A N 1
ATOM 5824 C CA . THR A 1 766 ? 36.585 35.823 -15.297 1.00 37.28 766 THR A CA 1
ATOM 5825 C C . THR A 1 766 ? 37.135 35.492 -16.701 1.00 37.28 766 THR A C 1
ATOM 5827 O O . THR A 1 766 ? 37.065 36.310 -17.614 1.00 37.28 766 THR A O 1
ATOM 5830 N N . GLY A 1 767 ? 37.656 34.278 -16.920 1.00 30.61 767 GLY A N 1
ATOM 5831 C CA . GLY A 1 767 ? 38.315 33.900 -18.186 1.00 30.61 767 GLY A CA 1
ATOM 5832 C C . GLY A 1 767 ? 37.395 33.500 -19.356 1.00 30.61 767 GLY A C 1
ATOM 5833 O O . GLY A 1 767 ? 37.787 33.605 -20.516 1.00 30.61 767 GLY A O 1
ATOM 5834 N N . LEU A 1 768 ? 36.167 33.036 -19.092 1.00 35.44 768 LEU A N 1
ATOM 5835 C CA . LEU A 1 768 ? 35.397 32.243 -20.070 1.00 35.44 768 LEU A CA 1
ATOM 5836 C C . LEU A 1 768 ? 34.798 33.036 -21.258 1.00 35.44 768 LEU A C 1
ATOM 5838 O O . LEU A 1 768 ? 34.437 32.448 -22.278 1.00 35.44 768 LEU A O 1
ATOM 5842 N N . ARG A 1 769 ? 34.673 34.368 -21.152 1.00 31.83 769 ARG A N 1
ATOM 5843 C CA . ARG A 1 769 ? 33.879 35.192 -22.093 1.00 31.83 769 ARG A CA 1
ATOM 5844 C C . ARG A 1 769 ? 34.474 35.344 -23.505 1.00 31.83 769 ARG A C 1
ATOM 5846 O O . ARG A 1 769 ? 33.744 35.746 -24.407 1.00 31.83 769 ARG A O 1
ATOM 5853 N N . ALA A 1 770 ? 35.752 35.022 -23.721 1.00 29.28 770 ALA A N 1
ATOM 5854 C CA . ALA A 1 770 ? 36.419 35.221 -25.015 1.00 29.28 770 ALA A CA 1
ATOM 5855 C C . ALA A 1 770 ? 36.241 34.058 -26.016 1.00 29.28 770 ALA A C 1
ATOM 5857 O O . ALA A 1 770 ? 36.183 34.295 -27.222 1.00 29.28 770 ALA A O 1
ATOM 5858 N N . GLY A 1 771 ? 36.150 32.808 -25.542 1.00 29.66 771 GLY A N 1
ATOM 5859 C CA . GLY A 1 771 ? 36.110 31.624 -26.417 1.00 29.66 771 GLY A CA 1
ATOM 5860 C C . GLY A 1 771 ? 34.725 31.318 -26.999 1.00 29.66 771 GLY A C 1
ATOM 5861 O O . GLY A 1 771 ? 34.595 31.010 -28.183 1.00 29.66 771 GLY A O 1
ATOM 5862 N N . LEU A 1 772 ? 33.673 31.453 -26.184 1.00 31.45 772 LEU A N 1
ATOM 5863 C CA . LEU A 1 772 ? 32.310 31.019 -26.531 1.00 31.45 772 LEU A CA 1
ATOM 5864 C C . LEU A 1 772 ? 31.697 31.742 -27.745 1.00 31.45 772 LEU A C 1
ATOM 5866 O O . LEU A 1 772 ? 30.903 31.141 -28.463 1.00 31.45 772 LEU A O 1
ATOM 5870 N N . ARG A 1 773 ? 32.118 32.980 -28.050 1.00 32.81 773 ARG A N 1
ATOM 5871 C CA . ARG A 1 773 ? 31.647 33.733 -29.232 1.00 32.81 773 ARG A CA 1
ATOM 5872 C C . ARG A 1 773 ? 32.063 33.142 -30.591 1.00 32.81 773 ARG A C 1
ATOM 5874 O O . ARG A 1 773 ? 31.565 33.619 -31.602 1.00 32.81 773 ARG A O 1
ATOM 5881 N N . ARG A 1 774 ? 32.955 32.140 -30.648 1.00 33.25 774 ARG A N 1
ATOM 5882 C CA . ARG A 1 774 ? 33.356 31.474 -31.911 1.00 33.25 774 ARG A CA 1
ATOM 5883 C C . ARG A 1 774 ? 32.750 30.083 -32.126 1.00 33.25 774 ARG A C 1
ATOM 5885 O O . ARG A 1 774 ? 32.982 29.503 -33.178 1.00 33.25 774 ARG A O 1
ATOM 5892 N N . LEU A 1 775 ? 32.012 29.545 -31.152 1.00 29.97 775 LEU A N 1
ATOM 5893 C CA . LEU A 1 775 ? 31.518 28.157 -31.174 1.00 29.97 775 LEU A CA 1
ATOM 5894 C C . LEU A 1 775 ? 29.990 28.030 -31.307 1.00 29.97 775 LEU A C 1
ATOM 5896 O O . LEU A 1 775 ? 29.488 26.922 -31.444 1.00 29.97 775 LEU A O 1
ATOM 5900 N N . LEU A 1 776 ? 29.265 29.152 -31.281 1.00 29.55 776 LEU A N 1
ATOM 5901 C CA . LEU A 1 776 ? 27.808 29.235 -31.446 1.00 29.55 776 LEU A CA 1
ATOM 5902 C C . LEU A 1 776 ? 27.492 30.229 -32.574 1.00 29.55 776 LEU A C 1
ATOM 5904 O O . LEU A 1 776 ? 27.085 31.366 -32.343 1.00 29.55 776 LEU A O 1
ATOM 5908 N N . GLY A 1 777 ? 27.822 29.827 -33.803 1.00 30.91 777 GLY A N 1
ATOM 5909 C CA . GLY A 1 777 ? 27.637 30.637 -35.004 1.00 30.91 777 GLY A CA 1
ATOM 5910 C C . GLY A 1 777 ? 26.253 30.445 -35.620 1.00 30.91 777 GLY A C 1
ATOM 5911 O O . GLY A 1 777 ? 26.112 29.568 -36.468 1.00 30.91 777 GLY A O 1
ATOM 5912 N N . ARG A 1 778 ? 25.327 31.351 -35.269 1.00 29.48 778 ARG A N 1
ATOM 5913 C CA . ARG A 1 778 ? 23.868 31.326 -35.523 1.00 29.48 778 ARG A CA 1
ATOM 5914 C C . ARG A 1 778 ? 23.094 30.429 -34.559 1.00 29.48 778 ARG A C 1
ATOM 5916 O O . ARG A 1 778 ? 23.360 29.212 -34.539 1.00 29.48 778 ARG A O 1
#

Mean predicted aligned error: 18.51 Å

pLDDT: mean 71.03, std 27.83, range [23.12, 98.88]

Sequence (778 aa):
MAQRPVPGRPQAGRHPHRIHQPGRGRGSRGAGRGAEREPGPPAFERPGPAGRLAENGQRPRLGPGAAFGLHPGGGHGPVPPVPGRPAPGAAQGVRAPLAPVGPPGAGARGRSGAQRPSHGICGRRRPAASGRRPNRGHPPRRREPVGLGGPVVSGWLVPAAEPRRVLLVQPYLPAHPLIADDPPEFSQPLGLCYLAAAARTAGHAVALADLYLRQAQEPRALLPWLEEQRPQVVGVSAPFTLLAPVVAELAREVKAWDRGAQVVVGGAHASSLPAQVLAEPAVDAVFLGEAEESFCAYLAGAALAEIDGLAYRQDGQPMLNPKRHWIKDLDDLPLPARDLLDLPAYWQRSGRAGLGRWTSLVTSRGCPFHCVFCSTHTVWGRRWRARSPENVLAELRELARLGLDTISLEDDNFSLDLERAAAILQGVIDQGLRFRWATPNGLRGDRLDRRLLSLMKRAGFSQVKVAVESGHPRVNREVVRKKLDLAKTREVVAQASELGLPTAAFFVLGFPEESPAEMLTSIGFALELKALGLSGADFFMATPYPGTDLLAQAQEQGLLLLGEAELPFANAFCPSLCSPQWDADLLWFMVRLARGAFDGRPGLAELLARCREEGLEAVLRQGRGRASYAVGGPEDSFILQAGWHGPEHWDRPMRWSKSRAELVLWPQGQERLELTLLTQRPGLAQRPLAGRVLAAGRELGPLALSDQEWHALSFGLPPELRQGRLPVSIQLEAGWSPTREGDSADERVLGVALCRVALTSGRAKTGLRAGLRRLLGR

Radius of gyration: 35.76 Å; Cα contacts (8 Å, |Δi|>4): 1248; chains: 1; bounding box: 104×108×109 Å

Solvent-accessible surface area (backbone atoms only — not comparable to full-atom values): 46824 Å² total; per-residue (Å²): 140,89,86,87,91,85,88,91,85,86,89,88,86,83,85,87,88,90,85,87,85,86,84,89,83,88,90,80,93,85,88,82,92,82,85,86,84,84,87,81,85,90,80,87,88,83,87,86,91,84,85,90,80,90,82,89,80,92,78,86,82,80,80,80,90,76,92,78,79,92,77,86,90,84,91,77,81,92,77,83,87,79,84,82,84,84,81,91,79,85,83,88,82,87,84,84,89,91,85,87,89,86,88,90,88,84,88,80,91,88,80,89,79,86,86,84,87,81,88,80,83,89,86,88,82,86,89,86,89,87,80,87,83,86,87,84,89,78,82,83,71,85,74,71,85,78,74,75,80,74,77,76,76,38,98,79,62,61,68,42,94,66,64,49,36,32,36,37,34,42,60,36,70,73,95,44,81,92,57,65,84,59,74,67,65,60,73,77,66,57,71,58,18,34,40,43,23,39,35,42,68,18,51,30,48,68,49,62,46,58,31,40,84,65,65,37,88,56,54,73,73,51,48,66,59,46,72,71,62,60,42,50,33,39,41,38,54,25,67,47,50,57,38,53,65,54,53,50,45,39,27,43,47,47,42,70,75,36,74,82,40,41,28,34,37,26,32,48,31,31,29,45,39,41,72,63,57,54,62,38,85,48,38,54,33,34,32,31,27,74,42,54,69,40,50,43,41,52,72,65,62,53,62,72,90,74,34,60,9,29,32,36,64,54,99,85,40,85,44,72,39,67,68,81,77,72,83,79,60,51,66,56,54,57,72,58,40,60,88,66,48,68,60,69,58,41,57,74,60,26,63,63,71,88,52,61,44,60,46,80,43,74,58,38,46,26,40,72,73,67,36,27,57,57,42,60,44,51,34,48,33,67,50,62,41,58,40,50,50,67,57,52,52,50,50,54,56,49,43,49,71,76,59,41,39,21,40,36,40,65,22,68,48,65,61,75,47,60,66,59,44,40,49,37,32,48,50,37,44,75,71,63,55,71,36,38,33,38,37,84,74,24,39,63,35,56,61,59,48,70,66,52,50,50,35,39,48,71,39,29,39,69,38,48,30,28,48,59,40,41,56,28,71,64,45,20,46,66,62,42,34,61,57,68,48,69,66,49,32,49,53,38,40,34,49,27,36,75,71,70,34,48,29,29,35,36,34,44,41,63,46,68,86,55,47,70,71,43,48,53,39,23,44,50,40,53,49,51,41,39,76,41,46,36,73,44,67,51,73,32,36,45,40,63,43,71,75,16,60,40,29,53,51,29,61,77,69,70,24,58,70,49,53,87,88,46,50,42,61,61,41,49,86,50,78,39,42,37,40,102,79,44,45,53,68,55,46,51,48,49,46,52,41,39,48,34,30,69,74,59,41,63,74,36,41,50,49,50,50,46,33,69,74,66,31,53,68,51,47,55,59,65,38,76,81,61,86,72,61,56,76,52,63,70,87,72,82,49,79,41,73,62,39,80,41,48,38,44,76,43,33,24,53,41,40,49,58,41,31,44,46,68,41,33,37,28,33,77,67,29,41,26,45,33,40,27,35,40,32,38,52,86,93,63,76,97,68,56,51,46,34,34,35,27,45,77,86,41,77,55,46,79,38,76,43,61,75,66,40,79,46,79,45,77,34,68,45,58,77,87,61,10,54,61,83,34,44,31,42,41,38,38,79,64,67,47,63,69,80,90,76,82,98,67,86,92,77,86,73,63,51,54,27,46,45,31,47,30,45,39,70,78,88,85,82,90,70,70,80,74,62,60,76,75,77,64,83,127

Nearest PDB structures (foldseek):
  6fd2-assembly1_B  TM=7.732E-01  e=7.131E-25  Streptoalloteichus tenebrarius
  6wte-assembly1_A  TM=8.187E-01  e=1.074E-22  Kitasatospora setae KM-6054
  6wtf-assembly1_A  TM=8.112E-01  e=2.830E-22  Kitasatospora setae KM-6054
  6wtf-assembly2_B  TM=8.078E-01  e=5.003E-22  Kitasatospora setae KM-6054
  6wte-assembly2_B  TM=7.378E-01  e=1.512E-22  Kitasatospora setae KM-6054

Secondary structure (DSSP, 8-state):
-------------------------------------PPPPP-------------------PPPPPP---------PPPPPPPPPPP-----------------------------------------------------------PPPPP---TT-PPPSSPPEEEEEEPPPP--GGGSSS-------HHHHHHHHHHHHTT-EEEEEETTTTT--SGGGGHHHHHHH--SEEEEE--SGGGHHHHHHHHHHHHHH-TTSEEEEESHHHHH-HHHHTTSTT--EEE-S--HHHHHHHHTT--GGGSTTEEEEETTEEEE-------S-STTSPPP-GGGS-HHHHHHH-S-TT--SEEEE-SEE--S---TT-TTHHHHTT--EE--HHHHHHHHHHHHHTT--EEEE--TTGGGSHHHHHHHHHHHHHTT---EEE-TT-B-GGG--HHHHHHHHHHTBS-EEEEEE-SSHHIIIIIS-----HHHHHHHHHHHHHTT--EEEEEEE--TT--HHHHHHHHHHHHHHHHTT--EEEEEE----TT-HHHHHHHHTT-B-S-TTTGGG--SSS--B-BTTB-HHHHHHHHHHHHHHHHT-HHHHHHHHHIIIIIHHHHHHHHTT--------SS---EE-SSEESTTTSSS-EEPBEEEEEEEE--TT--EEEEEEEEE-TTS-S--EEEEEEETTEEEEEEEE-TT-EEEEEEEPPGGGSSS-EEEEEEEEEEE--------SS----EEEEEEEEEE-S-----GGGTGGGT---

Foldseek 3Di:
DDDDDDDDDDDDDDDDDDDDDDDDDDDDDDDDDDDDDDDDDDDDDDDDDDDDDDDDDDDDDDDDDDDDDDDDDDDDDDDDDDDDDDDDDDDDDDDDDDDDDDDDDDYDDDDDDDDDDDDDDDDDDDDDDDDDDDDDDDDDDDDDPPDDDDAPADPLLAAAPDAFQEEEEEFAQEDDPLCPPPQDFDADPQLVLLLQQLSVSSPHHYAYHYVHLVNDHALCVCVVVCVVRVGLEYEYEDAALSCLVVLLRNLVVSCVVPVRRAYEYEHLNCLQCVVSSVVRVSHFKYAHARCSSLSSCVSSPHDQQPRARMWGDDPNDIDGRHHDDDDAAPSSGDRGNCVSDPQVSSQVRGPPPPQHSEHEDEFKAAALAAFQQDSSCSHRNNDIHGYALVSSLVVLVVCVVVVHAEYAYAYLELLPPVVRLLSNLVSLLVVVHHHEYDDVNAHALLSDDLSSLLSCVSSHHQEGEHEDAFQQQCCCCPQRVVNHDLVSSLVSLLSNVVSVHAYEYEYEDAGQPQALLRLLNRLVSNVVSVVSPHPYYQYWYRQRGRPGSSVVVCVVVVFAPDDPVCSSSTDRHADGGAYPRGDRVSRVVSNCLSRCVSVVVPVSVVLSVCCNVVNVVRSVVVCPVDDADAADDAVDEEEEEAFKDFRRPDRHLHFDQWWKDKYKYFQQQFWKKKWKKFWADPPDDFAWFKWFKDKPNHTQDIDTHTHRDIDIDMGTDDRVQNHDIIMMMTGTPGTDDDDPDDDDPDDDDTGMGTGIIHGHHDDDDPPDPPPPVVVDDD